Protein AF-A0A924UI68-F1 (afdb_monomer_lite)

Sequence (846 aa):
MLIFKFNKYLKITGIFTSLLILNITYQNCAPKKFQSQSSLAGSNYCESKETDPVCKKGIPKQCAFDGTVMAEGASVTAYLNSTVPAGSNCKTEIRRCSGGVLSGSFSYSGCAPSAPRTCLFDGRTIMNGVSVDAYLNSSEPFGGICRTEKRTCNGGALTGAYLNSSCQVGTASNCLFGNKTVLHGQATEAYERSNVPFGSLCVVKTRTCYNGALDGTGEYPSCVVGQPNSCQFEGKTILHLQSVVGYEQSSVSFGNSCISKNRTCKDGTFFYDNDSPALLQDATSCRVGQPQSCVLSEPAGQPNTPHNAFIDLYLTAISVDGVCATERRTCTNGTLSGSAHYLSCNVLPPPQPMPIGPQTFYNGTDPRLHHQIGVSNGNNWKVSVANNAGFLTYGPYVTDTPGGVGTVVFSLSIDNIEIDNEPVVSLDVFDAQTNKVLARRVIPRQNFLRVNAPQEFDLVYETLGSSNLEFRVYSPGVIGLQHVSTKLIVDRLGLNSLWQNQSHFELKSKNLFSSSAGWDGNTSSLVTLDGAWYAFNRQYYGSNATQCPDGRYIQTVVRKSTDHGITWSDPVVVATPADTAHGAADGCMIVDGSAFFDTETSTWHLLSQCYGIYSPWNLCHYTRRGNSPMGPFVRDTMNPVVKSGQIWSSICNGFDKHCPPDTGDEGTPQIMKKTDDYFYVSFHGFRGADLTGYRGMARSRDFANWETVGADLPNDALQSSMDCRTWIIGCIGAGAASMIRSDGQNYTFVEVANKSLGCTPGQEWSVALLRSPIYAASGAWENYPSNSFIMNENVSPGGCALQYMNIFRDRGEIFLSFGYYTPEYHYPNKNYQLVPGTGPLRLLVK

pLDDT: mean 81.78, std 17.26, range [26.08, 98.06]

Foldseek 3Di:
DDDDDDDDDDDDDDDDDDDDDDDDDDDDDDDDDDDDDDDDDDPDDDDDDDDDDDDDDDDQQWEDAPNDTHHAFDKAKAWQDQEDEAPDDTDIDIWTDHPNDTPDDGHHRHYYYDDAAWEDAPNDTHGAQDKAKAFQDQEAEAPDDTDIDIWGHHRHDTPDDGRHRHYYYDDADWEAAPNDTHGAQGKAKAFLDQEDEAPDDTDIDIWHDGRHDTDDHHRHRHYDYDDQAFADAPNDTHRAQGKAKWWPAQEDEAPDDIDIFIWGDHRHFTAGPVRHTDDPHTHNHYYYDDQDFADQPPDPDDDTHGAQGKDKAFLDLEDLPQDGDIDIWHHGRHDTPDRGRHPHYDHDDNPPPLPQQDFDKQFQPRPLKDAPWADDDPSKTKDFLVIAWDWSIKDNFDQPADFWKKKKKWWKAFQDQPDDFDFFKKKFKAFPVVRDTFWIFTGTSNLDPDHPDIAIWMIMGGGRHRTGIMIIIIGNSRTIMMTGMMIIRAQSDWPVCLLVLFWDWDFDAWFADAAPQGGKAWQLEWDDTSQKIKTKIKDWHPQPPPLAPVSTAIFIWIWIDNPQPHDIDHTAGAGGFDPQDPPAQQNGYWANWYWDQDRHQQKIKIWTWGHHSPADIAIWIWMDHHPDSRYYTHTDPLPVLGHWLRQQLQLQPDPPAPDHNQWIFDHNKYQADADPLKGKIKTWTADPVQQAIFIAIWIDNPSNDIGRDDPQHASHTLKTQLLQCVPFPQKRMWDHKEWHIGSLKIKIWTWIWRHHPQQDAPIFIFIWIWIDSGSHHYPPIHTRPVGGAEGEPDGDRRRHAKDNWYWDDDNSWIKIKIFGQDPPRGTTMIIITIDTDRDDSHHYDD

Radius of gyration: 57.66 Å; chains: 1; bounding box: 96×92×187 Å

Secondary structure (DSSP, 8-state):
-----------------------------------PPPP-----------------------EEETTEEE-TT-EEEEES-SEE-TTPPPPEEEEEEETTEESS---BS--EEPPPPPEEETTEEE-TT-EEEEES-SEE-TT----EEEEEEETTEE-SS--BS--EEPPPPPEEETTEEEPTT-EEEEES-SEE-TT----EEEEEEETTEE-SS--BS--EEPPPPPEEETTEEEPTT-EEEEESSSEE-TT----EEEEEEETTEEEETTSPBPPTT-BS--EEPP-PPB--SSSTTSPPB-TT-EEEEES-SEESSS---EEEEEEETTEESSS--BS--EEPPP---------EEEETT-TTSB-SS-EEETTEEEE-TTSPSEEEEB-EEE--PPSEEEEEEEEEEES-SSS---EEEEEEEEETTTTEEEEEEEEEGGG-SSTTS-EEEEEEEEE-SS--EEEEEEE-SSS-EEEEEEEEEE-SS-THHHHTTSEEEEEEEEE--EETTEEEEEEEEEEEETTEEEEEEEEEE-S--TTSTTS-EEEEEEEEESSTTSS-PPPEEEEPPPPS-TT-TTSSEEEEEEEEEETTTTEEEEEEEEEETTEEEEEEEEEEESS--SSPPEEPTT-SSB-TTTTHHHHT-SSS-SS-TTPEE-S--EEEEEETTEEEEEEEEEETTTTEEEEEEEEESSSSSEE--STTS-SS-SB-GGGTTTTSTT--EEEEEEEEEETTEEEEEEEEESS-TTT-TT--EEEEEEEESS-PPTT-SEEEEEEEEEEESS--TTS--EEEEEEEEETTEEEEEEEE--TTTS--EEEEEEEES---SSEEE-

Structure (mmCIF, N/CA/C/O backbone):
data_AF-A0A924UI68-F1
#
_entry.id   AF-A0A924UI68-F1
#
loop_
_atom_site.group_PDB
_atom_site.id
_atom_site.type_symbol
_atom_site.label_atom_id
_atom_site.label_alt_id
_atom_site.label_comp_id
_atom_site.label_asym_id
_atom_site.label_entity_id
_atom_site.label_seq_id
_atom_site.pdbx_PDB_ins_code
_atom_site.Cartn_x
_atom_site.Cartn_y
_atom_site.Cartn_z
_atom_site.occupancy
_atom_site.B_iso_or_equiv
_atom_site.auth_seq_id
_atom_site.auth_comp_id
_atom_site.auth_asym_id
_atom_site.auth_atom_id
_atom_site.pdbx_PDB_model_num
ATOM 1 N N . MET A 1 1 ? 6.436 33.611 -35.418 1.00 29.25 1 MET A N 1
ATOM 2 C CA . MET A 1 1 ? 5.775 33.868 -36.719 1.00 29.25 1 MET A CA 1
ATOM 3 C C . MET A 1 1 ? 5.294 32.516 -37.250 1.00 29.25 1 MET A C 1
ATOM 5 O O . MET A 1 1 ? 6.046 31.571 -37.080 1.00 29.25 1 MET A O 1
ATOM 9 N N . LEU A 1 2 ? 4.040 32.428 -37.721 1.00 29.83 2 LEU A N 1
ATOM 10 C CA . LEU A 1 2 ? 3.237 31.242 -38.133 1.00 29.83 2 LEU A CA 1
ATOM 11 C C . LEU A 1 2 ? 3.967 29.876 -38.263 1.00 29.83 2 LEU A C 1
ATOM 13 O O . LEU A 1 2 ? 4.926 29.763 -39.013 1.00 29.83 2 LEU A O 1
ATOM 17 N N . ILE A 1 3 ? 3.621 28.829 -37.495 1.00 32.78 3 ILE A N 1
ATOM 18 C CA . ILE A 1 3 ? 2.408 27.964 -37.569 1.00 32.78 3 ILE A CA 1
ATOM 19 C C . ILE A 1 3 ? 2.308 27.161 -38.879 1.00 32.78 3 ILE A C 1
ATOM 21 O O . ILE A 1 3 ? 2.024 27.753 -39.910 1.00 32.78 3 ILE A O 1
ATOM 25 N N . PHE A 1 4 ? 2.363 25.820 -38.791 1.00 32.28 4 PHE A N 1
ATOM 26 C CA . PHE A 1 4 ? 1.372 24.916 -39.413 1.00 32.28 4 PHE A CA 1
ATOM 27 C C . PHE A 1 4 ? 1.303 23.545 -38.700 1.00 32.28 4 PHE A C 1
ATOM 29 O O . PHE A 1 4 ? 2.230 23.149 -37.997 1.00 32.28 4 PHE A O 1
ATOM 36 N N . LYS A 1 5 ? 0.152 22.866 -38.817 1.00 31.20 5 LYS A N 1
ATOM 37 C CA . LYS A 1 5 ? -0.275 21.665 -38.064 1.00 31.20 5 LYS A CA 1
ATOM 38 C C . LYS A 1 5 ? -0.498 20.448 -38.986 1.00 31.20 5 LYS A C 1
ATOM 40 O O . LYS A 1 5 ? -0.886 20.644 -40.126 1.00 31.20 5 LYS A O 1
ATOM 45 N N . PHE A 1 6 ? -0.376 19.240 -38.409 1.00 29.73 6 PHE A N 1
ATOM 46 C CA . PHE A 1 6 ? -1.165 18.000 -38.637 1.00 29.73 6 PHE A CA 1
ATOM 47 C C . PHE A 1 6 ? -1.614 17.592 -40.064 1.00 29.73 6 PHE A C 1
ATOM 49 O O . PHE A 1 6 ? -2.396 18.306 -40.679 1.00 29.73 6 PHE A O 1
ATOM 56 N N . ASN A 1 7 ? -1.417 16.308 -40.429 1.00 27.30 7 ASN A N 1
ATOM 57 C CA . ASN A 1 7 ? -2.529 15.330 -40.363 1.00 27.30 7 ASN A CA 1
ATOM 58 C C . ASN A 1 7 ? -2.087 13.842 -40.354 1.00 27.30 7 ASN A C 1
ATOM 60 O O . ASN A 1 7 ? -0.893 13.555 -40.385 1.00 27.30 7 ASN A O 1
ATOM 64 N N . LYS A 1 8 ? -3.048 12.908 -40.209 1.00 31.22 8 LYS A N 1
ATOM 65 C CA . LYS A 1 8 ? -2.859 11.516 -39.732 1.00 31.22 8 LYS A CA 1
ATOM 66 C C . LYS A 1 8 ? -3.821 10.517 -40.437 1.00 31.22 8 LYS A C 1
ATOM 68 O O . LYS A 1 8 ? -4.941 10.909 -40.737 1.00 31.22 8 LYS A O 1
ATOM 73 N N . TYR A 1 9 ? -3.430 9.232 -40.554 1.00 31.64 9 TYR A N 1
ATOM 74 C CA . TYR A 1 9 ? -4.247 8.047 -40.966 1.00 31.64 9 TYR A CA 1
ATOM 75 C C . TYR A 1 9 ? -4.709 7.961 -42.457 1.00 31.64 9 TYR A C 1
ATOM 77 O O . TYR A 1 9 ? -4.651 8.962 -43.155 1.00 31.64 9 TYR A O 1
ATOM 85 N N . LEU A 1 10 ? -5.117 6.811 -43.050 1.00 26.08 10 LEU A N 1
ATOM 86 C CA . LEU A 1 10 ? -5.501 5.471 -42.529 1.00 26.08 10 LEU A CA 1
ATOM 87 C C . LEU A 1 10 ? -5.161 4.283 -43.497 1.00 26.08 10 LEU A C 1
ATOM 89 O O . LEU A 1 10 ? -4.837 4.483 -44.660 1.00 26.08 10 LEU A O 1
ATOM 93 N N . LYS A 1 11 ? -5.260 3.049 -42.965 1.00 27.02 11 LYS A N 1
ATOM 94 C CA . LYS A 1 11 ? -5.050 1.674 -43.507 1.00 27.02 11 LYS A CA 1
ATOM 95 C C . LYS A 1 11 ? -5.826 1.281 -44.796 1.00 27.02 11 LYS A C 1
ATOM 97 O O . LYS A 1 11 ? -6.914 1.805 -44.997 1.00 27.02 11 LYS A O 1
ATOM 102 N N . ILE A 1 12 ? -5.394 0.206 -45.499 1.00 28.48 12 ILE A N 1
ATOM 103 C CA . ILE A 1 12 ? -6.093 -1.120 -45.621 1.00 28.48 12 ILE A CA 1
ATOM 104 C C . ILE A 1 12 ? -5.300 -2.160 -46.476 1.00 28.48 12 ILE A C 1
ATOM 106 O O . ILE A 1 12 ? -4.365 -1.821 -47.191 1.00 28.48 12 ILE A O 1
ATOM 110 N N . THR A 1 13 ? -5.634 -3.443 -46.281 1.00 30.69 13 THR A N 1
ATOM 111 C CA . THR A 1 13 ? -4.995 -4.734 -46.653 1.00 30.69 13 THR A CA 1
ATOM 112 C C . THR A 1 13 ? -5.225 -5.279 -48.080 1.00 30.69 13 THR A C 1
ATOM 114 O O . THR A 1 13 ? -6.248 -4.980 -48.685 1.00 30.69 13 THR A O 1
ATOM 117 N N . GLY A 1 14 ? -4.401 -6.253 -48.522 1.00 26.83 14 GLY A N 1
ATOM 118 C CA . GLY A 1 14 ? -4.767 -7.247 -49.559 1.00 26.83 14 GLY A CA 1
ATOM 119 C C . GLY A 1 14 ? -3.667 -8.288 -49.869 1.00 26.83 14 GLY A C 1
ATOM 120 O O . GLY A 1 14 ? -2.521 -7.903 -50.076 1.00 26.83 14 GLY A O 1
ATOM 121 N N . ILE A 1 15 ? -3.992 -9.594 -49.898 1.00 32.00 15 ILE A N 1
ATOM 122 C CA . ILE A 1 15 ? -3.040 -10.712 -50.114 1.00 32.00 15 ILE A CA 1
ATOM 123 C C . ILE A 1 15 ? -3.637 -11.812 -51.036 1.00 32.00 15 ILE A C 1
ATOM 125 O O . ILE A 1 15 ? -4.731 -12.298 -50.774 1.00 32.00 15 ILE A O 1
ATOM 129 N N . PHE A 1 16 ? -2.853 -12.231 -52.047 1.00 30.30 16 PHE A N 1
ATOM 130 C CA . PHE A 1 16 ? -2.849 -13.523 -52.787 1.00 30.30 16 PHE A CA 1
ATOM 131 C C . PHE A 1 16 ? -3.980 -13.980 -53.755 1.00 30.30 16 PHE A C 1
ATOM 133 O O . PHE A 1 16 ? -5.118 -13.531 -53.702 1.00 30.30 16 PHE A O 1
ATOM 140 N N . THR A 1 17 ? -3.602 -14.992 -54.575 1.00 29.70 17 THR A N 1
ATOM 141 C CA . THR A 1 17 ? -4.353 -15.834 -55.562 1.00 29.70 17 THR A CA 1
ATOM 142 C C . THR A 1 17 ? -4.532 -15.240 -56.983 1.00 29.70 17 THR A C 1
ATOM 144 O O . THR A 1 17 ? -4.807 -14.055 -57.099 1.00 29.70 17 THR A O 1
ATOM 147 N N . SER A 1 18 ? -4.360 -15.946 -58.125 1.00 27.89 18 SER A N 1
ATOM 148 C CA . SER A 1 18 ? -4.001 -17.361 -58.422 1.00 27.89 18 SER A CA 1
ATOM 149 C C . SER A 1 18 ? -3.419 -17.582 -59.854 1.00 27.89 18 SER A C 1
ATOM 151 O O . SER A 1 18 ? -3.458 -16.679 -60.680 1.00 27.89 18 SER A O 1
ATOM 153 N N . LEU A 1 19 ? -2.899 -18.805 -60.090 1.00 28.89 19 LEU A N 1
ATOM 154 C CA . LEU A 1 19 ? -2.522 -19.566 -61.323 1.00 28.89 19 LEU A CA 1
ATOM 155 C C . LEU A 1 19 ? -3.137 -19.155 -62.697 1.00 28.89 19 LEU A C 1
ATOM 157 O O . LEU A 1 19 ? -4.196 -18.547 -62.716 1.00 28.89 19 LEU A O 1
ATOM 161 N N . LEU A 1 20 ? -2.718 -19.613 -63.899 1.00 27.98 20 LEU A N 1
ATOM 162 C CA . LEU A 1 20 ? -1.579 -20.339 -64.543 1.00 27.98 20 LEU A CA 1
ATOM 163 C C . LEU A 1 20 ? -2.106 -20.792 -65.950 1.00 27.98 20 LEU A C 1
ATOM 165 O O . LEU A 1 20 ? -3.318 -20.841 -66.131 1.00 27.98 20 LEU A O 1
ATOM 169 N N . ILE A 1 21 ? -1.224 -21.253 -66.859 1.00 30.30 21 ILE A N 1
ATOM 170 C CA . ILE A 1 21 ? -1.450 -22.049 -68.107 1.00 30.30 21 ILE A CA 1
ATOM 171 C C . ILE A 1 21 ? -1.537 -21.208 -69.402 1.00 30.30 21 ILE A C 1
ATOM 173 O O . ILE A 1 21 ? -2.238 -20.208 -69.417 1.00 30.30 21 ILE A O 1
ATOM 177 N N . LEU A 1 22 ? -1.001 -21.563 -70.583 1.00 30.67 22 LEU A N 1
ATOM 178 C CA . LEU A 1 22 ? 0.123 -22.367 -71.137 1.00 30.67 22 LEU A CA 1
ATOM 179 C C . LEU A 1 22 ? -0.186 -22.518 -72.656 1.00 30.67 22 LEU A C 1
ATOM 181 O O . LEU A 1 22 ? -1.356 -22.697 -72.979 1.00 30.67 22 LEU A O 1
ATOM 185 N N . ASN A 1 23 ? 0.817 -22.485 -73.553 1.00 26.72 23 ASN A N 1
ATOM 186 C CA . ASN A 1 23 ? 0.905 -23.121 -74.904 1.00 26.72 23 ASN A CA 1
ATOM 187 C C . ASN A 1 23 ? 1.969 -22.362 -75.739 1.00 26.72 23 ASN A C 1
ATOM 189 O O . ASN A 1 23 ? 1.780 -21.193 -76.045 1.00 26.72 23 ASN A O 1
ATOM 193 N N . ILE A 1 24 ? 3.200 -22.855 -75.929 1.00 32.75 24 ILE A N 1
ATOM 194 C CA . ILE A 1 24 ? 3.665 -23.935 -76.835 1.00 32.75 24 ILE A CA 1
ATOM 195 C C . ILE A 1 24 ? 3.518 -23.594 -78.336 1.00 32.75 24 ILE A C 1
ATOM 197 O O . ILE A 1 24 ? 2.434 -23.707 -78.896 1.00 32.75 24 ILE A O 1
ATOM 201 N N . THR A 1 25 ? 4.637 -23.309 -79.022 1.00 28.42 25 THR A N 1
ATOM 202 C CA . THR A 1 25 ? 5.174 -24.138 -80.138 1.00 28.42 25 THR A CA 1
ATOM 203 C C . THR A 1 25 ? 6.521 -23.611 -80.668 1.00 28.42 25 THR A C 1
ATOM 205 O O . THR A 1 25 ? 6.771 -22.411 -80.715 1.00 28.42 25 THR A O 1
ATOM 208 N N . TYR A 1 26 ? 7.396 -24.537 -81.078 1.00 28.22 26 TYR A N 1
ATOM 209 C CA . TYR A 1 26 ? 8.638 -24.284 -81.826 1.00 28.22 26 TYR A CA 1
ATOM 210 C C . TYR A 1 26 ? 8.364 -24.213 -83.338 1.00 28.22 26 TYR A C 1
ATOM 212 O O . TYR A 1 26 ? 7.525 -24.968 -83.827 1.00 28.22 26 TYR A O 1
ATOM 220 N N . GLN A 1 27 ? 9.207 -23.502 -84.098 1.00 28.11 27 GLN A N 1
ATOM 221 C CA . GLN A 1 27 ? 9.584 -23.946 -85.449 1.00 28.11 27 GLN A CA 1
ATOM 222 C C . GLN A 1 27 ? 11.094 -23.824 -85.690 1.00 28.11 27 GLN A C 1
ATOM 224 O O . GLN A 1 27 ? 11.690 -22.758 -85.561 1.00 28.11 27 GLN A O 1
ATOM 229 N N . ASN A 1 28 ? 11.699 -24.954 -86.062 1.00 28.47 28 ASN A N 1
ATOM 230 C CA . ASN A 1 28 ? 13.044 -25.030 -86.628 1.00 28.47 28 ASN A CA 1
ATOM 231 C C . ASN A 1 28 ? 13.011 -24.614 -88.104 1.00 28.47 28 ASN A C 1
ATOM 233 O O . ASN A 1 28 ? 12.035 -24.914 -88.788 1.00 28.47 28 ASN A O 1
ATOM 237 N N . CYS A 1 29 ? 14.128 -24.116 -88.638 1.00 28.55 29 CYS A N 1
ATOM 238 C CA . CYS A 1 29 ? 14.424 -24.279 -90.062 1.00 28.55 29 CYS A CA 1
ATOM 239 C C . CYS A 1 29 ? 15.909 -24.592 -90.288 1.00 28.55 29 CYS A C 1
ATOM 241 O O . CYS A 1 29 ? 16.794 -23.940 -89.741 1.00 28.55 29 CYS A O 1
ATOM 243 N N . ALA A 1 30 ? 16.155 -25.644 -91.068 1.00 29.11 30 ALA A N 1
ATOM 244 C CA . ALA A 1 30 ? 17.464 -26.243 -91.328 1.00 29.11 30 ALA A CA 1
ATOM 245 C C . ALA A 1 30 ? 18.031 -25.774 -92.697 1.00 29.11 30 ALA A C 1
ATOM 247 O O . ALA A 1 30 ? 17.309 -25.145 -93.472 1.00 29.11 30 ALA A O 1
ATOM 248 N N . PRO A 1 31 ? 19.309 -26.045 -93.034 1.00 44.94 31 PRO A N 1
ATOM 249 C CA . PRO A 1 31 ? 19.986 -25.404 -94.165 1.00 44.94 31 PRO A CA 1
ATOM 250 C C . PRO A 1 31 ? 19.725 -26.108 -95.504 1.00 44.94 31 PRO A C 1
ATOM 252 O O . PRO A 1 31 ? 19.439 -27.307 -95.531 1.00 44.94 31 PRO A O 1
ATOM 255 N N . LYS A 1 32 ? 19.964 -25.419 -96.636 1.00 27.72 32 LYS A N 1
ATOM 256 C CA . LYS A 1 32 ? 20.240 -26.088 -97.923 1.00 27.72 32 LYS A CA 1
ATOM 257 C C . LYS A 1 32 ? 21.114 -25.283 -98.901 1.00 27.72 32 LYS A C 1
ATOM 259 O O . LYS A 1 32 ? 20.887 -24.115 -99.178 1.00 27.72 32 LYS A O 1
ATOM 264 N N . LYS A 1 33 ? 22.112 -26.018 -99.394 1.00 27.50 33 LYS A N 1
ATOM 265 C CA . LYS A 1 33 ? 23.124 -25.806 -100.445 1.00 27.50 33 LYS A CA 1
ATOM 266 C C . LYS A 1 33 ? 22.838 -24.758 -101.537 1.00 27.50 33 LYS A C 1
ATOM 268 O O . LYS A 1 33 ? 21.804 -24.799 -102.193 1.00 27.50 33 LYS A O 1
ATOM 273 N N . PHE A 1 34 ? 23.876 -23.979 -101.850 1.00 26.64 34 PHE A N 1
ATOM 274 C CA . PHE A 1 34 ? 24.067 -23.309 -103.142 1.00 26.64 34 PHE A CA 1
ATOM 275 C C . PHE A 1 34 ? 24.535 -24.310 -104.219 1.00 26.64 34 PHE A C 1
ATOM 277 O O . PHE A 1 34 ? 25.429 -25.119 -103.965 1.00 26.64 34 PHE A O 1
ATOM 284 N N . GLN A 1 35 ? 23.998 -24.191 -105.434 1.00 30.27 35 GLN A N 1
ATOM 285 C CA . GLN A 1 35 ? 24.631 -24.629 -106.685 1.00 30.27 35 GLN A CA 1
ATOM 286 C C . GLN A 1 35 ? 24.453 -23.518 -107.733 1.00 30.27 35 GLN A C 1
ATOM 288 O O . GLN A 1 35 ? 23.531 -22.710 -107.646 1.00 30.27 35 GLN A O 1
ATOM 293 N N . SER A 1 36 ? 25.407 -23.420 -108.656 1.00 30.62 36 SER A N 1
ATOM 294 C CA . SER A 1 36 ? 25.661 -22.241 -109.492 1.00 30.62 36 SER A CA 1
ATOM 295 C C . SER A 1 36 ? 24.634 -22.001 -110.600 1.00 30.62 36 SER A C 1
ATOM 297 O O . SER A 1 36 ? 24.275 -22.932 -111.318 1.00 30.62 36 SER A O 1
ATOM 299 N N . GLN A 1 37 ? 24.306 -20.730 -110.849 1.00 27.14 37 GLN A N 1
ATOM 300 C CA . GLN A 1 37 ? 23.803 -20.285 -112.149 1.00 27.14 37 GLN A CA 1
ATOM 301 C C . GLN A 1 37 ? 24.976 -19.962 -113.084 1.00 27.14 37 GLN A C 1
ATOM 303 O O . GLN A 1 37 ? 25.793 -19.095 -112.780 1.00 27.14 37 GLN A O 1
ATOM 308 N N . SER A 1 38 ? 25.030 -20.626 -114.238 1.00 30.34 38 SER A N 1
ATOM 309 C CA . SER A 1 38 ? 25.741 -20.132 -115.420 1.00 30.34 38 SER A CA 1
ATOM 310 C C . SER A 1 38 ? 24.839 -19.165 -116.188 1.00 30.34 38 SER A C 1
ATOM 312 O O . SER A 1 38 ? 23.637 -19.396 -116.316 1.00 30.34 38 SER A O 1
ATOM 314 N N . SER A 1 39 ? 25.410 -18.079 -116.699 1.00 29.33 39 SER A N 1
ATOM 315 C CA . SER A 1 39 ? 24.660 -16.972 -117.285 1.00 29.33 39 SER A CA 1
ATOM 316 C C . SER A 1 39 ? 24.218 -17.201 -118.735 1.00 29.33 39 SER A C 1
ATOM 318 O O . SER A 1 39 ? 25.054 -17.417 -119.605 1.00 29.33 39 SER A O 1
ATOM 320 N N . LEU A 1 40 ? 22.932 -16.916 -118.957 1.00 29.89 40 LEU A N 1
ATOM 321 C CA . LEU A 1 40 ? 22.364 -16.183 -120.098 1.00 29.89 40 LEU A CA 1
ATOM 322 C C . LEU A 1 40 ? 22.232 -16.824 -121.497 1.00 29.89 40 LEU A C 1
ATOM 324 O O . LEU A 1 40 ? 23.183 -17.276 -122.122 1.00 29.89 40 LEU A O 1
ATOM 328 N N . ALA A 1 41 ? 21.031 -16.540 -122.021 1.00 28.81 41 ALA A N 1
ATOM 329 C CA . ALA A 1 41 ? 20.668 -16.243 -123.408 1.00 28.81 41 ALA A CA 1
ATOM 330 C C . ALA A 1 41 ? 20.335 -17.402 -124.359 1.00 28.81 41 ALA A C 1
ATOM 332 O O . ALA A 1 41 ? 20.869 -18.501 -124.281 1.00 28.81 41 ALA A O 1
ATOM 333 N N . GLY A 1 42 ? 19.448 -17.086 -125.311 1.00 32.47 42 GLY A N 1
ATOM 334 C CA . GLY A 1 42 ? 19.211 -17.906 -126.498 1.00 32.47 42 GLY A CA 1
ATOM 335 C C . GLY A 1 42 ? 17.901 -18.687 -126.513 1.00 32.47 42 GLY A C 1
ATOM 336 O O . GLY A 1 42 ? 17.914 -19.892 -126.742 1.00 32.47 42 GLY A O 1
ATOM 337 N N . SER A 1 43 ? 16.754 -18.015 -126.377 1.00 31.69 43 SER A N 1
ATOM 338 C CA . SER A 1 43 ? 15.544 -18.535 -127.017 1.00 31.69 43 SER A CA 1
ATOM 339 C C . SER A 1 43 ? 15.785 -18.572 -128.528 1.00 31.69 43 SER A C 1
ATOM 341 O O . SER A 1 43 ? 15.831 -17.514 -129.152 1.00 31.69 43 SER A O 1
ATOM 343 N N . ASN A 1 44 ? 15.928 -19.758 -129.116 1.00 37.88 44 ASN A N 1
ATOM 344 C CA . ASN A 1 44 ? 15.646 -19.952 -130.533 1.00 37.88 44 ASN A CA 1
ATOM 345 C C . ASN A 1 44 ? 15.021 -21.325 -130.768 1.00 37.88 44 ASN A C 1
ATOM 347 O O . ASN A 1 44 ? 15.662 -22.372 -130.769 1.00 37.88 44 ASN A O 1
ATOM 351 N N . TYR A 1 45 ? 13.711 -21.233 -130.936 1.00 33.50 45 TYR A N 1
ATOM 352 C CA . TYR A 1 45 ? 12.791 -22.187 -131.514 1.00 33.50 45 TYR A CA 1
ATOM 353 C C . TYR A 1 45 ? 13.350 -22.854 -132.785 1.00 33.50 45 TYR A C 1
ATOM 355 O O . TYR A 1 45 ? 13.707 -22.158 -133.731 1.00 33.50 45 TYR A O 1
ATOM 363 N N . CYS A 1 46 ? 13.371 -24.187 -132.806 1.00 37.97 46 CYS A N 1
ATOM 364 C CA . CYS A 1 46 ? 12.954 -25.008 -133.947 1.00 37.97 46 CYS A CA 1
ATOM 365 C C . CYS A 1 46 ? 12.680 -26.432 -133.442 1.00 37.97 46 CYS A C 1
ATOM 367 O O . CYS A 1 46 ? 13.499 -27.023 -132.738 1.00 37.97 46 CYS A O 1
ATOM 369 N N . GLU A 1 47 ? 11.497 -26.954 -133.752 1.00 35.91 47 GLU A N 1
ATOM 370 C CA . GLU A 1 47 ? 10.998 -28.237 -133.255 1.00 35.91 47 GLU A CA 1
ATOM 371 C C . GLU A 1 47 ? 11.373 -29.426 -134.160 1.00 35.91 47 GLU A C 1
ATOM 373 O O . GLU A 1 47 ? 11.801 -29.272 -135.300 1.00 35.91 47 GLU A O 1
ATOM 378 N N . SER A 1 48 ? 11.048 -30.621 -133.658 1.00 38.94 48 SER A N 1
ATOM 379 C CA . SER A 1 48 ? 10.755 -31.856 -134.405 1.00 38.94 48 SER A CA 1
ATOM 380 C C . SER A 1 48 ? 11.914 -32.707 -134.965 1.00 38.94 48 SER A C 1
ATOM 382 O O . SER A 1 48 ? 12.522 -32.429 -135.987 1.00 38.94 48 SER A O 1
ATOM 384 N N . LYS A 1 49 ? 12.112 -33.829 -134.256 1.00 38.78 49 LYS A N 1
ATOM 385 C CA . LYS A 1 49 ? 12.211 -35.226 -134.728 1.00 38.78 49 LYS A CA 1
ATOM 386 C C . LYS A 1 49 ? 13.000 -35.607 -135.997 1.00 38.78 49 LYS A C 1
ATOM 388 O O . LYS A 1 49 ? 12.609 -35.304 -137.110 1.00 38.78 49 LYS A O 1
ATOM 393 N N . GLU A 1 50 ? 13.883 -36.576 -135.734 1.00 37.28 50 GLU A N 1
ATOM 394 C CA . GLU A 1 50 ? 14.176 -37.792 -136.515 1.00 37.28 50 GLU A CA 1
ATOM 395 C C . GLU A 1 50 ? 14.816 -37.679 -137.914 1.00 37.28 50 GLU A C 1
ATOM 397 O O . GLU A 1 50 ? 14.344 -37.022 -138.829 1.00 37.28 50 GLU A O 1
ATOM 402 N N . THR A 1 51 ? 15.841 -38.522 -138.072 1.00 36.78 51 THR A N 1
ATOM 403 C CA . THR A 1 51 ? 16.563 -38.918 -139.292 1.00 36.78 51 THR A CA 1
ATOM 404 C C . THR A 1 51 ? 17.592 -37.965 -139.917 1.00 36.78 51 THR A C 1
ATOM 406 O O . THR A 1 51 ? 17.338 -36.821 -140.268 1.00 36.78 51 THR A O 1
ATOM 409 N N . ASP A 1 52 ? 18.743 -38.601 -140.148 1.00 36.09 52 ASP A N 1
ATOM 410 C CA . ASP A 1 52 ? 19.680 -38.439 -141.258 1.00 36.09 52 ASP A CA 1
ATOM 411 C C . ASP A 1 52 ? 20.860 -37.437 -141.218 1.00 36.09 52 ASP A C 1
ATOM 413 O O . ASP A 1 52 ? 20.815 -36.403 -140.550 1.00 36.09 52 ASP A O 1
ATOM 417 N N . PRO A 1 53 ? 22.017 -37.840 -141.807 1.00 43.81 53 PRO A N 1
ATOM 418 C CA . PRO A 1 53 ? 23.329 -37.541 -141.242 1.00 43.81 53 PRO A CA 1
ATOM 419 C C . PRO A 1 53 ? 24.307 -37.094 -142.360 1.00 43.81 53 PRO A C 1
ATOM 421 O O . PRO A 1 53 ? 23.945 -36.371 -143.278 1.00 43.81 53 PRO A O 1
ATOM 424 N N . VAL A 1 54 ? 25.554 -37.580 -142.332 1.00 42.62 54 VAL A N 1
ATOM 425 C CA . VAL A 1 54 ? 26.507 -37.547 -143.463 1.00 42.62 54 VAL A CA 1
ATOM 426 C C . VAL A 1 54 ? 26.938 -36.142 -143.909 1.00 42.62 54 VAL A C 1
ATOM 428 O O . VAL A 1 54 ? 26.835 -35.717 -145.055 1.00 42.62 54 VAL A O 1
ATOM 431 N N . CYS A 1 55 ? 27.700 -35.521 -143.016 1.00 47.28 55 CYS A N 1
ATOM 432 C CA . CYS A 1 55 ? 29.055 -35.134 -143.402 1.00 47.28 55 CYS A CA 1
ATOM 433 C C . CYS A 1 55 ? 29.889 -36.381 -143.784 1.00 47.28 55 CYS A C 1
ATOM 435 O O . CYS A 1 55 ? 29.958 -37.313 -142.978 1.00 47.28 55 CYS A O 1
ATOM 437 N N . LYS A 1 56 ? 30.577 -36.375 -144.946 1.00 50.03 56 LYS A N 1
ATOM 438 C CA . LYS A 1 56 ? 31.984 -36.845 -145.087 1.00 50.03 56 LYS A CA 1
ATOM 439 C C . LYS A 1 56 ? 32.568 -36.759 -146.506 1.00 50.03 56 LYS A C 1
ATOM 441 O O . LYS A 1 56 ? 32.060 -37.413 -147.410 1.00 50.03 56 LYS A O 1
ATOM 446 N N . LYS A 1 57 ? 33.747 -36.108 -146.603 1.00 42.16 57 LYS A N 1
ATOM 447 C CA . LYS A 1 57 ? 35.032 -36.552 -147.228 1.00 42.16 57 LYS A CA 1
ATOM 448 C C . LYS A 1 57 ? 35.790 -35.335 -147.801 1.00 42.16 57 LYS A C 1
ATOM 450 O O . LYS A 1 57 ? 35.245 -34.645 -148.645 1.00 42.16 57 LYS A O 1
ATOM 455 N N . GLY A 1 58 ? 37.036 -35.028 -147.432 1.00 47.91 58 GLY A N 1
ATOM 456 C CA . GLY A 1 58 ? 37.922 -35.572 -146.389 1.00 47.91 58 GLY A CA 1
ATOM 457 C C . GLY A 1 58 ? 39.244 -34.776 -146.363 1.00 47.91 58 GLY A C 1
ATOM 458 O O . GLY A 1 58 ? 39.696 -34.345 -147.418 1.00 47.91 58 GLY A O 1
ATOM 459 N N . ILE A 1 59 ? 39.830 -34.524 -145.183 1.00 48.81 59 ILE A N 1
ATOM 460 C CA . ILE A 1 59 ? 40.882 -33.498 -144.966 1.00 48.81 59 ILE A CA 1
ATOM 461 C C . ILE A 1 59 ? 42.025 -34.080 -144.096 1.00 48.81 59 ILE A C 1
ATOM 463 O O . ILE A 1 59 ? 41.737 -34.963 -143.279 1.00 48.81 59 ILE A O 1
ATOM 467 N N . PRO A 1 60 ? 43.303 -33.646 -144.246 1.00 56.56 60 PRO A N 1
ATOM 468 C CA . PRO A 1 60 ? 44.409 -34.085 -143.391 1.00 56.56 60 PRO A CA 1
ATOM 469 C C . PRO A 1 60 ? 44.081 -33.946 -141.904 1.00 56.56 60 PRO A C 1
ATOM 471 O O . PRO A 1 60 ? 43.625 -32.896 -141.452 1.00 56.56 60 PRO A O 1
ATOM 474 N N . LYS A 1 61 ? 44.302 -35.015 -141.138 1.00 64.94 61 LYS A N 1
ATOM 475 C CA . LYS A 1 61 ? 43.938 -35.045 -139.724 1.00 64.94 61 LYS A CA 1
ATOM 476 C C . LYS A 1 61 ? 44.950 -34.251 -138.898 1.00 64.94 61 LYS A C 1
ATOM 478 O O . LYS A 1 61 ? 46.087 -34.672 -138.736 1.00 64.94 61 LYS A O 1
ATOM 483 N N . GLN A 1 62 ? 44.511 -33.113 -138.382 1.00 78.69 62 GLN A N 1
ATOM 484 C CA . GLN A 1 62 ? 45.255 -32.271 -137.449 1.00 78.69 62 GLN A CA 1
ATOM 485 C C . GLN A 1 62 ? 44.725 -32.503 -136.030 1.00 78.69 62 GLN A C 1
ATOM 487 O O . GLN A 1 62 ? 43.569 -32.893 -135.857 1.00 78.69 62 GLN A O 1
ATOM 492 N N . CYS A 1 63 ? 45.552 -32.255 -135.018 1.00 82.00 63 CYS A N 1
ATOM 493 C CA . CYS A 1 63 ? 45.120 -32.262 -133.621 1.00 82.00 63 CYS A CA 1
ATOM 494 C C . CYS A 1 63 ? 44.918 -30.828 -133.128 1.00 82.00 63 CYS A C 1
ATOM 496 O O . CYS A 1 63 ? 45.619 -29.926 -133.576 1.00 82.00 63 CYS A O 1
ATOM 498 N N . ALA A 1 64 ? 44.020 -30.613 -132.169 1.00 79.81 64 ALA A N 1
ATOM 499 C CA . ALA A 1 64 ? 43.914 -29.341 -131.458 1.00 79.81 64 ALA A CA 1
ATOM 500 C C . ALA A 1 64 ? 44.421 -29.501 -130.018 1.00 79.81 64 ALA A C 1
ATOM 502 O O . ALA A 1 64 ? 44.020 -30.440 -129.328 1.00 79.81 64 ALA A O 1
ATOM 503 N N . PHE A 1 65 ? 45.277 -28.585 -129.562 1.00 83.62 65 PHE A N 1
ATOM 504 C CA . PHE A 1 65 ? 45.698 -28.483 -128.164 1.00 83.62 65 PHE A CA 1
ATOM 505 C C . PHE A 1 65 ? 45.657 -27.022 -127.719 1.00 83.62 65 PHE A C 1
ATOM 507 O O . PHE A 1 65 ? 46.266 -26.165 -128.356 1.00 83.62 65 PHE A O 1
ATOM 514 N N . ASP A 1 66 ? 44.905 -26.750 -126.651 1.00 78.75 66 ASP A N 1
ATOM 515 C CA . ASP A 1 66 ? 44.703 -25.416 -126.068 1.00 78.75 66 ASP A CA 1
ATOM 516 C C . ASP A 1 66 ? 44.450 -24.303 -127.110 1.00 78.75 66 ASP A C 1
ATOM 518 O O . ASP A 1 66 ? 45.172 -23.316 -127.212 1.00 78.75 66 ASP A O 1
ATOM 522 N N . GLY A 1 67 ? 43.460 -24.521 -127.982 1.00 75.00 67 GLY A N 1
ATOM 523 C CA . GLY A 1 67 ? 43.086 -23.581 -129.048 1.00 75.00 67 GLY A CA 1
ATOM 524 C C . GLY A 1 67 ? 44.047 -23.510 -130.246 1.00 75.00 67 GLY A C 1
ATOM 525 O O . GLY A 1 67 ? 43.687 -22.926 -131.266 1.00 75.00 67 GLY A O 1
ATOM 526 N N . THR A 1 68 ? 45.227 -24.132 -130.178 1.00 77.12 68 THR A N 1
ATOM 527 C CA . THR A 1 68 ? 46.193 -24.187 -131.288 1.00 77.12 68 THR A CA 1
ATOM 528 C C . THR A 1 68 ? 46.062 -25.472 -132.104 1.00 77.12 68 THR A C 1
ATOM 530 O O . THR A 1 68 ? 45.724 -26.535 -131.578 1.00 77.12 68 THR A O 1
ATOM 533 N N . VAL A 1 69 ? 46.325 -25.381 -133.411 1.00 80.81 69 VAL A N 1
ATOM 534 C CA . VAL A 1 69 ? 46.220 -26.505 -134.352 1.00 80.81 69 VAL A CA 1
ATOM 535 C C . VAL A 1 69 ? 47.607 -27.077 -134.639 1.00 80.81 69 VAL A C 1
ATOM 537 O O . VAL A 1 69 ? 48.509 -26.369 -135.080 1.00 80.81 69 VAL A O 1
ATOM 540 N N . MET A 1 70 ? 47.767 -28.376 -134.403 1.00 80.44 70 MET A N 1
ATOM 541 C CA . MET A 1 70 ? 49.011 -29.123 -134.554 1.00 80.44 70 MET A CA 1
ATOM 542 C C . MET A 1 70 ? 48.953 -30.044 -135.775 1.00 80.44 70 MET A C 1
ATOM 544 O O . MET A 1 70 ? 48.004 -30.812 -135.955 1.00 80.44 70 MET A O 1
ATOM 548 N N . ALA A 1 71 ? 50.003 -29.996 -136.595 1.00 80.25 71 ALA A N 1
ATOM 549 C CA . ALA A 1 71 ? 50.187 -30.907 -137.720 1.00 80.25 71 ALA A CA 1
ATOM 550 C C . ALA A 1 71 ? 50.504 -32.344 -137.259 1.00 80.25 71 ALA A C 1
ATOM 552 O O . ALA A 1 71 ? 51.017 -32.565 -136.158 1.00 80.25 71 ALA A O 1
ATOM 553 N N . GLU A 1 72 ? 50.230 -33.316 -138.132 1.00 82.25 72 GLU A N 1
ATOM 554 C CA . GLU A 1 72 ? 50.574 -34.729 -137.928 1.00 82.25 72 GLU A CA 1
ATOM 555 C C . GLU A 1 72 ? 52.061 -34.883 -137.562 1.00 82.25 72 GLU A C 1
ATOM 557 O O . GLU A 1 72 ? 52.942 -34.313 -138.207 1.00 82.25 72 GLU A O 1
ATOM 562 N N . GLY A 1 73 ? 52.347 -35.647 -136.508 1.00 80.62 73 GLY A N 1
ATOM 563 C CA . GLY A 1 73 ? 53.703 -35.908 -136.034 1.00 80.62 73 GLY A CA 1
ATOM 564 C C . GLY A 1 73 ? 54.310 -34.834 -135.122 1.00 80.62 73 GLY A C 1
ATOM 565 O O . GLY A 1 73 ? 55.384 -35.093 -134.571 1.00 80.62 73 GLY A O 1
ATOM 566 N N . ALA A 1 74 ? 53.662 -33.683 -134.908 1.00 85.81 74 ALA A N 1
ATOM 567 C CA . ALA A 1 74 ? 54.126 -32.650 -133.972 1.00 85.81 74 ALA A CA 1
ATOM 568 C C . ALA A 1 74 ? 53.903 -33.041 -132.495 1.00 85.81 74 ALA A C 1
ATOM 570 O O . ALA A 1 74 ? 52.961 -33.770 -132.174 1.00 85.81 74 ALA A O 1
ATOM 571 N N . SER A 1 75 ? 54.741 -32.520 -131.590 1.00 87.88 75 SER A N 1
ATOM 572 C CA . SER A 1 75 ? 54.661 -32.758 -130.139 1.00 87.88 75 SER A CA 1
ATOM 573 C C . SER A 1 75 ? 54.549 -31.454 -129.345 1.00 87.88 75 SER A C 1
ATOM 575 O O . SER A 1 75 ? 55.114 -30.441 -129.749 1.00 87.88 75 SER A O 1
ATOM 577 N N . VAL A 1 76 ? 53.871 -31.497 -128.196 1.00 87.06 76 VAL A N 1
ATOM 578 C CA . VAL A 1 76 ? 53.713 -30.382 -127.248 1.00 87.06 76 VAL A CA 1
ATOM 579 C C . VAL A 1 76 ? 53.924 -30.867 -125.813 1.00 87.06 76 VAL A C 1
ATOM 581 O O . VAL A 1 76 ? 53.545 -31.987 -125.470 1.00 87.06 76 VAL A O 1
ATOM 584 N N . THR A 1 77 ? 54.526 -30.035 -124.963 1.00 89.19 77 THR A N 1
ATOM 585 C CA . THR A 1 77 ? 54.583 -30.289 -123.517 1.00 89.19 77 THR A CA 1
ATOM 586 C C . THR A 1 77 ? 53.258 -29.871 -122.891 1.00 89.19 77 THR A C 1
ATOM 588 O O . THR A 1 77 ? 52.877 -28.707 -122.972 1.00 89.19 77 THR A O 1
ATOM 591 N N . ALA A 1 78 ? 52.566 -30.815 -122.262 1.00 86.38 78 ALA A N 1
ATOM 592 C CA . ALA A 1 78 ? 51.311 -30.586 -121.562 1.00 86.38 78 ALA A CA 1
ATOM 593 C C . ALA A 1 78 ? 51.509 -30.680 -120.044 1.00 86.38 78 ALA A C 1
ATOM 595 O O . ALA A 1 78 ? 52.362 -31.426 -119.562 1.00 86.38 78 ALA A O 1
ATOM 596 N N . TYR A 1 79 ? 50.691 -29.951 -119.291 1.00 86.62 79 TYR A N 1
ATOM 597 C CA . TYR A 1 79 ? 50.721 -29.869 -117.832 1.00 86.62 79 TYR A CA 1
ATOM 598 C C . TYR A 1 79 ? 49.462 -30.508 -117.235 1.00 86.62 79 TYR A C 1
ATOM 600 O O . TYR A 1 79 ? 48.372 -30.406 -117.804 1.00 86.62 79 TYR A O 1
ATOM 608 N N . LEU A 1 80 ? 49.604 -31.171 -116.081 1.00 88.00 80 LEU A N 1
ATOM 609 C CA . LEU A 1 80 ? 48.483 -31.855 -115.416 1.00 88.00 80 LEU A CA 1
ATOM 610 C C . LEU A 1 80 ? 47.431 -30.873 -114.875 1.00 88.00 80 LEU A C 1
ATOM 612 O O . LEU A 1 80 ? 46.241 -31.150 -114.972 1.00 88.00 80 LEU A O 1
ATOM 616 N N . ASN A 1 81 ? 47.877 -29.726 -114.355 1.00 82.12 81 ASN A N 1
ATOM 617 C CA . ASN A 1 81 ? 47.058 -28.633 -113.821 1.00 82.12 81 ASN A CA 1
ATOM 618 C C . ASN A 1 81 ? 47.558 -27.298 -114.397 1.00 82.12 81 ASN A C 1
ATOM 620 O O . ASN A 1 81 ? 48.757 -27.166 -114.633 1.00 82.12 81 ASN A O 1
ATOM 624 N N . SER A 1 82 ? 46.689 -26.291 -114.524 1.00 81.44 82 SER A N 1
ATOM 625 C CA . SER A 1 82 ? 47.073 -24.919 -114.912 1.00 81.44 82 SER A CA 1
ATOM 626 C C . SER A 1 82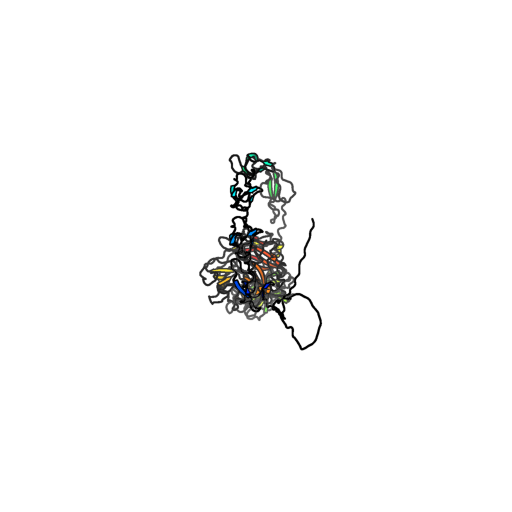 ? 47.712 -24.095 -113.785 1.00 81.44 82 SER A C 1
ATOM 628 O O . SER A 1 82 ? 48.272 -23.027 -114.022 1.00 81.44 82 SER A O 1
ATOM 630 N N . THR A 1 83 ? 47.614 -24.550 -112.536 1.00 76.56 83 THR A N 1
ATOM 631 C CA . THR A 1 83 ? 48.141 -23.855 -111.350 1.00 76.56 83 THR A CA 1
ATOM 632 C C . THR A 1 83 ? 48.505 -24.855 -110.252 1.00 76.56 83 THR A C 1
ATOM 634 O O . THR A 1 83 ? 47.881 -25.912 -110.127 1.00 76.56 83 THR A O 1
ATOM 637 N N . VAL A 1 84 ? 49.514 -24.522 -109.443 1.00 75.88 84 VAL A N 1
ATOM 638 C CA . VAL A 1 84 ? 49.948 -25.309 -108.271 1.00 75.88 84 VAL A CA 1
ATOM 639 C C . VAL A 1 84 ? 50.160 -24.413 -107.038 1.00 75.88 84 VAL A C 1
ATOM 641 O O . VAL A 1 84 ? 50.318 -23.198 -107.187 1.00 75.88 84 VAL A O 1
ATOM 644 N N . PRO A 1 85 ? 50.158 -24.968 -105.808 1.00 68.12 85 PRO A N 1
ATOM 645 C CA . PRO A 1 85 ? 50.429 -24.194 -104.596 1.00 68.12 85 PRO A CA 1
ATOM 646 C C . PRO A 1 85 ? 51.806 -23.514 -104.603 1.00 68.12 85 PRO A C 1
ATOM 648 O O . PRO A 1 85 ? 52.748 -23.984 -105.246 1.00 68.12 85 PRO A O 1
ATOM 651 N N . ALA A 1 86 ? 51.933 -22.426 -103.841 1.00 64.56 86 ALA A N 1
ATOM 652 C CA . ALA A 1 86 ? 53.186 -21.692 -103.665 1.00 64.56 86 ALA A CA 1
ATOM 653 C C . ALA A 1 86 ? 54.343 -22.636 -103.272 1.00 64.56 86 ALA A C 1
ATOM 655 O O . ALA A 1 86 ? 54.233 -23.387 -102.305 1.00 64.56 86 ALA A O 1
ATOM 656 N N . GLY A 1 87 ? 55.447 -22.606 -104.027 1.00 67.31 87 GLY A N 1
ATOM 657 C CA . GLY A 1 87 ? 56.624 -23.456 -103.792 1.00 67.31 87 GLY A CA 1
ATOM 658 C C . GLY A 1 87 ? 56.536 -24.895 -104.327 1.00 67.31 87 GLY A C 1
ATOM 659 O O . GLY A 1 87 ? 57.480 -25.656 -104.142 1.00 67.31 87 GLY A O 1
ATOM 660 N N . SER A 1 88 ? 55.444 -25.285 -104.996 1.00 75.19 88 SER A N 1
ATOM 661 C CA . SER A 1 88 ? 55.325 -26.591 -105.669 1.00 75.19 88 SER A CA 1
ATOM 662 C C . SER A 1 88 ? 55.730 -26.527 -107.147 1.00 75.19 88 SER A C 1
ATOM 664 O O . SER A 1 88 ? 55.510 -25.519 -107.813 1.00 75.19 88 SER A O 1
ATOM 666 N N . ASN A 1 89 ? 56.255 -27.635 -107.682 1.00 81.12 89 ASN A N 1
ATOM 667 C CA . ASN A 1 89 ? 56.613 -27.771 -109.099 1.00 81.12 89 ASN A CA 1
ATOM 668 C C . ASN A 1 89 ? 55.471 -28.392 -109.922 1.00 81.12 89 ASN A C 1
ATOM 670 O O . ASN A 1 89 ? 54.808 -29.334 -109.483 1.00 81.12 89 ASN A O 1
ATOM 674 N N . CYS A 1 90 ? 55.272 -27.899 -111.144 1.00 83.62 90 CYS A N 1
ATOM 675 C CA . CYS A 1 90 ? 54.269 -28.416 -112.073 1.00 83.62 90 CYS A CA 1
ATOM 676 C C . CYS A 1 90 ? 54.695 -29.758 -112.697 1.00 83.62 90 CYS A C 1
ATOM 678 O O . CYS A 1 90 ? 55.832 -29.904 -113.141 1.00 83.62 90 CYS A O 1
ATOM 680 N N . LYS A 1 91 ? 53.772 -30.728 -112.785 1.00 86.56 91 LYS A N 1
ATOM 681 C CA . LYS A 1 91 ? 53.992 -32.002 -113.496 1.00 86.56 91 LYS A CA 1
ATOM 682 C C . LYS A 1 91 ? 53.668 -31.866 -114.986 1.00 86.56 91 LYS A C 1
ATOM 684 O O . LYS A 1 91 ? 52.610 -31.335 -115.329 1.00 86.56 91 LYS A O 1
ATOM 689 N N . THR A 1 92 ? 54.544 -32.404 -115.832 1.00 88.38 92 THR A N 1
ATOM 690 C CA . THR A 1 92 ? 54.462 -32.354 -117.300 1.00 88.38 92 THR A CA 1
ATOM 691 C C . THR A 1 92 ? 54.501 -33.738 -117.948 1.00 88.38 92 THR A C 1
ATOM 693 O O . THR A 1 92 ? 55.028 -34.689 -117.375 1.00 88.38 92 THR A O 1
ATOM 696 N N . GLU A 1 93 ? 53.978 -33.831 -119.170 1.00 89.81 93 GLU A N 1
ATOM 697 C CA . GLU A 1 93 ? 54.214 -34.929 -120.116 1.00 89.81 93 GLU A CA 1
ATOM 698 C C . GLU A 1 93 ? 54.374 -34.360 -121.539 1.00 89.81 93 GLU A C 1
ATOM 700 O O . GLU A 1 93 ? 54.045 -33.199 -121.785 1.00 89.81 93 GLU A O 1
ATOM 705 N N . ILE A 1 94 ? 54.849 -35.167 -122.494 1.00 88.38 94 ILE A N 1
ATOM 706 C CA . ILE A 1 94 ? 54.917 -34.776 -123.912 1.00 88.38 94 ILE A CA 1
ATOM 707 C C . ILE A 1 94 ? 53.816 -35.504 -124.688 1.00 88.38 94 ILE A C 1
ATOM 709 O O . ILE A 1 94 ? 53.802 -36.733 -124.767 1.00 88.38 94 ILE A O 1
ATOM 713 N N . ARG A 1 95 ? 52.909 -34.734 -125.291 1.00 88.94 95 ARG A N 1
ATOM 714 C CA . ARG A 1 95 ? 51.789 -35.216 -126.106 1.00 88.94 95 ARG A CA 1
ATOM 715 C C . ARG A 1 95 ? 52.130 -35.079 -127.585 1.00 88.94 95 ARG A C 1
ATOM 717 O O . ARG A 1 95 ? 52.518 -33.998 -128.021 1.00 88.94 95 ARG A O 1
ATOM 724 N N . ARG A 1 96 ? 51.991 -36.154 -128.366 1.00 87.50 96 ARG A N 1
ATOM 725 C CA . ARG A 1 96 ? 52.292 -36.183 -129.806 1.00 87.50 96 ARG A CA 1
ATOM 726 C C . ARG A 1 96 ? 51.025 -36.406 -130.621 1.00 87.50 96 ARG A C 1
ATOM 728 O O . ARG A 1 96 ? 50.241 -37.296 -130.303 1.00 87.50 96 ARG A O 1
ATOM 735 N N . CYS A 1 97 ? 50.835 -35.601 -131.659 1.00 86.75 97 CYS A N 1
ATOM 736 C CA . CYS A 1 97 ? 49.732 -35.743 -132.599 1.00 86.75 97 CYS A CA 1
ATOM 737 C C . CYS A 1 97 ? 50.001 -36.903 -133.565 1.00 86.75 97 CYS A C 1
ATOM 739 O O . CYS A 1 97 ? 51.000 -36.871 -134.287 1.00 86.75 97 CYS A O 1
ATOM 741 N N . SER A 1 98 ? 49.117 -37.902 -133.603 1.00 82.69 98 SER A N 1
ATOM 742 C CA . SER A 1 98 ? 49.064 -38.849 -134.716 1.00 82.69 98 SER A CA 1
ATOM 743 C C . SER A 1 98 ? 47.638 -39.284 -135.059 1.00 82.69 98 SER A C 1
ATOM 745 O O . SER A 1 98 ? 46.804 -39.512 -134.182 1.00 82.69 98 SER A O 1
ATOM 747 N N . GLY A 1 99 ? 47.327 -39.361 -136.353 1.00 73.94 99 GLY A N 1
ATOM 748 C CA . GLY A 1 99 ? 46.007 -39.719 -136.867 1.00 73.94 99 GLY A CA 1
ATOM 749 C C . GLY A 1 99 ? 44.878 -38.786 -136.413 1.00 73.94 99 GLY A C 1
ATOM 750 O O . GLY A 1 99 ? 43.726 -39.228 -136.377 1.00 73.94 99 GLY A O 1
ATOM 751 N N . GLY A 1 100 ? 45.187 -37.527 -136.074 1.00 77.94 100 GLY A N 1
ATOM 752 C CA . GLY A 1 100 ? 44.251 -36.547 -135.498 1.00 77.94 100 GLY A CA 1
ATOM 753 C C . GLY A 1 100 ? 43.990 -36.682 -133.992 1.00 77.94 100 GLY A C 1
ATOM 754 O O . GLY A 1 100 ? 43.078 -36.035 -133.485 1.00 77.94 100 GLY A O 1
ATOM 755 N N . VAL A 1 101 ? 44.756 -37.509 -133.271 1.00 79.44 101 VAL A N 1
ATOM 756 C CA . VAL A 1 101 ? 44.639 -37.694 -131.815 1.00 79.44 101 VAL A CA 1
ATOM 757 C C . VAL A 1 101 ? 45.976 -37.386 -131.131 1.00 79.44 101 VAL A C 1
ATOM 759 O O . VAL A 1 101 ? 47.034 -37.798 -131.599 1.00 79.44 101 VAL A O 1
ATOM 762 N N . LEU A 1 102 ? 45.937 -36.663 -130.008 1.00 84.81 102 LEU A N 1
ATOM 763 C CA . LEU A 1 102 ? 47.109 -36.393 -129.166 1.00 84.81 102 LEU A CA 1
ATOM 764 C C . LEU A 1 102 ? 47.300 -37.494 -128.120 1.00 84.81 102 LEU A C 1
ATOM 766 O O . LEU A 1 102 ? 46.429 -37.684 -127.268 1.00 84.81 102 LEU A O 1
ATOM 770 N N . SER A 1 103 ? 48.461 -38.155 -128.130 1.00 84.69 103 SER A N 1
ATOM 771 C CA . SER A 1 103 ? 48.868 -39.099 -127.077 1.00 84.69 103 SER A CA 1
ATOM 772 C C . SER A 1 103 ? 48.877 -38.436 -125.693 1.00 84.69 103 SER A C 1
ATOM 774 O O . SER A 1 103 ? 49.043 -37.223 -125.605 1.00 84.69 103 SER A O 1
ATOM 776 N N . GLY A 1 104 ? 48.742 -39.207 -124.611 1.00 86.31 104 GLY A N 1
ATOM 777 C CA . GLY A 1 104 ? 48.704 -38.665 -123.243 1.00 86.31 104 GLY A CA 1
ATOM 778 C C . GLY A 1 104 ? 47.329 -38.127 -122.819 1.00 86.31 104 GLY A C 1
ATOM 779 O O . GLY A 1 104 ? 46.343 -38.264 -123.543 1.00 86.31 104 GLY A O 1
ATOM 780 N N . SER A 1 105 ? 47.259 -37.535 -121.627 1.00 85.88 105 SER A N 1
ATOM 781 C CA . SER A 1 105 ? 46.022 -37.093 -120.954 1.00 85.88 105 SER A CA 1
ATOM 782 C C . SER A 1 105 ? 46.087 -35.691 -120.322 1.00 85.88 105 SER A C 1
ATOM 784 O O . SER A 1 105 ? 45.052 -35.125 -119.968 1.00 85.88 105 SER A O 1
ATOM 786 N N . PHE A 1 106 ? 47.272 -35.093 -120.193 1.00 90.12 106 PHE A N 1
ATOM 787 C CA . PHE A 1 106 ? 47.453 -33.785 -119.564 1.00 90.12 106 PHE A CA 1
ATOM 788 C C . PHE A 1 106 ? 46.886 -32.692 -120.475 1.00 90.12 106 PHE A C 1
ATOM 790 O O . PHE A 1 106 ? 47.059 -32.724 -121.695 1.00 90.12 106 PHE A O 1
ATOM 797 N N . SER A 1 107 ? 46.148 -31.748 -119.896 1.00 85.31 107 SER A N 1
ATOM 798 C CA . SER A 1 107 ? 45.190 -30.931 -120.658 1.00 85.31 107 SER A CA 1
ATOM 799 C C . SER A 1 107 ? 45.534 -29.443 -120.743 1.00 85.31 107 SER A C 1
ATOM 801 O O . SER A 1 107 ? 44.858 -28.726 -121.469 1.00 85.31 107 SER A O 1
ATOM 803 N N . TYR A 1 108 ? 46.574 -28.977 -120.045 1.00 83.69 108 TYR A N 1
ATOM 804 C CA . TYR A 1 108 ? 46.925 -27.554 -119.976 1.00 83.69 108 TYR A CA 1
ATOM 805 C C . TYR A 1 108 ? 48.230 -27.249 -120.726 1.00 83.69 108 TYR A C 1
ATOM 807 O O . TYR A 1 108 ? 49.158 -28.056 -120.704 1.00 83.69 108 TYR A O 1
ATOM 815 N N . SER A 1 109 ? 48.317 -26.080 -121.365 1.00 84.00 109 SER A N 1
ATOM 816 C CA . SER A 1 109 ? 49.501 -25.598 -122.105 1.00 84.00 109 SER A CA 1
ATOM 817 C C . SER A 1 109 ? 50.572 -24.937 -121.232 1.00 84.00 109 SER A C 1
ATOM 819 O O . SER A 1 109 ? 51.719 -24.805 -121.652 1.00 84.00 109 SER A O 1
ATOM 821 N N . GLY A 1 110 ? 50.213 -24.542 -120.010 1.00 86.25 110 GLY A N 1
ATOM 822 C CA . GLY A 1 110 ? 51.097 -23.889 -119.053 1.00 86.25 110 GLY A CA 1
ATOM 823 C C . GLY A 1 110 ? 50.634 -24.110 -117.617 1.00 86.25 110 GLY A C 1
ATOM 824 O O . GLY A 1 110 ? 49.496 -24.511 -117.371 1.00 86.25 110 GLY A O 1
ATOM 825 N N . CYS A 1 111 ? 51.530 -23.857 -116.663 1.00 82.50 111 CYS A N 1
ATOM 826 C CA . CYS A 1 111 ? 51.266 -23.995 -115.234 1.00 82.50 111 CYS A CA 1
ATOM 827 C C . CYS A 1 111 ? 52.132 -23.029 -114.416 1.00 82.50 111 CYS A C 1
ATOM 829 O O . CYS A 1 111 ? 53.326 -22.899 -114.690 1.00 82.50 111 CYS A O 1
ATOM 831 N N . ALA A 1 112 ? 51.548 -22.378 -113.403 1.00 79.56 112 ALA A N 1
ATOM 832 C CA . ALA A 1 112 ? 52.241 -21.418 -112.537 1.00 79.56 112 ALA A CA 1
ATOM 833 C C . ALA A 1 112 ? 51.972 -21.659 -111.030 1.00 79.56 112 ALA A C 1
ATOM 835 O O . ALA A 1 112 ? 50.866 -22.075 -110.669 1.00 79.56 112 ALA A O 1
ATOM 836 N N . PRO A 1 113 ? 52.933 -21.379 -110.127 1.00 72.31 113 PRO A N 1
ATOM 837 C CA . PRO A 1 113 ? 52.687 -21.349 -108.683 1.00 72.31 113 PRO A CA 1
ATOM 838 C C . PRO A 1 113 ? 51.914 -20.095 -108.238 1.00 72.31 113 PRO A C 1
ATOM 840 O O . PRO A 1 113 ? 52.156 -18.996 -108.734 1.00 72.31 113 PRO A O 1
ATOM 843 N N . SER A 1 114 ? 51.027 -20.227 -107.249 1.00 62.97 114 SER A N 1
ATOM 844 C CA . SER A 1 114 ? 50.322 -19.087 -106.633 1.00 62.97 114 SER A CA 1
ATOM 845 C C . SER A 1 114 ? 51.241 -18.199 -105.770 1.00 62.97 114 SER A C 1
ATOM 847 O O . SER A 1 114 ? 52.078 -18.726 -105.037 1.00 62.97 114 SER A O 1
ATOM 849 N N . ALA A 1 115 ? 51.035 -16.876 -105.767 1.00 62.31 115 ALA A N 1
ATOM 850 C CA . ALA A 1 115 ? 51.826 -15.920 -104.976 1.00 62.31 115 ALA A CA 1
ATOM 851 C C . ALA A 1 115 ? 51.574 -15.997 -103.442 1.00 62.31 115 ALA A C 1
ATOM 853 O O . ALA A 1 115 ? 50.457 -16.314 -103.021 1.00 62.31 115 ALA A O 1
ATOM 854 N N . PRO A 1 116 ? 52.578 -15.686 -102.590 1.00 60.38 116 PRO A N 1
ATOM 855 C CA . PRO A 1 116 ? 52.444 -15.719 -101.129 1.00 60.38 116 PRO A CA 1
ATOM 856 C C . PRO A 1 116 ? 51.591 -14.560 -100.581 1.00 60.38 116 PRO A C 1
ATOM 858 O O . PRO A 1 116 ? 51.663 -13.434 -101.066 1.00 60.38 116 PRO A O 1
ATOM 861 N N . ARG A 1 117 ? 50.800 -14.829 -99.532 1.00 72.38 117 ARG A N 1
ATOM 862 C CA . ARG A 1 117 ? 49.886 -13.857 -98.898 1.00 72.38 117 ARG A CA 1
ATOM 863 C C . ARG A 1 117 ? 50.502 -13.198 -97.660 1.00 72.38 117 ARG A C 1
ATOM 865 O O . ARG A 1 117 ? 51.085 -13.883 -96.823 1.00 72.38 117 ARG A O 1
ATOM 872 N N . THR A 1 118 ? 50.318 -11.887 -97.525 1.00 83.38 118 THR A N 1
ATOM 873 C CA . THR A 1 118 ? 50.712 -11.075 -96.360 1.00 83.38 118 THR A CA 1
ATOM 874 C C . THR A 1 118 ? 49.560 -10.906 -95.367 1.00 83.38 118 THR A C 1
ATOM 876 O O . THR A 1 118 ? 48.396 -11.048 -95.737 1.00 83.38 118 THR A O 1
ATOM 879 N N . CYS A 1 119 ? 49.874 -10.551 -94.123 1.00 85.88 119 CYS A N 1
ATOM 880 C CA . CYS A 1 119 ? 48.899 -10.214 -93.083 1.00 85.88 119 CYS A CA 1
ATOM 881 C C . CYS A 1 119 ? 48.847 -8.697 -92.845 1.00 85.88 119 CYS A C 1
ATOM 883 O O . CYS A 1 119 ? 49.790 -7.986 -93.191 1.00 85.88 119 CYS A O 1
ATOM 885 N N . LEU A 1 120 ? 47.789 -8.205 -92.197 1.00 86.44 120 LEU A N 1
ATOM 886 C CA . LEU A 1 120 ? 47.683 -6.820 -91.726 1.00 86.44 120 LEU A CA 1
ATOM 887 C C . LEU A 1 120 ? 47.572 -6.807 -90.193 1.00 86.44 120 LEU A C 1
ATOM 889 O O . LEU A 1 120 ? 46.736 -7.521 -89.640 1.00 86.44 120 LEU A O 1
ATOM 893 N N . PHE A 1 121 ? 48.391 -6.002 -89.516 1.00 88.12 121 PHE A N 1
ATOM 894 C CA . PHE A 1 121 ? 48.302 -5.750 -88.073 1.00 88.12 121 PHE A CA 1
ATOM 895 C C . PHE A 1 121 ? 48.470 -4.256 -87.812 1.00 88.12 121 PHE A C 1
ATOM 897 O O . PHE A 1 121 ? 49.466 -3.681 -88.243 1.00 88.12 121 PHE A O 1
ATOM 904 N N . ASP A 1 122 ? 47.491 -3.628 -87.156 1.00 83.69 122 ASP A N 1
ATOM 905 C CA . ASP A 1 122 ? 47.485 -2.188 -86.846 1.00 83.69 122 ASP A CA 1
ATOM 906 C C . ASP A 1 122 ? 47.898 -1.291 -88.038 1.00 83.69 122 ASP A C 1
ATOM 908 O O . ASP A 1 122 ? 48.852 -0.516 -87.995 1.00 83.69 122 ASP A O 1
ATOM 912 N N . GLY A 1 123 ? 47.245 -1.504 -89.186 1.00 79.88 123 GLY A N 1
ATOM 913 C CA . GLY A 1 123 ? 47.527 -0.788 -90.437 1.00 79.88 123 GLY A CA 1
ATOM 914 C C . GLY A 1 123 ? 48.859 -1.133 -91.127 1.00 79.88 123 GLY A C 1
ATOM 915 O O . GLY A 1 123 ? 49.099 -0.664 -92.238 1.00 79.88 123 GLY A O 1
ATOM 916 N N . ARG A 1 124 ? 49.718 -1.972 -90.532 1.00 84.62 124 ARG A N 1
ATOM 917 C CA . ARG A 1 124 ? 51.016 -2.382 -91.096 1.00 84.62 124 ARG A CA 1
ATOM 918 C C . ARG A 1 124 ? 50.931 -3.748 -91.771 1.00 84.62 124 ARG A C 1
ATOM 920 O O . ARG A 1 124 ? 50.353 -4.692 -91.235 1.00 84.62 124 ARG A O 1
ATOM 927 N N . THR A 1 125 ? 51.547 -3.865 -92.947 1.00 85.81 125 THR A N 1
ATOM 928 C CA . THR A 1 125 ? 51.626 -5.133 -93.690 1.00 85.81 125 THR A CA 1
ATOM 929 C C . THR A 1 125 ? 52.764 -5.993 -93.146 1.00 85.81 125 THR A C 1
ATOM 931 O O . THR A 1 125 ? 53.921 -5.580 -93.168 1.00 85.81 125 THR A O 1
ATOM 934 N N . ILE A 1 126 ? 52.441 -7.200 -92.682 1.00 85.94 126 ILE A N 1
ATOM 935 C CA . ILE A 1 126 ? 53.390 -8.181 -92.150 1.00 85.94 126 ILE A CA 1
ATOM 936 C C . ILE A 1 126 ? 53.605 -9.275 -93.201 1.00 85.94 126 ILE A C 1
ATOM 938 O O . ILE A 1 126 ? 52.651 -9.901 -93.671 1.00 85.94 126 ILE A O 1
ATOM 942 N N . MET A 1 127 ? 54.860 -9.500 -93.596 1.00 82.31 127 MET A N 1
ATOM 943 C CA . MET A 1 127 ? 55.209 -10.533 -94.576 1.00 82.31 127 MET A CA 1
ATOM 944 C C . MET A 1 127 ? 55.021 -11.944 -94.003 1.00 82.31 127 MET A C 1
ATOM 946 O O . MET A 1 127 ? 55.170 -12.165 -92.802 1.00 82.31 127 MET A O 1
ATOM 950 N N . ASN A 1 128 ? 54.721 -12.913 -94.871 1.00 82.00 128 ASN A N 1
ATOM 951 C CA . ASN A 1 128 ? 54.586 -14.317 -94.481 1.00 82.00 128 ASN A CA 1
ATOM 952 C C . ASN A 1 128 ? 55.866 -14.827 -93.789 1.00 82.00 128 ASN A C 1
ATOM 954 O O . ASN A 1 128 ? 56.961 -14.656 -94.319 1.00 82.00 128 ASN A O 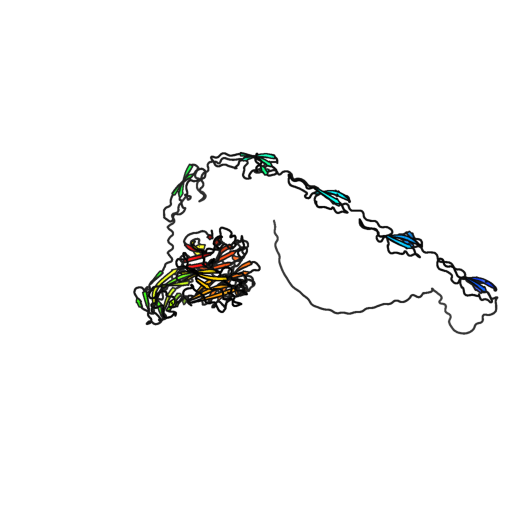1
ATOM 958 N N . GLY A 1 129 ? 55.724 -15.447 -92.617 1.00 82.75 129 GLY A N 1
ATOM 959 C CA . GLY A 1 129 ? 56.822 -15.897 -91.754 1.00 82.75 129 GLY A CA 1
ATOM 960 C C . GLY A 1 129 ? 57.349 -14.851 -90.758 1.00 82.75 129 GLY A C 1
ATOM 961 O O . GLY A 1 129 ? 58.083 -15.215 -89.841 1.00 82.75 129 GLY A O 1
ATOM 962 N N . VAL A 1 130 ? 56.973 -13.572 -90.878 1.00 88.38 130 VAL A N 1
ATOM 963 C CA . VAL A 1 130 ? 57.408 -12.512 -89.948 1.00 88.38 130 VAL A CA 1
ATOM 964 C C . VAL A 1 130 ? 56.499 -12.466 -88.718 1.00 88.38 130 VAL A C 1
ATOM 966 O O . VAL A 1 130 ? 55.289 -12.680 -88.817 1.00 88.38 130 VAL A O 1
ATOM 969 N N . SER A 1 131 ? 57.090 -12.183 -87.553 1.00 90.75 131 SER A N 1
ATOM 970 C CA . SER A 1 131 ? 56.375 -12.025 -86.281 1.00 90.75 131 SER A CA 1
ATOM 971 C C . SER A 1 131 ? 56.380 -10.582 -85.787 1.00 90.75 131 SER A C 1
ATOM 973 O O . SER A 1 131 ? 57.354 -9.861 -85.998 1.00 90.75 131 SER A O 1
ATOM 975 N N . VAL A 1 132 ? 55.316 -10.197 -85.086 1.00 91.25 132 VAL A N 1
ATOM 976 C CA . VAL A 1 132 ? 55.178 -8.929 -84.358 1.00 91.25 132 VAL A CA 1
ATOM 977 C C . VAL A 1 132 ? 54.875 -9.201 -82.888 1.00 91.25 132 VAL A C 1
ATOM 979 O O . VAL A 1 132 ? 54.210 -10.188 -82.572 1.00 91.25 132 VAL A O 1
ATOM 982 N N . ASP A 1 133 ? 55.346 -8.332 -81.999 1.00 91.56 133 ASP A N 1
ATOM 983 C CA . ASP A 1 133 ? 54.886 -8.320 -80.611 1.00 91.56 133 ASP A CA 1
ATOM 984 C C . ASP A 1 133 ? 53.503 -7.648 -80.557 1.00 91.56 133 ASP A C 1
ATOM 986 O O . ASP A 1 133 ? 53.295 -6.577 -81.132 1.00 91.56 133 ASP A O 1
ATOM 990 N N . ALA A 1 134 ? 52.550 -8.298 -79.895 1.00 90.31 134 ALA A N 1
ATOM 991 C CA . ALA A 1 134 ? 51.195 -7.808 -79.672 1.00 90.31 134 ALA A CA 1
ATOM 992 C C . ALA A 1 134 ? 50.882 -7.802 -78.172 1.00 90.31 134 ALA A C 1
ATOM 994 O O . ALA A 1 134 ? 51.457 -8.578 -77.408 1.00 90.31 134 ALA A O 1
ATOM 995 N N . TYR A 1 135 ? 49.954 -6.945 -77.752 1.00 92.19 135 TYR A N 1
ATOM 996 C CA . TYR A 1 135 ? 49.615 -6.701 -76.350 1.00 92.19 135 TYR A CA 1
ATOM 997 C C . TYR A 1 135 ? 48.142 -7.012 -76.073 1.00 92.19 135 TYR A C 1
ATOM 999 O O . TYR A 1 135 ? 47.262 -6.692 -76.882 1.00 92.19 135 TYR A O 1
ATOM 1007 N N . LEU A 1 136 ? 47.867 -7.630 -74.919 1.00 91.62 136 LEU A N 1
ATOM 1008 C CA . LEU A 1 136 ? 46.508 -8.026 -74.525 1.00 91.62 136 LEU A CA 1
ATOM 1009 C C . LEU A 1 136 ? 45.573 -6.812 -74.422 1.00 91.62 136 LEU A C 1
ATOM 1011 O O . LEU A 1 136 ? 44.478 -6.834 -74.975 1.00 91.62 136 LEU A O 1
ATOM 1015 N N . ASN A 1 137 ? 46.059 -5.744 -73.788 1.00 88.00 137 ASN A N 1
ATOM 1016 C CA . ASN A 1 137 ? 45.376 -4.464 -73.605 1.00 88.00 137 ASN A CA 1
ATOM 1017 C C . ASN A 1 137 ? 46.203 -3.332 -74.238 1.00 88.00 137 ASN A C 1
ATOM 1019 O O . ASN A 1 137 ? 47.426 -3.436 -74.323 1.00 88.00 137 ASN A O 1
ATOM 1023 N N . SER A 1 138 ? 45.552 -2.239 -74.647 1.00 87.19 138 SER A N 1
ATOM 1024 C CA . SER A 1 138 ? 46.218 -1.014 -75.127 1.00 87.19 138 SER A CA 1
ATOM 1025 C C . SER A 1 138 ? 46.736 -0.115 -73.995 1.00 87.19 138 SER A C 1
ATOM 1027 O O . SER A 1 138 ? 47.522 0.804 -74.230 1.00 87.19 138 SER A O 1
ATOM 1029 N N . SER A 1 139 ? 46.295 -0.352 -72.760 1.00 85.88 139 SER A N 1
ATOM 1030 C CA . SER A 1 139 ? 46.751 0.360 -71.568 1.00 85.88 139 SER A CA 1
ATOM 1031 C C . SER A 1 139 ? 46.526 -0.459 -70.298 1.00 85.88 139 SER A C 1
ATOM 1033 O O . SER A 1 139 ? 45.641 -1.310 -70.243 1.00 85.88 139 SER A O 1
ATOM 1035 N N . GLU A 1 140 ? 47.329 -0.180 -69.274 1.00 86.44 140 GLU A N 1
ATOM 1036 C CA . GLU A 1 140 ? 47.244 -0.766 -67.931 1.00 86.44 140 GLU A CA 1
ATOM 1037 C C . GLU A 1 140 ? 47.259 0.362 -66.876 1.00 86.44 140 GLU A C 1
ATOM 1039 O O . GLU A 1 140 ? 47.850 1.418 -67.122 1.00 86.44 140 GLU A O 1
ATOM 1044 N N . PRO A 1 141 ? 46.638 0.194 -65.694 1.00 80.38 141 PRO A N 1
ATOM 1045 C CA . PRO A 1 141 ? 46.705 1.182 -64.613 1.00 80.38 141 PRO A CA 1
ATOM 1046 C C . PRO A 1 141 ? 48.122 1.293 -64.018 1.00 80.38 141 PRO A C 1
ATOM 1048 O O . PRO A 1 141 ? 48.968 0.428 -64.241 1.00 80.38 141 PRO A O 1
ATOM 1051 N N . PHE A 1 142 ? 48.388 2.345 -63.232 1.00 80.62 142 PHE A N 1
ATOM 1052 C CA . PHE A 1 142 ? 49.683 2.540 -62.562 1.00 80.62 142 PHE A CA 1
ATOM 1053 C C . PHE A 1 142 ? 50.108 1.300 -61.753 1.00 80.62 142 PHE A C 1
ATOM 1055 O O . PHE A 1 142 ? 49.333 0.776 -60.954 1.00 80.62 142 PHE A O 1
ATOM 1062 N N . GLY A 1 143 ? 51.343 0.839 -61.970 1.00 79.81 143 GLY A N 1
ATOM 1063 C CA . GLY A 1 143 ? 51.883 -0.395 -61.383 1.00 79.81 143 GLY A CA 1
ATOM 1064 C C . GLY A 1 143 ? 51.501 -1.690 -62.119 1.00 79.81 143 GLY A C 1
ATOM 1065 O O . GLY A 1 143 ? 51.995 -2.757 -61.759 1.00 79.81 143 GLY A O 1
ATOM 1066 N N . GLY A 1 144 ? 50.654 -1.619 -63.151 1.00 84.75 144 GLY A N 1
ATOM 1067 C CA . GLY A 1 144 ? 50.310 -2.746 -64.019 1.00 84.75 144 GLY A CA 1
ATOM 1068 C C . GLY A 1 144 ? 51.444 -3.161 -64.965 1.00 84.75 144 GLY A C 1
ATOM 1069 O O . GLY A 1 144 ? 52.407 -2.426 -65.185 1.00 84.75 144 GLY A O 1
ATOM 1070 N N . ILE A 1 145 ? 51.321 -4.359 -65.548 1.00 86.06 145 ILE A N 1
ATOM 1071 C CA . ILE A 1 145 ? 52.315 -4.942 -66.462 1.00 86.06 145 ILE A CA 1
ATOM 1072 C C . ILE A 1 145 ? 51.647 -5.259 -67.800 1.00 86.06 145 ILE A C 1
ATOM 1074 O O . ILE A 1 145 ? 50.798 -6.147 -67.884 1.00 86.06 145 ILE A O 1
ATOM 1078 N N . CYS A 1 146 ? 52.090 -4.581 -68.858 1.00 88.75 146 CYS A N 1
ATOM 1079 C CA . CYS A 1 146 ? 51.660 -4.827 -70.231 1.00 88.75 146 CYS A CA 1
ATOM 1080 C C . CYS A 1 146 ? 52.030 -6.249 -70.694 1.00 88.75 146 CYS A C 1
ATOM 1082 O O . CYS A 1 146 ? 53.192 -6.535 -70.985 1.00 88.75 146 CYS A O 1
ATOM 1084 N N . ARG A 1 147 ? 51.040 -7.147 -70.776 1.00 91.50 147 ARG A N 1
ATOM 1085 C CA . ARG A 1 147 ? 51.238 -8.545 -71.202 1.00 91.50 147 ARG A CA 1
ATOM 1086 C C . ARG A 1 147 ? 51.401 -8.648 -72.719 1.00 91.50 147 ARG A C 1
ATOM 1088 O O . ARG A 1 147 ? 50.514 -8.220 -73.457 1.00 91.50 147 ARG A O 1
ATOM 1095 N N . THR A 1 148 ? 52.493 -9.269 -73.163 1.00 91.19 148 THR A N 1
ATOM 1096 C CA . THR A 1 148 ? 52.862 -9.452 -74.576 1.00 91.19 148 THR A CA 1
ATOM 1097 C C . THR A 1 148 ? 52.722 -10.896 -75.060 1.00 91.19 148 THR A C 1
ATOM 1099 O O . THR A 1 148 ? 52.876 -11.843 -74.290 1.00 91.19 148 THR A O 1
ATOM 1102 N N . GLU A 1 149 ? 52.478 -11.067 -76.359 1.00 93.00 149 GLU A N 1
ATOM 1103 C CA . GLU A 1 149 ? 52.672 -12.321 -77.099 1.00 93.00 149 GLU A CA 1
ATOM 1104 C C . GLU A 1 149 ? 53.328 -12.032 -78.461 1.00 93.00 149 GLU A C 1
ATOM 1106 O O . GLU A 1 149 ? 53.245 -10.912 -78.966 1.00 93.00 149 GLU A O 1
ATOM 1111 N N . LYS A 1 150 ? 53.926 -13.049 -79.097 1.00 91.88 150 LYS A N 1
ATOM 1112 C CA . LYS A 1 150 ? 54.413 -12.954 -80.484 1.00 91.88 150 LYS A CA 1
ATOM 1113 C C . LYS A 1 150 ? 53.411 -13.549 -81.465 1.00 91.88 150 LYS A C 1
ATOM 1115 O O . LYS A 1 150 ? 53.111 -14.739 -81.399 1.00 91.88 150 LYS A O 1
ATOM 1120 N N . ARG A 1 151 ? 52.950 -12.729 -82.411 1.00 91.50 151 ARG A N 1
ATOM 1121 C CA . ARG A 1 151 ? 52.010 -13.099 -83.478 1.00 91.50 151 ARG A CA 1
ATOM 1122 C C . ARG A 1 151 ? 52.742 -13.226 -84.808 1.00 91.50 151 ARG A C 1
ATOM 1124 O O . ARG A 1 151 ? 53.315 -12.252 -85.288 1.00 91.50 151 ARG A O 1
ATOM 1131 N N . THR A 1 152 ? 52.722 -14.408 -85.414 1.00 89.94 152 THR A N 1
ATOM 1132 C CA . THR A 1 152 ? 53.421 -14.725 -86.671 1.00 89.94 152 THR A CA 1
ATOM 1133 C C . THR A 1 152 ? 52.441 -14.763 -87.835 1.00 89.94 152 THR A C 1
ATOM 1135 O O . THR A 1 152 ? 51.388 -15.392 -87.738 1.00 89.94 152 THR A O 1
ATOM 1138 N N . CYS A 1 153 ? 52.781 -14.129 -88.956 1.00 88.00 153 CYS A N 1
ATOM 1139 C CA . CYS A 1 153 ? 51.976 -14.212 -90.170 1.00 88.00 153 CYS A CA 1
ATOM 1140 C C . CYS A 1 153 ? 52.192 -15.558 -90.879 1.00 88.00 153 CYS A C 1
ATOM 1142 O O . CYS A 1 153 ? 53.316 -15.877 -91.260 1.00 88.00 153 CYS A O 1
ATOM 1144 N N . ASN A 1 154 ? 51.125 -16.325 -91.100 1.00 84.50 154 ASN A N 1
ATOM 1145 C CA . ASN A 1 154 ? 51.141 -17.585 -91.839 1.00 84.50 154 ASN A CA 1
ATOM 1146 C C . ASN A 1 154 ? 49.997 -17.613 -92.868 1.00 84.50 154 ASN A C 1
ATOM 1148 O O . ASN A 1 154 ? 48.819 -17.601 -92.514 1.00 84.50 154 ASN A O 1
ATOM 1152 N N . GLY A 1 155 ? 50.333 -17.602 -94.159 1.00 72.56 155 GLY A N 1
ATOM 1153 C CA . GLY A 1 155 ? 49.375 -17.718 -95.266 1.00 72.56 155 GLY A CA 1
ATOM 1154 C C . GLY A 1 155 ? 48.367 -16.566 -95.395 1.00 72.56 155 GLY A C 1
ATOM 1155 O O . GLY A 1 155 ? 47.359 -16.717 -96.088 1.00 72.56 155 GLY A O 1
ATOM 1156 N N . GLY A 1 156 ? 48.624 -15.424 -94.748 1.00 79.19 156 GLY A N 1
ATOM 1157 C CA . GLY A 1 156 ? 47.708 -14.281 -94.665 1.00 79.19 156 GLY A CA 1
ATOM 1158 C C . GLY A 1 156 ? 46.890 -14.187 -93.368 1.00 79.19 156 GLY A C 1
ATOM 1159 O O . GLY A 1 156 ? 46.098 -13.259 -93.235 1.00 79.19 156 GLY A O 1
ATOM 1160 N N . ALA A 1 157 ? 47.093 -15.089 -92.399 1.00 81.12 157 ALA A N 1
ATOM 1161 C CA . ALA A 1 157 ? 46.514 -15.004 -91.053 1.00 81.12 157 ALA A CA 1
ATOM 1162 C C . ALA A 1 157 ? 47.604 -14.888 -89.969 1.00 81.12 157 ALA A C 1
ATOM 1164 O O . ALA A 1 157 ? 48.646 -15.531 -90.062 1.00 81.12 157 ALA A O 1
ATOM 1165 N N . LEU A 1 158 ? 47.371 -14.081 -88.928 1.00 88.50 158 LEU A N 1
ATOM 1166 C CA . LEU A 1 158 ? 48.277 -13.952 -87.778 1.00 88.50 158 LEU A CA 1
ATOM 1167 C C . LEU A 1 158 ? 47.928 -14.977 -86.694 1.00 88.50 158 LEU A C 1
ATOM 1169 O O . LEU A 1 158 ? 46.783 -15.022 -86.243 1.00 88.50 158 LEU A O 1
ATOM 1173 N N . THR A 1 159 ? 48.918 -15.742 -86.227 1.00 88.62 159 THR A N 1
ATOM 1174 C CA . THR A 1 159 ? 48.792 -16.574 -85.016 1.00 88.62 159 THR A CA 1
ATOM 1175 C C . THR A 1 159 ? 48.566 -15.708 -83.771 1.00 88.62 159 THR A C 1
ATOM 1177 O O . THR A 1 159 ? 48.819 -14.507 -83.811 1.00 88.62 159 THR A O 1
ATOM 1180 N N . GLY A 1 160 ? 48.093 -16.291 -82.665 1.00 87.44 160 GLY A N 1
ATOM 1181 C CA . GLY A 1 160 ? 47.812 -15.554 -81.423 1.00 87.44 160 GLY A CA 1
ATOM 1182 C C . GLY A 1 160 ? 46.478 -14.791 -81.433 1.00 87.44 160 GLY A C 1
ATOM 1183 O O . GLY A 1 160 ? 45.765 -14.777 -82.440 1.00 87.44 160 GLY A O 1
ATOM 1184 N N . ALA A 1 161 ? 46.135 -14.183 -80.299 1.00 88.25 161 ALA A N 1
ATOM 1185 C CA . ALA A 1 161 ? 44.843 -13.546 -80.031 1.00 88.25 161 ALA A CA 1
ATOM 1186 C C . ALA A 1 161 ? 44.929 -12.068 -79.598 1.00 88.25 161 ALA A C 1
ATOM 1188 O O . ALA A 1 161 ? 43.912 -11.379 -79.608 1.00 88.25 161 ALA A O 1
ATOM 1189 N N . TYR A 1 162 ? 46.105 -11.560 -79.224 1.00 92.88 162 TYR A N 1
ATOM 1190 C CA . TYR A 1 162 ? 46.285 -10.195 -78.719 1.00 92.88 162 TYR A CA 1
ATOM 1191 C C . TYR A 1 162 ? 46.180 -9.180 -79.863 1.00 92.88 162 TYR A C 1
ATOM 1193 O O . TYR A 1 162 ? 46.769 -9.351 -80.933 1.00 92.88 162 TYR A O 1
ATOM 1201 N N . LEU A 1 163 ? 45.397 -8.121 -79.664 1.00 88.12 163 LEU A N 1
ATOM 1202 C CA . LEU A 1 163 ? 44.958 -7.252 -80.762 1.00 88.12 163 LEU A CA 1
ATOM 1203 C C . LEU A 1 163 ? 45.702 -5.914 -80.842 1.00 88.12 163 LEU A C 1
ATOM 1205 O O . LEU A 1 163 ? 45.647 -5.268 -81.884 1.00 88.12 163 LEU A O 1
ATOM 1209 N N . ASN A 1 164 ? 46.403 -5.507 -79.783 1.00 89.38 164 ASN A N 1
ATOM 1210 C CA . ASN A 1 164 ? 46.991 -4.172 -79.684 1.00 89.38 164 ASN A CA 1
ATOM 1211 C C . ASN A 1 164 ? 48.467 -4.184 -80.105 1.00 89.38 164 ASN A C 1
ATOM 1213 O O . ASN A 1 164 ? 49.211 -5.095 -79.749 1.00 89.38 164 ASN A O 1
ATOM 1217 N N . SER A 1 165 ? 48.904 -3.158 -80.833 1.00 89.69 165 SER A N 1
ATOM 1218 C CA . SER A 1 165 ? 50.297 -2.971 -81.277 1.00 89.69 165 SER A CA 1
ATOM 1219 C C . SER A 1 165 ? 51.209 -2.329 -80.230 1.00 89.69 165 SER A C 1
ATOM 1221 O O . SER A 1 165 ? 52.429 -2.328 -80.377 1.00 89.69 165 SER A O 1
ATOM 1223 N N . SER A 1 166 ? 50.619 -1.755 -79.184 1.00 88.62 166 SER A N 1
ATOM 1224 C CA . SER A 1 166 ? 51.306 -1.090 -78.084 1.00 88.62 166 SER A CA 1
ATOM 1225 C C . SER A 1 166 ? 50.460 -1.163 -76.815 1.00 88.62 166 SER A C 1
ATOM 1227 O O . SER A 1 166 ? 49.259 -1.432 -76.875 1.00 88.62 166 SER A O 1
ATOM 1229 N N . CYS A 1 167 ? 51.096 -0.930 -75.669 1.00 89.56 167 CYS A N 1
ATOM 1230 C CA . CYS A 1 167 ? 50.440 -0.828 -74.373 1.00 89.56 167 CYS A CA 1
ATOM 1231 C C . CYS A 1 167 ? 51.135 0.242 -73.526 1.00 89.56 167 CYS A C 1
ATOM 1233 O O . CYS A 1 167 ? 52.366 0.274 -73.468 1.00 89.56 167 CYS A O 1
ATOM 1235 N N . GLN A 1 168 ? 50.361 1.119 -72.882 1.00 88.56 168 GLN A N 1
ATOM 1236 C CA . GLN A 1 168 ? 50.877 2.163 -71.989 1.00 88.56 168 GLN A CA 1
ATOM 1237 C C . GLN A 1 168 ? 50.430 1.932 -70.541 1.00 88.56 168 GLN A C 1
ATOM 1239 O O . GLN A 1 168 ? 49.239 1.795 -70.269 1.00 88.56 168 GLN A O 1
ATOM 1244 N N . VAL A 1 169 ? 51.380 1.928 -69.604 1.00 85.62 169 VAL A N 1
ATOM 1245 C CA . VAL A 1 169 ? 51.090 1.890 -68.162 1.00 85.62 169 VAL A CA 1
ATOM 1246 C C . VAL A 1 169 ? 50.821 3.315 -67.672 1.00 85.62 169 VAL A C 1
ATOM 1248 O O . VAL A 1 169 ? 51.609 4.222 -67.944 1.00 85.62 169 VAL A O 1
ATOM 1251 N N . GLY A 1 170 ? 49.712 3.520 -66.962 1.00 78.88 170 GLY A N 1
ATOM 1252 C CA . GLY A 1 170 ? 49.301 4.827 -66.452 1.00 78.88 170 GLY A CA 1
ATOM 1253 C C . GLY A 1 170 ? 50.302 5.439 -65.466 1.00 78.88 170 GLY A C 1
ATOM 1254 O O . GLY A 1 170 ? 50.934 4.739 -64.675 1.00 78.88 170 GLY A O 1
ATOM 1255 N N . THR A 1 171 ? 50.430 6.766 -65.489 1.00 81.38 171 THR A N 1
ATOM 1256 C CA . THR A 1 171 ? 51.271 7.523 -64.548 1.00 81.38 171 THR A CA 1
ATOM 1257 C C . THR A 1 171 ? 50.645 7.584 -63.155 1.00 81.38 171 THR A C 1
ATOM 1259 O O . THR A 1 171 ? 49.422 7.641 -63.027 1.00 81.38 171 THR A O 1
ATOM 1262 N N . ALA A 1 172 ? 51.476 7.637 -62.112 1.00 78.81 172 ALA A N 1
ATOM 1263 C CA . ALA A 1 172 ? 51.002 7.786 -60.739 1.00 78.81 172 ALA A CA 1
ATOM 1264 C C . ALA A 1 172 ? 50.216 9.088 -60.530 1.00 78.81 172 ALA A C 1
ATOM 1266 O O . ALA A 1 172 ? 50.597 10.146 -61.034 1.00 78.81 172 ALA A O 1
ATOM 1267 N N . SER A 1 173 ? 49.158 9.017 -59.725 1.00 86.81 173 SER A N 1
ATOM 1268 C CA . SER A 1 173 ? 48.391 10.194 -59.315 1.00 86.81 173 SER A CA 1
ATOM 1269 C C . SER A 1 173 ? 49.072 10.944 -58.165 1.00 86.81 173 SER A C 1
ATOM 1271 O O . SER A 1 173 ? 49.584 10.337 -57.220 1.00 86.81 173 SER A O 1
ATOM 1273 N N . ASN A 1 174 ? 49.032 12.275 -58.227 1.00 91.06 174 ASN A N 1
ATOM 1274 C CA . ASN A 1 174 ? 49.411 13.155 -57.120 1.00 91.06 174 ASN A CA 1
ATOM 1275 C C . ASN A 1 174 ? 48.273 13.239 -56.092 1.00 91.06 174 ASN A C 1
ATOM 1277 O O . ASN A 1 174 ? 47.106 13.052 -56.435 1.00 91.06 174 ASN A O 1
ATOM 1281 N N . CYS A 1 175 ? 48.604 13.560 -54.847 1.00 90.38 175 CYS A N 1
ATOM 1282 C CA . CYS A 1 175 ? 47.646 13.694 -53.754 1.00 90.38 175 CYS A CA 1
ATOM 1283 C C . CYS A 1 175 ? 47.304 15.170 -53.515 1.00 90.38 175 CYS A C 1
ATOM 1285 O O . CYS A 1 175 ? 48.147 16.044 -53.714 1.00 90.38 175 CYS A O 1
ATOM 1287 N N . LEU A 1 176 ? 46.091 15.458 -53.039 1.00 89.75 176 LEU A N 1
ATOM 1288 C CA . LEU A 1 176 ? 45.674 16.805 -52.642 1.00 89.75 176 LEU A CA 1
ATOM 1289 C C . LEU A 1 176 ? 45.509 16.870 -51.120 1.00 89.75 176 LEU A C 1
ATOM 1291 O O . LEU A 1 176 ? 44.766 16.076 -50.546 1.00 89.75 176 LEU A O 1
ATOM 1295 N N . PHE A 1 177 ? 46.174 17.824 -50.466 1.00 89.19 177 PHE A N 1
ATOM 1296 C CA . PHE A 1 177 ? 46.088 18.021 -49.017 1.00 89.19 177 PHE A CA 1
ATOM 1297 C C . PHE A 1 177 ? 46.138 19.509 -48.678 1.00 89.19 177 PHE A C 1
ATOM 1299 O O . PHE A 1 177 ? 47.108 20.192 -48.997 1.00 89.19 177 PHE A O 1
ATOM 1306 N N . GLY A 1 178 ? 45.072 20.041 -48.075 1.00 77.44 178 GLY A N 1
ATOM 1307 C CA . GLY A 1 178 ? 45.023 21.451 -47.671 1.00 77.44 178 GLY A CA 1
ATOM 1308 C C . GLY A 1 178 ? 45.259 22.454 -48.801 1.00 77.44 178 GLY A C 1
ATOM 1309 O O . GLY A 1 178 ? 46.022 23.399 -48.622 1.00 77.44 178 GLY A O 1
ATOM 1310 N N . ASN A 1 179 ? 44.667 22.215 -49.975 1.00 81.50 179 ASN A N 1
ATOM 1311 C CA . ASN A 1 179 ? 44.891 22.970 -51.217 1.00 81.50 179 ASN A CA 1
ATOM 1312 C C . ASN A 1 179 ? 46.334 22.932 -51.771 1.00 81.50 179 ASN A C 1
ATOM 1314 O O . ASN A 1 179 ? 46.630 23.642 -52.730 1.00 81.50 179 ASN A O 1
ATOM 1318 N N . LYS A 1 180 ? 47.224 22.088 -51.230 1.00 84.81 180 LYS A N 1
ATOM 1319 C CA . LYS A 1 180 ? 48.546 21.799 -51.803 1.00 84.81 180 LYS A CA 1
ATOM 1320 C C . LYS A 1 180 ? 48.532 20.454 -52.528 1.00 84.81 180 LYS A C 1
ATOM 1322 O O . LYS A 1 180 ? 48.017 19.463 -52.010 1.00 84.81 180 LYS A O 1
ATOM 1327 N N . THR A 1 181 ? 49.146 20.412 -53.706 1.00 89.56 181 THR A N 1
ATOM 1328 C CA . THR A 1 181 ? 49.404 19.167 -54.439 1.00 89.56 181 THR A CA 1
ATOM 1329 C C . THR A 1 181 ? 50.697 18.538 -53.926 1.00 89.56 181 THR A C 1
ATOM 1331 O O . THR A 1 181 ? 51.769 19.120 -54.079 1.00 89.56 181 THR A O 1
ATOM 1334 N N . VAL A 1 182 ? 50.607 17.345 -53.342 1.00 89.62 182 VAL A N 1
ATOM 1335 C CA . VAL A 1 182 ? 51.759 16.523 -52.953 1.00 89.62 182 VAL A CA 1
ATOM 1336 C C . VAL A 1 182 ? 52.048 15.563 -54.102 1.00 89.62 182 VAL A C 1
ATOM 1338 O O . VAL A 1 182 ? 51.190 14.761 -54.474 1.00 89.62 182 VAL A O 1
ATOM 1341 N N . LEU A 1 183 ? 53.236 15.663 -54.701 1.00 89.38 183 LEU A N 1
ATOM 1342 C CA . LEU A 1 183 ? 53.616 14.786 -55.809 1.00 89.38 183 LEU A CA 1
ATOM 1343 C C . LEU A 1 183 ? 53.757 13.332 -55.337 1.00 89.38 183 LEU A C 1
ATOM 1345 O O . LEU A 1 183 ? 54.126 13.080 -54.189 1.00 89.38 183 LEU A O 1
ATOM 1349 N N . HIS A 1 184 ? 53.503 12.370 -56.224 1.00 88.25 184 HIS A N 1
ATOM 1350 C CA . HIS A 1 184 ? 53.738 10.961 -55.907 1.00 88.25 184 HIS A CA 1
ATOM 1351 C C . HIS A 1 184 ? 55.185 10.715 -55.434 1.00 88.25 184 HIS A C 1
ATOM 1353 O O . HIS A 1 184 ? 56.142 11.188 -56.045 1.00 88.25 184 HIS A O 1
ATOM 1359 N N . GLY A 1 185 ? 55.337 9.982 -54.328 1.00 86.75 185 GLY A N 1
ATOM 1360 C CA . GLY A 1 185 ? 56.623 9.698 -53.690 1.00 86.75 185 GLY A CA 1
ATOM 1361 C C . GLY A 1 185 ? 57.177 10.841 -52.832 1.00 86.75 185 GLY A C 1
ATOM 1362 O O . GLY A 1 185 ? 58.232 10.673 -52.229 1.00 86.75 185 GLY A O 1
ATOM 1363 N N . GLN A 1 186 ? 56.497 11.991 -52.753 1.00 92.06 186 GLN A N 1
ATOM 1364 C CA . GLN A 1 186 ? 56.845 13.070 -51.827 1.00 92.06 186 GLN A CA 1
ATOM 1365 C C . GLN A 1 186 ? 56.072 12.951 -50.513 1.00 92.06 186 GLN A C 1
ATOM 1367 O O . GLN A 1 186 ? 54.956 12.424 -50.466 1.00 92.06 186 GLN A O 1
ATOM 1372 N N . ALA A 1 187 ? 56.676 13.485 -49.455 1.00 89.44 187 ALA A N 1
ATOM 1373 C CA . ALA A 1 187 ? 56.080 13.595 -48.136 1.00 89.44 187 ALA A CA 1
ATOM 1374 C C . ALA A 1 187 ? 55.650 15.037 -47.829 1.00 89.44 187 ALA A C 1
ATOM 1376 O O . ALA A 1 187 ? 56.190 15.998 -48.379 1.00 89.44 187 ALA A O 1
ATOM 1377 N N . THR A 1 188 ? 54.674 15.189 -46.940 1.00 89.50 188 THR A N 1
ATOM 1378 C CA . THR A 1 188 ? 54.191 16.479 -46.446 1.00 89.50 188 THR A CA 1
ATOM 1379 C C . THR A 1 188 ? 53.965 16.428 -44.937 1.00 89.50 188 THR A C 1
ATOM 1381 O O . THR A 1 188 ? 53.713 15.359 -44.376 1.00 89.50 188 THR A O 1
ATOM 1384 N N . GLU A 1 189 ? 54.059 17.583 -44.282 1.00 91.06 189 GLU A N 1
ATOM 1385 C CA . GLU A 1 189 ? 53.705 17.723 -42.872 1.00 91.06 189 GLU A CA 1
ATOM 1386 C C . GLU A 1 189 ? 52.181 17.774 -42.712 1.00 91.06 189 GLU A C 1
ATOM 1388 O O . GLU A 1 189 ? 51.471 18.455 -43.456 1.00 91.06 189 GLU A O 1
ATOM 1393 N N . ALA A 1 190 ? 51.685 17.045 -41.722 1.00 89.56 190 ALA A N 1
ATOM 1394 C CA . ALA A 1 190 ? 50.293 16.996 -41.318 1.00 89.56 190 ALA A CA 1
ATOM 1395 C C . ALA A 1 190 ? 50.200 17.085 -39.793 1.00 89.56 190 ALA A C 1
ATOM 1397 O O . ALA A 1 190 ? 51.133 16.726 -39.080 1.00 89.56 190 ALA A O 1
ATOM 1398 N N . TYR A 1 191 ? 49.057 17.524 -39.283 1.00 89.69 191 TYR A N 1
ATOM 1399 C CA . TYR A 1 191 ? 48.828 17.699 -37.854 1.00 89.69 191 TYR A CA 1
ATOM 1400 C C . TYR A 1 191 ? 47.613 16.888 -37.406 1.00 89.69 191 TYR A C 1
ATOM 1402 O O . TYR A 1 191 ? 46.646 16.720 -38.153 1.00 89.69 191 TYR A O 1
ATOM 1410 N N . GLU A 1 192 ? 47.649 16.392 -36.167 1.00 86.94 192 GLU A N 1
ATOM 1411 C CA . GLU A 1 192 ? 46.524 15.655 -35.567 1.00 86.94 192 GLU A CA 1
ATOM 1412 C C . GLU A 1 192 ? 45.293 16.550 -35.326 1.00 86.94 192 GLU A C 1
ATOM 1414 O O . GLU A 1 192 ? 44.170 16.054 -35.286 1.00 86.94 192 GLU A O 1
ATOM 1419 N N . ARG A 1 193 ? 45.486 17.870 -35.186 1.00 87.12 193 ARG A N 1
ATOM 1420 C CA . ARG A 1 193 ? 44.424 18.876 -35.013 1.00 87.12 193 ARG A CA 1
ATOM 1421 C C . ARG A 1 193 ? 44.752 20.144 -35.799 1.00 87.12 193 ARG A C 1
ATOM 1423 O O . ARG A 1 193 ? 45.920 20.496 -35.923 1.00 87.12 193 ARG A O 1
ATOM 1430 N N . SER A 1 194 ? 43.732 20.856 -36.277 1.00 87.62 194 SER A N 1
ATOM 1431 C CA . SER A 1 194 ? 43.882 22.172 -36.925 1.00 87.62 194 SER A CA 1
ATOM 1432 C C . SER A 1 194 ? 44.103 23.327 -35.945 1.00 87.62 194 SER A C 1
ATOM 1434 O O . SER A 1 194 ? 44.598 24.382 -36.337 1.00 87.62 194 SER A O 1
ATOM 1436 N N . ASN A 1 195 ? 43.745 23.137 -34.675 1.00 84.50 195 ASN A N 1
ATOM 1437 C CA . ASN A 1 195 ? 43.916 24.106 -33.598 1.00 84.50 195 ASN A CA 1
ATOM 1438 C C . ASN A 1 195 ? 44.213 23.367 -32.282 1.00 84.50 195 ASN A C 1
ATOM 1440 O O . ASN A 1 195 ? 43.595 22.332 -32.006 1.00 84.50 195 ASN A O 1
ATOM 1444 N N . VAL A 1 196 ? 45.124 23.897 -31.467 1.00 82.75 196 VAL A N 1
ATOM 1445 C CA . VAL A 1 196 ? 45.421 23.416 -30.105 1.00 82.75 196 VAL A CA 1
ATOM 1446 C C . VAL A 1 196 ? 45.344 24.572 -29.096 1.00 82.75 196 VAL A C 1
ATOM 1448 O O . VAL A 1 196 ? 45.570 25.717 -29.485 1.00 82.75 196 VAL A O 1
ATOM 1451 N N . PRO A 1 197 ? 45.022 24.323 -27.811 1.00 80.38 197 PRO A N 1
ATOM 1452 C CA . PRO A 1 197 ? 44.955 25.380 -26.796 1.00 80.38 197 PRO A CA 1
ATOM 1453 C C . PRO A 1 197 ? 46.271 26.154 -26.635 1.00 80.38 197 PRO A C 1
ATOM 1455 O O . PRO A 1 197 ? 47.343 25.644 -26.970 1.00 80.38 197 PRO A O 1
ATOM 1458 N N . PHE A 1 198 ? 46.202 27.363 -26.070 1.00 78.25 198 PHE A N 1
ATOM 1459 C CA . PHE A 1 198 ? 47.395 28.124 -25.692 1.00 78.25 198 PHE A CA 1
ATOM 1460 C C . PHE A 1 198 ? 48.325 27.286 -24.792 1.00 78.25 198 PHE A C 1
ATOM 1462 O O . PHE A 1 198 ? 47.885 26.402 -24.056 1.00 78.25 198 PHE A O 1
ATOM 1469 N N . GLY A 1 199 ? 49.638 27.494 -24.920 1.00 76.62 199 GLY A N 1
ATOM 1470 C CA . GLY A 1 199 ? 50.660 26.709 -24.215 1.00 76.62 199 GLY A CA 1
ATOM 1471 C C . GLY A 1 199 ? 50.828 25.252 -24.685 1.00 76.62 199 GLY A C 1
ATOM 1472 O O . GLY A 1 199 ? 51.786 24.601 -24.274 1.00 76.62 199 GLY A O 1
ATOM 1473 N N . SER A 1 200 ? 49.956 24.734 -25.559 1.00 84.19 200 SER A N 1
ATOM 1474 C CA . SER A 1 200 ? 50.101 23.397 -26.155 1.00 84.19 200 SER A CA 1
ATOM 1475 C C . SER A 1 200 ? 50.983 23.422 -27.407 1.00 84.19 200 SER A C 1
ATOM 1477 O O . SER A 1 200 ? 51.069 24.429 -28.108 1.00 84.19 200 SER A O 1
ATOM 1479 N N . LEU A 1 201 ? 51.604 22.284 -27.731 1.00 83.56 201 LEU A N 1
ATOM 1480 C CA . LEU A 1 201 ? 52.376 22.108 -28.963 1.00 83.56 201 LEU A CA 1
ATOM 1481 C C . LEU A 1 201 ? 51.539 21.421 -30.049 1.00 83.56 201 LEU A C 1
ATOM 1483 O O . LEU A 1 201 ? 50.855 20.428 -29.796 1.00 83.56 201 LEU A O 1
ATOM 1487 N N . CYS A 1 202 ? 51.637 21.920 -31.280 1.00 86.31 202 CYS A N 1
ATOM 1488 C CA . CYS A 1 202 ? 51.091 21.256 -32.459 1.00 86.31 202 CYS A CA 1
ATOM 1489 C C . CYS A 1 202 ? 51.884 19.973 -32.759 1.00 86.31 202 CYS A C 1
ATOM 1491 O O . CYS A 1 202 ? 53.048 20.037 -33.153 1.00 86.31 202 CYS A O 1
ATOM 1493 N N . VAL A 1 203 ? 51.254 18.806 -32.602 1.00 86.69 203 VAL A N 1
ATOM 1494 C CA . VAL A 1 203 ? 51.874 17.512 -32.929 1.00 86.69 203 VAL A CA 1
ATOM 1495 C C . VAL A 1 203 ? 51.942 17.352 -34.448 1.00 86.69 203 VAL A C 1
ATOM 1497 O O . VAL A 1 203 ? 50.916 17.155 -35.103 1.00 86.69 203 VAL A O 1
ATOM 1500 N N . VAL A 1 204 ? 53.155 17.443 -34.996 1.00 88.56 204 VAL A N 1
ATOM 1501 C CA . VAL A 1 204 ? 53.442 17.215 -36.417 1.00 88.56 204 VAL A CA 1
ATOM 1502 C C . VAL A 1 204 ? 53.635 15.724 -36.713 1.00 88.56 204 VAL A C 1
ATOM 1504 O O . VAL A 1 204 ? 54.171 14.963 -35.905 1.00 88.56 204 VAL A O 1
ATOM 1507 N N . LYS A 1 205 ? 53.177 15.310 -37.891 1.00 85.06 205 LYS A N 1
ATOM 1508 C CA . LYS A 1 205 ? 53.296 13.979 -38.487 1.00 85.06 205 LYS A CA 1
ATOM 1509 C C . LYS A 1 205 ? 53.722 14.139 -39.940 1.00 85.06 205 LYS A C 1
ATOM 1511 O O . LYS A 1 205 ? 53.435 15.155 -40.567 1.00 85.06 205 LYS A O 1
ATOM 1516 N N . THR A 1 206 ? 54.333 13.104 -40.494 1.00 88.44 206 THR A N 1
ATOM 1517 C CA . THR A 1 206 ? 54.712 13.057 -41.908 1.00 88.44 206 THR A CA 1
ATOM 1518 C C . THR A 1 206 ? 53.765 12.118 -42.649 1.00 88.44 206 THR A C 1
ATOM 1520 O O . THR A 1 206 ? 53.532 11.008 -42.176 1.00 88.44 206 THR A O 1
ATOM 1523 N N . ARG A 1 207 ? 53.225 12.555 -43.792 1.00 88.75 207 ARG A N 1
ATOM 1524 C CA . ARG A 1 207 ? 52.375 11.745 -44.684 1.00 88.75 207 ARG A CA 1
ATOM 1525 C C . ARG A 1 207 ? 52.970 11.699 -46.088 1.00 88.75 207 ARG A C 1
ATOM 1527 O O . ARG A 1 207 ? 53.291 12.747 -46.645 1.00 88.75 207 ARG A O 1
ATOM 1534 N N . THR A 1 208 ? 53.088 10.513 -46.672 1.00 90.88 208 THR A N 1
ATOM 1535 C CA . THR A 1 208 ? 53.688 10.257 -47.991 1.00 90.88 208 THR A CA 1
ATOM 1536 C C . THR A 1 208 ? 52.614 9.960 -49.029 1.00 90.88 208 THR A C 1
ATOM 1538 O O . THR A 1 208 ? 51.667 9.218 -48.768 1.00 90.88 208 THR A O 1
ATOM 1541 N N . CYS A 1 209 ? 52.741 10.541 -50.225 1.00 91.25 209 CYS A N 1
ATOM 1542 C CA . CYS A 1 209 ? 51.772 10.356 -51.302 1.00 91.25 209 CYS A CA 1
ATOM 1543 C C . CYS A 1 209 ? 52.065 9.109 -52.154 1.00 91.25 209 CYS A C 1
ATOM 1545 O O . CYS A 1 209 ? 53.031 9.070 -52.924 1.00 91.25 209 CYS A O 1
ATOM 1547 N N . TYR A 1 210 ? 51.174 8.121 -52.110 1.00 89.06 210 TYR A N 1
ATOM 1548 C CA . TYR A 1 210 ? 51.212 6.932 -52.955 1.00 89.06 210 TYR A CA 1
ATOM 1549 C C . TYR A 1 210 ? 49.981 6.866 -53.873 1.00 89.06 210 TYR A C 1
ATOM 1551 O O . TYR A 1 210 ? 48.867 6.620 -53.420 1.00 89.06 210 TYR A O 1
ATOM 1559 N N . ASN A 1 211 ? 50.192 7.095 -55.176 1.00 87.12 211 ASN A N 1
ATOM 1560 C CA . ASN A 1 211 ? 49.180 7.029 -56.238 1.00 87.12 211 ASN A CA 1
ATOM 1561 C C . ASN A 1 211 ? 47.810 7.655 -55.875 1.00 87.12 211 ASN A C 1
ATOM 1563 O O . ASN A 1 211 ? 46.773 7.000 -55.944 1.00 87.12 211 ASN A O 1
ATOM 1567 N N . GLY A 1 212 ? 47.811 8.928 -55.473 1.00 86.25 212 GLY A N 1
ATOM 1568 C CA . GLY A 1 212 ? 46.603 9.686 -55.125 1.00 86.25 212 GLY A CA 1
ATOM 1569 C C . GLY A 1 212 ? 46.113 9.533 -53.678 1.00 86.25 212 GLY A C 1
ATOM 1570 O O . GLY A 1 212 ? 45.264 10.318 -53.259 1.00 86.25 212 GLY A O 1
ATOM 1571 N N . ALA A 1 213 ? 46.667 8.603 -52.892 1.00 86.81 213 ALA A N 1
ATOM 1572 C CA . ALA A 1 213 ? 46.366 8.437 -51.469 1.00 86.81 213 ALA A CA 1
ATOM 1573 C C . ALA A 1 213 ? 47.553 8.849 -50.575 1.00 86.81 213 ALA A C 1
ATOM 1575 O O . ALA A 1 213 ? 48.704 8.544 -50.878 1.00 86.81 213 ALA A O 1
ATOM 1576 N N . LEU A 1 214 ? 47.278 9.523 -49.454 1.00 88.38 214 LEU A N 1
ATOM 1577 C CA . LEU A 1 214 ? 48.280 9.851 -48.430 1.00 88.38 214 LEU A CA 1
ATOM 1578 C C . LEU A 1 214 ? 48.257 8.811 -47.308 1.00 88.38 214 LEU A C 1
ATOM 1580 O O . LEU A 1 214 ? 47.201 8.581 -46.713 1.00 88.38 214 LEU A O 1
ATOM 1584 N N . ASP A 1 215 ? 49.412 8.238 -46.978 1.00 85.56 215 ASP A N 1
ATOM 1585 C CA . ASP A 1 215 ? 49.562 7.330 -45.833 1.00 85.56 215 ASP A CA 1
ATOM 1586 C C . ASP A 1 215 ? 49.465 8.058 -44.473 1.00 85.56 215 ASP A C 1
ATOM 1588 O O . ASP A 1 215 ? 49.316 9.279 -44.418 1.00 85.56 215 ASP A O 1
ATOM 1592 N N . GLY A 1 216 ? 49.519 7.308 -43.368 1.00 79.62 216 GLY A N 1
ATOM 1593 C CA . GLY A 1 216 ? 49.631 7.861 -42.013 1.00 79.62 216 GLY A CA 1
ATOM 1594 C C . GLY A 1 216 ? 48.369 8.523 -41.438 1.00 79.62 216 GLY A C 1
ATOM 1595 O O . GLY A 1 216 ? 47.324 8.631 -42.081 1.00 79.62 216 GLY A O 1
ATOM 1596 N N . THR A 1 217 ? 48.475 8.963 -40.181 1.00 72.25 217 THR A N 1
ATOM 1597 C CA . THR A 1 217 ? 47.404 9.623 -39.417 1.00 72.25 217 THR A CA 1
ATOM 1598 C C . THR A 1 217 ? 47.763 11.085 -39.146 1.00 72.25 217 THR A C 1
ATOM 1600 O O . THR A 1 217 ? 48.837 11.392 -38.637 1.00 72.25 217 THR A O 1
ATOM 1603 N N . GLY A 1 218 ? 46.868 12.002 -39.517 1.00 81.56 218 GLY A N 1
ATOM 1604 C CA . GLY A 1 218 ? 47.082 13.451 -39.457 1.00 81.56 218 GLY A CA 1
ATOM 1605 C C . GLY A 1 218 ? 46.185 14.140 -40.480 1.00 81.56 218 GLY A C 1
ATOM 1606 O O . GLY A 1 218 ? 46.456 14.101 -41.680 1.00 81.56 218 GLY A O 1
ATOM 1607 N N . GLU A 1 219 ? 45.064 14.692 -40.031 1.00 84.81 219 GLU A N 1
ATOM 1608 C CA . GLU A 1 219 ? 43.972 15.117 -40.919 1.00 84.81 219 GLU A CA 1
ATOM 1609 C C . GLU A 1 219 ? 44.126 16.554 -41.430 1.00 84.81 219 GLU A C 1
ATOM 1611 O O . GLU A 1 219 ? 43.500 16.919 -42.424 1.00 84.81 219 GLU A O 1
ATOM 1616 N N . TYR A 1 220 ? 44.980 17.362 -40.793 1.00 88.69 220 TYR A N 1
ATOM 1617 C CA . TYR A 1 220 ? 45.027 18.805 -41.018 1.00 88.69 220 TYR A CA 1
ATOM 1618 C C . TYR A 1 220 ? 46.361 19.261 -41.640 1.00 88.69 220 TYR A C 1
ATOM 1620 O O . TYR A 1 220 ? 47.419 18.813 -41.200 1.00 88.69 220 TYR A O 1
ATOM 1628 N N . PRO A 1 221 ? 46.346 20.178 -42.627 1.00 87.75 221 PRO A N 1
ATOM 1629 C CA . PRO A 1 221 ? 47.542 20.676 -43.328 1.00 87.75 221 PRO A CA 1
ATOM 1630 C C . PRO A 1 221 ? 48.282 21.797 -42.580 1.00 87.75 221 PRO A C 1
ATOM 1632 O O . PRO A 1 221 ? 49.325 22.274 -43.024 1.00 87.75 221 PRO A O 1
ATOM 1635 N N . SER A 1 222 ? 47.697 22.277 -41.486 1.00 86.44 222 SER A N 1
ATOM 1636 C CA . SER A 1 222 ? 48.193 23.362 -40.647 1.00 86.44 222 SER A CA 1
ATOM 1637 C C . SER A 1 222 ? 47.584 23.218 -39.260 1.00 86.44 222 SER A C 1
ATOM 1639 O O . SER A 1 222 ? 46.392 22.919 -39.158 1.00 86.44 222 SER A O 1
ATOM 1641 N N . CYS A 1 223 ? 48.363 23.502 -38.224 1.00 87.31 223 CYS A N 1
ATOM 1642 C CA . CYS A 1 223 ? 47.887 23.639 -36.855 1.00 87.31 223 CYS A CA 1
ATOM 1643 C C . CYS A 1 223 ? 48.233 25.038 -36.347 1.00 87.31 223 CYS A C 1
ATOM 1645 O O . CYS A 1 223 ? 49.367 25.490 -36.506 1.00 87.31 223 CYS A O 1
ATOM 1647 N N . VAL A 1 224 ? 47.259 25.724 -35.750 1.00 84.81 224 VAL A N 1
ATOM 1648 C CA . VAL A 1 224 ? 47.492 26.971 -35.011 1.00 84.81 224 VAL A CA 1
ATOM 1649 C C . VAL A 1 224 ? 47.444 26.703 -33.509 1.00 84.81 224 VAL A C 1
ATOM 1651 O O . VAL A 1 224 ? 46.646 25.895 -33.040 1.00 84.81 224 VAL A O 1
ATOM 1654 N N . VAL A 1 225 ? 48.305 27.377 -32.751 1.00 83.12 225 VAL A N 1
ATOM 1655 C CA . VAL A 1 225 ? 48.192 27.439 -31.289 1.00 83.12 225 VAL A CA 1
ATOM 1656 C C . VAL A 1 225 ? 47.269 28.608 -30.956 1.00 83.12 225 VAL A C 1
ATOM 1658 O O . VAL A 1 225 ? 47.444 29.707 -31.489 1.00 83.12 225 VAL A O 1
ATOM 1661 N N . GLY A 1 226 ? 46.274 28.372 -30.104 1.00 77.19 226 GLY A N 1
ATOM 1662 C CA . GLY A 1 226 ? 45.342 29.396 -29.650 1.00 77.19 226 GLY A CA 1
ATOM 1663 C C . GLY A 1 226 ? 46.058 30.574 -28.988 1.00 77.19 226 GLY A C 1
ATOM 1664 O O . GLY A 1 226 ? 47.086 30.408 -28.332 1.00 77.19 226 GLY A O 1
ATOM 1665 N N . GLN A 1 227 ? 45.503 31.775 -29.153 1.00 78.44 227 GLN A N 1
ATOM 1666 C CA . GLN A 1 227 ? 45.930 32.949 -28.387 1.00 78.44 227 GLN A CA 1
ATOM 1667 C C . GLN A 1 227 ? 45.607 32.740 -26.896 1.00 78.44 227 GLN A C 1
ATOM 1669 O O . GLN A 1 227 ? 44.608 32.079 -26.598 1.00 78.44 227 GLN A O 1
ATOM 1674 N N . PRO A 1 228 ? 46.403 33.296 -25.963 1.00 75.62 228 PRO A N 1
ATOM 1675 C CA . PRO A 1 228 ? 46.100 33.202 -24.542 1.00 75.62 228 PRO A CA 1
ATOM 1676 C C . PRO A 1 228 ? 44.770 33.890 -24.254 1.00 75.62 228 PRO A C 1
ATOM 1678 O O . PRO A 1 228 ? 44.519 35.008 -24.716 1.00 75.62 228 PRO A O 1
ATOM 1681 N N . ASN A 1 229 ? 43.924 33.235 -23.468 1.00 82.56 229 ASN A N 1
ATOM 1682 C CA . ASN A 1 229 ? 42.630 33.780 -23.106 1.00 82.56 229 ASN A CA 1
ATOM 1683 C C . ASN A 1 229 ? 42.814 35.035 -22.245 1.00 82.56 229 ASN A C 1
ATOM 1685 O O . ASN A 1 229 ? 43.616 35.071 -21.305 1.00 82.56 229 ASN A O 1
ATOM 1689 N N . SER A 1 230 ? 42.044 36.074 -22.556 1.00 82.44 230 SER A N 1
ATOM 1690 C CA . SER A 1 230 ? 41.882 37.218 -21.670 1.00 82.44 230 SER A CA 1
ATOM 1691 C C . SER A 1 230 ? 40.945 36.855 -20.520 1.00 82.44 230 SER A C 1
ATOM 1693 O O . SER A 1 230 ? 39.978 36.109 -20.685 1.00 82.44 230 SER A O 1
ATOM 1695 N N . CYS A 1 231 ? 41.226 37.388 -19.339 1.00 84.56 231 CYS A N 1
ATOM 1696 C CA . CYS A 1 231 ? 40.396 37.185 -18.164 1.00 84.56 231 CYS A CA 1
ATOM 1697 C C . CYS A 1 231 ? 39.294 38.248 -18.147 1.00 84.56 231 CYS A C 1
ATOM 1699 O O . CYS A 1 231 ? 39.561 39.427 -18.389 1.00 84.56 231 CYS A O 1
ATOM 1701 N N . GLN A 1 232 ? 38.057 37.863 -17.839 1.00 82.88 232 GLN A N 1
ATOM 1702 C CA . GLN A 1 232 ? 36.975 38.825 -17.626 1.00 82.88 232 GLN A CA 1
ATOM 1703 C C . GLN A 1 232 ? 36.878 39.164 -16.138 1.00 82.88 232 GLN A C 1
ATOM 1705 O O . GLN A 1 232 ? 36.786 38.267 -15.303 1.00 82.88 232 GLN A O 1
ATOM 1710 N N . PHE A 1 233 ? 36.887 40.454 -15.806 1.00 75.88 233 PHE A N 1
ATOM 1711 C CA . PHE A 1 233 ? 36.739 40.952 -14.439 1.00 75.88 233 PHE A CA 1
ATOM 1712 C C . PHE A 1 233 ? 35.643 42.022 -14.413 1.00 75.88 233 PHE A C 1
ATOM 1714 O O . PHE A 1 233 ? 35.830 43.121 -14.935 1.00 75.88 233 PHE A O 1
ATOM 1721 N N . GLU A 1 234 ? 34.465 41.650 -13.900 1.00 70.44 234 GLU A N 1
ATOM 1722 C CA . GLU A 1 234 ? 33.223 42.453 -13.882 1.00 70.44 234 GLU A CA 1
ATOM 1723 C C . GLU A 1 234 ? 32.954 43.217 -15.199 1.00 70.44 234 GLU A C 1
ATOM 1725 O O . GLU A 1 234 ? 32.762 44.432 -15.230 1.00 70.44 234 GLU A O 1
ATOM 1730 N N . GLY A 1 235 ? 32.981 42.494 -16.325 1.00 70.31 235 GLY A N 1
ATOM 1731 C CA . GLY A 1 235 ? 32.699 43.044 -17.658 1.00 70.31 235 GLY A CA 1
ATOM 1732 C C . GLY A 1 235 ? 33.854 43.811 -18.315 1.00 70.31 235 GLY A C 1
ATOM 1733 O O . GLY A 1 235 ? 33.712 44.256 -19.453 1.00 70.31 235 GLY A O 1
ATOM 1734 N N . LYS A 1 236 ? 35.008 43.945 -17.649 1.00 76.81 236 LYS A N 1
ATOM 1735 C CA . LYS A 1 236 ? 36.252 44.432 -18.262 1.00 76.81 236 LYS A CA 1
ATOM 1736 C C . LYS A 1 236 ? 37.128 43.261 -18.690 1.00 76.81 236 LYS A C 1
ATOM 1738 O O . LYS A 1 236 ? 37.378 42.339 -17.918 1.00 76.81 236 LYS A O 1
ATOM 1743 N N . THR A 1 237 ? 37.647 43.342 -19.909 1.00 83.69 237 THR A N 1
ATOM 1744 C CA . THR A 1 237 ? 38.621 42.385 -20.441 1.00 83.69 237 THR A CA 1
ATOM 1745 C C . THR A 1 237 ? 40.028 42.765 -19.984 1.00 83.69 237 THR A C 1
ATOM 1747 O O . THR A 1 237 ? 40.535 43.819 -20.363 1.00 83.69 237 THR A O 1
ATOM 1750 N N . ILE A 1 238 ? 40.659 41.904 -19.187 1.00 85.88 238 ILE A N 1
ATOM 1751 C CA . ILE A 1 238 ? 42.056 42.013 -18.757 1.00 85.88 238 ILE A CA 1
ATOM 1752 C C . ILE A 1 238 ? 42.891 41.088 -19.644 1.00 85.88 238 ILE A C 1
ATOM 1754 O O . ILE A 1 238 ? 42.627 39.885 -19.716 1.00 85.88 238 ILE A O 1
ATOM 1758 N N . LEU A 1 239 ? 43.870 41.637 -20.364 1.00 84.38 239 LEU A N 1
ATOM 1759 C CA . LEU A 1 239 ? 44.693 40.842 -21.276 1.00 84.38 239 LEU A CA 1
ATOM 1760 C C . LEU A 1 239 ? 45.672 39.949 -20.503 1.00 84.38 239 LEU A C 1
ATOM 1762 O O . LEU A 1 239 ? 45.982 40.187 -19.335 1.00 84.38 239 LEU A O 1
ATOM 1766 N N . HIS A 1 240 ? 46.183 38.919 -21.173 1.00 83.25 240 HIS A N 1
ATOM 1767 C CA . HIS A 1 240 ? 47.194 38.039 -20.602 1.00 83.25 240 HIS A CA 1
ATOM 1768 C C . HIS A 1 240 ? 48.413 38.832 -20.091 1.00 83.25 240 HIS A C 1
ATOM 1770 O O . HIS A 1 240 ? 48.894 39.751 -20.753 1.00 83.25 240 HIS A O 1
ATOM 1776 N N . LEU A 1 241 ? 48.886 38.468 -18.897 1.00 83.81 241 LEU A N 1
ATOM 1777 C CA . LEU A 1 241 ? 49.942 39.109 -18.106 1.00 83.81 241 LEU A CA 1
ATOM 1778 C C . LEU A 1 241 ? 49.644 40.538 -17.620 1.00 83.81 241 LEU A C 1
ATOM 1780 O O . LEU A 1 241 ? 50.494 41.128 -16.958 1.00 83.81 241 LEU A O 1
ATOM 1784 N N . GLN A 1 242 ? 48.448 41.085 -17.860 1.00 86.50 242 GLN A N 1
ATOM 1785 C CA . GLN A 1 242 ? 48.011 42.304 -17.179 1.00 86.50 242 GLN A CA 1
ATOM 1786 C C . GLN A 1 242 ? 47.470 41.993 -15.784 1.00 86.50 242 GLN A C 1
ATOM 1788 O O . GLN A 1 242 ? 46.890 40.926 -15.543 1.00 86.50 242 GLN A O 1
ATOM 1793 N N . SER A 1 243 ? 47.633 42.962 -14.882 1.00 83.88 243 SER A N 1
ATOM 1794 C CA . SER A 1 243 ? 47.173 42.866 -13.501 1.00 83.88 243 SER A CA 1
ATOM 1795 C C . SER A 1 243 ? 46.006 43.808 -13.203 1.00 83.88 243 SER A C 1
ATOM 1797 O O . SER A 1 243 ? 45.899 44.893 -13.775 1.00 83.88 243 SER A O 1
ATOM 1799 N N . VAL A 1 244 ? 45.136 43.395 -12.282 1.00 83.25 244 VAL A N 1
ATOM 1800 C CA . VAL A 1 244 ? 44.010 44.181 -11.768 1.00 83.25 244 VAL A CA 1
ATOM 1801 C C . VAL A 1 244 ? 43.925 44.036 -10.250 1.00 83.25 244 VAL A C 1
ATOM 1803 O O . VAL A 1 244 ? 44.134 42.952 -9.703 1.00 83.25 244 VAL A O 1
ATOM 1806 N N . VAL A 1 245 ? 43.599 45.130 -9.561 1.00 81.81 245 VAL A N 1
ATOM 1807 C CA . VAL A 1 245 ? 43.303 45.103 -8.125 1.00 81.81 245 VAL A CA 1
ATOM 1808 C C . VAL A 1 245 ? 41.848 44.682 -7.940 1.00 81.81 245 VAL A C 1
ATOM 1810 O O . VAL A 1 245 ? 40.943 45.326 -8.468 1.00 81.81 245 VAL A O 1
ATOM 1813 N N . GLY A 1 246 ? 41.634 43.604 -7.188 1.00 74.69 246 GLY A N 1
ATOM 1814 C CA . GLY A 1 246 ? 40.312 43.134 -6.780 1.00 74.69 246 GLY A CA 1
ATOM 1815 C C . GLY A 1 246 ? 40.174 43.145 -5.261 1.00 74.69 246 GLY A C 1
ATOM 1816 O O . GLY A 1 246 ? 41.117 42.801 -4.544 1.00 74.69 246 GLY A O 1
ATOM 1817 N N . TYR A 1 247 ? 39.002 43.527 -4.770 1.00 77.19 247 TYR A N 1
ATOM 1818 C CA . TYR A 1 247 ? 38.658 43.479 -3.352 1.00 77.19 247 TYR A CA 1
ATOM 1819 C C . TYR A 1 247 ? 38.079 42.116 -2.991 1.00 77.19 247 TYR A C 1
ATOM 1821 O O . TYR A 1 247 ? 37.306 41.569 -3.773 1.00 77.19 247 TYR A O 1
ATOM 1829 N N . GLU A 1 248 ? 38.402 41.604 -1.801 1.00 73.56 248 GLU A N 1
ATOM 1830 C CA . GLU A 1 248 ? 37.924 40.286 -1.338 1.00 73.56 248 GLU A CA 1
ATOM 1831 C C . GLU A 1 248 ? 36.390 40.193 -1.229 1.00 73.56 248 GLU A C 1
ATOM 1833 O O . GLU A 1 248 ? 35.826 39.107 -1.146 1.00 73.56 248 GLU A O 1
ATOM 1838 N N . GLN A 1 249 ? 35.705 41.343 -1.194 1.00 71.06 249 GLN A N 1
ATOM 1839 C CA . GLN A 1 249 ? 34.248 41.471 -1.180 1.00 71.06 249 GLN A CA 1
ATOM 1840 C C . GLN A 1 249 ? 33.838 42.758 -1.923 1.00 71.06 249 GLN A C 1
ATOM 1842 O O . GLN A 1 249 ? 34.512 43.781 -1.807 1.00 71.06 249 GLN A O 1
ATOM 1847 N N . SER A 1 250 ? 32.706 42.749 -2.639 1.00 68.69 250 SER A N 1
ATOM 1848 C CA . SER A 1 250 ? 32.106 43.944 -3.283 1.00 68.69 250 SER A CA 1
ATOM 1849 C C . SER A 1 250 ? 31.571 44.978 -2.289 1.00 68.69 250 SER A C 1
ATOM 1851 O O . SER A 1 250 ? 31.374 46.156 -2.601 1.00 68.69 250 SER A O 1
ATOM 1853 N N . SER A 1 251 ? 31.325 44.540 -1.062 1.00 70.56 251 SER A N 1
ATOM 1854 C CA . SER A 1 251 ? 30.965 45.389 0.060 1.00 70.56 251 SER A CA 1
ATOM 1855 C C . SER A 1 251 ? 31.293 44.682 1.359 1.00 70.56 251 SER A C 1
ATOM 1857 O O . SER A 1 251 ? 31.004 43.495 1.486 1.00 70.56 251 SER A O 1
ATOM 1859 N N . VAL A 1 252 ? 31.804 45.427 2.332 1.00 71.88 252 VAL A N 1
ATOM 1860 C CA . VAL A 1 252 ? 31.938 44.958 3.715 1.00 71.88 252 VAL A CA 1
ATOM 1861 C C . VAL A 1 252 ? 30.858 45.610 4.573 1.00 71.88 252 VAL A C 1
ATOM 1863 O O . VAL A 1 252 ? 30.479 46.762 4.345 1.00 71.88 252 VAL A O 1
ATOM 1866 N N . SER A 1 253 ? 30.350 44.886 5.570 1.00 64.62 253 SER A N 1
ATOM 1867 C CA . SER A 1 253 ? 29.361 45.414 6.516 1.00 64.62 253 SER A CA 1
ATOM 1868 C C . SER A 1 253 ? 29.861 46.685 7.214 1.00 64.62 253 SER A C 1
ATOM 1870 O O . SER A 1 253 ? 31.060 46.835 7.457 1.00 64.62 253 SER A O 1
ATOM 1872 N N . PHE A 1 254 ? 28.940 47.588 7.565 1.00 67.31 254 PHE A N 1
ATOM 1873 C CA . PHE A 1 254 ? 29.238 48.792 8.350 1.00 67.31 254 PHE A CA 1
ATOM 1874 C C . PHE A 1 254 ? 30.110 48.459 9.577 1.00 67.31 254 PHE A C 1
ATOM 1876 O O . PHE A 1 254 ? 29.777 47.557 10.345 1.00 67.31 254 PHE A O 1
ATOM 1883 N N . GLY A 1 255 ? 31.227 49.176 9.732 1.00 68.06 255 GLY A N 1
ATOM 1884 C CA . GLY A 1 255 ? 32.238 48.946 10.775 1.00 68.06 255 GLY A CA 1
ATOM 1885 C C . GLY A 1 255 ? 33.489 48.177 10.323 1.00 68.06 255 GLY A C 1
ATOM 1886 O O . GLY A 1 255 ? 34.499 48.236 11.017 1.00 68.06 255 GLY A O 1
ATOM 1887 N N . ASN A 1 256 ? 33.464 47.516 9.160 1.00 75.56 256 ASN A N 1
ATOM 1888 C CA . ASN A 1 256 ? 34.615 46.794 8.602 1.00 75.56 256 ASN A CA 1
ATOM 1889 C C . ASN A 1 256 ? 35.348 47.591 7.507 1.00 75.56 256 ASN A C 1
ATOM 1891 O O . ASN A 1 256 ? 34.785 48.493 6.885 1.00 75.56 256 ASN A O 1
ATOM 1895 N N . SER A 1 257 ? 36.599 47.205 7.234 1.00 76.12 257 SER A N 1
ATOM 1896 C CA . SER A 1 257 ? 37.451 47.791 6.189 1.00 76.12 257 SER A CA 1
ATOM 1897 C C . SER A 1 257 ? 37.610 46.856 4.991 1.00 76.12 257 SER A C 1
ATOM 1899 O O . SER A 1 257 ? 37.793 45.652 5.144 1.00 76.12 257 SER A O 1
ATOM 1901 N N . CYS A 1 258 ? 37.588 47.428 3.790 1.00 77.44 258 CYS A N 1
ATOM 1902 C CA . CYS A 1 258 ? 37.787 46.711 2.535 1.00 77.44 258 CYS A CA 1
ATOM 1903 C C . CYS A 1 258 ? 39.243 46.248 2.356 1.00 77.44 258 CYS A C 1
ATOM 1905 O O . CYS A 1 258 ? 40.153 47.077 2.350 1.00 77.44 258 CYS A O 1
ATOM 1907 N N . ILE A 1 259 ? 39.458 44.948 2.133 1.00 77.81 259 ILE A N 1
ATOM 1908 C CA . ILE A 1 259 ? 40.774 44.368 1.819 1.00 77.81 259 ILE A CA 1
ATOM 1909 C C . ILE A 1 259 ? 40.896 44.193 0.300 1.00 77.81 259 ILE A C 1
ATOM 1911 O O . ILE A 1 259 ? 39.983 43.675 -0.343 1.00 77.81 259 ILE A O 1
ATOM 1915 N N . SER A 1 260 ? 42.018 44.629 -0.279 1.00 76.75 260 SER A N 1
ATOM 1916 C CA . SER A 1 260 ? 42.313 44.520 -1.714 1.00 76.75 260 SER A CA 1
ATOM 1917 C C . SER A 1 260 ? 43.578 43.715 -1.984 1.00 76.75 260 SER A C 1
ATOM 1919 O O . SER A 1 260 ? 44.565 43.859 -1.262 1.00 76.75 260 SER A O 1
ATOM 1921 N N . LYS A 1 261 ? 43.575 42.936 -3.067 1.00 80.44 261 LYS A N 1
ATOM 1922 C CA . LYS A 1 261 ? 44.712 42.140 -3.547 1.00 80.44 261 LYS A CA 1
ATOM 1923 C C . LYS A 1 261 ? 44.933 42.358 -5.040 1.00 80.44 261 LYS A C 1
ATOM 1925 O O . LYS A 1 261 ? 43.976 42.507 -5.803 1.00 80.44 261 LYS A O 1
ATOM 1930 N N . ASN A 1 262 ? 46.196 42.351 -5.451 1.00 81.81 262 ASN A N 1
ATOM 1931 C CA . ASN A 1 262 ? 46.570 42.399 -6.857 1.00 81.81 262 ASN A CA 1
ATOM 1932 C C . ASN A 1 262 ? 46.424 41.001 -7.484 1.00 81.81 262 ASN A C 1
ATOM 1934 O O . ASN A 1 262 ? 46.606 39.986 -6.806 1.00 81.81 262 ASN A O 1
ATOM 1938 N N . ARG A 1 263 ? 46.039 40.943 -8.759 1.00 80.25 263 ARG A N 1
ATOM 1939 C CA . ARG A 1 263 ? 45.814 39.695 -9.507 1.00 80.25 263 ARG A CA 1
ATOM 1940 C C . ARG A 1 263 ? 46.383 39.833 -10.895 1.00 80.25 263 ARG A C 1
ATOM 1942 O O . ARG A 1 263 ? 46.113 40.843 -11.529 1.00 80.25 263 ARG A O 1
ATOM 1949 N N . THR A 1 264 ? 47.056 38.815 -11.408 1.00 86.12 264 THR A N 1
ATOM 1950 C CA . THR A 1 264 ? 47.583 38.801 -12.779 1.00 86.12 264 THR A CA 1
ATOM 1951 C C . THR A 1 264 ? 46.859 37.752 -13.615 1.00 86.12 264 THR A C 1
ATOM 1953 O O . THR A 1 264 ? 46.679 36.618 -13.174 1.00 86.12 264 THR A O 1
ATOM 1956 N N . CYS A 1 265 ? 46.422 38.124 -14.819 1.00 85.75 265 CYS A N 1
ATOM 1957 C CA . CYS A 1 265 ? 45.734 37.215 -15.733 1.00 85.75 265 CYS A CA 1
ATOM 1958 C C . CYS A 1 265 ? 46.722 36.261 -16.428 1.00 85.75 265 CYS A C 1
ATOM 1960 O O . CYS A 1 265 ? 47.562 36.690 -17.222 1.00 85.75 265 CYS A O 1
ATOM 1962 N N . LYS A 1 266 ? 46.608 34.951 -16.199 1.00 84.62 266 LYS A N 1
ATOM 1963 C CA . LYS A 1 266 ? 47.385 33.914 -16.893 1.00 84.62 266 LYS A CA 1
ATOM 1964 C C . LYS A 1 266 ? 46.418 32.946 -17.582 1.00 84.62 266 LYS A C 1
ATOM 1966 O O . LYS A 1 266 ? 45.710 32.208 -16.911 1.00 84.62 266 LYS A O 1
ATOM 1971 N N . ASP A 1 267 ? 46.373 33.022 -18.916 1.00 82.44 267 ASP A N 1
ATOM 1972 C CA . ASP A 1 267 ? 45.497 32.243 -19.810 1.00 82.44 267 ASP A CA 1
ATOM 1973 C C . ASP A 1 267 ? 44.059 32.044 -19.283 1.00 82.44 267 ASP A C 1
ATOM 1975 O O . ASP A 1 267 ? 43.653 30.963 -18.860 1.00 82.44 267 ASP A O 1
ATOM 1979 N N . GLY A 1 268 ? 43.285 33.132 -19.244 1.00 80.88 268 GLY A N 1
ATOM 1980 C CA . GLY A 1 268 ? 41.876 33.125 -18.831 1.00 80.88 268 GLY A CA 1
ATOM 1981 C C . GLY A 1 268 ? 41.625 32.963 -17.327 1.00 80.88 268 GLY A C 1
ATOM 1982 O O . GLY A 1 268 ? 40.497 33.177 -16.885 1.00 80.88 268 GLY A O 1
ATOM 1983 N N . THR A 1 269 ? 42.654 32.657 -16.531 1.00 81.88 269 THR A N 1
ATOM 1984 C CA . THR A 1 269 ? 42.559 32.477 -15.074 1.00 81.88 269 THR A CA 1
ATOM 1985 C C . THR A 1 269 ? 43.352 33.557 -14.335 1.00 81.88 269 THR A C 1
ATOM 1987 O O . THR A 1 269 ? 44.464 33.910 -14.726 1.00 81.88 269 THR A O 1
ATOM 1990 N N . PHE A 1 270 ? 42.806 34.106 -13.249 1.00 83.81 270 PHE A N 1
ATOM 1991 C CA . PHE A 1 270 ? 43.543 35.039 -12.391 1.00 83.81 270 PHE A CA 1
ATOM 1992 C C . PHE A 1 270 ? 44.404 34.297 -11.366 1.00 83.81 270 PHE A C 1
ATOM 1994 O O . PHE A 1 270 ? 43.976 33.297 -10.797 1.00 83.81 270 PHE A O 1
ATOM 2001 N N . PHE A 1 271 ? 45.587 34.837 -11.085 1.00 81.75 271 PHE A N 1
ATOM 2002 C CA . PHE A 1 271 ? 46.498 34.360 -10.043 1.00 81.75 271 PHE A CA 1
ATOM 2003 C C . PHE A 1 271 ? 46.902 35.510 -9.122 1.00 81.75 271 PHE A C 1
ATOM 2005 O O . PHE A 1 271 ? 47.017 36.652 -9.573 1.00 81.75 271 PHE A O 1
ATOM 2012 N N . TYR A 1 272 ? 47.126 35.212 -7.845 1.00 80.06 272 TYR A N 1
ATOM 2013 C CA . TYR A 1 272 ? 47.730 36.147 -6.893 1.00 80.06 272 TYR A CA 1
ATOM 2014 C C . TYR A 1 272 ? 49.255 36.230 -7.079 1.00 80.06 272 TYR A C 1
ATOM 2016 O O . TYR A 1 272 ? 49.853 35.384 -7.741 1.00 80.06 272 TYR A O 1
ATOM 2024 N N . ASP A 1 273 ? 49.903 37.214 -6.448 1.00 76.12 273 ASP A N 1
ATOM 2025 C CA . ASP A 1 273 ? 51.356 37.462 -6.560 1.00 76.12 273 ASP A CA 1
ATOM 2026 C C . ASP A 1 273 ? 52.249 36.294 -6.065 1.00 76.12 273 ASP A C 1
ATOM 2028 O O . ASP A 1 273 ? 53.455 36.291 -6.294 1.00 76.12 273 ASP A O 1
ATOM 2032 N N . ASN A 1 274 ? 51.667 35.289 -5.400 1.00 76.00 274 ASN A N 1
ATOM 2033 C CA . ASN A 1 274 ? 52.319 34.044 -4.974 1.00 76.00 274 ASN A CA 1
ATOM 2034 C C . ASN A 1 274 ? 52.044 32.845 -5.912 1.00 76.00 274 ASN A C 1
ATOM 2036 O O . ASN A 1 274 ? 52.228 31.702 -5.500 1.00 76.00 274 ASN A O 1
ATOM 2040 N N . ASP A 1 275 ? 51.535 33.093 -7.123 1.00 73.50 275 ASP A N 1
ATOM 2041 C CA . ASP A 1 275 ? 51.149 32.092 -8.128 1.00 73.50 275 ASP A CA 1
ATOM 2042 C C . ASP A 1 275 ? 50.087 31.064 -7.684 1.00 73.50 275 ASP A C 1
ATOM 2044 O O . ASP A 1 275 ? 49.896 30.028 -8.324 1.00 73.50 275 ASP A O 1
ATOM 2048 N N . SER A 1 276 ? 49.305 31.380 -6.645 1.00 76.81 276 SER A N 1
ATOM 2049 C CA . SER A 1 276 ? 48.087 30.624 -6.319 1.00 76.81 276 SER A CA 1
ATOM 2050 C C . SER A 1 276 ? 46.881 31.085 -7.163 1.00 76.81 276 SER A C 1
ATOM 2052 O O . SER A 1 276 ? 46.762 32.287 -7.438 1.00 76.81 276 SER A O 1
ATOM 2054 N N . PRO A 1 277 ? 45.974 30.175 -7.584 1.00 72.88 277 PRO A N 1
ATOM 2055 C CA . PRO A 1 277 ? 44.770 30.545 -8.330 1.00 72.88 277 PRO A CA 1
ATOM 2056 C C . PRO A 1 277 ? 43.875 31.480 -7.512 1.00 72.88 277 PRO A C 1
ATOM 2058 O O . PRO A 1 277 ? 43.555 31.197 -6.356 1.00 72.88 277 PRO A O 1
ATOM 2061 N N . ALA A 1 278 ? 43.450 32.588 -8.113 1.00 67.31 278 ALA A N 1
ATOM 2062 C CA . ALA A 1 278 ? 42.547 33.529 -7.471 1.00 67.31 278 ALA A CA 1
ATOM 2063 C C . ALA A 1 278 ? 41.095 33.034 -7.547 1.00 67.31 278 ALA A C 1
ATOM 2065 O O . ALA A 1 278 ? 40.648 32.511 -8.569 1.00 67.31 278 ALA A O 1
ATOM 2066 N N . LEU A 1 279 ? 40.352 33.208 -6.453 1.00 63.75 279 LEU A N 1
ATOM 2067 C CA . LEU A 1 279 ? 38.954 32.791 -6.361 1.00 63.75 279 LEU A CA 1
ATOM 2068 C C . LEU A 1 279 ? 38.039 33.724 -7.178 1.00 63.75 279 LEU A C 1
ATOM 2070 O O . LEU A 1 279 ? 38.370 34.873 -7.470 1.00 63.75 279 LEU A O 1
ATOM 2074 N N . LEU A 1 280 ? 36.875 33.202 -7.567 1.00 54.38 280 LEU A N 1
ATOM 2075 C CA . LEU A 1 280 ? 35.921 33.846 -8.484 1.00 54.38 280 LEU A CA 1
ATOM 2076 C C . LEU A 1 280 ? 34.953 34.851 -7.817 1.00 54.38 280 LEU A C 1
ATOM 2078 O O . LEU A 1 280 ? 34.022 35.305 -8.474 1.00 54.38 280 LEU A O 1
ATOM 2082 N N . GLN A 1 281 ? 35.120 35.173 -6.529 1.00 54.84 281 GLN A N 1
ATOM 2083 C CA . GLN A 1 281 ? 34.115 35.897 -5.720 1.00 54.84 281 GLN A CA 1
ATOM 2084 C C . GLN A 1 281 ? 34.447 37.377 -5.449 1.00 54.84 281 GLN A C 1
ATOM 2086 O O . GLN A 1 281 ? 33.801 38.021 -4.626 1.00 54.84 281 GLN A O 1
ATOM 2091 N N . ASP A 1 282 ? 35.445 37.920 -6.140 1.00 62.34 282 ASP A N 1
ATOM 2092 C CA . ASP A 1 282 ? 36.103 39.174 -5.771 1.00 62.34 282 ASP A CA 1
ATOM 2093 C C . ASP A 1 282 ? 35.787 40.326 -6.747 1.00 62.34 282 ASP A C 1
ATOM 2095 O O . ASP A 1 282 ? 35.650 40.109 -7.951 1.00 62.34 282 ASP A O 1
ATOM 2099 N N . ALA A 1 283 ? 35.713 41.563 -6.246 1.00 62.41 283 ALA A N 1
ATOM 2100 C CA . ALA A 1 283 ? 35.031 42.679 -6.919 1.00 62.41 283 ALA A CA 1
ATOM 2101 C C . ALA A 1 283 ? 35.945 43.848 -7.340 1.00 62.41 283 ALA A C 1
ATOM 2103 O O . ALA A 1 283 ? 37.006 44.065 -6.750 1.00 62.41 283 ALA A O 1
ATOM 2104 N N . THR A 1 284 ? 35.518 44.671 -8.310 1.00 67.12 284 THR A N 1
ATOM 2105 C CA . THR A 1 284 ? 36.287 45.849 -8.785 1.00 67.12 284 THR A CA 1
ATOM 2106 C C . THR A 1 284 ? 36.281 47.039 -7.832 1.00 67.12 284 THR A C 1
ATOM 2108 O O . THR A 1 284 ? 37.148 47.908 -7.917 1.00 67.12 284 THR A O 1
ATOM 2111 N N . SER A 1 285 ? 35.308 47.109 -6.927 1.00 66.88 285 SER A N 1
ATOM 2112 C CA . SER A 1 285 ? 35.240 48.125 -5.881 1.00 66.88 285 SER A CA 1
ATOM 2113 C C . SER A 1 285 ? 34.596 47.528 -4.642 1.00 66.88 285 SER A C 1
ATOM 2115 O O . SER A 1 285 ? 33.700 46.696 -4.758 1.00 66.88 285 SER A O 1
ATOM 2117 N N . CYS A 1 286 ? 35.034 47.971 -3.468 1.00 73.12 286 CYS A N 1
ATOM 2118 C CA . CYS A 1 286 ? 34.413 47.603 -2.207 1.00 73.12 286 CYS A CA 1
ATOM 2119 C C . CYS A 1 286 ? 33.800 48.834 -1.544 1.00 73.12 286 CYS A C 1
ATOM 2121 O O . CYS A 1 286 ? 34.461 49.860 -1.369 1.00 73.12 286 CYS A O 1
ATOM 2123 N N . ARG A 1 287 ? 32.518 48.734 -1.185 1.00 72.81 287 ARG A N 1
ATOM 2124 C CA . ARG A 1 287 ? 31.798 49.770 -0.435 1.00 72.81 287 ARG A CA 1
ATOM 2125 C C . ARG A 1 287 ? 31.629 49.332 1.014 1.00 72.81 287 ARG A C 1
ATOM 2127 O O . ARG A 1 287 ? 31.098 48.254 1.266 1.00 72.81 287 ARG A O 1
ATOM 2134 N N . VAL A 1 288 ? 32.018 50.176 1.966 1.00 70.12 288 VAL A N 1
ATOM 2135 C CA . VAL A 1 288 ? 31.608 49.987 3.364 1.00 70.12 288 VAL A CA 1
ATOM 2136 C C . VAL A 1 288 ? 30.115 50.303 3.451 1.00 70.12 288 VAL A C 1
ATOM 2138 O O . VAL A 1 288 ? 29.676 51.368 3.007 1.00 70.12 288 VAL A O 1
ATOM 2141 N N . GLY A 1 289 ? 29.328 49.360 3.967 1.00 62.62 289 GLY A N 1
ATOM 2142 C CA . GLY A 1 289 ? 27.882 49.511 4.100 1.00 62.62 289 GLY A CA 1
ATOM 2143 C C . GLY A 1 289 ? 27.503 50.721 4.957 1.00 62.62 289 GLY A C 1
ATOM 2144 O O . GLY A 1 289 ? 28.193 51.056 5.917 1.00 62.62 289 GLY A O 1
ATOM 2145 N N . GLN A 1 290 ? 26.389 51.370 4.620 1.00 63.91 290 GLN A N 1
ATOM 2146 C CA . GLN A 1 290 ? 25.729 52.315 5.525 1.00 63.91 290 GLN A CA 1
ATOM 2147 C C . GLN A 1 290 ? 25.055 51.538 6.670 1.00 63.91 290 GLN A C 1
ATOM 2149 O O . GLN A 1 290 ? 24.657 50.391 6.443 1.00 63.91 290 GLN A O 1
ATOM 2154 N N . PRO A 1 291 ? 24.903 52.122 7.875 1.00 63.38 291 PRO A N 1
ATOM 2155 C CA . PRO A 1 291 ? 24.260 51.444 8.996 1.00 63.38 291 PRO A CA 1
ATOM 2156 C C . PRO A 1 291 ? 22.828 51.048 8.629 1.00 63.38 291 PRO A C 1
ATOM 2158 O O . PRO A 1 291 ? 21.975 51.900 8.370 1.00 63.38 291 PRO A O 1
ATOM 2161 N N . GLN A 1 292 ? 22.564 49.744 8.577 1.00 69.31 292 GLN A N 1
ATOM 2162 C CA . GLN A 1 292 ? 21.285 49.241 8.094 1.00 69.31 292 GLN A CA 1
ATOM 2163 C C . GLN A 1 292 ? 20.182 49.439 9.137 1.00 69.31 292 GLN A C 1
ATOM 2165 O O . GLN A 1 292 ? 20.343 49.126 10.319 1.00 69.31 292 GLN A O 1
ATOM 2170 N N . SER A 1 293 ? 19.035 49.932 8.669 1.00 77.31 293 SER A N 1
ATOM 2171 C CA . SER A 1 293 ? 17.783 49.839 9.419 1.00 77.31 293 SER A CA 1
ATOM 2172 C C . SER A 1 293 ? 17.288 48.397 9.368 1.00 77.31 293 SER A C 1
ATOM 2174 O O . SER A 1 293 ? 17.406 47.736 8.337 1.00 77.31 293 SER A O 1
ATOM 2176 N N . CYS A 1 294 ? 16.735 47.912 10.469 1.00 77.31 294 CYS A N 1
ATOM 2177 C CA . CYS A 1 294 ? 16.209 46.564 10.560 1.00 77.31 294 CYS A CA 1
ATOM 2178 C C . CYS A 1 294 ? 14.820 46.507 9.926 1.00 77.31 294 CYS A C 1
ATOM 2180 O O . CYS A 1 294 ? 13.957 47.342 10.218 1.00 77.31 294 CYS A O 1
ATOM 2182 N N . VAL A 1 295 ? 14.617 45.512 9.066 1.00 70.69 295 VAL A N 1
ATOM 2183 C CA . VAL A 1 295 ? 13.354 45.261 8.368 1.00 70.69 295 VAL A CA 1
ATOM 2184 C C . VAL A 1 295 ? 12.712 44.027 8.986 1.00 70.69 295 VAL A C 1
ATOM 2186 O O . VAL A 1 295 ? 13.359 42.987 9.108 1.00 70.69 295 VAL A O 1
ATOM 2189 N N . LEU A 1 296 ? 11.447 44.138 9.384 1.00 65.56 296 LEU A N 1
ATOM 2190 C CA . LEU A 1 296 ? 10.660 42.984 9.805 1.00 65.56 296 LEU A CA 1
ATOM 2191 C C . LEU A 1 296 ? 10.133 42.267 8.568 1.00 65.56 296 LEU A C 1
ATOM 2193 O O . LEU A 1 296 ? 9.556 42.893 7.681 1.00 65.56 296 LEU A O 1
ATOM 2197 N N . SER A 1 297 ? 10.373 40.959 8.499 1.00 59.00 297 SER A N 1
ATOM 2198 C CA . SER A 1 297 ? 10.072 40.153 7.316 1.00 59.00 297 SER A CA 1
ATOM 2199 C C . SER A 1 297 ? 8.572 39.996 7.058 1.00 59.00 297 SER A C 1
ATOM 2201 O O . SER A 1 297 ? 8.187 39.863 5.901 1.00 59.00 297 SER A O 1
ATOM 2203 N N . GLU A 1 298 ? 7.726 40.065 8.095 1.00 54.88 298 GLU A N 1
ATOM 2204 C CA . GLU A 1 298 ? 6.265 40.025 7.966 1.00 54.88 298 GLU A CA 1
ATOM 2205 C C . GLU A 1 298 ? 5.552 40.911 9.014 1.00 54.88 298 GLU A C 1
ATOM 2207 O O . GLU A 1 298 ? 6.035 41.022 10.144 1.00 54.88 298 GLU A O 1
ATOM 2212 N N . PRO A 1 299 ? 4.385 41.508 8.687 1.00 50.47 299 PRO A N 1
ATOM 2213 C CA . PRO A 1 299 ? 3.792 41.626 7.352 1.00 50.47 299 PRO A CA 1
ATOM 2214 C C . PRO A 1 299 ? 4.501 42.713 6.526 1.00 50.47 299 PRO A C 1
ATOM 2216 O O . PRO A 1 299 ? 4.867 43.769 7.046 1.00 50.47 299 PRO A O 1
ATOM 2219 N N . ALA A 1 300 ? 4.670 42.483 5.223 1.00 42.94 300 ALA A N 1
ATOM 2220 C CA . ALA A 1 300 ? 5.376 43.415 4.344 1.00 42.94 300 ALA A CA 1
ATOM 2221 C C . ALA A 1 300 ? 4.654 44.779 4.228 1.00 42.94 300 ALA A C 1
ATOM 2223 O O . ALA A 1 300 ? 3.509 44.840 3.781 1.00 42.94 300 ALA A O 1
ATOM 2224 N N . GLY A 1 301 ? 5.344 45.874 4.582 1.00 52.44 301 GLY A N 1
ATOM 2225 C CA . GLY A 1 301 ? 4.862 47.256 4.393 1.00 52.44 301 GLY A CA 1
ATOM 2226 C C . GLY A 1 301 ? 4.900 48.188 5.617 1.00 52.44 301 GLY A C 1
ATOM 2227 O O . GLY A 1 301 ? 4.379 49.297 5.538 1.00 52.44 301 GLY A O 1
ATOM 2228 N N . GLN A 1 302 ? 5.484 47.764 6.742 1.00 58.16 302 GLN A N 1
ATOM 2229 C CA . GLN A 1 302 ? 5.573 48.531 8.001 1.00 58.16 302 GLN A CA 1
ATOM 2230 C C . GLN A 1 302 ? 6.965 49.187 8.199 1.00 58.16 302 GLN A C 1
ATOM 2232 O O . GLN A 1 302 ? 7.912 48.812 7.504 1.00 58.16 302 GLN A O 1
ATOM 2237 N N . PRO A 1 303 ? 7.115 50.214 9.068 1.00 55.56 303 PRO A N 1
ATOM 2238 C CA . PRO A 1 303 ? 8.285 51.095 9.054 1.00 55.56 303 PRO A CA 1
ATOM 2239 C C . PRO A 1 303 ? 9.590 50.409 9.484 1.00 55.56 303 PRO A C 1
ATOM 2241 O O . PRO A 1 303 ? 9.655 49.708 10.494 1.00 55.56 303 PRO A O 1
ATOM 2244 N N . ASN A 1 304 ? 10.662 50.691 8.740 1.00 71.00 304 ASN A N 1
ATOM 2245 C CA . ASN A 1 304 ? 12.018 50.236 9.052 1.00 71.00 304 ASN A CA 1
ATOM 2246 C C . ASN A 1 304 ? 12.469 50.787 10.413 1.00 71.00 304 ASN A C 1
ATOM 2248 O O . ASN A 1 304 ? 12.418 51.998 10.627 1.00 71.00 304 ASN A O 1
ATOM 2252 N N . THR A 1 305 ? 12.979 49.931 11.303 1.00 78.75 305 THR A N 1
ATOM 2253 C CA . THR A 1 305 ? 13.535 50.369 12.596 1.00 78.75 305 THR A CA 1
ATOM 2254 C C . THR A 1 305 ? 14.961 50.888 12.376 1.00 78.75 305 THR A C 1
ATOM 2256 O O . THR A 1 305 ? 15.815 50.091 11.979 1.00 78.75 305 THR A O 1
ATOM 2259 N N . PRO A 1 306 ? 15.272 52.183 12.593 1.00 81.81 306 PRO A N 1
ATOM 2260 C CA . PRO A 1 306 ? 16.612 52.714 12.339 1.00 81.81 306 PRO A CA 1
ATOM 2261 C C . PRO A 1 306 ? 17.686 52.064 13.217 1.00 81.81 306 PRO A C 1
ATOM 2263 O O . PRO A 1 306 ? 17.402 51.579 14.312 1.00 81.81 306 PRO A O 1
ATOM 2266 N N . HIS A 1 307 ? 18.944 52.097 12.773 1.00 79.00 307 HIS A N 1
ATOM 2267 C CA . HIS A 1 307 ? 20.062 51.652 13.606 1.00 79.00 307 HIS A CA 1
ATOM 2268 C C . HIS A 1 307 ? 20.102 52.430 14.939 1.00 79.00 307 HIS A C 1
ATOM 2270 O O . HIS A 1 307 ? 20.021 53.657 14.954 1.00 79.00 307 HIS A O 1
ATOM 2276 N N . ASN A 1 308 ? 20.235 51.693 16.044 1.00 80.12 308 ASN A N 1
ATOM 2277 C CA . ASN A 1 308 ? 20.169 52.125 17.445 1.00 80.12 308 ASN A CA 1
ATOM 2278 C C . ASN A 1 308 ? 18.781 52.585 17.933 1.00 80.12 308 ASN A C 1
ATOM 2280 O O . ASN A 1 308 ? 18.668 53.079 19.053 1.00 80.12 308 ASN A O 1
ATOM 2284 N N . ALA A 1 309 ? 17.720 52.374 17.147 1.00 83.94 309 ALA A N 1
ATOM 2285 C CA . ALA A 1 309 ? 16.343 52.447 17.632 1.00 83.94 309 ALA A CA 1
ATOM 2286 C C . ALA A 1 309 ? 15.865 51.092 18.191 1.00 83.94 309 ALA A C 1
ATOM 2288 O O . ALA A 1 309 ? 16.481 50.046 17.963 1.00 83.94 309 ALA A O 1
ATOM 2289 N N . PHE A 1 310 ? 14.741 51.123 18.907 1.00 85.62 310 PHE A N 1
ATOM 2290 C CA . PHE A 1 310 ? 14.105 49.958 19.523 1.00 85.62 310 PHE A CA 1
ATOM 2291 C C . PHE A 1 310 ? 12.697 49.757 18.957 1.00 85.62 310 PHE A C 1
ATOM 2293 O O . PHE A 1 310 ? 12.033 50.729 18.597 1.00 85.62 310 PHE A O 1
ATOM 2300 N N . ILE A 1 311 ? 12.232 48.510 18.937 1.00 83.94 311 ILE A N 1
ATOM 2301 C CA . ILE A 1 311 ? 10.855 48.139 18.607 1.00 83.94 311 ILE A CA 1
ATOM 2302 C C . ILE A 1 311 ? 10.368 47.045 19.562 1.00 83.94 311 ILE A C 1
ATOM 2304 O O . ILE A 1 311 ? 11.099 46.097 19.852 1.00 83.94 311 ILE A O 1
ATOM 2308 N N . ASP A 1 312 ? 9.149 47.191 20.075 1.00 85.06 312 ASP A N 1
ATOM 2309 C CA . ASP A 1 312 ? 8.509 46.193 20.936 1.00 85.06 312 ASP A CA 1
ATOM 2310 C C . ASP A 1 312 ? 7.709 45.223 20.058 1.00 85.06 312 ASP A C 1
ATOM 2312 O O . ASP A 1 312 ? 6.888 45.655 19.248 1.00 85.06 312 ASP A O 1
ATOM 2316 N N . LEU A 1 313 ? 7.978 43.921 20.184 1.00 82.38 313 LEU A N 1
ATOM 2317 C CA . LEU A 1 313 ? 7.386 42.865 19.353 1.00 82.38 313 LEU A CA 1
ATOM 2318 C C . LEU A 1 313 ? 6.899 41.697 20.206 1.00 82.38 313 LEU A C 1
ATOM 2320 O O . LEU A 1 313 ? 7.358 41.493 21.326 1.00 82.38 313 LEU A O 1
ATOM 2324 N N . TYR A 1 314 ? 5.991 40.899 19.656 1.00 82.31 314 TYR A N 1
ATOM 2325 C CA . TYR A 1 314 ? 5.448 39.704 20.291 1.00 82.31 314 TYR A CA 1
ATOM 2326 C C . TYR A 1 314 ? 6.222 38.447 19.879 1.00 82.31 314 TYR A C 1
ATOM 2328 O O . TYR A 1 314 ? 6.662 38.316 18.730 1.00 82.31 314 TYR A O 1
ATOM 2336 N N . LEU A 1 315 ? 6.377 37.508 20.817 1.00 77.38 315 LEU A N 1
ATOM 2337 C CA . LEU A 1 315 ? 7.031 36.214 20.574 1.00 77.38 315 LEU A CA 1
ATOM 2338 C C . LEU A 1 315 ? 6.216 35.307 19.638 1.00 77.38 315 LEU A C 1
ATOM 2340 O O . LEU A 1 315 ? 6.792 34.494 18.919 1.00 77.38 315 LEU A O 1
ATOM 2344 N N . THR A 1 316 ? 4.894 35.487 19.586 1.00 70.88 316 THR A N 1
ATOM 2345 C CA . THR A 1 316 ? 3.980 34.762 18.693 1.00 70.88 316 THR A CA 1
ATOM 2346 C C . THR A 1 316 ? 2.993 35.718 18.007 1.00 70.88 316 THR A C 1
ATOM 2348 O O . THR A 1 316 ? 2.605 36.738 18.575 1.00 70.88 316 THR A O 1
ATOM 2351 N N . ALA A 1 317 ? 2.558 35.391 16.782 1.00 70.31 317 ALA A N 1
ATOM 2352 C CA . ALA A 1 317 ? 1.470 36.109 16.094 1.00 70.31 317 ALA A CA 1
ATOM 2353 C C . ALA A 1 317 ? 0.102 35.857 16.741 1.00 70.31 317 ALA A C 1
ATOM 2355 O O . ALA A 1 317 ? -0.850 36.608 16.525 1.00 70.31 317 ALA A O 1
ATOM 2356 N N . ILE A 1 318 ? -0.003 34.746 17.469 1.00 63.69 318 ILE A N 1
ATOM 2357 C CA . ILE A 1 318 ? -1.217 34.226 18.079 1.00 63.69 318 ILE A CA 1
ATOM 2358 C C . ILE A 1 318 ? -0.867 33.723 19.480 1.00 63.69 318 ILE A C 1
ATOM 2360 O O . ILE A 1 318 ? 0.097 32.974 19.645 1.00 63.69 318 ILE A O 1
ATOM 2364 N N . SER A 1 319 ? -1.667 34.100 20.474 1.00 61.75 319 SER A N 1
ATOM 2365 C CA . SER A 1 319 ? -1.666 33.479 21.803 1.00 61.75 319 SER A CA 1
ATOM 2366 C C . SER A 1 319 ? -2.928 32.626 21.947 1.00 61.75 319 SER A C 1
ATOM 2368 O O . SER A 1 319 ? -4.022 33.059 21.579 1.00 61.75 319 SER A O 1
ATOM 2370 N N . VAL A 1 320 ? -2.752 31.403 22.453 1.00 49.09 320 VAL A N 1
ATOM 2371 C CA . VAL A 1 320 ? -3.821 30.423 22.745 1.00 49.09 320 VAL A CA 1
ATOM 2372 C C . VAL A 1 320 ? -4.109 30.293 24.246 1.00 49.09 320 VAL A C 1
ATOM 2374 O O . VAL A 1 320 ? -5.125 29.727 24.637 1.00 49.09 320 VAL A O 1
ATOM 2377 N N . ASP A 1 321 ? -3.227 30.845 25.076 1.00 55.78 321 ASP A N 1
ATOM 2378 C CA . ASP A 1 321 ? -3.271 30.920 26.538 1.00 55.78 321 ASP A CA 1
ATOM 2379 C C . ASP A 1 321 ? -3.762 32.287 27.062 1.00 55.78 321 ASP A C 1
ATOM 2381 O O . ASP A 1 321 ? -3.892 32.487 28.268 1.00 55.78 321 ASP A O 1
ATOM 2385 N N . GLY A 1 322 ? -4.063 33.231 26.163 1.00 66.31 322 GLY A N 1
ATOM 2386 C CA . GLY A 1 322 ? -4.563 34.570 26.489 1.00 66.31 322 GLY A CA 1
ATOM 2387 C C . GLY A 1 322 ? -3.485 35.590 26.872 1.00 66.31 322 GLY A C 1
ATOM 2388 O O . GLY A 1 322 ? -3.822 36.736 27.171 1.00 66.31 322 GLY A O 1
ATOM 2389 N N . VAL A 1 323 ? -2.202 35.210 26.851 1.00 71.50 323 VAL A N 1
ATOM 2390 C CA . VAL A 1 323 ? -1.066 36.062 27.222 1.00 71.50 323 VAL A CA 1
ATOM 2391 C C . VAL A 1 323 ? -0.114 36.245 26.038 1.00 71.50 323 VAL A C 1
ATOM 2393 O O . VAL A 1 323 ? 0.716 35.400 25.716 1.00 71.50 323 VAL A O 1
ATOM 2396 N N . CYS A 1 324 ? -0.185 37.414 25.409 1.00 77.12 324 CYS A N 1
ATOM 2397 C CA . CYS A 1 324 ? 0.744 37.819 24.359 1.00 77.12 324 CYS A CA 1
ATOM 2398 C C . CYS A 1 324 ? 2.060 38.349 24.958 1.00 77.12 324 CYS A C 1
ATOM 2400 O O . CYS A 1 324 ? 2.169 39.532 25.282 1.00 77.12 324 CYS A O 1
ATOM 2402 N N . ALA A 1 325 ? 3.067 37.485 25.102 1.00 80.88 325 ALA A N 1
ATOM 2403 C CA . ALA A 1 325 ? 4.381 37.872 25.619 1.00 80.88 325 ALA A CA 1
ATOM 2404 C C . ALA A 1 325 ? 5.152 38.790 24.644 1.00 80.88 325 ALA A C 1
ATOM 2406 O O . ALA A 1 325 ? 5.330 38.459 23.467 1.00 80.88 325 ALA A O 1
ATOM 2407 N N . THR A 1 326 ? 5.631 39.931 25.152 1.00 84.56 326 THR A N 1
ATOM 2408 C CA . THR A 1 326 ? 6.376 40.959 24.403 1.00 84.56 326 THR A CA 1
ATOM 2409 C C . THR A 1 326 ? 7.864 40.987 24.748 1.00 84.56 326 THR A C 1
ATOM 2411 O O . THR A 1 326 ? 8.240 40.809 25.905 1.00 84.56 326 THR A O 1
ATOM 2414 N N . GLU A 1 327 ? 8.701 41.339 23.775 1.00 86.50 327 GLU A N 1
ATOM 2415 C CA . GLU A 1 327 ? 10.139 41.566 23.920 1.00 86.50 327 GLU A CA 1
ATOM 2416 C C . GLU A 1 327 ? 10.542 42.875 23.217 1.00 86.50 327 GLU A C 1
ATOM 2418 O O . GLU A 1 327 ? 10.150 43.131 22.075 1.00 86.50 327 GLU A O 1
ATOM 2423 N N . ARG A 1 328 ? 11.359 43.699 23.886 1.00 87.81 328 ARG A N 1
ATOM 2424 C CA . ARG A 1 328 ? 11.945 44.913 23.303 1.00 87.81 328 ARG A CA 1
ATOM 2425 C C . ARG A 1 328 ? 13.207 44.565 22.523 1.00 87.81 328 ARG A C 1
ATOM 2427 O O . ARG A 1 328 ? 14.211 44.170 23.116 1.00 87.81 328 ARG A O 1
ATOM 2434 N N . ARG A 1 329 ? 13.188 44.765 21.207 1.00 84.94 329 ARG A N 1
ATOM 2435 C CA . ARG A 1 329 ? 14.308 44.455 20.308 1.00 84.94 329 ARG A CA 1
ATOM 2436 C C . ARG A 1 329 ? 15.036 45.723 19.866 1.00 84.94 329 ARG A C 1
ATOM 2438 O O . ARG A 1 329 ? 14.415 46.688 19.432 1.00 84.94 329 ARG A O 1
ATOM 2445 N N . THR A 1 330 ? 16.363 45.718 19.965 1.00 86.06 330 THR A N 1
ATOM 2446 C CA . THR A 1 330 ? 17.249 46.824 19.559 1.00 86.06 330 THR A CA 1
ATOM 2447 C C . THR A 1 330 ? 17.771 46.569 18.156 1.00 86.06 330 THR A C 1
ATOM 2449 O O . THR A 1 330 ? 18.239 45.465 17.884 1.00 86.06 330 THR A O 1
ATOM 2452 N N . CYS A 1 331 ? 17.747 47.564 17.270 1.00 81.25 331 CYS A N 1
ATOM 2453 C CA . CYS A 1 331 ? 18.308 47.420 15.930 1.00 81.25 331 CYS A CA 1
ATOM 2454 C C . CYS A 1 331 ? 19.807 47.753 15.882 1.00 81.25 331 CYS A C 1
ATOM 2456 O O . CYS A 1 331 ? 20.213 48.918 15.892 1.00 81.25 331 CYS A O 1
ATOM 2458 N N . THR A 1 332 ? 20.653 46.740 15.734 1.00 80.06 332 THR A N 1
ATOM 2459 C CA . THR A 1 332 ? 22.093 46.902 15.518 1.00 80.06 332 THR A CA 1
ATOM 2460 C C . THR A 1 332 ? 22.435 46.491 14.090 1.00 80.06 332 THR A C 1
ATOM 2462 O O . THR A 1 332 ? 22.524 45.307 13.782 1.00 80.06 332 THR A O 1
ATOM 2465 N N . ASN A 1 333 ? 22.619 47.488 13.215 1.00 76.00 333 ASN A N 1
ATOM 2466 C CA . ASN A 1 333 ? 23.066 47.332 11.829 1.00 76.00 333 ASN A CA 1
ATOM 2467 C C . ASN A 1 333 ? 22.334 46.206 11.063 1.00 76.00 333 ASN A C 1
ATOM 2469 O O . ASN A 1 333 ? 22.920 45.182 10.720 1.00 76.00 333 ASN A O 1
ATOM 2473 N N . GLY A 1 334 ? 21.027 46.379 10.851 1.00 74.19 334 GLY A N 1
ATOM 2474 C CA . GLY A 1 334 ? 20.169 45.420 10.143 1.00 74.19 334 GLY A CA 1
ATOM 2475 C C . GLY A 1 334 ? 19.701 44.219 10.976 1.00 74.19 334 GLY A C 1
ATOM 2476 O O . GLY A 1 334 ? 18.720 43.582 10.602 1.00 74.19 334 GLY A O 1
ATOM 2477 N N . THR A 1 335 ? 20.322 43.946 12.130 1.00 73.88 335 THR A N 1
ATOM 2478 C CA . THR A 1 335 ? 19.947 42.838 13.026 1.00 73.88 335 THR A CA 1
ATOM 2479 C C . THR A 1 335 ? 19.196 43.343 14.258 1.00 73.88 335 THR A C 1
ATOM 2481 O O . THR A 1 335 ? 19.700 44.189 14.994 1.00 73.88 335 THR A O 1
ATOM 2484 N N . LEU A 1 336 ? 18.005 42.800 14.525 1.00 79.19 336 LEU A N 1
ATOM 2485 C CA . LEU A 1 336 ? 17.283 43.037 15.779 1.00 79.19 336 LEU A CA 1
ATOM 2486 C C . LEU A 1 336 ? 17.782 42.080 16.874 1.00 79.19 336 LEU A C 1
ATOM 2488 O O . LEU A 1 336 ? 17.733 40.864 16.693 1.00 79.19 336 LEU A O 1
ATOM 2492 N N . SER A 1 337 ? 18.195 42.599 18.032 1.00 79.94 337 SER A N 1
ATOM 2493 C CA . SER A 1 337 ? 18.499 41.780 19.220 1.00 79.94 337 SER A CA 1
ATOM 2494 C C . SER A 1 337 ? 17.258 41.015 19.688 1.00 79.94 337 SER A C 1
ATOM 2496 O O . SER A 1 337 ? 16.171 41.572 19.597 1.00 79.94 337 SER A O 1
ATOM 2498 N N . GLY A 1 338 ? 17.385 39.806 20.234 1.00 79.31 338 GLY A N 1
ATOM 2499 C CA . GLY A 1 338 ? 16.238 39.058 20.779 1.00 79.31 338 GLY A CA 1
ATOM 2500 C C . GLY A 1 338 ? 15.564 38.102 19.789 1.00 79.31 338 GLY A C 1
ATOM 2501 O O . GLY A 1 338 ? 16.152 37.750 18.768 1.00 79.31 338 GLY A O 1
ATOM 2502 N N . SER A 1 339 ? 14.336 37.679 20.095 1.00 78.06 339 SER A N 1
ATOM 2503 C CA . SER A 1 339 ? 13.636 36.553 19.446 1.00 78.06 339 SER A CA 1
ATOM 2504 C C . SER A 1 339 ? 12.169 36.795 19.048 1.00 78.06 339 SER A C 1
ATOM 2506 O O . SER A 1 339 ? 11.609 35.993 18.311 1.00 78.06 339 SER A O 1
ATOM 2508 N N . ALA A 1 340 ? 11.532 37.890 19.466 1.00 76.25 340 ALA A N 1
ATOM 2509 C CA . ALA A 1 340 ? 10.153 38.230 19.091 1.00 76.25 340 ALA A CA 1
ATOM 2510 C C . ALA A 1 340 ? 10.026 38.827 17.679 1.00 76.25 340 ALA A C 1
ATOM 2512 O O . ALA A 1 340 ? 10.697 39.807 17.364 1.00 76.25 340 ALA A O 1
ATOM 2513 N N . HIS A 1 341 ? 9.166 38.284 16.816 1.00 79.56 341 HIS A N 1
ATOM 2514 C CA . HIS A 1 341 ? 9.107 38.683 15.397 1.00 79.56 341 HIS A CA 1
ATOM 2515 C C . HIS A 1 341 ? 7.802 39.359 14.955 1.00 79.56 341 HIS A C 1
ATOM 2517 O O . HIS A 1 341 ? 7.756 39.886 13.846 1.00 79.56 341 HIS A O 1
ATOM 2523 N N . TYR A 1 342 ? 6.762 39.386 15.790 1.00 74.06 342 TYR A N 1
ATOM 2524 C CA . TYR A 1 342 ? 5.418 39.770 15.351 1.00 74.06 342 TYR A CA 1
ATOM 2525 C C . TYR A 1 342 ? 5.025 41.168 15.844 1.00 74.06 342 TYR A C 1
ATOM 2527 O O . TYR A 1 342 ? 5.154 41.472 17.026 1.00 74.06 342 TYR A O 1
ATOM 2535 N N . LEU A 1 343 ? 4.514 42.022 14.949 1.00 74.56 343 LEU A N 1
ATOM 2536 C CA . LEU A 1 343 ? 4.046 43.386 15.277 1.00 74.56 343 LEU A CA 1
ATOM 2537 C C . LEU A 1 343 ? 2.736 43.412 16.079 1.00 74.56 343 LEU A C 1
ATOM 2539 O O . LEU A 1 343 ? 2.431 44.385 16.763 1.00 74.56 343 LEU A O 1
ATOM 2543 N N . SER A 1 344 ? 1.957 42.339 15.988 1.00 75.88 344 SER A N 1
ATOM 2544 C CA . SER A 1 344 ? 0.678 42.162 16.665 1.00 75.88 344 SER A CA 1
ATOM 2545 C C . SER A 1 344 ? 0.525 40.704 17.067 1.00 75.88 344 SER A C 1
ATOM 2547 O O . SER A 1 344 ? 0.801 39.819 16.255 1.00 75.88 344 SER A O 1
ATOM 2549 N N . CYS A 1 345 ? 0.027 40.465 18.274 1.00 74.56 345 CYS A N 1
ATOM 2550 C CA . CYS A 1 345 ? -0.411 39.152 18.713 1.00 74.56 345 CYS A CA 1
ATOM 2551 C C . CYS A 1 345 ? -1.937 39.153 18.808 1.00 74.56 345 CYS A C 1
ATOM 2553 O O . CYS A 1 345 ? -2.522 39.846 19.641 1.00 74.56 345 CYS A O 1
ATOM 2555 N N . ASN A 1 346 ? -2.584 38.396 17.927 1.00 71.94 346 ASN A N 1
ATOM 2556 C CA . ASN A 1 346 ? -4.014 38.154 18.008 1.00 71.94 346 ASN A CA 1
ATOM 2557 C C . ASN A 1 346 ? -4.243 37.069 19.058 1.00 71.94 346 ASN A C 1
ATOM 2559 O O . ASN A 1 346 ? -3.940 35.899 18.822 1.00 71.94 346 ASN A O 1
ATOM 2563 N N . VAL A 1 347 ? -4.801 37.435 20.211 1.00 64.06 347 VAL A N 1
ATOM 2564 C CA . VAL A 1 347 ? -5.405 36.440 21.101 1.00 64.06 347 VAL A CA 1
ATOM 2565 C C . VAL A 1 347 ? -6.572 35.836 20.330 1.00 64.06 347 VAL A C 1
ATOM 2567 O O . VAL A 1 347 ? -7.617 36.474 20.176 1.00 64.06 347 VAL A O 1
ATOM 2570 N N . LEU A 1 348 ? -6.385 34.630 19.789 1.00 46.59 348 LEU A N 1
ATOM 2571 C CA . LEU A 1 348 ? -7.533 33.869 19.323 1.00 46.59 348 LEU A CA 1
ATOM 2572 C C . LEU A 1 348 ? -8.414 33.608 20.552 1.00 46.59 348 LEU A C 1
ATOM 2574 O O . LEU A 1 348 ? -7.872 33.392 21.643 1.00 46.59 348 LEU A O 1
ATOM 2578 N N . PRO A 1 349 ? -9.754 33.573 20.416 1.00 51.59 349 PRO A N 1
ATOM 2579 C CA . PRO A 1 349 ? -10.529 32.845 21.410 1.00 51.59 349 PRO A CA 1
ATOM 2580 C C . PRO A 1 349 ? -9.871 31.463 21.551 1.00 51.59 349 PRO A C 1
ATOM 2582 O O . PRO A 1 349 ? -9.488 30.898 20.516 1.00 51.59 349 PRO A O 1
ATOM 2585 N N . PRO A 1 350 ? -9.682 30.939 22.781 1.00 45.72 350 PRO A N 1
ATOM 2586 C CA . PRO A 1 350 ? -9.078 29.623 22.961 1.00 45.72 350 PRO A CA 1
ATOM 2587 C C . PRO A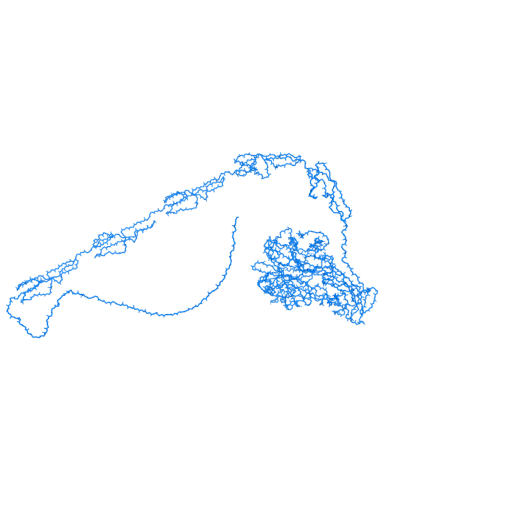 1 350 ? -9.792 28.674 22.005 1.00 45.72 350 PRO A C 1
ATOM 2589 O O . PRO A 1 350 ? -11.024 28.796 21.912 1.00 45.72 350 PRO A O 1
ATOM 2592 N N . PRO A 1 351 ? -9.063 27.824 21.247 1.00 41.91 351 PRO A N 1
ATOM 2593 C CA . PRO A 1 351 ? -9.685 26.962 20.254 1.00 41.91 351 PRO A CA 1
ATOM 2594 C C . PRO A 1 351 ? -10.851 26.300 20.958 1.00 41.91 351 PRO A C 1
ATOM 2596 O O . PRO A 1 351 ? -10.629 25.616 21.963 1.00 41.91 351 PRO A O 1
ATOM 2599 N N . GLN A 1 352 ? -12.083 26.613 20.522 1.00 35.88 352 GLN A N 1
ATOM 2600 C CA . GLN A 1 352 ? -13.247 26.024 21.167 1.00 35.88 352 GLN A CA 1
ATOM 2601 C C . GLN A 1 352 ? -12.962 24.535 21.135 1.00 35.88 352 GLN A C 1
ATOM 2603 O O . GLN A 1 352 ? -12.634 24.050 20.045 1.00 35.88 352 GLN A O 1
ATOM 2608 N N . PRO A 1 353 ? -12.959 23.839 2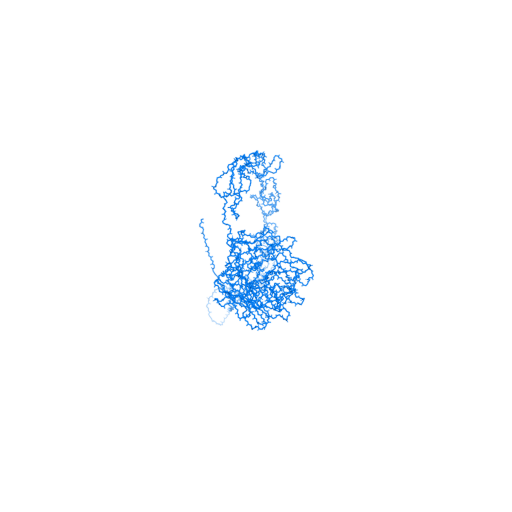2.287 1.00 35.44 353 PRO A N 1
ATOM 2609 C CA . PRO A 1 353 ? -12.710 22.419 22.271 1.00 35.44 353 PRO A CA 1
ATOM 2610 C C . PRO A 1 353 ? -13.789 21.856 21.362 1.00 35.44 353 PRO A C 1
ATOM 2612 O O . PRO A 1 353 ? -14.957 21.833 21.754 1.00 35.44 353 PRO A O 1
ATOM 2615 N N . MET A 1 354 ? -13.409 21.487 20.128 1.00 37.25 354 MET A N 1
ATOM 2616 C CA . MET A 1 354 ? -14.278 20.717 19.255 1.00 37.25 354 MET A CA 1
ATOM 2617 C C . MET A 1 354 ? -14.664 19.547 20.137 1.00 37.25 354 MET A C 1
ATOM 2619 O O . MET A 1 354 ? -13.740 18.876 20.624 1.00 37.25 354 MET A O 1
ATOM 2623 N N . PRO A 1 355 ? -15.957 19.411 20.493 1.00 37.47 355 PRO A N 1
ATOM 2624 C CA . PRO A 1 355 ? -16.327 18.540 21.583 1.00 37.47 355 PRO A CA 1
ATOM 2625 C C . PRO A 1 355 ? -15.689 17.188 21.342 1.00 37.47 355 PRO A C 1
ATOM 2627 O O . PRO A 1 355 ? -15.712 16.696 20.212 1.00 37.47 355 PRO A O 1
ATOM 2630 N N . ILE A 1 356 ? -15.101 16.608 22.393 1.00 41.03 356 ILE A N 1
ATOM 2631 C CA . ILE A 1 356 ? -14.807 15.177 22.413 1.00 41.03 356 ILE A CA 1
ATOM 2632 C C . ILE A 1 356 ? -16.047 14.513 21.825 1.00 41.03 356 ILE A C 1
ATOM 2634 O O . ILE A 1 356 ? -17.100 14.610 22.457 1.00 41.03 356 ILE A O 1
ATOM 2638 N N . GLY A 1 357 ? -15.917 13.958 20.609 1.00 45.81 357 GLY A N 1
ATOM 2639 C CA . GLY A 1 357 ? -17.050 13.492 19.805 1.00 45.81 357 GLY A CA 1
ATOM 2640 C C . GLY A 1 357 ? -17.985 12.719 20.723 1.00 45.81 357 GLY A C 1
ATOM 2641 O O . GLY A 1 357 ? -17.488 11.792 21.377 1.00 45.81 357 GLY A O 1
ATOM 2642 N N . PRO A 1 358 ? -19.230 13.199 20.925 1.00 53.91 358 PRO A N 1
ATOM 2643 C CA . PRO A 1 358 ? -19.941 12.994 22.178 1.00 53.91 358 PRO A CA 1
ATOM 2644 C C . PRO A 1 358 ? -20.024 11.507 22.481 1.00 53.91 358 PRO A C 1
ATOM 2646 O O . PRO A 1 358 ? -20.667 10.747 21.761 1.00 53.91 358 PRO A O 1
ATOM 2649 N N . GLN A 1 359 ? -19.314 11.091 23.534 1.00 64.75 359 GLN A N 1
ATOM 2650 C CA . GLN A 1 359 ? -19.316 9.705 23.979 1.00 64.75 359 GLN A CA 1
ATOM 2651 C C . GLN A 1 359 ? -20.645 9.447 24.678 1.00 64.75 359 GLN A C 1
ATOM 2653 O O . GLN A 1 359 ? -20.742 9.517 25.905 1.00 64.75 359 GLN A O 1
ATOM 2658 N N . THR A 1 360 ? -21.685 9.204 23.885 1.00 81.38 360 THR A N 1
ATOM 2659 C CA . THR A 1 360 ? -23.026 8.994 24.410 1.00 81.38 360 THR A CA 1
ATOM 2660 C C . THR A 1 360 ? -23.088 7.610 25.035 1.00 81.38 360 THR A C 1
ATOM 2662 O O . THR A 1 360 ? -22.890 6.584 24.380 1.00 81.38 360 THR A O 1
ATOM 2665 N N . PHE A 1 361 ? -23.302 7.607 26.345 1.00 87.88 361 PHE A N 1
ATOM 2666 C CA . PHE A 1 361 ? -23.291 6.424 27.186 1.00 87.88 361 PHE A CA 1
ATOM 2667 C C . PHE A 1 361 ? -24.712 6.098 27.633 1.00 87.88 361 PHE A C 1
ATOM 2669 O O . PHE A 1 361 ? -25.426 6.964 28.142 1.00 87.88 361 PHE A O 1
ATOM 2676 N N . TYR A 1 362 ? -25.083 4.835 27.476 1.00 92.31 362 TYR A N 1
ATOM 2677 C CA . TYR A 1 362 ? -26.355 4.274 27.905 1.00 92.31 362 TYR A CA 1
ATOM 2678 C C . TYR A 1 362 ? -26.024 3.109 28.836 1.00 92.31 362 TYR A C 1
ATOM 2680 O O . TYR A 1 362 ? -25.330 2.178 28.427 1.00 92.31 362 TYR A O 1
ATOM 2688 N N . ASN A 1 363 ? -26.458 3.153 30.097 1.00 94.31 363 ASN A N 1
ATOM 2689 C CA . ASN A 1 363 ? -26.355 1.973 30.962 1.00 94.31 363 ASN A CA 1
ATOM 2690 C C . ASN A 1 363 ? -27.448 0.954 30.592 1.00 94.31 363 ASN A C 1
ATOM 2692 O O . ASN A 1 363 ? -28.385 1.293 29.873 1.00 94.31 363 ASN A O 1
ATOM 2696 N N . GLY A 1 364 ? -27.343 -0.287 31.073 1.00 90.50 364 GLY A N 1
ATOM 2697 C CA . GLY A 1 364 ? -28.314 -1.338 30.746 1.00 90.50 364 GLY A CA 1
ATOM 2698 C C . GLY A 1 364 ? -29.768 -1.002 31.115 1.00 90.50 364 GLY A C 1
ATOM 2699 O O . GLY A 1 364 ? -30.675 -1.583 30.539 1.00 90.50 364 GLY A O 1
ATOM 2700 N N . THR A 1 365 ? -30.004 -0.056 32.028 1.00 94.88 365 THR A N 1
ATOM 2701 C CA . THR A 1 365 ? -31.334 0.432 32.451 1.00 94.88 365 THR A CA 1
ATOM 2702 C C . THR A 1 365 ? -31.709 1.823 31.910 1.00 94.88 365 THR A C 1
ATOM 2704 O O . THR A 1 365 ? -32.626 2.452 32.440 1.00 94.88 365 THR A O 1
ATOM 2707 N N . ASP A 1 366 ? -30.993 2.358 30.916 1.00 95.56 366 ASP A N 1
ATOM 2708 C CA . ASP A 1 366 ? -31.282 3.690 30.369 1.00 95.56 366 ASP A CA 1
ATOM 2709 C C . ASP A 1 366 ? -32.717 3.734 29.805 1.00 95.56 366 ASP A C 1
ATOM 2711 O O . ASP A 1 366 ? -33.074 2.854 29.025 1.00 95.56 366 ASP A O 1
ATOM 2715 N N . PRO A 1 367 ? -33.551 4.738 30.142 1.00 93.75 367 PRO A N 1
ATOM 2716 C CA . PRO A 1 367 ? -34.966 4.763 29.754 1.00 93.75 367 PRO A CA 1
ATOM 2717 C C . PRO A 1 367 ? -35.209 4.892 28.241 1.00 93.75 367 PRO A C 1
ATOM 2719 O O . PRO A 1 367 ? -36.355 4.791 27.803 1.00 93.75 367 PRO A O 1
ATOM 2722 N N . ARG A 1 368 ? -34.162 5.148 27.445 1.00 94.81 368 ARG A N 1
ATOM 2723 C CA . ARG A 1 368 ? -34.207 5.133 25.974 1.00 94.81 368 ARG A CA 1
ATOM 2724 C C . ARG A 1 368 ? -33.915 3.748 25.393 1.00 94.81 368 ARG A C 1
ATOM 2726 O O . ARG A 1 368 ? -34.147 3.539 24.207 1.00 94.81 368 ARG A O 1
ATOM 2733 N N . LEU A 1 369 ? -33.392 2.820 26.195 1.00 95.69 369 LEU A N 1
ATOM 2734 C CA . LEU A 1 369 ? -33.286 1.415 25.828 1.00 95.69 369 LEU A CA 1
ATOM 2735 C C . LEU A 1 369 ? -34.582 0.685 26.191 1.00 95.69 369 LEU A C 1
ATOM 2737 O O . LEU A 1 369 ? -35.264 0.994 27.167 1.00 95.69 369 LEU A O 1
ATOM 2741 N N . HIS A 1 370 ? -34.915 -0.308 25.379 1.00 96.81 370 HIS A N 1
ATOM 2742 C CA . HIS A 1 370 ? -36.093 -1.144 25.537 1.00 96.81 370 HIS A CA 1
ATOM 2743 C C . HIS A 1 370 ? -35.695 -2.610 25.698 1.00 96.81 370 HIS A C 1
ATOM 2745 O O . HIS A 1 370 ? -34.633 -3.036 25.245 1.00 96.81 370 HIS A O 1
ATOM 2751 N N . HIS A 1 371 ? -36.576 -3.398 26.313 1.00 96.69 371 HIS A N 1
ATOM 2752 C CA . HIS A 1 371 ? -36.307 -4.781 26.706 1.00 96.69 371 HIS A CA 1
ATOM 2753 C C . HIS A 1 371 ? -37.451 -5.689 26.254 1.00 96.69 371 HIS A C 1
ATOM 2755 O O . HIS A 1 371 ? -38.617 -5.349 26.447 1.00 96.69 371 HIS A O 1
ATOM 2761 N N . GLN A 1 372 ? -37.136 -6.848 25.670 1.00 97.12 372 GLN A N 1
ATOM 2762 C CA . GLN A 1 372 ? -38.123 -7.913 25.429 1.00 97.12 372 GLN A CA 1
ATOM 2763 C C . GLN A 1 372 ? -38.070 -8.994 26.512 1.00 97.12 372 GLN A C 1
ATOM 2765 O O . GLN A 1 372 ? -39.081 -9.624 26.815 1.00 97.12 372 GLN A O 1
ATOM 2770 N N . ILE A 1 373 ? -36.883 -9.218 27.077 1.00 96.62 373 ILE A N 1
ATOM 2771 C CA . ILE A 1 373 ? -36.590 -10.272 28.049 1.00 96.62 373 ILE A CA 1
ATOM 2772 C C . ILE A 1 373 ? -35.688 -9.741 29.167 1.00 96.62 373 ILE A C 1
ATOM 2774 O O . ILE A 1 373 ? -35.057 -8.692 29.033 1.00 96.62 373 ILE A O 1
ATOM 2778 N N . GLY A 1 374 ? -35.585 -10.499 30.257 1.00 95.25 374 GLY A N 1
ATOM 2779 C CA . GLY A 1 374 ? -34.717 -10.168 31.385 1.00 95.25 374 GLY A CA 1
ATOM 2780 C C . GLY A 1 374 ? -35.344 -9.218 32.403 1.00 95.25 374 GLY A C 1
ATOM 2781 O O . GLY A 1 374 ? -36.541 -8.942 32.373 1.00 95.25 374 GLY A O 1
ATOM 2782 N N . VAL A 1 375 ? -34.514 -8.767 33.341 1.00 96.00 375 VAL A N 1
ATOM 2783 C CA . VAL A 1 375 ? -34.877 -7.885 34.458 1.00 96.00 375 VAL A CA 1
ATOM 2784 C C . VAL A 1 375 ? -33.742 -6.908 34.770 1.00 96.00 375 VAL A C 1
ATOM 2786 O O . VAL A 1 375 ? -32.570 -7.192 34.500 1.00 96.00 375 VAL A O 1
ATOM 2789 N N . SER A 1 376 ? -34.072 -5.784 35.406 1.00 95.50 376 SER A N 1
ATOM 2790 C CA . SER A 1 376 ? -33.077 -4.860 35.953 1.00 95.50 376 SER A CA 1
ATOM 2791 C C . SER A 1 376 ? -32.266 -5.492 37.092 1.00 95.50 376 SER A C 1
ATOM 2793 O O . SER A 1 376 ? -32.734 -6.351 37.844 1.00 95.50 376 SER A O 1
ATOM 2795 N N . ASN A 1 377 ? -31.013 -5.062 37.218 1.00 94.00 377 ASN A N 1
ATOM 2796 C CA . ASN A 1 377 ? -30.077 -5.478 38.257 1.00 94.00 377 ASN A CA 1
ATOM 2797 C C . ASN A 1 377 ? -29.120 -4.316 38.570 1.00 94.00 377 ASN A C 1
ATOM 2799 O O . ASN A 1 377 ? -28.024 -4.233 38.012 1.00 94.00 377 ASN A O 1
ATOM 2803 N N . GLY A 1 378 ? -29.560 -3.383 39.418 1.00 92.50 378 GLY A N 1
ATOM 2804 C CA . GLY A 1 378 ? -28.895 -2.084 39.566 1.00 92.50 378 GLY A CA 1
ATOM 2805 C C . GLY A 1 378 ? -29.030 -1.269 38.278 1.00 92.50 378 GLY A C 1
ATOM 2806 O O . GLY A 1 378 ? -30.121 -1.204 37.725 1.00 92.50 378 GLY A O 1
ATOM 2807 N N . ASN A 1 379 ? -27.921 -0.715 37.778 1.00 92.94 379 ASN A N 1
ATOM 2808 C CA . ASN A 1 379 ? -27.871 0.047 36.517 1.00 92.94 379 ASN A CA 1
ATOM 2809 C C . ASN A 1 379 ? -27.740 -0.839 35.255 1.00 92.94 379 ASN A C 1
ATOM 2811 O O . ASN A 1 379 ? -27.526 -0.336 34.152 1.00 92.94 379 ASN A O 1
ATOM 2815 N N . ASN A 1 380 ? -27.801 -2.161 35.423 1.00 95.44 380 ASN A N 1
ATOM 2816 C CA . ASN A 1 380 ? -27.541 -3.151 34.382 1.00 95.44 380 ASN A CA 1
ATOM 2817 C C . ASN A 1 380 ? -28.827 -3.937 34.083 1.00 95.44 380 ASN A C 1
ATOM 2819 O O . ASN A 1 380 ? -29.672 -4.092 34.967 1.00 95.44 380 ASN A O 1
ATOM 2823 N N . TRP A 1 381 ? -28.938 -4.529 32.896 1.00 97.06 381 TRP A N 1
ATOM 2824 C CA . TRP A 1 381 ? -30.045 -5.430 32.545 1.00 97.06 381 TRP A CA 1
ATOM 2825 C C . TRP A 1 381 ? -29.537 -6.861 32.377 1.00 97.06 381 TRP A C 1
ATOM 2827 O O . TRP A 1 381 ? -28.473 -7.058 31.792 1.00 97.06 381 TRP A O 1
ATOM 2837 N N . LYS A 1 382 ? -30.243 -7.868 32.905 1.00 96.25 382 LYS A N 1
ATOM 2838 C CA . LYS A 1 382 ? -29.780 -9.268 32.867 1.00 96.25 382 LYS A CA 1
ATOM 2839 C C . LYS A 1 382 ? -30.855 -10.275 32.469 1.00 96.25 382 LYS A C 1
ATOM 2841 O O . LYS A 1 382 ? -32.027 -10.110 32.795 1.00 96.25 382 LYS A O 1
ATOM 2846 N N . VAL A 1 383 ? -30.411 -11.369 31.862 1.00 96.31 383 VAL A N 1
ATOM 2847 C CA . VAL A 1 383 ? -31.162 -12.615 31.651 1.00 96.31 383 VAL A CA 1
ATOM 2848 C C . VAL A 1 383 ? -30.468 -13.782 32.350 1.00 96.31 383 VAL A C 1
ATOM 2850 O O . VAL A 1 383 ? -29.342 -13.672 32.831 1.00 96.31 383 VAL A O 1
ATOM 2853 N N . SER A 1 384 ? -31.172 -14.904 32.401 1.00 92.50 384 SER A N 1
ATOM 2854 C CA . SER A 1 384 ? -30.708 -16.215 32.848 1.00 92.50 384 SER A CA 1
ATOM 2855 C C . SER A 1 384 ? -31.146 -17.278 31.839 1.00 92.50 384 SER A C 1
ATOM 2857 O O . SER A 1 384 ? -32.006 -17.010 31.001 1.00 92.50 384 SER A O 1
ATOM 2859 N N . VAL A 1 385 ? -30.662 -18.511 31.997 1.00 90.38 385 VAL A N 1
ATOM 2860 C CA . VAL A 1 385 ? -31.120 -19.689 31.229 1.00 90.38 385 VAL A CA 1
ATOM 2861 C C . VAL A 1 385 ? -32.626 -19.994 31.351 1.00 90.38 385 VAL A C 1
ATOM 2863 O O . VAL A 1 385 ? -33.144 -20.838 30.630 1.00 90.38 385 VAL A O 1
ATOM 2866 N N . ALA A 1 386 ? -33.348 -19.334 32.266 1.00 88.00 386 ALA A N 1
ATOM 2867 C CA . ALA A 1 386 ? -34.804 -19.432 32.385 1.00 88.00 386 ALA A CA 1
ATOM 2868 C C . ALA A 1 386 ? -35.566 -18.459 31.457 1.00 88.00 386 ALA A C 1
ATOM 2870 O O . ALA A 1 386 ? -36.796 -18.465 31.435 1.00 88.00 386 ALA A O 1
ATOM 2871 N N . ASN A 1 387 ? -34.865 -17.588 30.722 1.00 92.25 387 ASN A N 1
ATOM 2872 C CA . ASN A 1 387 ? -35.463 -16.656 29.772 1.00 92.25 387 ASN A CA 1
ATOM 2873 C C . ASN A 1 387 ? -35.447 -17.237 28.349 1.00 92.25 387 ASN A C 1
ATOM 2875 O O . ASN A 1 387 ? -34.436 -17.765 27.897 1.00 92.25 387 ASN A O 1
ATOM 2879 N N . ASN A 1 388 ? -36.551 -17.065 27.617 1.00 92.25 388 ASN A N 1
ATOM 2880 C CA . ASN A 1 388 ? -36.589 -17.331 26.176 1.00 92.25 388 ASN A CA 1
ATOM 2881 C C . ASN A 1 388 ? -35.613 -16.414 25.418 1.00 92.25 388 ASN A C 1
ATOM 2883 O O . ASN A 1 388 ? -35.260 -15.335 25.898 1.00 92.25 388 ASN A O 1
ATOM 2887 N N . ALA A 1 389 ? -35.241 -16.814 24.201 1.00 95.62 389 ALA A N 1
ATOM 2888 C CA . ALA A 1 389 ? -34.456 -15.985 23.292 1.00 95.62 389 ALA A CA 1
ATOM 2889 C C . ALA A 1 389 ? -35.180 -14.671 22.922 1.00 95.62 389 ALA A C 1
ATOM 2891 O O . ALA A 1 389 ? -36.403 -14.653 22.766 1.00 95.62 389 ALA A O 1
ATOM 2892 N N . GLY A 1 390 ? -34.432 -13.578 22.754 1.00 97.00 390 GLY A N 1
ATOM 2893 C CA . GLY A 1 390 ? -34.985 -12.243 22.499 1.00 97.00 390 GLY A CA 1
ATOM 2894 C C . GLY A 1 390 ? -33.983 -11.105 22.718 1.00 97.00 390 GLY A C 1
ATOM 2895 O O . GLY A 1 390 ? -32.840 -11.325 23.130 1.00 97.00 390 GLY A O 1
ATOM 2896 N N . PHE A 1 391 ? -34.410 -9.866 22.459 1.00 97.50 391 PHE A N 1
ATOM 2897 C CA . PHE A 1 391 ? -33.581 -8.687 22.726 1.00 97.50 391 PHE A CA 1
ATOM 2898 C C . PHE A 1 391 ? -33.523 -8.369 24.227 1.00 97.50 391 PHE A C 1
ATOM 2900 O O . PHE A 1 391 ? -34.524 -7.999 24.850 1.00 97.50 391 PHE A O 1
ATOM 2907 N N . LEU A 1 392 ? -32.318 -8.491 24.787 1.00 96.19 392 LEU A N 1
ATOM 2908 C CA . LEU A 1 392 ? -31.964 -8.043 26.131 1.00 96.19 392 LEU A CA 1
ATOM 2909 C C . LEU A 1 392 ? -32.047 -6.513 26.211 1.00 96.19 392 LEU A C 1
ATOM 2911 O O . LEU A 1 392 ? -32.647 -5.983 27.144 1.00 96.19 392 LEU A O 1
ATOM 2915 N N . THR A 1 393 ? -31.493 -5.826 25.206 1.00 97.06 393 THR A N 1
ATOM 2916 C CA . THR A 1 393 ? -31.646 -4.382 24.979 1.00 97.06 393 THR A CA 1
ATOM 2917 C C . THR A 1 393 ? -31.761 -4.057 23.487 1.00 97.06 393 THR A C 1
ATOM 2919 O O . THR A 1 393 ? -31.167 -4.736 22.649 1.00 97.06 393 THR A O 1
ATOM 2922 N N . TYR A 1 394 ? -32.548 -3.035 23.150 1.00 97.31 394 TYR A N 1
ATOM 2923 C CA . TYR A 1 394 ? -32.654 -2.407 21.822 1.00 97.31 394 TYR A CA 1
ATOM 2924 C C . TYR A 1 394 ? -33.036 -0.919 21.973 1.00 97.31 394 TYR A C 1
ATOM 2926 O O . TYR A 1 394 ? -33.211 -0.459 23.103 1.00 97.31 394 TYR A O 1
ATOM 2934 N N . GLY A 1 395 ? -33.127 -0.142 20.887 1.00 94.88 395 GLY A N 1
ATOM 2935 C CA . GLY A 1 395 ? -33.012 1.328 20.957 1.00 94.88 395 GLY A CA 1
ATOM 2936 C C . GLY A 1 395 ? -31.539 1.787 20.967 1.00 94.88 395 GLY A C 1
ATOM 2937 O O . GLY A 1 395 ? -30.659 0.957 20.742 1.00 94.88 395 GLY A O 1
ATOM 2938 N N . PRO A 1 396 ? -31.208 3.076 21.182 1.00 93.69 396 PRO A N 1
ATOM 2939 C CA . PRO A 1 396 ? -32.061 4.152 21.681 1.00 93.69 396 PRO A CA 1
ATOM 2940 C C . PRO A 1 396 ? -32.593 5.105 20.597 1.00 93.69 396 PRO A C 1
ATOM 2942 O O . PRO A 1 396 ? -33.004 6.213 20.934 1.00 93.69 396 PRO A O 1
ATOM 2945 N N . TYR A 1 397 ? -32.590 4.689 19.323 1.00 92.75 397 TYR A N 1
ATOM 2946 C CA . TYR A 1 397 ? -33.095 5.471 18.183 1.00 92.75 397 TYR A CA 1
ATOM 2947 C C . TYR A 1 397 ? -32.328 6.790 17.986 1.00 92.75 397 TYR A C 1
ATOM 2949 O O . TYR A 1 397 ? -32.886 7.886 18.021 1.00 92.75 397 TYR A O 1
ATOM 2957 N N . VAL A 1 398 ? -31.003 6.681 17.834 1.00 89.06 398 VAL A N 1
ATOM 2958 C CA . VAL A 1 398 ? -30.105 7.832 17.648 1.00 89.06 398 VAL A CA 1
ATOM 2959 C C . VAL A 1 398 ? -30.275 8.394 16.238 1.00 89.06 398 VAL A C 1
ATOM 2961 O O . VAL A 1 398 ? -29.983 7.705 15.262 1.00 89.06 398 VAL A O 1
ATOM 2964 N N . THR A 1 399 ? -30.721 9.647 16.137 1.00 85.75 399 THR A N 1
ATOM 2965 C CA . THR A 1 399 ? -30.979 10.340 14.860 1.00 85.75 399 THR A CA 1
ATOM 2966 C C . THR A 1 399 ? -29.960 11.431 14.522 1.00 85.75 399 THR A C 1
ATOM 2968 O O . THR A 1 399 ? -29.986 11.984 13.426 1.00 85.75 399 THR A O 1
ATOM 2971 N N . ASP A 1 400 ? -29.082 11.785 15.462 1.00 75.19 400 ASP A N 1
ATOM 2972 C CA . ASP A 1 400 ? -28.119 12.889 15.377 1.00 75.19 400 ASP A CA 1
ATOM 2973 C C . ASP A 1 400 ? -26.687 12.439 15.024 1.00 75.19 400 ASP A C 1
ATOM 2975 O O . ASP A 1 400 ? -25.732 13.200 15.179 1.00 75.19 400 ASP A O 1
ATOM 2979 N N . THR A 1 401 ? -26.514 11.222 14.497 1.00 69.31 401 THR A N 1
ATOM 2980 C CA . THR A 1 401 ? -25.208 10.760 14.007 1.00 69.31 401 THR A CA 1
ATOM 2981 C C . THR A 1 401 ? -24.816 11.438 12.688 1.00 69.31 401 THR A C 1
ATOM 2983 O O . THR A 1 401 ? -25.576 11.347 11.714 1.00 69.31 401 THR A O 1
ATOM 2986 N N . PRO A 1 402 ? -23.609 12.032 12.592 1.00 65.88 402 PRO A N 1
ATOM 2987 C CA . PRO A 1 402 ? -23.015 12.406 11.313 1.00 65.88 402 PRO A CA 1
ATOM 2988 C C . PRO A 1 402 ? -22.933 11.201 10.367 1.00 65.88 402 PRO A C 1
ATOM 2990 O O . PRO A 1 402 ? -22.703 10.075 10.807 1.00 65.88 402 PRO A O 1
ATOM 2993 N N . GLY A 1 403 ? -23.087 11.440 9.064 1.00 69.31 403 GLY A N 1
ATOM 2994 C CA . GLY A 1 403 ? -22.789 10.422 8.056 1.00 69.31 403 GLY A CA 1
ATOM 2995 C C . GLY A 1 403 ? -21.295 10.102 8.029 1.00 69.31 403 GLY A C 1
ATOM 2996 O O . GLY A 1 403 ? -20.463 11.003 8.126 1.00 69.31 403 GLY A O 1
ATOM 2997 N N . GLY A 1 404 ? -20.954 8.823 7.901 1.00 74.81 404 GLY A N 1
ATOM 2998 C CA . GLY A 1 404 ? -19.588 8.327 7.999 1.00 74.81 404 GLY A CA 1
ATOM 2999 C C . GLY A 1 404 ? -19.501 7.011 8.765 1.00 74.81 404 GLY A C 1
ATOM 3000 O O . GLY A 1 404 ? -20.457 6.239 8.830 1.00 74.81 404 GLY A O 1
ATOM 3001 N N . VAL A 1 405 ? -18.322 6.754 9.330 1.00 80.44 405 VAL A N 1
ATOM 3002 C CA . VAL A 1 405 ? -18.025 5.553 10.117 1.00 80.44 405 VAL A CA 1
ATOM 3003 C C . VAL A 1 405 ? -18.139 5.880 11.606 1.00 80.44 405 VAL A C 1
ATOM 3005 O O . VAL A 1 405 ? -17.711 6.945 12.050 1.00 80.44 405 VAL A O 1
ATOM 3008 N N . GLY A 1 406 ? -18.710 4.959 12.377 1.00 83.69 406 GLY A N 1
ATOM 3009 C CA . GLY A 1 406 ? -18.800 5.046 13.832 1.00 83.69 406 GLY A CA 1
ATOM 3010 C C . GLY A 1 406 ? -18.410 3.732 14.502 1.00 83.69 406 GLY A C 1
ATOM 3011 O O . GLY A 1 406 ? -18.379 2.676 13.870 1.00 83.69 406 GLY A O 1
ATOM 3012 N N . THR A 1 407 ? -18.122 3.792 15.802 1.00 88.56 407 THR A N 1
ATOM 3013 C CA . THR A 1 407 ? -17.873 2.618 16.648 1.00 88.56 407 THR A CA 1
ATOM 3014 C C . THR A 1 407 ? -18.892 2.572 17.783 1.00 88.56 407 THR A C 1
ATOM 3016 O O . THR A 1 407 ? -19.138 3.576 18.448 1.00 88.56 407 THR A O 1
ATOM 3019 N N . VAL A 1 408 ? -19.471 1.404 18.045 1.00 92.12 408 VAL A N 1
ATOM 3020 C CA . VAL A 1 408 ? -20.272 1.140 19.247 1.00 92.12 408 VAL A CA 1
ATOM 3021 C C . VAL A 1 408 ? -19.526 0.136 20.109 1.00 92.12 408 VAL A C 1
ATOM 3023 O O . VAL A 1 408 ? -19.097 -0.901 19.612 1.00 92.12 408 VAL A O 1
ATOM 3026 N N . VAL A 1 409 ? -19.373 0.435 21.398 1.00 94.38 409 VAL A N 1
ATOM 3027 C CA . VAL A 1 409 ? -18.756 -0.466 22.377 1.00 94.38 409 VAL A CA 1
ATOM 3028 C C . VAL A 1 409 ? -19.830 -0.963 23.339 1.00 94.38 409 VAL A C 1
ATOM 3030 O O . VAL A 1 409 ? -20.489 -0.165 24.007 1.00 94.38 409 VAL A O 1
ATOM 3033 N N . PHE A 1 410 ? -20.007 -2.278 23.412 1.00 96.75 410 PHE A N 1
ATOM 3034 C CA . PHE A 1 410 ? -20.938 -2.947 24.317 1.00 96.75 410 PHE A CA 1
ATOM 3035 C C . PHE A 1 410 ? -20.165 -3.556 25.486 1.00 96.75 410 PHE A C 1
ATOM 3037 O O . PHE A 1 410 ? -19.250 -4.348 25.275 1.00 96.75 410 PHE A O 1
ATOM 3044 N N . SER A 1 411 ? -20.538 -3.220 26.719 1.00 97.19 411 SER A N 1
ATOM 3045 C CA . SER A 1 411 ? -19.994 -3.832 27.932 1.00 97.19 411 SER A CA 1
ATOM 3046 C C . SER A 1 411 ? -20.951 -4.908 28.442 1.00 97.19 411 SER A C 1
ATOM 3048 O O . SER A 1 411 ? -22.107 -4.622 28.777 1.00 97.19 411 SER A O 1
ATOM 3050 N N . LEU A 1 412 ? -20.480 -6.155 28.464 1.00 97.94 412 LEU A N 1
ATOM 3051 C CA . LEU A 1 412 ? -21.271 -7.358 28.732 1.00 97.94 412 LEU A CA 1
ATOM 3052 C C . LEU A 1 412 ? -20.553 -8.267 29.734 1.00 97.94 412 LEU A C 1
ATOM 3054 O O . LEU A 1 412 ? -19.327 -8.309 29.759 1.00 97.94 412 LEU A O 1
ATOM 3058 N N . SER A 1 413 ? -21.293 -9.059 30.503 1.00 97.19 413 SER A N 1
ATOM 3059 C CA . SER A 1 413 ? -20.736 -10.169 31.286 1.00 97.19 413 SER A CA 1
ATOM 3060 C C . SER A 1 413 ? -21.616 -11.414 31.178 1.00 97.19 413 SER A C 1
ATOM 3062 O O . SER A 1 413 ? -22.825 -11.308 30.962 1.00 97.19 413 SER A O 1
ATOM 3064 N N . ILE A 1 414 ? -21.006 -12.595 31.320 1.00 97.25 414 ILE A N 1
ATOM 3065 C CA . ILE A 1 414 ? -21.711 -13.885 31.352 1.00 97.25 414 ILE A CA 1
ATOM 3066 C C . ILE A 1 414 ? -21.329 -14.705 32.582 1.00 97.25 414 ILE A C 1
ATOM 3068 O O . ILE A 1 414 ? -20.233 -14.547 33.122 1.00 97.25 414 ILE A O 1
ATOM 3072 N N . ASP A 1 415 ? -22.223 -15.582 33.030 1.00 95.69 415 ASP A N 1
ATOM 3073 C CA . ASP A 1 415 ? -22.039 -16.382 34.247 1.00 95.69 415 ASP A CA 1
ATOM 3074 C C . ASP A 1 415 ? -21.157 -17.633 34.067 1.00 95.69 415 ASP A C 1
ATOM 3076 O O . ASP A 1 415 ? -20.682 -18.181 35.063 1.00 95.69 415 ASP A O 1
ATOM 3080 N N . ASN A 1 416 ? -20.880 -18.056 32.827 1.00 93.62 416 ASN A N 1
ATOM 3081 C CA . ASN A 1 416 ? -20.127 -19.275 32.519 1.00 93.62 416 ASN A CA 1
ATOM 3082 C C . ASN A 1 416 ? -19.286 -19.144 31.233 1.00 93.62 416 ASN A C 1
ATOM 3084 O O . ASN A 1 416 ? -19.807 -18.728 30.203 1.00 93.62 416 ASN A O 1
ATOM 3088 N N . ILE A 1 417 ? -18.009 -19.545 31.261 1.00 94.06 417 ILE A N 1
ATOM 3089 C CA . ILE A 1 417 ? -17.115 -19.527 30.082 1.00 94.06 417 ILE A CA 1
ATOM 3090 C C . ILE A 1 417 ? -16.635 -20.919 29.626 1.00 94.06 417 ILE A C 1
ATOM 3092 O O . ILE A 1 417 ? -15.907 -21.010 28.644 1.00 94.06 417 ILE A O 1
ATOM 3096 N N . GLU A 1 418 ? -17.016 -22.003 30.314 1.00 93.00 418 GLU A N 1
ATOM 3097 C CA . GLU A 1 418 ? -16.308 -23.296 30.224 1.00 93.00 418 GLU A CA 1
ATOM 3098 C C . GLU A 1 418 ? -17.082 -24.423 29.515 1.00 93.00 418 GLU A C 1
ATOM 3100 O O . GLU A 1 418 ? -16.455 -25.316 28.953 1.00 93.00 418 GLU A O 1
ATOM 3105 N N . ILE A 1 419 ? -18.424 -24.407 29.518 1.00 90.75 419 ILE A N 1
ATOM 3106 C CA . ILE A 1 419 ? -19.238 -25.569 29.078 1.00 90.75 419 ILE A CA 1
ATOM 3107 C C . ILE A 1 419 ? -19.070 -25.935 27.588 1.00 90.75 419 ILE A C 1
ATOM 3109 O O . ILE A 1 419 ? -19.006 -27.115 27.255 1.00 90.75 419 ILE A O 1
ATOM 3113 N N . ASP A 1 420 ? -19.048 -24.948 26.692 1.00 90.44 420 ASP A N 1
ATOM 3114 C CA . ASP A 1 420 ? -18.915 -25.124 25.238 1.00 90.44 420 ASP A CA 1
ATOM 3115 C C . ASP A 1 420 ? -18.381 -23.817 24.614 1.00 90.44 420 ASP A C 1
ATOM 3117 O O . ASP A 1 420 ? -17.986 -22.906 25.348 1.00 90.44 420 ASP A O 1
ATOM 3121 N N . ASN A 1 421 ? -18.365 -23.717 23.279 1.00 91.00 421 ASN A N 1
ATOM 3122 C CA . ASN A 1 421 ? -18.069 -22.474 22.559 1.00 91.00 421 ASN A CA 1
ATOM 3123 C C . ASN A 1 421 ? -19.185 -22.062 21.577 1.00 91.00 421 ASN A C 1
ATOM 3125 O O . ASN A 1 421 ? -18.916 -21.556 20.489 1.00 91.00 421 ASN A O 1
ATOM 3129 N N . GLU A 1 422 ? -20.439 -22.302 21.944 1.00 91.62 422 GLU A N 1
ATOM 3130 C CA . GLU A 1 422 ? -21.602 -21.892 21.162 1.00 91.62 422 GLU A CA 1
ATOM 3131 C C . GLU A 1 422 ? -21.838 -20.371 21.252 1.00 91.62 422 GLU A C 1
ATOM 3133 O O . GLU A 1 422 ? -21.426 -19.729 22.229 1.00 91.62 422 GLU A O 1
ATOM 3138 N N . PRO A 1 423 ? -22.519 -19.762 20.261 1.00 92.81 423 PRO A N 1
ATOM 3139 C CA . PRO A 1 423 ? -22.980 -18.377 20.325 1.00 92.81 423 PRO A CA 1
ATOM 3140 C C . PRO A 1 423 ? -23.837 -18.092 21.568 1.00 92.81 423 PRO A C 1
ATOM 3142 O O . PRO A 1 423 ? -24.880 -18.711 21.771 1.00 92.81 423 PRO A O 1
ATOM 3145 N N . VAL A 1 424 ? -23.431 -17.112 22.383 1.00 95.38 424 VAL A N 1
ATOM 3146 C CA . VAL A 1 424 ? -24.153 -16.722 23.616 1.00 95.38 424 VAL A CA 1
ATOM 3147 C C . VAL A 1 424 ? -24.771 -15.326 23.566 1.00 95.38 424 VAL A C 1
ATOM 3149 O O . VAL A 1 424 ? -25.666 -15.022 24.353 1.00 95.38 424 VAL A O 1
ATOM 3152 N N . VAL A 1 425 ? -24.326 -14.476 22.641 1.00 96.56 425 VAL A N 1
ATOM 3153 C CA . VAL A 1 425 ? -24.922 -13.160 22.382 1.00 96.56 425 VAL A CA 1
ATOM 3154 C C . VAL A 1 425 ? -24.675 -12.753 20.929 1.00 96.56 425 VAL A C 1
ATOM 3156 O O . VAL A 1 425 ? -23.620 -13.044 20.358 1.00 96.56 425 VAL A O 1
ATOM 3159 N N . SER A 1 426 ? -25.650 -12.076 20.326 1.00 96.75 426 SER A N 1
ATOM 3160 C CA . SER A 1 426 ? -25.472 -11.357 19.065 1.00 96.75 426 SER A CA 1
ATOM 3161 C C . SER A 1 426 ? -25.669 -9.866 19.307 1.00 96.75 426 SER A C 1
ATOM 3163 O O . SER A 1 426 ? -26.625 -9.454 19.963 1.00 96.75 426 SER A O 1
ATOM 3165 N N . LEU A 1 427 ? -24.737 -9.075 18.795 1.00 97.88 427 LEU A N 1
ATOM 3166 C CA . LEU A 1 427 ? -24.763 -7.622 18.815 1.00 97.88 427 LEU A CA 1
ATOM 3167 C C . LEU A 1 427 ? -24.990 -7.135 17.393 1.00 97.88 427 LEU A C 1
ATOM 3169 O O . LEU A 1 427 ? -24.349 -7.646 16.470 1.00 97.88 427 LEU A O 1
ATOM 3173 N N . ASP A 1 428 ? -25.849 -6.142 17.202 1.00 96.88 428 ASP A N 1
ATOM 3174 C CA . ASP A 1 428 ? -25.884 -5.416 15.938 1.00 96.88 428 ASP A CA 1
ATOM 3175 C C . ASP A 1 428 ? -26.179 -3.919 16.085 1.00 96.88 428 ASP A C 1
ATOM 3177 O O . ASP A 1 428 ? -26.754 -3.447 17.069 1.00 96.88 428 ASP A O 1
ATOM 3181 N N . VAL A 1 429 ? -25.705 -3.172 15.087 1.00 94.75 429 VAL A N 1
ATOM 3182 C CA . VAL A 1 429 ? -26.092 -1.787 14.826 1.00 94.75 429 VAL A CA 1
ATOM 3183 C C . VAL A 1 429 ? -27.111 -1.829 13.699 1.00 94.75 429 VAL A C 1
ATOM 3185 O O . VAL A 1 429 ? -26.825 -2.346 12.616 1.00 94.75 429 VAL A O 1
ATOM 3188 N N . PHE A 1 430 ? -28.304 -1.312 13.952 1.00 94.69 430 PHE A N 1
ATOM 3189 C CA . PHE A 1 430 ? -29.440 -1.401 13.045 1.00 94.69 430 PHE A CA 1
ATOM 3190 C C . PHE A 1 430 ? -30.005 -0.018 12.769 1.00 94.69 430 PHE A C 1
ATOM 3192 O O . PHE A 1 430 ? -30.235 0.755 13.690 1.00 94.69 430 PHE A O 1
ATOM 3199 N N . ASP A 1 431 ? -30.240 0.289 11.501 1.00 93.12 431 ASP A N 1
ATOM 3200 C CA . ASP A 1 431 ? -30.902 1.516 11.089 1.00 93.12 431 ASP A CA 1
ATOM 3201 C C . ASP A 1 431 ? -32.395 1.247 10.889 1.00 93.12 431 ASP A C 1
ATOM 3203 O O . ASP A 1 431 ? -32.815 0.661 9.888 1.00 93.12 431 ASP A O 1
ATOM 3207 N N . ALA A 1 432 ? -33.203 1.693 11.848 1.00 92.75 432 ALA A N 1
ATOM 3208 C CA . ALA A 1 432 ? -34.653 1.554 11.835 1.00 92.75 432 ALA A CA 1
ATOM 3209 C C . ALA A 1 432 ? -35.331 2.398 10.741 1.00 92.75 432 ALA A C 1
ATOM 3211 O O . ALA A 1 432 ? -36.477 2.126 10.388 1.00 92.75 432 ALA A O 1
ATOM 3212 N N . GLN A 1 433 ? -34.643 3.396 10.171 1.00 90.69 433 GLN A N 1
ATOM 3213 C CA . GLN A 1 433 ? -35.170 4.203 9.066 1.00 90.69 433 GLN A CA 1
ATOM 3214 C C . GLN A 1 433 ? -35.060 3.471 7.724 1.00 90.69 433 GLN A C 1
ATOM 3216 O O . GLN A 1 433 ? -35.963 3.564 6.894 1.00 90.69 433 GLN A O 1
ATOM 3221 N N . THR A 1 434 ? -33.970 2.727 7.513 1.00 90.44 434 THR A N 1
ATOM 3222 C CA . THR A 1 434 ? -33.741 1.931 6.293 1.00 90.44 434 THR A CA 1
ATOM 3223 C C . THR A 1 434 ? -34.078 0.445 6.462 1.00 90.44 434 THR A C 1
ATOM 3225 O O . THR A 1 434 ? -34.058 -0.300 5.483 1.00 90.44 434 THR A O 1
ATOM 3228 N N . ASN A 1 435 ? -34.424 0.014 7.682 1.00 92.00 435 ASN A N 1
ATOM 3229 C CA . ASN A 1 435 ? -34.664 -1.380 8.070 1.00 92.00 435 ASN A CA 1
ATOM 3230 C C . ASN A 1 435 ? -33.473 -2.307 7.730 1.00 92.00 435 ASN A C 1
ATOM 3232 O O . ASN A 1 435 ? -33.661 -3.458 7.328 1.00 92.00 435 ASN A O 1
ATOM 3236 N N . LYS A 1 436 ? -32.234 -1.805 7.869 1.00 91.19 436 LYS A N 1
ATOM 3237 C CA . LYS A 1 436 ? -30.994 -2.534 7.545 1.00 91.19 436 LYS A CA 1
ATOM 3238 C C . LYS A 1 436 ? -30.099 -2.701 8.777 1.00 91.19 436 LYS A C 1
ATOM 3240 O O . LYS A 1 436 ? -29.883 -1.770 9.546 1.00 91.19 436 LYS A O 1
ATOM 3245 N N . VAL A 1 437 ? -29.528 -3.895 8.941 1.00 92.06 437 VAL A N 1
ATOM 3246 C CA . VAL A 1 437 ? -28.393 -4.119 9.851 1.00 92.06 437 VAL A CA 1
ATOM 3247 C C . VAL A 1 437 ? -27.133 -3.557 9.192 1.00 92.06 437 VAL A C 1
ATOM 3249 O O . VAL A 1 437 ? -26.773 -3.983 8.096 1.00 92.06 437 VAL A O 1
ATOM 3252 N N . LEU A 1 438 ? -26.488 -2.590 9.844 1.00 90.25 438 LEU A N 1
ATOM 3253 C CA . LEU A 1 438 ? -25.283 -1.916 9.350 1.00 90.25 438 LEU A CA 1
ATOM 3254 C C . LEU A 1 438 ? -24.003 -2.669 9.730 1.00 90.25 438 LEU A C 1
ATOM 3256 O O . LEU A 1 438 ? -23.051 -2.689 8.956 1.00 90.25 438 LEU A O 1
ATOM 3260 N N . ALA A 1 439 ? -23.986 -3.288 10.912 1.00 92.00 439 ALA A N 1
ATOM 3261 C CA . ALA A 1 439 ? -22.890 -4.130 11.382 1.00 92.00 439 ALA A CA 1
ATOM 3262 C C . ALA A 1 439 ? -23.404 -5.155 12.399 1.00 92.00 439 ALA A C 1
ATOM 3264 O O . ALA A 1 439 ? -24.299 -4.841 13.186 1.00 92.00 439 ALA A O 1
ATOM 3265 N N . ARG A 1 440 ? -22.829 -6.362 12.412 1.00 94.56 440 ARG A N 1
ATOM 3266 C CA . ARG A 1 440 ? -23.200 -7.448 13.328 1.00 94.56 440 ARG A CA 1
ATOM 3267 C C . ARG A 1 440 ? -21.973 -8.179 13.858 1.00 94.56 440 ARG A C 1
ATOM 3269 O O . ARG A 1 440 ? -20.997 -8.392 13.140 1.00 94.56 440 ARG A O 1
ATOM 3276 N N . ARG A 1 441 ? -22.042 -8.594 15.123 1.00 94.69 441 ARG A N 1
ATOM 3277 C CA . ARG A 1 441 ? -21.049 -9.444 15.778 1.00 94.69 441 ARG A CA 1
ATOM 3278 C C . ARG A 1 441 ? -21.736 -10.559 16.550 1.00 94.69 441 ARG A C 1
ATOM 3280 O O . ARG A 1 441 ? -22.611 -10.303 17.374 1.00 94.69 441 ARG A O 1
ATOM 3287 N N . VAL A 1 442 ? -21.344 -11.798 16.286 1.00 93.62 442 VAL A N 1
ATOM 3288 C CA . VAL A 1 442 ? -21.785 -12.970 17.051 1.00 93.62 442 VAL A CA 1
ATOM 3289 C C . VAL A 1 442 ? -20.649 -13.359 17.984 1.00 93.62 442 VAL A C 1
ATOM 3291 O O . VAL A 1 442 ? -19.509 -13.507 17.541 1.00 93.62 442 VAL A O 1
ATOM 3294 N N . ILE A 1 443 ? -20.941 -13.493 19.278 1.00 94.50 443 ILE A N 1
ATOM 3295 C CA . ILE A 1 443 ? -19.932 -13.746 20.310 1.00 94.50 443 ILE A CA 1
ATOM 3296 C C . ILE A 1 443 ? -20.171 -15.140 20.917 1.00 94.50 443 ILE A C 1
ATOM 3298 O O . ILE A 1 443 ? -21.125 -15.335 21.678 1.00 94.50 443 ILE A O 1
ATOM 3302 N N . PRO A 1 444 ? -19.316 -16.117 20.567 1.00 93.25 444 PRO A N 1
ATOM 3303 C CA . PRO A 1 444 ? -19.176 -17.396 21.256 1.00 93.25 444 PRO A CA 1
ATOM 3304 C C . PRO A 1 444 ? -18.819 -17.284 22.741 1.00 93.25 444 PRO A C 1
ATOM 3306 O O . PRO A 1 444 ? -18.179 -16.323 23.171 1.00 93.25 444 PRO A O 1
ATOM 3309 N N . ARG A 1 445 ? -19.183 -18.301 23.526 1.00 93.06 445 ARG A N 1
ATOM 3310 C CA . ARG A 1 445 ? -18.975 -18.333 24.983 1.00 93.06 445 ARG A CA 1
ATOM 3311 C C . ARG A 1 445 ? -17.522 -18.115 25.415 1.00 93.06 445 ARG A C 1
ATOM 3313 O O . ARG A 1 445 ? -17.271 -17.308 26.307 1.00 93.06 445 ARG A O 1
ATOM 3320 N N . GLN A 1 446 ? -16.564 -18.767 24.756 1.00 90.88 446 GLN A N 1
ATOM 3321 C CA . GLN A 1 446 ? -15.142 -18.707 25.127 1.00 90.88 446 GLN A CA 1
ATOM 3322 C C . GLN A 1 446 ? -14.452 -17.416 24.655 1.00 90.88 446 GLN A C 1
ATOM 3324 O O . GLN A 1 446 ? -13.274 -17.206 24.940 1.00 90.88 446 GLN A O 1
ATOM 3329 N N . ASN A 1 447 ? -15.169 -16.513 23.970 1.00 91.06 447 ASN A N 1
ATOM 3330 C CA . ASN A 1 447 ? -14.653 -15.175 23.679 1.00 91.06 447 ASN A CA 1
ATOM 3331 C C . ASN A 1 447 ? -14.683 -14.246 24.914 1.00 91.06 447 ASN A C 1
ATOM 3333 O O . ASN A 1 447 ? -14.062 -13.178 24.878 1.00 91.06 447 ASN A O 1
ATOM 3337 N N . PHE A 1 448 ? -15.375 -14.631 25.993 1.00 92.44 448 PHE A N 1
ATOM 3338 C CA . PHE A 1 448 ? -15.332 -13.950 27.288 1.00 92.44 448 PHE A CA 1
ATOM 3339 C C . PHE A 1 448 ? -14.166 -14.473 28.134 1.00 92.44 448 PHE A C 1
ATOM 3341 O O . PHE A 1 448 ? -14.000 -15.674 28.319 1.00 92.44 448 PHE A O 1
ATOM 3348 N N . LEU A 1 449 ? -13.367 -13.561 28.688 1.00 91.25 449 LEU A N 1
ATOM 3349 C CA . LEU A 1 449 ? -12.129 -13.894 29.399 1.00 91.25 449 LEU A CA 1
ATOM 3350 C C . LEU A 1 449 ? -12.344 -14.289 30.868 1.00 91.25 449 LEU A C 1
ATOM 3352 O O . LEU A 1 449 ? -11.449 -14.876 31.476 1.00 91.25 449 LEU A O 1
ATOM 3356 N N . ARG A 1 450 ? -13.476 -13.903 31.474 1.00 94.62 450 ARG A N 1
ATOM 3357 C CA . ARG A 1 450 ? -13.791 -14.118 32.898 1.00 94.62 450 ARG A CA 1
ATOM 3358 C C . ARG A 1 450 ? -15.301 -14.195 33.121 1.00 94.62 450 ARG A C 1
ATOM 3360 O O . ARG A 1 450 ? -16.045 -13.385 32.575 1.00 94.62 450 ARG A O 1
ATOM 3367 N N . VAL A 1 451 ? -15.737 -15.105 33.992 1.00 95.88 451 VAL A N 1
ATOM 3368 C CA . VAL A 1 451 ? -17.130 -15.157 34.469 1.00 95.88 451 VAL A CA 1
ATOM 3369 C C . VAL A 1 451 ? -17.475 -13.934 35.322 1.00 95.88 451 VAL A C 1
ATOM 3371 O O . VAL A 1 451 ? -16.654 -13.464 36.109 1.00 95.88 451 VAL A O 1
ATOM 3374 N N . ASN A 1 452 ? -18.705 -13.437 35.185 1.00 94.12 452 ASN A N 1
ATOM 3375 C CA . ASN A 1 452 ? -19.303 -12.336 35.951 1.00 94.12 452 ASN A CA 1
ATOM 3376 C C . ASN A 1 452 ? -18.513 -11.006 35.956 1.00 94.12 452 ASN A C 1
ATOM 3378 O O . ASN A 1 452 ? -18.823 -10.108 36.738 1.00 94.12 452 ASN A O 1
ATOM 3382 N N . ALA A 1 453 ? -17.530 -10.845 35.067 1.00 95.56 453 ALA A N 1
ATOM 3383 C CA . ALA A 1 453 ? -16.766 -9.615 34.894 1.00 95.56 453 ALA A CA 1
ATOM 3384 C C . ALA A 1 453 ? -17.211 -8.892 33.610 1.00 95.56 453 ALA A C 1
ATOM 3386 O O . ALA A 1 453 ? -17.338 -9.551 32.576 1.00 95.56 453 ALA A O 1
ATOM 3387 N N . PRO A 1 454 ? -17.434 -7.565 33.636 1.00 95.94 454 PRO A N 1
ATOM 3388 C CA . PRO A 1 454 ? -17.687 -6.798 32.422 1.00 95.94 454 PRO A CA 1
ATOM 3389 C C . PRO A 1 454 ? -16.500 -6.876 31.454 1.00 95.94 454 PRO A C 1
ATOM 3391 O O . PRO A 1 454 ? -15.360 -6.613 31.837 1.00 95.94 454 PRO A O 1
ATOM 3394 N N . GLN A 1 455 ? -16.787 -7.198 30.199 1.00 95.62 455 GLN A N 1
ATOM 3395 C CA . GLN A 1 455 ? -15.866 -7.169 29.070 1.00 95.62 455 GLN A CA 1
ATOM 3396 C C . GLN A 1 455 ? -16.465 -6.290 27.971 1.00 95.62 455 GLN A C 1
ATOM 3398 O O . GLN A 1 455 ? -17.672 -6.316 27.730 1.00 95.62 455 GLN A O 1
ATOM 3403 N N . GLU A 1 456 ? -15.622 -5.486 27.330 1.00 94.75 456 GLU A N 1
ATOM 3404 C CA . GLU A 1 456 ? -16.016 -4.648 26.202 1.00 94.75 456 GLU A CA 1
ATOM 3405 C C . GLU A 1 456 ? -15.888 -5.410 24.881 1.00 94.75 456 GLU A C 1
ATOM 3407 O O . GLU A 1 456 ? -14.919 -6.140 24.677 1.00 94.75 456 GLU A O 1
ATOM 3412 N N . PHE A 1 457 ? -16.853 -5.193 23.990 1.00 94.62 457 PHE A N 1
ATOM 3413 C CA . PHE A 1 457 ? -16.840 -5.663 22.611 1.00 94.62 457 PHE A CA 1
ATOM 3414 C C . PHE A 1 457 ? -17.181 -4.509 21.676 1.00 94.62 457 PHE A C 1
ATOM 3416 O O . PHE A 1 457 ? -18.221 -3.868 21.851 1.00 94.62 457 PHE A O 1
ATOM 3423 N N . ASP A 1 458 ? -16.330 -4.241 20.689 1.00 92.69 458 ASP A N 1
ATOM 3424 C CA . ASP A 1 458 ? -16.572 -3.195 19.695 1.00 92.69 458 ASP A CA 1
ATOM 3425 C C . ASP A 1 458 ? -17.253 -3.697 18.408 1.00 92.69 458 ASP A C 1
ATOM 3427 O O . ASP A 1 458 ? -17.200 -4.870 18.020 1.00 92.69 458 ASP A O 1
ATOM 3431 N N . LEU A 1 459 ? -17.964 -2.768 17.769 1.00 91.69 459 LEU A N 1
ATOM 3432 C CA . LEU A 1 459 ? -18.616 -2.910 16.475 1.00 91.69 459 LEU A CA 1
ATOM 3433 C C . LEU A 1 459 ? -18.428 -1.620 15.676 1.00 91.69 459 LEU A C 1
ATOM 3435 O O . LEU A 1 459 ? -18.927 -0.563 16.066 1.00 91.69 459 LEU A O 1
ATOM 3439 N N . VAL A 1 460 ? -17.725 -1.713 14.549 1.00 88.81 460 VAL A N 1
ATOM 3440 C CA . VAL A 1 460 ? -17.566 -0.612 13.590 1.00 88.81 460 VAL A CA 1
ATOM 3441 C C . VAL A 1 460 ? -18.677 -0.705 12.545 1.00 88.81 460 VAL A C 1
ATOM 3443 O O . VAL A 1 460 ? -18.941 -1.784 12.021 1.00 88.81 460 VAL A O 1
ATOM 3446 N N . TYR A 1 461 ? -19.326 0.417 12.244 1.00 87.12 461 TYR A N 1
ATOM 3447 C CA . TYR A 1 461 ? -20.427 0.511 11.282 1.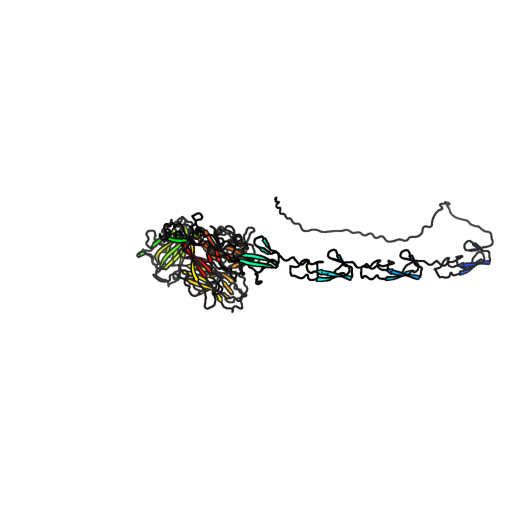00 87.12 461 TYR A CA 1
ATOM 3448 C C . TYR A 1 461 ? -20.276 1.750 10.390 1.00 87.12 461 TYR A C 1
ATOM 3450 O O . TYR A 1 461 ? -19.550 2.682 10.735 1.00 87.12 461 TYR A O 1
ATOM 3458 N N . GLU A 1 462 ? -20.981 1.779 9.257 1.00 84.06 462 GLU A N 1
ATOM 3459 C CA . GLU A 1 462 ? -21.065 2.951 8.376 1.00 84.06 462 GLU A CA 1
ATOM 3460 C C . GLU A 1 462 ? -22.530 3.359 8.161 1.00 84.06 462 GLU A C 1
ATOM 3462 O O . GLU A 1 462 ? -23.389 2.507 7.938 1.00 84.06 462 GLU A O 1
ATOM 3467 N N . THR A 1 463 ? -22.810 4.662 8.210 1.00 79.56 463 THR A N 1
ATOM 3468 C CA . THR A 1 463 ? -24.108 5.280 7.892 1.00 79.56 463 THR A CA 1
ATOM 3469 C C . THR A 1 463 ? -23.928 6.398 6.863 1.00 79.56 463 THR A C 1
ATOM 3471 O O . THR A 1 463 ? -22.901 7.074 6.828 1.00 79.56 463 THR A O 1
ATOM 3474 N N . LEU A 1 464 ? -24.947 6.637 6.035 1.00 68.38 464 LEU A N 1
ATOM 3475 C CA . LEU A 1 464 ? -24.980 7.756 5.084 1.00 68.38 464 LEU A CA 1
ATOM 3476 C C . LEU A 1 464 ? -25.292 9.113 5.750 1.00 68.38 464 LEU A C 1
ATOM 3478 O O . LEU A 1 464 ? -25.220 10.146 5.087 1.00 68.38 464 LEU A O 1
ATOM 3482 N N . GLY A 1 465 ? -25.612 9.123 7.050 1.00 66.62 465 GLY A N 1
ATOM 3483 C CA . GLY A 1 465 ? -26.170 10.280 7.751 1.00 66.62 465 GLY A CA 1
ATOM 3484 C C . GLY A 1 465 ? -27.681 10.366 7.534 1.00 66.62 465 GLY A C 1
ATOM 3485 O O . GLY A 1 465 ? -28.191 9.950 6.495 1.00 66.62 465 GLY A O 1
ATOM 3486 N N . SER A 1 466 ? -28.418 10.875 8.527 1.00 66.38 466 SER A N 1
ATOM 3487 C CA . SER A 1 466 ? -29.879 10.687 8.647 1.00 66.38 466 SER A CA 1
ATOM 3488 C C . SER A 1 466 ? -30.306 9.207 8.715 1.00 66.38 466 SER A C 1
ATOM 3490 O O . SER A 1 466 ? -31.191 8.770 7.986 1.00 66.38 466 SER A O 1
ATOM 3492 N N . SER A 1 467 ? -29.660 8.441 9.599 1.00 81.69 467 SER A N 1
ATOM 3493 C CA . SER A 1 467 ? -30.142 7.127 10.057 1.00 81.69 467 SER A CA 1
ATOM 3494 C C . SER A 1 467 ? -30.919 7.264 11.370 1.00 81.69 467 SER A C 1
ATOM 3496 O O . SER A 1 467 ? -30.781 8.263 12.074 1.00 81.69 467 SER A O 1
ATOM 3498 N N . ASN A 1 468 ? -31.680 6.231 11.730 1.00 90.38 468 ASN A N 1
ATOM 3499 C CA . ASN A 1 468 ? -32.317 6.091 13.038 1.00 90.38 468 ASN A CA 1
ATOM 3500 C C . ASN A 1 468 ? -31.748 4.850 13.745 1.00 90.38 468 ASN A C 1
ATOM 3502 O O . ASN A 1 468 ? -32.240 3.739 13.547 1.00 90.38 468 ASN A O 1
ATOM 3506 N N . LEU A 1 469 ? -30.659 5.019 14.499 1.00 92.31 469 LEU A N 1
ATOM 3507 C CA . LEU A 1 469 ? -29.824 3.899 14.934 1.00 92.31 469 LEU A CA 1
ATOM 3508 C C . LEU A 1 469 ? -30.271 3.259 16.252 1.00 92.31 469 LEU A C 1
ATOM 3510 O O . LEU A 1 469 ? -30.388 3.909 17.294 1.00 92.31 469 LEU A O 1
ATOM 3514 N N . GLU A 1 470 ? -30.404 1.940 16.212 1.00 95.25 470 GLU A N 1
ATOM 3515 C CA . GLU A 1 470 ? -30.498 1.056 17.363 1.00 95.25 470 GLU A CA 1
ATOM 3516 C C . GLU A 1 470 ? -29.190 0.283 17.573 1.00 95.25 470 GLU A C 1
ATOM 3518 O O . GLU A 1 470 ? -28.539 -0.157 16.623 1.00 95.25 470 GLU A O 1
ATOM 3523 N N . PHE A 1 471 ? -28.842 0.060 18.837 1.00 95.94 471 PHE A N 1
ATOM 3524 C CA . PHE A 1 471 ? -27.702 -0.726 19.292 1.00 95.94 471 PHE A CA 1
ATOM 3525 C C . PHE A 1 471 ? -28.243 -1.909 20.094 1.00 95.94 471 PHE A C 1
ATOM 3527 O O . PHE A 1 471 ? -28.611 -1.768 21.262 1.00 95.94 471 PHE A O 1
ATOM 3534 N N . ARG A 1 472 ? -28.356 -3.072 19.453 1.00 98.00 472 ARG A N 1
ATOM 3535 C CA . ARG A 1 472 ? -29.183 -4.169 19.964 1.00 98.00 472 ARG A CA 1
ATOM 3536 C C . ARG A 1 472 ? -28.332 -5.305 20.510 1.00 98.00 472 ARG A C 1
ATOM 3538 O O . ARG A 1 472 ? -27.378 -5.745 19.872 1.00 98.00 472 ARG A O 1
ATOM 3545 N N . VAL A 1 473 ? -28.717 -5.803 21.683 1.00 98.06 473 VAL A N 1
ATOM 3546 C CA . VAL A 1 473 ? -28.114 -6.955 22.360 1.00 98.06 473 VAL A CA 1
ATOM 3547 C C . VAL A 1 473 ? -29.142 -8.080 22.381 1.00 98.06 473 VAL A C 1
ATOM 3549 O O . VAL A 1 473 ? -30.141 -8.013 23.098 1.00 98.06 473 VAL A O 1
ATOM 3552 N N . TYR A 1 474 ? -28.913 -9.124 21.591 1.00 97.88 474 TYR A N 1
ATOM 3553 C CA . TYR A 1 474 ? -29.786 -10.289 21.482 1.00 97.88 474 TYR A CA 1
ATOM 3554 C C . TYR A 1 474 ? -29.211 -11.483 22.248 1.00 97.88 474 TYR A C 1
ATOM 3556 O O . TYR A 1 474 ? -28.072 -11.888 22.007 1.00 97.88 474 TYR A O 1
ATOM 3564 N N . SER A 1 475 ? -30.011 -12.083 23.132 1.00 97.00 475 SER A N 1
ATOM 3565 C CA . SER A 1 475 ? -29.665 -13.337 23.803 1.00 97.00 475 SER A CA 1
ATOM 3566 C C . SER A 1 475 ? -30.420 -14.512 23.170 1.00 97.00 475 SER A C 1
ATOM 3568 O O . SER A 1 475 ? -31.638 -14.420 23.009 1.00 97.00 475 SER A O 1
ATOM 3570 N N . PRO A 1 476 ? -29.755 -15.646 22.887 1.00 95.06 476 PRO A N 1
ATOM 3571 C CA . PRO A 1 476 ? -30.415 -16.885 22.492 1.00 95.06 476 PRO A CA 1
ATOM 3572 C C . PRO A 1 476 ? -31.007 -17.672 23.683 1.00 95.06 476 PRO A C 1
ATOM 3574 O O . PRO A 1 476 ? -31.512 -18.771 23.481 1.00 95.06 476 PRO A O 1
ATOM 3577 N N . GLY A 1 477 ? -30.954 -17.149 24.919 1.00 92.00 477 GLY A N 1
ATOM 3578 C CA . GLY A 1 477 ? -31.546 -17.788 26.110 1.00 92.00 477 GLY A CA 1
ATOM 3579 C C . GLY A 1 477 ? -30.724 -18.934 26.722 1.00 92.00 477 GLY A C 1
ATOM 3580 O O . GLY A 1 477 ? -31.183 -19.598 27.644 1.00 92.00 477 GLY A O 1
ATOM 3581 N N . VAL A 1 478 ? -29.500 -19.172 26.237 1.00 92.69 478 VAL A N 1
ATOM 3582 C CA . VAL A 1 478 ? -28.661 -20.327 26.632 1.00 92.69 478 VAL A CA 1
ATOM 3583 C C . VAL A 1 478 ? -27.693 -20.053 27.792 1.00 92.69 478 VAL A C 1
ATOM 3585 O O . VAL A 1 478 ? -26.926 -20.937 28.164 1.00 92.69 478 VAL A O 1
ATOM 3588 N N . ILE A 1 479 ? -27.679 -18.838 28.354 1.00 94.31 479 ILE A N 1
ATOM 3589 C CA . ILE A 1 479 ? -26.724 -18.431 29.399 1.00 94.31 479 ILE A CA 1
ATOM 3590 C C . ILE A 1 479 ? -27.285 -17.325 30.307 1.00 94.31 479 ILE A C 1
ATOM 3592 O O . ILE A 1 479 ? -28.207 -16.605 29.913 1.00 94.31 479 ILE A O 1
ATOM 3596 N N . GLY A 1 480 ? -26.701 -17.125 31.493 1.00 95.81 480 GLY A N 1
ATOM 3597 C CA . GLY A 1 480 ? -26.823 -15.853 32.198 1.00 95.81 480 GLY A CA 1
ATOM 3598 C C . GLY A 1 480 ? -25.976 -14.782 31.519 1.00 95.81 480 GLY A C 1
ATOM 3599 O O . GLY A 1 480 ? -24.752 -14.871 31.505 1.00 95.81 480 GLY A O 1
ATOM 3600 N N . LEU A 1 481 ? -26.630 -13.767 30.955 1.00 97.44 481 LEU A N 1
ATOM 3601 C CA . LEU A 1 481 ? -26.006 -12.640 30.255 1.00 97.44 481 LEU A CA 1
ATOM 3602 C C . LEU A 1 481 ? -26.469 -11.332 30.895 1.00 97.44 481 LEU A C 1
ATOM 3604 O O . LEU A 1 481 ? -27.659 -11.142 31.148 1.00 97.44 481 LEU A O 1
ATOM 3608 N N . GLN A 1 482 ? -25.537 -10.410 31.111 1.00 97.44 482 GLN A N 1
ATOM 3609 C CA . GLN A 1 482 ? -25.802 -9.081 31.641 1.00 97.44 482 GLN A CA 1
ATOM 3610 C C . GLN A 1 482 ? -25.240 -8.013 30.699 1.00 97.44 482 GLN A C 1
ATOM 3612 O O . GLN A 1 482 ? -24.062 -8.033 30.350 1.00 97.44 482 GLN A O 1
ATOM 3617 N N . HIS A 1 483 ? -26.083 -7.052 30.323 1.00 97.56 483 HIS A N 1
ATOM 3618 C CA . HIS A 1 483 ? -25.685 -5.822 29.647 1.00 97.56 483 HIS A CA 1
ATOM 3619 C C . HIS A 1 483 ? -25.438 -4.736 30.690 1.00 97.56 483 HIS A C 1
ATOM 3621 O O . HIS A 1 483 ? -26.315 -4.404 31.492 1.00 97.56 483 HIS A O 1
ATOM 3627 N N . VAL A 1 484 ? -24.210 -4.226 30.700 1.00 96.94 484 VAL A N 1
ATOM 3628 C CA . VAL A 1 484 ? -23.743 -3.191 31.627 1.00 96.94 484 VAL A CA 1
ATOM 3629 C C . VAL A 1 484 ? -23.919 -1.818 30.989 1.00 96.94 484 VAL A C 1
ATOM 3631 O O . VAL A 1 484 ? -24.504 -0.921 31.597 1.00 96.94 484 VAL A O 1
ATOM 3634 N N . SER A 1 485 ? -23.446 -1.656 29.752 1.00 95.75 485 SER A N 1
ATOM 3635 C CA . SER A 1 485 ? -23.563 -0.398 29.017 1.00 95.75 485 SER A CA 1
ATOM 3636 C C . SER A 1 485 ? -23.348 -0.539 27.514 1.00 95.75 485 SER A C 1
ATOM 3638 O O . SER A 1 485 ? -22.722 -1.481 27.030 1.00 95.75 485 SER A O 1
ATOM 3640 N N . THR A 1 486 ? -23.868 0.434 26.774 1.00 95.38 486 THR A N 1
ATOM 3641 C CA . THR A 1 486 ? -23.556 0.700 25.371 1.00 95.38 486 THR A CA 1
ATOM 3642 C C . THR A 1 486 ? -22.962 2.099 25.280 1.00 95.38 486 THR A C 1
ATOM 3644 O O . THR A 1 486 ? -23.489 3.047 25.865 1.00 95.38 486 THR A O 1
ATOM 3647 N N . LYS A 1 487 ? -21.865 2.242 24.541 1.00 92.44 487 LYS A N 1
ATOM 3648 C CA . LYS A 1 487 ? -21.160 3.506 24.349 1.00 92.44 487 LYS A CA 1
ATOM 3649 C C . LYS A 1 487 ? -20.996 3.776 22.860 1.00 92.44 487 LYS A C 1
ATOM 3651 O O . LYS A 1 487 ? -20.274 3.054 22.177 1.00 92.44 487 LYS A O 1
ATOM 3656 N N . LEU A 1 488 ? -21.659 4.818 22.370 1.00 88.38 488 LEU A N 1
ATOM 3657 C CA . LEU A 1 488 ? -21.453 5.321 21.017 1.00 88.38 488 LEU A CA 1
ATOM 3658 C C . LEU A 1 488 ? -20.179 6.173 20.988 1.00 88.38 488 LEU A C 1
ATOM 3660 O O . LEU A 1 488 ? -19.998 7.063 21.821 1.00 88.38 488 LEU A O 1
ATOM 3664 N N . ILE A 1 489 ? -19.308 5.901 20.021 1.00 83.31 489 ILE A N 1
ATOM 3665 C CA . ILE A 1 489 ? -18.133 6.706 19.704 1.00 83.31 489 ILE A CA 1
ATOM 3666 C C . ILE A 1 489 ? -18.197 7.055 18.216 1.00 83.31 489 ILE A C 1
ATOM 3668 O O . ILE A 1 489 ? -18.066 6.193 17.348 1.00 83.31 489 ILE A O 1
ATOM 3672 N N . VAL A 1 490 ? -18.424 8.331 17.926 1.00 72.31 490 VAL A N 1
ATOM 3673 C CA . VAL A 1 490 ? -18.346 8.883 16.569 1.00 72.31 490 VAL A CA 1
ATOM 3674 C C . VAL A 1 490 ? -16.899 9.307 16.308 1.00 72.31 490 VAL A C 1
ATOM 3676 O O . VAL A 1 490 ? -16.253 9.827 17.223 1.00 72.31 490 VAL A O 1
ATOM 3679 N N . ASP A 1 491 ? -16.391 9.088 15.089 1.00 66.44 491 ASP A N 1
ATOM 3680 C CA . ASP A 1 491 ? -15.059 9.548 14.672 1.00 66.44 491 ASP A CA 1
ATOM 3681 C C . ASP A 1 491 ? -14.887 11.043 15.015 1.00 66.44 491 ASP A C 1
ATOM 3683 O O . ASP A 1 491 ? -15.615 11.898 14.509 1.00 66.44 491 ASP A O 1
ATOM 3687 N N . ARG A 1 492 ? -13.931 11.374 15.898 1.00 63.66 492 ARG A N 1
ATOM 3688 C CA . ARG A 1 492 ? -13.715 12.767 16.356 1.00 63.66 492 ARG A CA 1
ATOM 3689 C C . ARG A 1 492 ? -13.219 13.682 15.241 1.00 63.66 492 ARG A C 1
ATOM 3691 O O . ARG A 1 492 ? -13.528 14.868 15.226 1.00 63.66 492 ARG A O 1
ATOM 3698 N N . LEU A 1 493 ? -12.368 13.121 14.388 1.00 74.62 493 LEU A N 1
ATOM 3699 C CA . LEU A 1 493 ? -11.669 13.766 13.287 1.00 74.62 493 LEU A CA 1
ATOM 3700 C C . LEU A 1 493 ? -11.589 12.743 12.157 1.00 74.62 493 LEU A C 1
ATOM 3702 O O . LEU A 1 493 ? -10.760 11.836 12.200 1.00 74.62 493 LEU A O 1
ATOM 3706 N N . GLY A 1 494 ? -12.447 12.881 11.154 1.00 83.06 494 GLY A N 1
ATOM 3707 C CA . GLY A 1 494 ? -12.300 12.129 9.917 1.00 83.06 494 GLY A CA 1
ATOM 3708 C C . GLY A 1 494 ? -11.186 12.698 9.030 1.00 83.06 494 GLY A C 1
ATOM 3709 O O . GLY A 1 494 ? -10.750 13.843 9.199 1.00 83.06 494 GLY A O 1
ATOM 3710 N N . LEU A 1 495 ? -10.709 11.914 8.063 1.00 90.06 495 LEU A N 1
ATOM 3711 C CA . LEU A 1 495 ? -9.620 12.287 7.149 1.00 90.06 495 LEU A CA 1
ATOM 3712 C C . LEU A 1 495 ? -9.922 13.517 6.270 1.00 90.06 495 LEU A C 1
ATOM 3714 O O . LEU A 1 495 ? -8.990 14.131 5.752 1.00 90.06 495 LEU A O 1
ATOM 3718 N N . ASN A 1 496 ? -11.176 13.959 6.133 1.00 88.25 496 ASN A N 1
ATOM 3719 C CA . ASN A 1 496 ? -11.487 15.235 5.480 1.00 88.25 496 ASN A CA 1
ATOM 3720 C C . ASN A 1 496 ? -10.922 16.450 6.248 1.00 88.25 496 ASN A C 1
ATOM 3722 O O . ASN A 1 496 ? -10.605 17.466 5.630 1.00 88.25 496 ASN A O 1
ATOM 3726 N N . SER A 1 497 ? -10.702 16.333 7.563 1.00 87.88 497 SER A N 1
ATOM 3727 C CA . SER A 1 497 ? -10.035 17.378 8.354 1.00 87.88 497 SER A CA 1
ATOM 3728 C C . SER A 1 497 ? -8.578 17.623 7.915 1.00 87.88 497 SER A C 1
ATOM 3730 O O . SER A 1 497 ? -8.124 18.765 7.984 1.00 87.88 497 SER A O 1
ATOM 3732 N N . LEU A 1 498 ? -7.877 16.617 7.361 1.00 91.00 498 LEU A N 1
ATOM 3733 C CA . LEU A 1 498 ? -6.537 16.794 6.773 1.00 91.00 498 LEU A CA 1
ATOM 3734 C C . LEU A 1 498 ? -6.598 17.701 5.539 1.00 91.00 498 LEU A C 1
ATOM 3736 O O . LEU A 1 498 ? -5.829 18.650 5.421 1.00 91.00 498 LEU A O 1
ATOM 3740 N N . TRP A 1 499 ? -7.563 17.459 4.643 1.00 88.94 499 TRP A N 1
ATOM 3741 C CA . TRP A 1 499 ? -7.785 18.287 3.446 1.00 88.94 499 TRP A CA 1
ATOM 3742 C C . TRP A 1 499 ? -8.117 19.742 3.787 1.00 88.94 499 TRP A C 1
ATOM 3744 O O . TRP A 1 499 ? -7.814 20.645 3.011 1.00 88.94 499 TRP A O 1
ATOM 3754 N N . GLN A 1 500 ? -8.731 19.971 4.948 1.00 87.94 500 GLN A N 1
ATOM 3755 C CA . GLN A 1 500 ? -9.053 21.300 5.465 1.00 87.94 500 GLN A CA 1
ATOM 3756 C C . GLN A 1 500 ? -7.909 21.917 6.296 1.00 87.94 500 GLN A C 1
ATOM 3758 O O . GLN A 1 500 ? -8.065 23.030 6.795 1.00 87.94 500 GLN A O 1
ATOM 3763 N N . ASN A 1 501 ? -6.771 21.222 6.443 1.00 87.88 501 ASN A N 1
ATOM 3764 C CA . ASN A 1 501 ? -5.646 21.583 7.316 1.00 87.88 501 ASN A CA 1
ATOM 3765 C C . ASN A 1 501 ? -6.068 21.848 8.780 1.00 87.88 501 ASN A C 1
ATOM 3767 O O . ASN A 1 501 ? -5.544 22.733 9.452 1.00 87.88 501 ASN A O 1
ATOM 3771 N N . GLN A 1 502 ? -7.051 21.090 9.270 1.00 87.50 502 GLN A N 1
ATOM 3772 C CA . GLN A 1 502 ? -7.563 21.152 10.647 1.00 87.50 502 GLN A CA 1
ATOM 3773 C C . GLN A 1 502 ? -7.018 20.025 11.535 1.00 87.50 502 GLN A C 1
ATOM 3775 O O . GLN A 1 502 ? -7.295 19.994 12.736 1.00 87.50 502 GLN A O 1
ATOM 3780 N N . SER A 1 503 ? -6.262 19.099 10.953 1.00 91.19 503 SER A N 1
ATOM 3781 C CA . SER A 1 503 ? -5.627 17.974 11.630 1.00 91.19 503 SER A CA 1
ATOM 3782 C C . SER A 1 503 ? -4.298 17.619 10.972 1.00 91.19 503 SER A C 1
ATOM 3784 O O . SER A 1 503 ? -4.000 18.054 9.856 1.00 91.19 503 SER A O 1
ATOM 3786 N N . HIS A 1 504 ? -3.497 16.810 11.662 1.00 93.38 504 HIS A N 1
ATOM 3787 C CA . HIS A 1 504 ? -2.260 16.240 11.136 1.00 93.38 504 HIS A CA 1
ATOM 3788 C C . HIS A 1 504 ? -1.922 14.916 11.830 1.00 93.38 504 HIS A C 1
ATOM 3790 O O . HIS A 1 504 ? -2.508 14.566 12.853 1.00 93.38 504 HIS A O 1
ATOM 3796 N N . PHE A 1 505 ? -0.972 14.165 11.271 1.00 94.81 505 PHE A N 1
ATOM 3797 C CA . PHE A 1 505 ? -0.463 12.942 11.891 1.00 94.81 505 PHE A CA 1
ATOM 3798 C C . PHE A 1 505 ? 0.715 13.249 12.824 1.00 94.81 505 PHE A C 1
ATOM 3800 O O . PHE A 1 505 ? 1.773 13.695 12.379 1.00 94.81 505 PHE A O 1
ATOM 3807 N N . GLU A 1 506 ? 0.547 12.963 14.112 1.00 93.81 506 GLU A N 1
ATOM 3808 C CA . GLU A 1 506 ? 1.568 13.117 15.152 1.00 93.81 506 GLU A CA 1
ATOM 3809 C C . GLU A 1 506 ? 2.176 11.750 15.503 1.00 93.81 506 GLU A C 1
ATOM 3811 O O . GLU A 1 506 ? 1.454 10.769 15.688 1.00 93.81 506 GLU A O 1
ATOM 3816 N N . LEU A 1 507 ? 3.507 11.667 15.590 1.00 93.88 507 LEU A N 1
ATOM 3817 C CA . LEU A 1 507 ? 4.216 10.425 15.913 1.00 93.88 507 LEU A CA 1
ATOM 3818 C C . LEU A 1 507 ? 3.952 10.010 17.369 1.00 93.88 507 LEU A C 1
ATOM 3820 O O . LEU A 1 507 ? 4.218 10.788 18.281 1.00 93.88 507 LEU A O 1
ATOM 3824 N N . LYS A 1 508 ? 3.516 8.765 17.591 1.00 93.25 508 LYS A N 1
ATOM 3825 C CA . LYS A 1 508 ? 3.260 8.207 18.931 1.00 93.25 508 LYS A CA 1
ATOM 3826 C C . LYS A 1 508 ? 4.292 7.176 19.368 1.00 93.25 508 LYS A C 1
ATOM 3828 O O . LYS A 1 508 ? 4.726 7.212 20.515 1.00 93.25 508 LYS A O 1
ATOM 3833 N N . SER A 1 509 ? 4.746 6.300 18.472 1.00 92.81 509 SER A N 1
ATOM 3834 C CA . SER A 1 509 ? 5.805 5.339 18.801 1.00 92.81 509 SER A CA 1
ATOM 3835 C C . SER A 1 509 ? 6.682 4.971 17.604 1.00 92.81 509 SER A C 1
ATOM 3837 O O . SER A 1 509 ? 6.301 5.117 16.440 1.00 92.81 509 SER A O 1
ATOM 3839 N N . LYS A 1 510 ? 7.898 4.508 17.909 1.00 91.31 510 LYS A N 1
ATOM 3840 C CA . LYS A 1 510 ? 8.828 3.880 16.966 1.00 91.31 510 LYS A CA 1
ATOM 3841 C C . LYS A 1 510 ? 9.146 2.496 17.511 1.00 91.31 510 LYS A C 1
ATOM 3843 O O . LYS A 1 510 ? 9.592 2.394 18.649 1.00 91.31 510 LYS A O 1
ATOM 3848 N N . ASN A 1 511 ? 8.931 1.462 16.712 1.00 87.88 511 ASN A N 1
ATOM 3849 C CA . ASN A 1 511 ? 9.103 0.074 17.118 1.00 87.88 511 ASN A CA 1
ATOM 3850 C C . ASN A 1 511 ? 10.119 -0.612 16.210 1.00 87.88 511 ASN A C 1
ATOM 3852 O O . ASN A 1 511 ? 10.052 -0.480 14.989 1.00 87.88 511 ASN A O 1
ATOM 3856 N N . LEU A 1 512 ? 11.035 -1.370 16.803 1.00 85.62 512 LEU A N 1
ATOM 3857 C CA . LEU A 1 512 ? 11.861 -2.330 16.084 1.00 85.62 512 LEU A CA 1
ATOM 3858 C C . LEU A 1 512 ? 11.366 -3.724 16.449 1.00 85.62 512 LEU A C 1
ATOM 3860 O O . LEU A 1 512 ? 11.348 -4.077 17.627 1.00 85.62 512 LEU A O 1
ATOM 3864 N N . PHE A 1 513 ? 10.967 -4.504 15.450 1.00 84.81 513 PHE A N 1
ATOM 3865 C CA . PHE A 1 513 ? 10.612 -5.900 15.653 1.00 84.81 513 PHE A CA 1
ATOM 3866 C C . PHE A 1 513 ? 11.825 -6.783 15.372 1.00 84.81 513 PHE A C 1
ATOM 3868 O O . PHE A 1 513 ? 12.467 -6.692 14.329 1.00 84.81 513 PHE A O 1
ATOM 3875 N N . SER A 1 514 ? 12.156 -7.624 16.342 1.00 73.75 514 SER A N 1
ATOM 3876 C CA . SER A 1 514 ? 13.226 -8.611 16.263 1.00 73.75 514 SER A CA 1
ATOM 3877 C C . SER A 1 514 ? 12.792 -9.883 16.979 1.00 73.75 514 SER A C 1
ATOM 3879 O O . SER A 1 514 ? 11.932 -9.854 17.869 1.00 73.75 514 SER A O 1
ATOM 3881 N N . SER A 1 515 ? 13.372 -11.013 16.592 1.00 67.06 515 SER A N 1
ATOM 3882 C CA . SER A 1 515 ? 13.086 -12.300 17.213 1.00 67.06 515 SER A CA 1
ATOM 3883 C C . SER A 1 515 ? 14.362 -13.105 17.441 1.00 67.06 515 SER A C 1
ATOM 3885 O O . SER A 1 515 ? 15.427 -12.811 16.901 1.00 67.06 515 SER A O 1
ATOM 3887 N N . SER A 1 516 ? 14.267 -14.160 18.247 1.00 59.94 516 SER A N 1
ATOM 3888 C CA . SER A 1 516 ? 15.376 -15.096 18.469 1.00 59.94 516 SER A CA 1
ATOM 3889 C C . SER A 1 516 ? 15.770 -15.887 17.212 1.00 59.94 516 SER A C 1
ATOM 3891 O O . SER A 1 516 ? 16.862 -16.449 17.174 1.00 59.94 516 SER A O 1
ATOM 3893 N N . ALA A 1 517 ? 14.910 -15.918 16.185 1.00 58.00 517 ALA A N 1
ATOM 3894 C CA . ALA A 1 517 ? 15.182 -16.545 14.891 1.00 58.00 517 ALA A CA 1
ATOM 3895 C C . ALA A 1 517 ? 15.961 -15.632 13.920 1.00 58.00 517 ALA A C 1
ATOM 3897 O O . ALA A 1 517 ? 16.533 -16.132 12.950 1.00 58.00 517 ALA A O 1
ATOM 3898 N N . GLY A 1 518 ? 16.006 -14.318 14.178 1.00 61.91 518 GLY A N 1
ATOM 3899 C CA . GLY A 1 518 ? 16.687 -13.338 13.336 1.00 61.91 518 GLY A CA 1
ATOM 3900 C C . GLY A 1 518 ? 15.976 -11.983 13.287 1.00 61.91 518 GLY A C 1
ATOM 3901 O O . GLY A 1 518 ? 15.352 -11.533 14.249 1.00 61.91 518 GLY A O 1
ATOM 3902 N N . TRP A 1 519 ? 16.092 -11.312 12.142 1.00 62.97 519 TRP A N 1
ATOM 3903 C CA . TRP A 1 519 ? 15.365 -10.074 11.864 1.00 62.97 519 TRP A CA 1
ATOM 3904 C C . TRP A 1 519 ? 13.917 -10.384 11.458 1.00 62.97 519 TRP A C 1
ATOM 3906 O O . TRP A 1 519 ? 13.677 -11.249 10.609 1.00 62.97 519 TRP A O 1
ATOM 3916 N N . ASP A 1 520 ? 12.963 -9.663 12.048 1.00 71.12 520 ASP A N 1
ATOM 3917 C CA . ASP A 1 520 ? 11.560 -9.699 11.638 1.00 71.12 520 ASP A CA 1
ATOM 3918 C C . ASP A 1 520 ? 11.314 -8.561 10.646 1.00 71.12 520 ASP A C 1
ATOM 3920 O O . ASP A 1 520 ? 11.758 -7.433 10.847 1.00 71.12 520 ASP A O 1
ATOM 3924 N N . GLY A 1 521 ? 10.600 -8.856 9.565 1.00 74.06 521 GLY A N 1
ATOM 3925 C CA . GLY A 1 521 ? 10.319 -7.887 8.520 1.00 74.06 521 GLY A CA 1
ATOM 3926 C C . GLY A 1 521 ? 9.152 -6.955 8.818 1.00 74.06 521 GLY A C 1
ATOM 3927 O O . GLY A 1 521 ? 8.452 -7.055 9.829 1.00 74.06 521 GLY A O 1
ATOM 3928 N N . ASN A 1 522 ? 8.920 -6.067 7.852 1.00 80.25 522 ASN A N 1
ATOM 3929 C CA . ASN A 1 522 ? 7.868 -5.060 7.884 1.00 80.25 522 ASN A CA 1
ATOM 3930 C C . ASN A 1 522 ? 6.483 -5.588 8.276 1.00 80.25 522 ASN A C 1
ATOM 3932 O O . ASN A 1 522 ? 6.115 -6.729 7.987 1.00 80.25 522 ASN A O 1
ATOM 3936 N N . THR A 1 523 ? 5.711 -4.698 8.900 1.00 87.81 523 THR A N 1
ATOM 3937 C CA . THR A 1 523 ? 4.309 -4.920 9.258 1.00 87.81 523 THR A CA 1
ATOM 3938 C C . THR A 1 523 ? 3.451 -4.844 8.004 1.00 87.81 523 THR A C 1
ATOM 3940 O O . THR A 1 523 ? 3.098 -3.758 7.557 1.00 87.81 523 THR A O 1
ATOM 3943 N N . SER A 1 524 ? 3.109 -5.989 7.420 1.00 88.69 524 SER A N 1
ATOM 3944 C CA . SER A 1 524 ? 2.243 -6.044 6.238 1.00 88.69 524 SER A CA 1
ATOM 3945 C C . SER A 1 524 ? 0.777 -5.747 6.556 1.00 88.69 524 SER A C 1
ATOM 3947 O O . SER A 1 524 ? 0.063 -5.247 5.693 1.00 88.69 524 SER A O 1
ATOM 3949 N N . SER A 1 525 ? 0.332 -6.011 7.789 1.00 94.50 525 SER A N 1
ATOM 3950 C CA . SER A 1 525 ? -1.038 -5.732 8.229 1.00 94.50 525 SER A CA 1
ATOM 3951 C C . SER A 1 525 ? -1.085 -5.356 9.705 1.00 94.50 525 SER A C 1
ATOM 3953 O O . SER A 1 525 ? -0.439 -6.003 10.527 1.00 94.50 525 SER A O 1
ATOM 3955 N N . LEU A 1 526 ? -1.869 -4.335 10.047 1.00 95.25 526 LEU A N 1
ATOM 3956 C CA . LEU A 1 526 ? -2.199 -3.972 11.422 1.00 95.25 526 LEU A CA 1
ATOM 3957 C C . LEU A 1 526 ? -3.724 -3.925 11.573 1.00 95.25 526 LEU A C 1
ATOM 3959 O O . LEU A 1 526 ? -4.401 -3.183 10.864 1.00 95.25 526 LEU A O 1
ATOM 3963 N N . VAL A 1 527 ? -4.256 -4.743 12.481 1.00 95.19 527 VAL A N 1
ATOM 3964 C CA . VAL A 1 527 ? -5.697 -4.885 12.742 1.00 95.19 527 VAL A CA 1
ATOM 3965 C C . VAL A 1 527 ? -5.987 -4.611 14.212 1.00 95.19 527 VAL A C 1
ATOM 3967 O O . VAL A 1 527 ? -5.209 -4.997 15.084 1.00 95.19 527 VAL A O 1
ATOM 3970 N N . THR A 1 528 ? -7.118 -3.978 14.496 1.00 94.19 528 THR A N 1
ATOM 3971 C CA . THR A 1 528 ? -7.629 -3.749 15.850 1.00 94.19 528 THR A CA 1
ATOM 3972 C C . THR A 1 528 ? -8.826 -4.651 16.141 1.00 94.19 528 THR A C 1
ATOM 3974 O O . THR A 1 528 ? -9.624 -4.949 15.253 1.00 94.19 528 THR A O 1
ATOM 3977 N N . LEU A 1 529 ? -8.944 -5.108 17.388 1.00 92.25 529 LEU A N 1
ATOM 3978 C CA . LEU A 1 529 ? -10.139 -5.779 17.903 1.00 92.25 529 LEU A CA 1
ATOM 3979 C C . LEU A 1 529 ? -10.257 -5.521 19.407 1.00 92.25 529 LEU A C 1
ATOM 3981 O O . LEU A 1 529 ? -9.294 -5.745 20.142 1.00 92.25 529 LEU A O 1
ATOM 3985 N N . ASP A 1 530 ? -11.421 -5.063 19.867 1.00 89.56 530 ASP A N 1
ATOM 3986 C CA . ASP A 1 530 ? -11.719 -4.772 21.276 1.00 89.56 530 ASP A CA 1
ATOM 3987 C C . ASP A 1 530 ? -10.746 -3.772 21.943 1.00 89.56 530 ASP A C 1
ATOM 3989 O O . ASP A 1 530 ? -10.604 -3.747 23.168 1.00 89.56 530 ASP A O 1
ATOM 3993 N N . GLY A 1 531 ? -10.090 -2.903 21.163 1.00 88.12 531 GLY A N 1
ATOM 3994 C CA . GLY A 1 531 ? -9.026 -1.989 21.621 1.00 88.12 531 GLY A CA 1
ATOM 3995 C C . GLY A 1 531 ? -7.628 -2.613 21.772 1.00 88.12 531 GLY A C 1
ATOM 3996 O O . GLY A 1 531 ? -6.719 -1.979 22.304 1.00 88.12 531 GLY A O 1
ATOM 3997 N N . ALA A 1 532 ? -7.424 -3.857 21.332 1.00 92.50 532 ALA A N 1
ATOM 3998 C CA . ALA A 1 532 ? -6.094 -4.444 21.183 1.00 92.50 532 ALA A CA 1
ATOM 3999 C C . ALA A 1 532 ? -5.616 -4.350 19.730 1.00 92.50 532 ALA A C 1
ATOM 4001 O O . ALA A 1 532 ? -6.396 -4.552 18.800 1.00 92.50 532 ALA A O 1
ATOM 4002 N N . TRP A 1 533 ? -4.325 -4.079 19.537 1.00 96.56 533 TRP A N 1
ATOM 4003 C CA . TRP A 1 533 ? -3.699 -3.982 18.217 1.00 96.56 533 TRP A CA 1
ATOM 4004 C C . TRP A 1 533 ? -2.939 -5.268 17.902 1.00 96.56 533 TRP A C 1
ATOM 4006 O O . TRP A 1 533 ? -2.242 -5.811 18.761 1.00 96.56 533 TRP A O 1
ATOM 4016 N N . TYR A 1 534 ? -3.023 -5.715 16.654 1.00 97.19 534 TYR A N 1
ATOM 4017 C CA . TYR A 1 534 ? -2.391 -6.928 16.152 1.00 97.19 534 TYR A CA 1
ATOM 4018 C C . TYR A 1 534 ? -1.584 -6.603 14.896 1.00 97.19 534 TYR A C 1
ATOM 4020 O O . TYR A 1 534 ? -2.155 -6.301 13.850 1.00 97.19 534 TYR A O 1
ATOM 4028 N N . ALA A 1 535 ? -0.257 -6.646 15.012 1.00 95.88 535 ALA A N 1
ATOM 4029 C CA . ALA A 1 535 ? 0.674 -6.422 13.909 1.00 95.88 535 ALA A CA 1
ATOM 4030 C C . ALA A 1 535 ? 1.109 -7.769 13.327 1.00 95.88 535 ALA A C 1
ATOM 4032 O O . ALA A 1 535 ? 1.592 -8.626 14.068 1.00 95.88 535 ALA A O 1
ATOM 4033 N N . PHE A 1 536 ? 0.919 -7.953 12.022 1.00 95.25 536 PHE A N 1
ATOM 4034 C CA . PHE A 1 536 ? 1.334 -9.133 11.272 1.00 95.25 536 PHE A CA 1
ATOM 4035 C C . PHE A 1 536 ? 2.597 -8.807 10.479 1.00 95.25 536 PHE A C 1
ATOM 4037 O O . PHE A 1 536 ? 2.624 -7.867 9.679 1.00 95.25 536 PHE A O 1
ATOM 4044 N N . ASN A 1 537 ? 3.637 -9.601 10.709 1.00 91.38 537 ASN A N 1
ATOM 4045 C CA . ASN A 1 537 ? 4.999 -9.350 10.257 1.00 91.38 537 ASN A CA 1
ATOM 4046 C C . ASN A 1 537 ? 5.589 -10.601 9.605 1.00 91.38 537 ASN A C 1
ATOM 4048 O O . ASN A 1 537 ? 5.201 -11.733 9.905 1.00 91.38 537 ASN A O 1
ATOM 4052 N N . ARG A 1 538 ? 6.586 -10.397 8.746 1.00 89.94 538 ARG A N 1
ATOM 4053 C CA . ARG A 1 538 ? 7.437 -11.484 8.249 1.00 89.94 538 ARG A CA 1
ATOM 4054 C C . ARG A 1 538 ? 8.405 -11.929 9.350 1.00 89.94 538 ARG A C 1
ATOM 4056 O O . ARG A 1 538 ? 8.986 -11.076 10.010 1.00 89.94 538 ARG A O 1
ATOM 4063 N N . GLN A 1 539 ? 8.684 -13.221 9.472 1.00 88.69 539 GLN A N 1
ATOM 4064 C CA . GLN A 1 539 ? 9.814 -13.736 10.252 1.00 88.69 539 GLN A CA 1
ATOM 4065 C C . GLN A 1 539 ? 10.717 -14.578 9.349 1.00 88.69 539 GLN A C 1
ATOM 4067 O O . GLN A 1 539 ? 10.263 -15.535 8.716 1.00 88.69 539 GLN A O 1
ATOM 4072 N N . TYR A 1 540 ? 11.993 -14.203 9.282 1.00 84.12 540 TYR A N 1
ATOM 4073 C CA . TYR A 1 540 ? 12.992 -14.842 8.430 1.00 84.12 540 TYR A CA 1
ATOM 4074 C C . TYR A 1 540 ? 13.690 -15.980 9.180 1.00 84.12 540 TYR A C 1
ATOM 4076 O O . TYR A 1 540 ? 14.168 -15.779 10.293 1.00 84.12 540 TYR A O 1
ATOM 4084 N N . TYR A 1 541 ? 13.821 -17.148 8.546 1.00 75.06 541 TYR A N 1
ATOM 4085 C CA . TYR A 1 541 ? 14.724 -18.203 9.014 1.00 75.06 541 TYR A CA 1
ATOM 4086 C C . TYR A 1 541 ? 16.068 -18.135 8.283 1.00 75.06 541 TYR A C 1
ATOM 4088 O O . TYR A 1 541 ? 16.126 -18.055 7.054 1.00 75.06 541 TYR A O 1
ATOM 4096 N N . GLY A 1 542 ? 17.164 -18.188 9.043 1.00 57.44 542 GLY A N 1
ATOM 4097 C CA . GLY A 1 542 ? 18.523 -18.112 8.509 1.00 57.44 542 GLY A CA 1
ATOM 4098 C C . GLY A 1 542 ? 18.906 -19.298 7.612 1.00 57.44 542 GLY A C 1
ATOM 4099 O O . GLY A 1 542 ? 19.019 -20.427 8.083 1.00 57.44 542 GLY A O 1
ATOM 4100 N N . SER A 1 543 ? 19.141 -19.008 6.329 1.00 53.88 543 SER A N 1
ATOM 4101 C CA . SER A 1 543 ? 20.065 -19.677 5.386 1.00 53.88 543 SER A CA 1
ATOM 4102 C C . SER A 1 543 ? 20.083 -21.214 5.228 1.00 53.88 543 SER A C 1
ATOM 4104 O O . SER A 1 543 ? 20.999 -21.712 4.581 1.00 53.88 543 SER A O 1
ATOM 4106 N N . ASN A 1 544 ? 19.110 -21.976 5.737 1.00 50.66 544 ASN A N 1
ATOM 4107 C CA . ASN A 1 544 ? 19.076 -23.449 5.606 1.00 50.66 544 ASN A CA 1
ATOM 4108 C C . ASN A 1 544 ? 17.958 -24.001 4.698 1.00 50.66 544 ASN A C 1
ATOM 4110 O O . ASN A 1 544 ? 17.770 -25.212 4.615 1.00 50.66 544 ASN A O 1
ATOM 4114 N N . ALA A 1 545 ? 17.246 -23.145 3.965 1.00 64.38 545 ALA A N 1
ATOM 4115 C CA . ALA A 1 545 ? 16.218 -23.561 3.010 1.00 64.38 545 ALA A CA 1
ATOM 4116 C C . ALA A 1 545 ? 16.782 -23.747 1.592 1.00 64.38 545 ALA A C 1
ATOM 4118 O O . ALA A 1 545 ? 16.359 -23.087 0.645 1.00 64.38 545 ALA A O 1
ATOM 4119 N N . THR A 1 546 ? 17.733 -24.674 1.445 1.00 66.62 546 THR A N 1
ATOM 4120 C CA . THR A 1 546 ? 18.397 -25.013 0.166 1.00 66.62 546 THR A CA 1
ATOM 4121 C C . THR A 1 546 ? 17.436 -25.460 -0.940 1.00 66.62 546 THR A C 1
ATOM 4123 O O . THR A 1 546 ? 17.780 -25.398 -2.116 1.00 66.62 546 THR A O 1
ATOM 4126 N N . GLN A 1 547 ? 16.234 -25.900 -0.568 1.00 78.19 547 GLN A N 1
ATOM 4127 C CA . GLN A 1 547 ? 15.151 -26.288 -1.472 1.00 78.19 547 GLN A CA 1
ATOM 4128 C C . GLN A 1 547 ? 14.393 -25.108 -2.098 1.00 78.19 547 GLN A C 1
ATOM 4130 O O . GLN A 1 547 ? 13.715 -25.293 -3.103 1.00 78.19 547 GLN A O 1
ATOM 4135 N N . CYS A 1 548 ? 14.456 -23.913 -1.507 1.00 84.00 548 CYS A N 1
ATOM 4136 C CA . CYS A 1 548 ? 13.720 -22.753 -1.998 1.00 84.00 548 CYS A CA 1
ATOM 4137 C C . CYS A 1 548 ? 14.557 -22.010 -3.051 1.00 84.00 548 CYS A C 1
ATOM 4139 O O . CYS A 1 548 ? 15.722 -21.731 -2.767 1.00 84.00 548 CYS A O 1
ATOM 4141 N N . PRO A 1 549 ? 14.000 -21.641 -4.227 1.00 81.44 549 PRO A N 1
ATOM 4142 C CA . PRO A 1 549 ? 14.765 -21.027 -5.322 1.00 81.44 549 PRO A CA 1
ATOM 4143 C C . PRO A 1 549 ? 15.604 -19.808 -4.911 1.00 81.44 549 PRO A C 1
ATOM 4145 O O . PRO A 1 549 ? 16.741 -19.662 -5.348 1.00 81.44 549 PRO A O 1
ATOM 4148 N N . ASP A 1 550 ? 15.070 -18.983 -4.008 1.00 77.56 550 ASP A N 1
ATOM 4149 C CA . ASP A 1 550 ? 15.724 -17.767 -3.512 1.00 77.56 550 ASP A CA 1
ATOM 4150 C C . ASP A 1 550 ? 16.562 -18.004 -2.236 1.00 77.56 550 ASP A C 1
ATOM 4152 O O . ASP A 1 550 ? 17.031 -17.052 -1.616 1.00 77.56 550 ASP A O 1
ATOM 4156 N N . GLY A 1 551 ? 16.666 -19.250 -1.756 1.00 79.12 551 GLY A N 1
ATOM 4157 C CA . GLY A 1 551 ? 17.272 -19.615 -0.466 1.00 79.12 551 GLY A CA 1
ATOM 4158 C C . GLY A 1 551 ? 16.524 -19.102 0.776 1.00 79.12 551 GLY A C 1
ATOM 4159 O O . GLY A 1 551 ? 16.998 -19.275 1.900 1.00 79.12 551 GLY A O 1
ATOM 4160 N N . ARG A 1 552 ? 15.366 -18.452 0.591 1.00 82.81 552 ARG A N 1
ATOM 4161 C CA . ARG A 1 552 ? 14.570 -17.806 1.645 1.00 82.81 552 ARG A CA 1
ATOM 4162 C C . ARG A 1 552 ? 13.428 -18.702 2.113 1.00 82.81 552 ARG A C 1
ATOM 4164 O O . ARG A 1 552 ? 12.664 -19.205 1.294 1.00 82.81 552 ARG A O 1
ATOM 4171 N N . TYR A 1 553 ? 13.283 -18.808 3.431 1.00 86.38 553 TYR A N 1
ATOM 4172 C CA . TYR A 1 553 ? 12.129 -19.406 4.097 1.00 86.38 553 TYR A CA 1
ATOM 4173 C C . TYR A 1 553 ? 11.551 -18.390 5.073 1.00 86.38 553 TYR A C 1
ATOM 4175 O O . TYR A 1 553 ? 12.250 -17.939 5.986 1.00 86.38 553 TYR A O 1
ATOM 4183 N N . ILE A 1 554 ? 10.313 -17.963 4.827 1.00 88.88 554 ILE A N 1
ATOM 4184 C CA . ILE A 1 554 ? 9.691 -16.854 5.559 1.00 88.88 554 ILE A CA 1
ATOM 4185 C C . ILE A 1 554 ? 8.280 -17.240 5.974 1.00 88.88 554 ILE A C 1
ATOM 4187 O O . ILE A 1 554 ? 7.463 -17.616 5.136 1.00 88.88 554 ILE A O 1
ATOM 4191 N N . GLN A 1 555 ? 7.995 -17.093 7.263 1.00 90.50 555 GLN A N 1
ATOM 4192 C CA . GLN A 1 555 ? 6.667 -17.301 7.828 1.00 90.50 555 GLN A CA 1
ATOM 4193 C C . GLN A 1 555 ? 6.021 -15.980 8.249 1.00 90.50 555 GLN A C 1
ATOM 4195 O O . GLN A 1 555 ? 6.713 -14.981 8.455 1.00 90.50 555 GLN A O 1
ATOM 4200 N N . THR A 1 556 ? 4.700 -15.986 8.414 1.00 93.62 556 THR A N 1
ATOM 4201 C CA . THR A 1 556 ? 3.970 -14.861 9.010 1.00 93.62 556 THR A CA 1
ATOM 4202 C C . THR A 1 556 ? 3.814 -15.080 10.515 1.00 93.62 556 THR A C 1
ATOM 4204 O O . THR A 1 556 ? 3.388 -16.150 10.962 1.00 93.62 556 THR A O 1
ATOM 4207 N N . VAL A 1 557 ? 4.135 -14.048 11.294 1.00 94.06 557 VAL A N 1
ATOM 4208 C CA . VAL A 1 557 ? 3.933 -13.973 12.749 1.00 94.06 557 VAL A CA 1
ATOM 4209 C C . VAL A 1 557 ? 2.992 -12.825 13.101 1.00 94.06 557 VAL A C 1
ATOM 4211 O O . VAL A 1 557 ? 2.844 -11.887 12.320 1.00 94.06 557 VAL A O 1
ATOM 4214 N N . VAL A 1 558 ? 2.389 -12.874 14.288 1.00 96.06 558 VAL A N 1
ATOM 4215 C CA . VAL A 1 558 ? 1.593 -11.784 14.866 1.00 96.06 558 VAL A CA 1
ATOM 4216 C C . VAL A 1 558 ? 2.149 -11.345 16.219 1.00 96.06 558 VAL A C 1
ATOM 4218 O O . VAL A 1 558 ? 2.638 -12.162 17.002 1.00 96.06 558 VAL A O 1
ATOM 4221 N N . ARG A 1 559 ? 2.045 -10.050 16.509 1.00 94.94 559 ARG A N 1
ATOM 4222 C CA . ARG A 1 559 ? 2.356 -9.430 17.804 1.00 94.94 559 ARG A CA 1
ATOM 4223 C C . ARG A 1 559 ? 1.137 -8.674 18.314 1.00 94.94 559 ARG A C 1
ATOM 4225 O O . ARG A 1 559 ? 0.437 -8.048 17.521 1.00 94.94 559 ARG A O 1
ATOM 4232 N N . LYS A 1 560 ? 0.907 -8.692 19.628 1.00 96.00 560 LYS A N 1
ATOM 4233 C CA . LYS A 1 560 ? -0.184 -7.957 20.284 1.00 96.00 560 LYS A CA 1
ATOM 4234 C C . LYS A 1 560 ? 0.343 -6.724 21.015 1.00 96.00 560 LYS A C 1
ATOM 4236 O O . LYS A 1 560 ? 1.335 -6.828 21.729 1.00 96.00 560 LYS A O 1
ATOM 4241 N N . SER A 1 561 ? -0.370 -5.608 20.914 1.00 95.69 561 SER A N 1
ATOM 4242 C CA . SER A 1 561 ? -0.260 -4.449 21.807 1.00 95.69 561 SER A CA 1
ATOM 4243 C C . SER A 1 561 ? -1.612 -4.174 22.477 1.00 95.69 561 SER A C 1
ATOM 4245 O O . SER A 1 561 ? -2.673 -4.476 21.924 1.00 95.69 561 SER A O 1
ATOM 4247 N N . THR A 1 562 ? -1.576 -3.622 23.690 1.00 92.00 562 THR A N 1
ATOM 4248 C CA . THR A 1 562 ? -2.754 -3.172 24.460 1.00 92.00 562 THR A CA 1
ATOM 4249 C C . THR A 1 562 ? -2.601 -1.733 24.961 1.00 92.00 562 THR A C 1
ATOM 4251 O O . THR A 1 562 ? -3.283 -1.325 25.895 1.00 92.00 562 THR A O 1
ATOM 4254 N N . ASP A 1 563 ? -1.664 -0.983 24.382 1.00 90.19 563 ASP A N 1
ATOM 4255 C CA . ASP A 1 563 ? -1.274 0.375 24.776 1.00 90.19 563 ASP A CA 1
ATOM 4256 C C . ASP A 1 563 ? -1.066 1.278 23.547 1.00 90.19 563 ASP A C 1
ATOM 4258 O O . ASP A 1 563 ? -0.174 2.121 23.508 1.00 90.19 563 ASP A O 1
ATOM 4262 N N . HIS A 1 564 ? -1.901 1.077 22.522 1.00 89.69 564 HIS A N 1
ATOM 4263 C CA . HIS A 1 564 ? -1.894 1.819 21.255 1.00 89.69 564 HIS A CA 1
ATOM 4264 C C . HIS A 1 564 ? -0.542 1.725 20.511 1.00 89.69 564 HIS A C 1
ATOM 4266 O O . HIS A 1 564 ? -0.010 2.699 19.973 1.00 89.69 564 HIS A O 1
ATOM 4272 N N . GLY A 1 565 ? 0.044 0.524 20.498 1.00 91.81 565 GLY A N 1
ATOM 4273 C CA . GLY A 1 565 ? 1.270 0.217 19.768 1.00 91.81 565 GLY A CA 1
ATOM 4274 C C . GLY A 1 565 ? 2.540 0.816 20.374 1.00 91.81 565 GLY A C 1
ATOM 4275 O O . GLY A 1 565 ? 3.507 1.021 19.629 1.00 91.81 565 GLY A O 1
ATOM 4276 N N . ILE A 1 566 ? 2.553 1.129 21.674 1.00 89.81 566 ILE A N 1
ATOM 4277 C CA . ILE A 1 566 ? 3.745 1.602 22.396 1.00 89.81 566 ILE A CA 1
ATOM 4278 C C . ILE A 1 566 ? 4.626 0.412 22.798 1.00 89.81 566 ILE A C 1
ATOM 4280 O O . ILE A 1 566 ? 5.832 0.451 22.560 1.00 89.81 566 ILE A O 1
ATOM 4284 N N . THR A 1 567 ? 4.039 -0.655 23.341 1.00 90.81 567 THR A N 1
ATOM 4285 C CA . THR A 1 567 ? 4.715 -1.927 23.625 1.00 90.81 567 THR A CA 1
ATOM 4286 C C . THR A 1 567 ? 4.034 -3.084 22.902 1.00 90.81 567 THR A C 1
ATOM 4288 O O . THR A 1 567 ? 2.849 -3.035 22.572 1.00 90.81 567 THR A O 1
ATOM 4291 N N . TRP A 1 568 ? 4.805 -4.134 22.618 1.00 93.56 568 TRP A N 1
ATOM 4292 C CA . TRP A 1 568 ? 4.370 -5.277 21.819 1.00 93.56 568 TRP A CA 1
ATOM 4293 C C . TRP A 1 568 ? 4.820 -6.589 22.453 1.00 93.56 568 TRP A C 1
ATOM 4295 O O . TRP A 1 568 ? 5.908 -6.671 23.021 1.00 93.56 568 TRP A O 1
ATOM 4305 N N . SER A 1 569 ? 3.996 -7.626 22.317 1.00 94.12 569 SER A N 1
ATOM 4306 C CA . SER A 1 569 ? 4.352 -8.988 22.710 1.00 94.12 569 SER A CA 1
ATOM 4307 C C . SER A 1 569 ? 5.484 -9.562 21.854 1.00 94.12 569 SER A C 1
ATOM 4309 O O . SER A 1 569 ? 5.738 -9.121 20.725 1.00 94.12 569 SER A O 1
ATOM 4311 N N . ASP A 1 570 ? 6.072 -10.650 22.349 1.00 91.50 570 ASP A N 1
ATOM 4312 C CA . ASP A 1 570 ? 6.813 -11.602 21.524 1.00 91.50 570 ASP A CA 1
ATOM 4313 C C . ASP A 1 570 ? 5.972 -12.081 20.321 1.00 91.50 570 ASP A C 1
ATOM 4315 O O . ASP A 1 570 ? 4.731 -12.061 20.382 1.00 91.50 570 ASP A O 1
ATOM 4319 N N . PRO A 1 571 ? 6.622 -12.479 19.211 1.00 92.69 571 PRO A N 1
ATOM 4320 C CA . PRO A 1 571 ? 5.927 -12.907 18.008 1.00 92.69 571 PRO A CA 1
ATOM 4321 C C . PRO A 1 571 ? 5.353 -14.312 18.197 1.00 92.69 571 PRO A C 1
ATOM 4323 O O . PRO A 1 571 ? 6.046 -15.230 18.637 1.00 92.69 571 PRO A O 1
ATOM 4326 N N . VAL A 1 572 ? 4.097 -14.501 17.803 1.00 94.19 572 VAL A N 1
ATOM 4327 C CA . VAL A 1 572 ? 3.452 -15.816 17.737 1.00 94.19 572 VAL A CA 1
ATOM 4328 C C . VAL A 1 572 ? 3.265 -16.207 16.278 1.00 94.19 572 VAL A C 1
ATOM 4330 O O . VAL A 1 572 ? 2.809 -15.408 15.464 1.00 94.19 572 VAL A O 1
ATOM 4333 N N . VAL A 1 573 ? 3.625 -17.443 15.939 1.00 93.12 573 VAL A N 1
ATOM 4334 C CA . VAL A 1 573 ? 3.535 -17.954 14.568 1.00 93.12 573 VAL A CA 1
ATOM 4335 C C . VAL A 1 573 ? 2.075 -18.108 14.144 1.00 93.12 573 VAL A C 1
ATOM 4337 O O . VAL A 1 573 ? 1.289 -18.765 14.826 1.00 93.12 573 VAL A O 1
ATOM 4340 N N . VAL A 1 574 ? 1.740 -17.499 13.005 1.00 95.25 574 VAL A N 1
ATOM 4341 C CA . VAL A 1 574 ? 0.405 -17.515 12.392 1.00 95.25 574 VAL A CA 1
ATOM 4342 C C . VAL A 1 574 ? 0.354 -18.532 11.264 1.00 95.25 574 VAL A C 1
ATOM 4344 O O . VAL A 1 574 ? -0.514 -19.399 11.254 1.00 95.25 574 VAL A O 1
ATOM 4347 N N . ALA A 1 575 ? 1.294 -18.446 10.323 1.00 93.56 575 ALA A N 1
ATOM 4348 C CA . ALA A 1 575 ? 1.333 -19.316 9.157 1.00 93.56 575 ALA A CA 1
ATOM 4349 C C . ALA A 1 575 ? 2.787 -19.608 8.775 1.00 93.56 575 ALA A C 1
ATOM 4351 O O . ALA A 1 575 ? 3.512 -18.715 8.330 1.00 93.56 575 ALA A O 1
ATOM 4352 N N . THR A 1 576 ? 3.195 -20.862 8.966 1.00 90.12 576 THR A N 1
ATOM 4353 C CA . THR A 1 576 ? 4.480 -21.417 8.522 1.00 90.12 576 THR A CA 1
ATOM 4354 C C . THR A 1 576 ? 4.321 -21.979 7.108 1.00 90.12 576 THR A C 1
ATOM 4356 O O . THR A 1 576 ? 3.278 -22.583 6.841 1.00 90.12 576 THR A O 1
ATOM 4359 N N . PRO A 1 577 ? 5.311 -21.806 6.208 1.00 89.81 577 PRO A N 1
ATOM 4360 C CA . PRO A 1 577 ? 5.319 -22.470 4.911 1.00 89.81 577 PRO A CA 1
ATOM 4361 C C . PRO A 1 577 ? 5.023 -23.966 5.033 1.00 89.81 577 PRO A C 1
ATOM 4363 O O . PRO A 1 577 ? 5.452 -24.614 5.989 1.00 89.81 577 PRO A O 1
ATOM 4366 N N . ALA A 1 578 ? 4.264 -24.506 4.083 1.00 81.31 578 ALA A N 1
ATOM 4367 C CA . ALA A 1 578 ? 3.874 -25.910 4.125 1.00 81.31 578 ALA A CA 1
ATOM 4368 C C . ALA A 1 578 ? 5.108 -26.826 4.035 1.00 81.31 578 ALA A C 1
ATOM 4370 O O . ALA A 1 578 ? 6.007 -26.577 3.227 1.00 81.31 578 ALA A O 1
ATOM 4371 N N . ASP A 1 579 ? 5.121 -27.905 4.829 1.00 65.69 579 ASP A N 1
ATOM 4372 C CA . ASP A 1 579 ? 6.148 -28.948 4.740 1.00 65.69 579 ASP A CA 1
ATOM 4373 C C . ASP A 1 579 ? 6.302 -29.451 3.295 1.00 65.69 579 ASP A C 1
ATOM 4375 O O . ASP A 1 579 ? 5.354 -29.444 2.509 1.00 65.69 579 ASP A O 1
ATOM 4379 N N . THR A 1 580 ? 7.514 -29.912 2.975 1.00 55.56 580 THR A N 1
ATOM 4380 C CA . THR A 1 580 ? 8.174 -30.005 1.649 1.00 55.56 580 THR A CA 1
ATOM 4381 C C . THR A 1 580 ? 7.529 -30.894 0.566 1.00 55.56 580 THR A C 1
ATOM 4383 O O . THR A 1 580 ? 8.161 -31.235 -0.445 1.00 55.56 580 THR A O 1
ATOM 4386 N N . ALA A 1 581 ? 6.257 -31.251 0.734 1.00 51.28 581 ALA A N 1
ATOM 4387 C CA . ALA A 1 581 ? 5.402 -31.862 -0.269 1.00 51.28 581 ALA A CA 1
ATOM 4388 C C . ALA A 1 581 ? 5.508 -31.106 -1.606 1.00 51.28 581 ALA A C 1
ATOM 4390 O O . ALA A 1 581 ? 5.176 -29.923 -1.726 1.00 51.28 581 ALA A O 1
ATOM 4391 N N . HIS A 1 582 ? 6.009 -31.810 -2.621 1.00 54.00 582 HIS A N 1
ATOM 4392 C CA . HIS A 1 582 ? 6.330 -31.228 -3.918 1.00 54.00 582 HIS A CA 1
ATOM 4393 C C . HIS A 1 582 ? 5.067 -30.658 -4.585 1.00 54.00 582 HIS A C 1
ATOM 4395 O O . HIS A 1 582 ? 4.216 -31.413 -5.050 1.00 54.00 582 HIS A O 1
ATOM 4401 N N . GLY A 1 583 ? 4.964 -29.326 -4.647 1.00 68.50 583 GLY A N 1
ATOM 4402 C CA . GLY A 1 583 ? 3.881 -28.613 -5.338 1.00 68.50 583 GLY A CA 1
ATOM 4403 C C . GLY A 1 583 ? 3.073 -27.618 -4.495 1.00 68.50 583 GLY A C 1
ATOM 4404 O O . GLY A 1 583 ? 2.230 -26.926 -5.060 1.00 68.50 583 GLY A O 1
ATOM 4405 N N . ALA A 1 584 ? 3.312 -27.494 -3.184 1.00 86.31 584 ALA A N 1
ATOM 4406 C CA . ALA A 1 584 ? 2.643 -26.474 -2.370 1.00 86.31 584 ALA A CA 1
ATOM 4407 C C . ALA A 1 584 ? 3.042 -25.044 -2.801 1.00 86.31 584 ALA A C 1
ATOM 4409 O O . ALA A 1 584 ? 4.228 -24.705 -2.830 1.00 86.31 584 ALA A O 1
ATOM 4410 N N . ALA A 1 585 ? 2.056 -24.192 -3.113 1.00 90.50 585 ALA A N 1
ATOM 4411 C CA . ALA A 1 585 ? 2.274 -22.805 -3.557 1.00 90.50 585 ALA A CA 1
ATOM 4412 C C . ALA A 1 585 ? 2.810 -21.863 -2.463 1.00 90.50 585 ALA A C 1
ATOM 4414 O O . ALA A 1 585 ? 3.254 -20.759 -2.753 1.00 90.50 585 ALA A O 1
ATOM 4415 N N . ASP A 1 586 ? 2.775 -22.325 -1.219 1.00 91.88 586 ASP A N 1
ATOM 4416 C CA . ASP A 1 586 ? 3.217 -21.696 0.021 1.00 91.88 586 ASP A CA 1
ATOM 4417 C C . ASP A 1 586 ? 4.368 -22.468 0.689 1.00 91.88 586 ASP A C 1
ATOM 4419 O O . ASP A 1 586 ? 4.655 -22.248 1.859 1.00 91.88 586 ASP A O 1
ATOM 4423 N N . GLY A 1 587 ? 5.042 -23.379 -0.025 1.00 90.25 587 GLY A N 1
ATOM 4424 C CA . GLY A 1 587 ? 6.108 -24.233 0.528 1.00 90.25 587 GLY A CA 1
ATOM 4425 C C . GLY A 1 587 ? 7.445 -23.536 0.838 1.00 90.25 587 GLY A C 1
ATOM 4426 O O . GLY A 1 587 ? 8.389 -24.200 1.261 1.00 90.25 587 GLY A O 1
ATOM 4427 N N . CYS A 1 588 ? 7.564 -22.225 0.602 1.00 89.38 588 CYS A N 1
ATOM 4428 C CA . CYS A 1 588 ? 8.770 -21.441 0.899 1.00 89.38 588 CYS A CA 1
ATOM 4429 C C . CYS A 1 588 ? 8.489 -20.131 1.640 1.00 89.38 588 CYS A C 1
ATOM 4431 O O . CYS A 1 588 ? 9.223 -19.777 2.562 1.00 89.38 588 CYS A O 1
ATOM 4433 N N . MET A 1 589 ? 7.474 -19.367 1.234 1.00 91.19 589 MET A N 1
ATOM 4434 C CA . MET A 1 589 ? 7.226 -18.035 1.797 1.00 91.19 589 MET A CA 1
ATOM 4435 C C . MET A 1 589 ? 5.730 -17.801 1.982 1.00 91.19 589 MET A C 1
ATOM 4437 O O . MET A 1 589 ? 4.948 -18.092 1.079 1.00 91.19 589 MET A O 1
ATOM 4441 N N . ILE A 1 590 ? 5.363 -17.233 3.132 1.00 93.25 590 ILE A N 1
ATOM 4442 C CA . ILE A 1 590 ? 4.036 -16.686 3.439 1.00 93.25 590 ILE A CA 1
ATOM 4443 C C . ILE A 1 590 ? 4.266 -15.283 4.003 1.00 93.25 590 ILE A C 1
ATOM 4445 O O . ILE A 1 590 ? 4.756 -15.134 5.127 1.00 93.25 590 ILE A O 1
ATOM 4449 N N . VAL A 1 591 ? 4.007 -14.263 3.187 1.00 92.00 591 VAL A N 1
ATOM 4450 C CA . VAL A 1 591 ? 4.422 -12.871 3.420 1.00 92.00 591 VAL A CA 1
ATOM 4451 C C . VAL A 1 591 ? 3.366 -11.874 2.946 1.00 92.00 591 VAL A C 1
ATOM 4453 O O . VAL A 1 591 ? 2.421 -12.234 2.245 1.00 92.00 591 VAL A O 1
ATOM 4456 N N . ASP A 1 592 ? 3.527 -10.605 3.321 1.00 90.06 592 ASP A N 1
ATOM 4457 C CA . ASP A 1 592 ? 2.878 -9.464 2.656 1.00 90.06 592 ASP A CA 1
ATOM 4458 C C . ASP A 1 592 ? 1.354 -9.578 2.547 1.00 90.06 592 ASP A C 1
ATOM 4460 O O . ASP A 1 592 ? 0.760 -9.214 1.537 1.00 90.06 592 ASP A O 1
ATOM 4464 N N . GLY A 1 593 ? 0.732 -10.142 3.583 1.00 88.88 593 GLY A N 1
ATOM 4465 C CA . GLY A 1 593 ? -0.700 -10.395 3.637 1.00 88.88 593 GLY A CA 1
ATOM 4466 C C . GLY A 1 593 ? -1.479 -9.389 4.465 1.00 88.88 593 GLY A C 1
ATOM 4467 O O . GLY A 1 593 ? -0.921 -8.713 5.328 1.00 88.88 593 GLY A O 1
ATOM 4468 N N . SER A 1 594 ? -2.790 -9.370 4.236 1.00 95.56 594 SER A N 1
ATOM 4469 C CA . SER A 1 594 ? -3.774 -8.649 5.039 1.00 95.56 594 SER A CA 1
ATOM 4470 C C . SER A 1 594 ? -4.543 -9.616 5.924 1.00 95.56 594 SER A C 1
ATOM 4472 O O . SER A 1 594 ? -5.101 -10.611 5.452 1.00 95.56 594 SER A O 1
ATOM 4474 N N . ALA A 1 595 ? -4.573 -9.292 7.214 1.00 97.19 595 ALA A N 1
ATOM 4475 C CA . ALA A 1 595 ? -5.446 -9.931 8.178 1.00 97.19 595 ALA A CA 1
ATOM 4476 C C . ALA A 1 595 ? -6.785 -9.181 8.269 1.00 97.19 595 ALA A C 1
ATOM 4478 O O . ALA A 1 595 ? -6.844 -7.967 8.065 1.00 97.19 595 ALA A O 1
ATOM 4479 N N . PHE A 1 596 ? -7.856 -9.903 8.588 1.00 96.69 596 PHE A N 1
ATOM 4480 C CA . PHE A 1 596 ? -9.200 -9.361 8.792 1.00 96.69 596 PHE A CA 1
ATOM 4481 C C . PHE A 1 596 ? -9.964 -10.235 9.791 1.00 96.69 596 PHE A C 1
ATOM 4483 O O . PHE A 1 596 ? -9.845 -11.458 9.740 1.00 96.69 596 PHE A O 1
ATOM 4490 N N . PHE A 1 597 ? -10.762 -9.641 10.679 1.00 95.88 597 PHE A N 1
ATOM 4491 C CA . PHE A 1 597 ? -11.632 -10.387 11.592 1.00 95.88 597 PHE A CA 1
ATOM 4492 C C . PHE A 1 597 ? -13.090 -10.299 11.129 1.00 95.88 597 PHE A C 1
ATOM 4494 O O . PHE A 1 597 ? -13.701 -9.233 11.180 1.00 95.88 597 PHE A O 1
ATOM 4501 N N . ASP A 1 598 ? -13.654 -11.423 10.686 1.00 94.69 598 ASP A N 1
ATOM 4502 C CA . ASP A 1 598 ? -15.082 -11.548 10.408 1.00 94.69 598 ASP A CA 1
ATOM 4503 C C . ASP A 1 598 ? -15.852 -11.677 11.729 1.00 94.69 598 ASP A C 1
ATOM 4505 O O . ASP A 1 598 ? -15.865 -12.729 12.378 1.00 94.69 598 ASP A O 1
ATOM 4509 N N . THR A 1 599 ? -16.504 -10.584 12.123 1.00 90.88 599 THR A N 1
ATOM 4510 C CA . THR A 1 599 ? -17.285 -10.471 13.359 1.00 90.88 599 THR A CA 1
ATOM 4511 C C . THR A 1 599 ? -18.527 -11.359 13.376 1.00 90.88 599 THR A C 1
ATOM 4513 O O . THR A 1 599 ? -19.016 -11.692 14.458 1.00 90.88 599 THR A O 1
ATOM 4516 N N . GLU A 1 600 ? -19.049 -11.767 12.218 1.00 88.62 600 GLU A N 1
ATOM 4517 C CA . GLU A 1 600 ? -20.258 -12.592 12.126 1.00 88.62 600 GLU A CA 1
ATOM 4518 C C . GLU A 1 600 ? -19.955 -14.072 12.359 1.00 88.62 600 GLU A C 1
ATOM 4520 O O . GLU A 1 600 ? -20.736 -14.767 13.006 1.00 88.62 600 GLU A O 1
ATOM 4525 N N . THR A 1 601 ? -18.800 -14.546 11.884 1.00 90.19 601 THR A N 1
ATOM 4526 C CA . THR A 1 601 ? -18.356 -15.938 12.066 1.00 90.19 601 THR A CA 1
ATOM 4527 C C . THR A 1 601 ? -17.353 -16.113 13.212 1.00 90.19 601 THR A C 1
ATOM 4529 O O . THR A 1 601 ? -17.002 -17.246 13.543 1.00 90.19 601 THR A O 1
ATOM 4532 N N . SER A 1 602 ? -16.896 -15.017 13.834 1.00 90.31 602 SER A N 1
ATOM 4533 C CA . SER A 1 602 ? -15.767 -14.996 14.777 1.00 90.31 602 SER A CA 1
ATOM 4534 C C . SER A 1 602 ? -14.511 -15.667 14.192 1.00 90.31 602 SER A C 1
ATOM 4536 O O . SER A 1 602 ? -13.859 -16.482 14.851 1.00 90.31 602 SER A O 1
ATOM 4538 N N . THR A 1 603 ? -14.176 -15.333 12.940 1.00 94.06 603 THR A N 1
ATOM 4539 C CA . THR A 1 603 ? -13.051 -15.927 12.198 1.00 94.06 603 THR A CA 1
ATOM 4540 C C . THR A 1 603 ? -12.044 -14.864 11.782 1.00 94.06 603 THR A C 1
ATOM 4542 O O . THR A 1 603 ? -12.377 -13.897 11.105 1.00 94.06 603 THR A O 1
ATOM 4545 N N . TRP A 1 604 ? -10.780 -15.063 12.141 1.00 97.62 604 TRP A N 1
ATOM 4546 C CA . TRP A 1 604 ? -9.660 -14.368 11.524 1.00 97.62 604 TRP A CA 1
ATOM 4547 C C . TRP A 1 604 ? -9.361 -14.977 10.161 1.00 97.62 604 TRP A C 1
ATOM 4549 O O . TRP A 1 604 ? -9.194 -16.190 10.047 1.00 97.62 604 TRP A O 1
ATOM 4559 N N . HIS A 1 605 ? -9.240 -14.123 9.159 1.00 98.00 605 HIS A N 1
ATOM 4560 C CA . HIS A 1 605 ? -8.774 -14.431 7.817 1.00 98.00 605 HIS A CA 1
ATOM 4561 C C . HIS A 1 605 ? -7.396 -13.804 7.626 1.00 98.00 605 HIS A C 1
ATOM 4563 O O . HIS A 1 605 ? -7.163 -12.678 8.065 1.00 98.00 605 HIS A O 1
ATOM 4569 N N . LEU A 1 606 ? -6.497 -14.515 6.955 1.00 97.94 606 LEU A N 1
ATOM 4570 C CA . LEU A 1 606 ? -5.238 -13.990 6.438 1.00 97.94 606 LEU A CA 1
ATOM 4571 C C . LEU A 1 606 ? -5.180 -14.324 4.949 1.00 97.94 606 LEU A C 1
ATOM 4573 O O . LEU A 1 606 ? -5.082 -15.496 4.590 1.00 97.94 606 LEU A O 1
ATOM 4577 N N . LEU A 1 607 ? -5.228 -13.305 4.092 1.00 97.38 607 LEU A N 1
ATOM 4578 C CA . LEU A 1 607 ? -4.934 -13.442 2.666 1.00 97.38 607 LEU A CA 1
ATOM 4579 C C . LEU A 1 607 ? -3.518 -12.915 2.436 1.00 97.38 607 LEU A C 1
ATOM 4581 O O . LEU A 1 607 ? -3.256 -11.734 2.652 1.00 97.38 607 LEU A O 1
ATOM 4585 N N . SER A 1 608 ? -2.597 -13.793 2.051 1.00 95.31 608 SER A N 1
ATOM 4586 C CA . SER A 1 608 ? -1.156 -13.532 2.057 1.00 95.31 608 SER A CA 1
ATOM 4587 C C . SER A 1 608 ? -0.501 -13.943 0.748 1.00 95.31 608 SER A C 1
ATOM 4589 O O . SER A 1 608 ? -0.916 -14.907 0.106 1.00 95.31 608 SER A O 1
ATOM 4591 N N . GLN A 1 609 ? 0.531 -13.203 0.348 1.00 93.81 609 GLN A N 1
ATOM 4592 C CA . GLN A 1 609 ? 1.371 -13.574 -0.776 1.00 93.81 609 GLN A CA 1
ATOM 4593 C C . GLN A 1 609 ? 2.156 -14.843 -0.434 1.00 93.81 609 GLN A C 1
ATOM 4595 O O . GLN A 1 609 ? 2.807 -14.925 0.609 1.00 93.81 609 GLN A O 1
ATOM 4600 N N . CYS A 1 610 ? 2.093 -15.834 -1.319 1.00 93.06 610 CYS A N 1
ATOM 4601 C CA . CYS A 1 610 ? 2.744 -17.120 -1.133 1.00 93.06 610 CYS A CA 1
ATOM 4602 C C . CYS A 1 610 ? 3.681 -17.479 -2.287 1.00 93.06 610 CYS A C 1
ATOM 4604 O O . CYS A 1 610 ? 3.426 -17.149 -3.449 1.00 93.06 610 CYS A O 1
ATOM 4606 N N . TYR A 1 611 ? 4.779 -18.148 -1.931 1.00 91.44 611 TYR A N 1
ATOM 4607 C CA . TYR A 1 611 ? 5.779 -18.683 -2.852 1.00 91.44 611 TYR A CA 1
ATOM 4608 C C . TYR A 1 611 ? 6.151 -20.112 -2.460 1.00 91.44 611 TYR A C 1
ATOM 4610 O O . TYR A 1 611 ? 6.226 -20.444 -1.271 1.00 91.44 611 TYR A O 1
ATOM 4618 N N . GLY A 1 612 ? 6.435 -20.947 -3.457 1.00 89.31 612 GLY A N 1
ATOM 4619 C CA . GLY A 1 612 ? 6.747 -22.362 -3.280 1.00 89.31 612 GLY A CA 1
ATOM 4620 C C . GLY A 1 612 ? 7.838 -22.832 -4.235 1.00 89.31 612 GLY A C 1
ATOM 4621 O O . GLY A 1 612 ? 8.136 -22.174 -5.224 1.00 89.31 612 GLY A O 1
ATOM 4622 N N . ILE A 1 613 ? 8.414 -24.002 -3.954 1.00 85.50 613 ILE A N 1
ATOM 4623 C CA . ILE A 1 613 ? 9.628 -24.519 -4.617 1.00 85.50 613 ILE A CA 1
ATOM 4624 C C . ILE A 1 613 ? 9.527 -24.528 -6.156 1.00 85.50 613 ILE A C 1
ATOM 4626 O O . ILE A 1 613 ? 10.480 -24.173 -6.845 1.00 85.50 613 ILE A O 1
ATOM 4630 N N . TYR A 1 614 ? 8.362 -24.910 -6.687 1.00 83.06 614 TYR A N 1
ATOM 4631 C CA . TYR A 1 614 ? 8.062 -24.958 -8.126 1.00 83.06 614 TYR A CA 1
ATOM 4632 C C . TYR A 1 614 ? 6.860 -24.077 -8.501 1.00 83.06 614 TYR A C 1
ATOM 4634 O O . TYR A 1 614 ? 6.197 -24.316 -9.508 1.00 83.06 614 TYR A O 1
ATOM 4642 N N . SER A 1 615 ? 6.538 -23.093 -7.659 1.00 83.00 615 SER A N 1
ATOM 4643 C CA . SER A 1 615 ? 5.363 -22.236 -7.800 1.00 83.00 615 SER A CA 1
ATOM 4644 C C . SER A 1 615 ? 5.796 -20.784 -7.980 1.00 83.00 615 SER A C 1
ATOM 4646 O O . SER A 1 615 ? 6.626 -20.322 -7.201 1.00 83.00 615 SER A O 1
ATOM 4648 N N . PRO A 1 616 ? 5.204 -20.023 -8.919 1.00 87.75 616 PRO A N 1
ATOM 4649 C CA . PRO A 1 616 ? 5.363 -18.574 -8.931 1.00 87.75 616 PRO A CA 1
ATOM 4650 C C . PRO A 1 616 ? 4.719 -17.950 -7.683 1.00 87.75 616 PRO A C 1
ATOM 4652 O O . PRO A 1 616 ? 4.060 -18.633 -6.888 1.00 87.75 616 PRO A O 1
ATOM 4655 N N . TRP A 1 617 ? 4.878 -16.635 -7.549 1.00 90.12 617 TRP A N 1
ATOM 4656 C CA . TRP A 1 617 ? 4.108 -15.832 -6.607 1.00 90.12 617 TRP A CA 1
ATOM 4657 C C . TRP A 1 617 ? 2.605 -15.973 -6.863 1.00 90.12 617 TRP A C 1
ATOM 4659 O O . TRP A 1 617 ? 2.136 -15.803 -7.985 1.00 90.12 617 TRP A O 1
ATOM 4669 N N . ASN A 1 618 ? 1.863 -16.271 -5.803 1.00 93.06 618 ASN A N 1
ATOM 4670 C CA . ASN A 1 618 ? 0.410 -16.424 -5.786 1.00 93.06 618 ASN A CA 1
ATOM 4671 C C . ASN A 1 618 ? -0.155 -15.762 -4.516 1.00 93.06 618 ASN A C 1
ATOM 4673 O O . ASN A 1 618 ? 0.612 -15.251 -3.696 1.00 93.06 618 ASN A O 1
ATOM 4677 N N . LEU A 1 619 ? -1.476 -15.818 -4.306 1.00 95.12 619 LEU A N 1
ATOM 4678 C CA . LEU A 1 619 ? -2.074 -15.541 -2.994 1.00 95.12 619 LEU A CA 1
ATOM 4679 C C . LEU A 1 619 ? -2.680 -16.807 -2.382 1.00 95.12 619 LEU A C 1
ATOM 4681 O O . LEU A 1 619 ? -3.333 -17.610 -3.055 1.00 95.12 619 LEU A O 1
ATOM 4685 N N . CYS A 1 620 ? -2.472 -16.950 -1.080 1.00 95.81 620 CYS A N 1
ATOM 4686 C CA . CYS A 1 620 ? -2.912 -18.062 -0.257 1.00 95.81 620 CYS A CA 1
ATOM 4687 C C . CYS A 1 620 ? -3.708 -17.537 0.943 1.00 95.81 620 CYS A C 1
ATOM 4689 O O . CYS A 1 620 ? -3.380 -16.499 1.522 1.00 95.81 620 CYS A O 1
ATOM 4691 N N . HIS A 1 621 ? -4.752 -18.266 1.314 1.00 97.31 621 HIS A N 1
ATOM 4692 C CA . HIS A 1 621 ? -5.673 -17.958 2.394 1.00 97.31 621 HIS A CA 1
ATOM 4693 C C . HIS A 1 621 ? -5.450 -18.894 3.594 1.00 97.31 621 HIS A C 1
ATOM 4695 O O . HIS A 1 621 ? -5.104 -20.071 3.444 1.00 97.31 621 HIS A O 1
ATOM 4701 N N . TYR A 1 622 ? -5.633 -18.355 4.797 1.00 97.75 622 TYR A N 1
ATOM 4702 C CA . TYR A 1 622 ? -5.532 -19.072 6.067 1.00 97.75 622 TYR A CA 1
ATOM 4703 C C . TYR A 1 622 ? -6.598 -18.535 7.023 1.00 97.75 622 TYR A C 1
ATOM 4705 O O . TYR A 1 622 ? -6.900 -17.341 6.999 1.00 97.75 622 TYR A O 1
ATOM 4713 N N . THR A 1 623 ? -7.143 -19.385 7.896 1.00 97.75 623 THR A N 1
ATOM 4714 C CA . THR A 1 623 ? -8.212 -18.998 8.833 1.00 97.75 623 THR A CA 1
ATOM 4715 C C . THR A 1 623 ? -7.954 -19.429 10.272 1.00 97.75 623 THR A C 1
ATOM 4717 O O . THR A 1 623 ? -7.333 -20.457 10.531 1.00 97.75 623 THR A O 1
ATOM 4720 N N . ARG A 1 624 ? -8.476 -18.677 11.243 1.00 95.94 624 ARG A N 1
ATOM 4721 C CA . ARG A 1 624 ? -8.461 -19.055 12.662 1.00 95.94 624 ARG A CA 1
ATOM 4722 C C . ARG A 1 624 ? -9.734 -18.592 13.357 1.00 95.94 624 ARG A C 1
ATOM 4724 O O . ARG A 1 624 ? -10.000 -17.399 13.434 1.00 95.94 624 ARG A O 1
ATOM 4731 N N . ARG A 1 625 ? -10.514 -19.528 13.900 1.00 91.69 625 ARG A N 1
ATOM 4732 C CA . ARG A 1 625 ? -11.705 -19.201 14.701 1.00 91.69 625 ARG A CA 1
ATOM 4733 C C . ARG A 1 625 ? -11.327 -18.746 16.114 1.00 91.69 625 ARG A C 1
ATOM 4735 O O . ARG A 1 625 ? -10.365 -19.254 16.690 1.00 91.69 625 ARG A O 1
ATOM 4742 N N . GLY A 1 626 ? -12.124 -17.835 16.670 1.00 86.69 626 GLY A N 1
ATOM 4743 C CA . GLY A 1 626 ? -11.982 -17.275 18.018 1.00 86.69 626 GLY A CA 1
ATOM 4744 C C . GLY A 1 626 ? -11.532 -15.809 18.032 1.00 86.69 626 GLY A C 1
ATOM 4745 O O . GLY A 1 626 ? -11.055 -15.271 17.037 1.00 86.69 626 GLY A O 1
ATOM 4746 N N . ASN A 1 627 ? -11.659 -15.156 19.188 1.00 84.75 627 ASN A N 1
ATOM 4747 C CA . ASN A 1 627 ? -11.342 -13.731 19.395 1.00 84.75 627 ASN A CA 1
ATOM 4748 C C . ASN A 1 627 ? -9.850 -13.340 19.295 1.00 84.75 627 ASN A C 1
ATOM 4750 O O . ASN A 1 627 ? -9.522 -12.175 19.502 1.00 84.75 627 ASN A O 1
ATOM 4754 N N . SER A 1 628 ? -8.930 -14.269 19.018 1.00 91.62 628 SER A N 1
ATOM 4755 C CA . SER A 1 628 ? -7.488 -14.006 19.088 1.00 91.62 628 SER A CA 1
ATOM 4756 C C . SER A 1 628 ? -6.723 -14.603 17.901 1.00 91.62 628 SER A C 1
ATOM 4758 O O . SER A 1 628 ? -6.742 -15.829 17.722 1.00 91.62 628 SER A O 1
ATOM 4760 N N . PRO A 1 629 ? -5.960 -13.783 17.150 1.00 96.00 629 PRO A N 1
ATOM 4761 C CA . PRO A 1 629 ? -5.085 -14.256 16.086 1.00 96.00 629 PRO A CA 1
ATOM 4762 C C . PRO A 1 629 ? -3.771 -14.834 16.635 1.00 96.00 629 PRO A C 1
ATOM 4764 O O . PRO A 1 629 ? -2.965 -15.333 15.861 1.00 96.00 629 PRO A O 1
ATOM 4767 N N . MET A 1 630 ? -3.528 -14.768 17.952 1.00 96.38 630 MET A N 1
ATOM 4768 C CA . MET A 1 630 ? -2.281 -15.209 18.589 1.00 96.38 630 MET A CA 1
ATOM 4769 C C . MET A 1 630 ? -2.182 -16.745 18.611 1.00 96.38 630 MET A C 1
ATOM 4771 O O . MET A 1 630 ? -2.423 -17.385 19.635 1.00 96.38 630 MET A O 1
ATOM 4775 N N . GLY A 1 631 ? -1.865 -17.346 17.468 1.00 95.50 631 GLY A N 1
ATOM 4776 C CA . GLY A 1 631 ? -1.657 -18.781 17.299 1.00 95.50 631 GLY A CA 1
ATOM 4777 C C . GLY A 1 631 ? -1.757 -19.208 15.833 1.00 95.50 631 GLY A C 1
ATOM 4778 O O . GLY A 1 631 ? -2.113 -18.391 14.985 1.00 95.50 631 GLY A O 1
ATOM 4779 N N . PRO A 1 632 ? -1.502 -20.491 15.527 1.00 95.94 632 PRO A N 1
ATOM 4780 C CA . PRO A 1 632 ? -1.499 -20.986 14.156 1.00 95.94 632 PRO A CA 1
ATOM 4781 C C . PRO A 1 632 ? -2.880 -20.871 13.499 1.00 95.94 632 PRO A C 1
ATOM 4783 O O . PRO A 1 632 ? -3.917 -21.078 14.143 1.00 95.94 632 PRO A O 1
ATOM 4786 N N . PHE A 1 633 ? -2.878 -20.549 12.208 1.00 97.38 633 PHE A N 1
ATOM 4787 C CA . PHE A 1 633 ? -4.043 -20.527 11.331 1.00 97.38 633 PHE A CA 1
ATOM 4788 C C . PHE A 1 633 ? -4.088 -21.820 10.505 1.00 97.38 633 PHE A C 1
ATOM 4790 O O . PHE A 1 633 ? -3.067 -22.405 10.147 1.00 97.38 633 PHE A O 1
ATOM 4797 N N . VAL A 1 634 ? -5.298 -22.259 10.181 1.00 96.06 634 VAL A N 1
ATOM 4798 C CA . VAL A 1 634 ? -5.577 -23.389 9.299 1.00 96.06 634 VAL A CA 1
ATOM 4799 C C . VAL A 1 634 ? -5.422 -22.930 7.851 1.00 96.06 634 VAL A C 1
ATOM 4801 O O . VAL A 1 634 ? -6.110 -22.009 7.409 1.00 96.06 634 VAL A O 1
ATOM 4804 N N . ARG A 1 635 ? -4.519 -23.582 7.115 1.00 94.94 635 ARG A N 1
ATOM 4805 C CA . ARG A 1 635 ? -4.312 -23.402 5.672 1.00 94.94 635 ARG A CA 1
ATOM 4806 C C . ARG A 1 635 ? -5.578 -23.759 4.894 1.00 94.94 635 ARG A C 1
ATOM 4808 O O . ARG A 1 635 ? -6.153 -24.821 5.123 1.00 94.94 635 ARG A O 1
ATOM 4815 N N . ASP A 1 636 ? -5.965 -22.919 3.939 1.00 94.31 636 ASP A N 1
ATOM 4816 C CA . ASP A 1 636 ? -7.060 -23.241 3.027 1.00 94.31 636 ASP A CA 1
ATOM 4817 C C . ASP A 1 636 ? -6.694 -24.429 2.114 1.00 94.31 636 ASP A C 1
ATOM 4819 O O . ASP A 1 636 ? -5.590 -24.513 1.560 1.00 94.31 636 ASP A O 1
ATOM 4823 N N . THR A 1 637 ? -7.626 -25.366 1.943 1.00 92.38 637 THR A N 1
ATOM 4824 C CA . THR A 1 637 ? -7.471 -26.511 1.036 1.00 92.38 637 THR A CA 1
ATOM 4825 C C . THR A 1 637 ? -7.385 -26.099 -0.433 1.00 92.38 637 THR A C 1
ATOM 4827 O O . THR A 1 637 ? -6.805 -26.833 -1.228 1.00 92.38 637 THR A O 1
ATOM 4830 N N . MET A 1 638 ? -7.912 -24.924 -0.788 1.00 92.94 638 MET A N 1
ATOM 4831 C CA . MET A 1 638 ? -7.888 -24.367 -2.142 1.00 92.94 638 MET A CA 1
ATOM 4832 C C . MET A 1 638 ? -6.591 -23.605 -2.472 1.00 92.94 638 MET A C 1
ATOM 4834 O O . MET A 1 638 ? -6.459 -23.103 -3.585 1.00 92.94 638 MET A O 1
ATOM 4838 N N . ASN A 1 639 ? -5.620 -23.515 -1.550 1.00 93.00 639 ASN A N 1
ATOM 4839 C CA . ASN A 1 639 ? -4.381 -22.762 -1.778 1.00 93.00 639 ASN A CA 1
ATOM 4840 C C . ASN A 1 639 ? -3.542 -23.311 -2.955 1.00 93.00 639 ASN A C 1
ATOM 4842 O O . ASN A 1 639 ? -3.183 -24.495 -2.934 1.00 93.00 639 ASN A O 1
ATOM 4846 N N . PRO A 1 640 ? -3.132 -22.460 -3.922 1.00 94.19 640 PRO A N 1
ATOM 4847 C CA . PRO A 1 640 ? -3.304 -21.003 -3.951 1.00 94.19 640 PRO A CA 1
ATOM 4848 C C . PRO A 1 640 ? -4.702 -20.584 -4.427 1.00 94.19 640 PRO A C 1
ATOM 4850 O O . PRO A 1 640 ? -5.146 -20.987 -5.503 1.00 94.19 640 PRO A O 1
ATOM 4853 N N . VAL A 1 641 ? -5.357 -19.721 -3.647 1.00 95.62 641 VAL A N 1
ATOM 4854 C CA . VAL A 1 641 ? -6.717 -19.236 -3.934 1.00 95.62 641 VAL A CA 1
ATOM 4855 C C . VAL A 1 641 ? -6.765 -18.154 -5.019 1.00 95.62 641 VAL A C 1
ATOM 4857 O O . VAL A 1 641 ? -7.801 -17.958 -5.655 1.00 95.62 641 VAL A O 1
ATOM 4860 N N . VAL A 1 642 ? -5.635 -17.487 -5.274 1.00 95.06 642 VAL A N 1
ATOM 4861 C CA . VAL A 1 642 ? -5.417 -16.660 -6.468 1.00 95.06 642 VAL A CA 1
ATOM 4862 C C . VAL A 1 642 ? -4.109 -17.082 -7.116 1.00 95.06 642 VAL A C 1
ATOM 4864 O O . VAL A 1 642 ? -3.050 -17.020 -6.487 1.00 95.06 642 VAL A O 1
ATOM 4867 N N . LYS A 1 643 ? -4.179 -17.493 -8.381 1.00 92.50 643 LYS A N 1
ATOM 4868 C CA . LYS A 1 643 ? -3.007 -17.786 -9.213 1.00 92.50 643 LYS A CA 1
ATOM 4869 C C . LYS A 1 643 ? -2.492 -16.519 -9.891 1.00 92.50 643 LYS A C 1
ATOM 4871 O O . LYS A 1 643 ? -3.281 -15.637 -10.216 1.00 92.50 643 LYS A O 1
ATOM 4876 N N . SER A 1 644 ? -1.190 -16.449 -10.160 1.00 88.50 644 SER A N 1
ATOM 4877 C CA . SER A 1 644 ? -0.593 -15.320 -10.886 1.00 88.50 644 SER A CA 1
ATOM 4878 C C . SER A 1 644 ? -1.313 -15.030 -12.217 1.00 88.50 644 SER A C 1
ATOM 4880 O O . SER A 1 644 ? -1.395 -15.901 -13.085 1.00 88.50 644 SER A O 1
ATOM 4882 N N . GLY A 1 645 ? -1.854 -13.816 -12.359 1.00 89.50 645 GLY A N 1
ATOM 4883 C CA . GLY A 1 645 ? -2.580 -13.334 -13.539 1.00 89.50 645 GLY A CA 1
ATOM 4884 C C . GLY A 1 645 ? -4.093 -13.598 -13.516 1.00 89.50 645 GLY A C 1
ATOM 4885 O O . GLY A 1 645 ? -4.799 -13.145 -14.417 1.00 89.50 645 GLY A O 1
ATOM 4886 N N . GLN A 1 646 ? -4.621 -14.313 -12.517 1.00 93.25 646 GLN A N 1
ATOM 4887 C CA . GLN A 1 646 ? -6.035 -14.688 -12.425 1.00 93.25 646 GLN A CA 1
ATOM 4888 C C . GLN A 1 646 ? -6.976 -13.486 -12.255 1.00 93.25 646 GLN A C 1
ATOM 4890 O O . GLN A 1 646 ? -8.012 -13.452 -12.916 1.00 93.25 646 GLN A O 1
ATOM 4895 N N . ILE A 1 647 ? -6.659 -12.516 -11.388 1.00 95.25 647 ILE A N 1
ATOM 4896 C CA . ILE A 1 647 ? -7.549 -11.361 -11.161 1.00 95.25 647 ILE A CA 1
ATOM 4897 C C . ILE A 1 647 ? -7.278 -10.289 -12.213 1.00 95.25 647 ILE A C 1
ATOM 4899 O O . ILE A 1 647 ? -8.206 -9.744 -12.815 1.00 95.25 647 ILE A O 1
ATOM 4903 N N . TRP A 1 648 ? -6.002 -10.009 -12.477 1.00 95.50 648 TRP A N 1
ATOM 4904 C CA . TRP A 1 648 ? -5.606 -8.909 -13.354 1.00 95.50 648 TRP A CA 1
ATOM 4905 C C . TRP A 1 648 ? -5.959 -9.121 -14.826 1.00 95.50 648 TRP A C 1
ATOM 4907 O O . TRP A 1 648 ? -6.397 -8.167 -15.467 1.00 95.50 648 TRP A O 1
ATOM 4917 N N . SER A 1 649 ? -5.915 -10.356 -15.338 1.00 93.31 649 SER A N 1
ATOM 4918 C CA . SER A 1 649 ? -6.424 -10.649 -16.690 1.00 93.31 649 SER A CA 1
ATOM 4919 C C . SER A 1 649 ? -7.925 -10.362 -16.846 1.00 93.31 649 SER A C 1
ATOM 4921 O O . SER A 1 649 ? -8.373 -10.064 -17.952 1.00 93.31 649 SER A O 1
ATOM 4923 N N . SER A 1 650 ? -8.698 -10.393 -15.751 1.00 94.19 650 SER A N 1
ATOM 4924 C CA . SER A 1 650 ? -10.121 -10.031 -15.734 1.00 94.19 650 SER A CA 1
ATOM 4925 C C . SER A 1 650 ? -10.335 -8.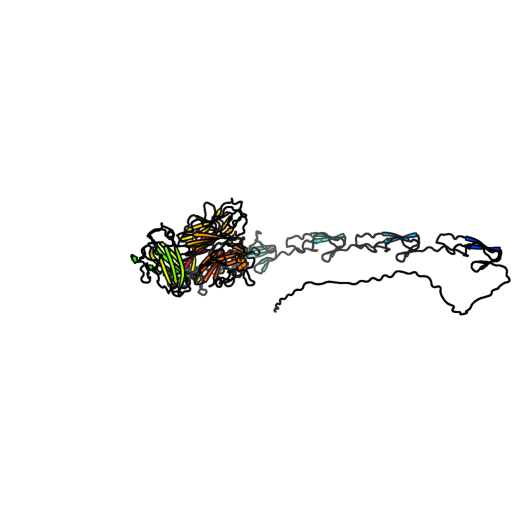520 -15.570 1.00 94.19 650 SER A C 1
ATOM 4927 O O . SER A 1 650 ? -11.145 -7.939 -16.292 1.00 94.19 650 SER A O 1
ATOM 4929 N N . ILE A 1 651 ? -9.585 -7.851 -14.680 1.00 96.19 651 ILE A N 1
ATOM 4930 C CA . ILE A 1 651 ? -9.653 -6.384 -14.497 1.00 96.19 651 ILE A CA 1
ATOM 4931 C C . ILE A 1 651 ? -9.249 -5.647 -15.785 1.00 96.19 651 ILE A C 1
ATOM 4933 O O . ILE A 1 651 ? -9.948 -4.733 -16.224 1.00 96.19 651 ILE A O 1
ATOM 4937 N N . CYS A 1 652 ? -8.155 -6.068 -16.423 1.00 95.62 652 CYS A N 1
ATOM 4938 C CA . CYS A 1 652 ? -7.600 -5.427 -17.618 1.00 95.62 652 CYS A CA 1
ATOM 4939 C C . CYS A 1 652 ? -8.244 -5.903 -18.935 1.00 95.62 652 CYS A C 1
ATOM 4941 O O . CYS A 1 652 ? -7.734 -5.617 -20.020 1.00 95.62 652 CYS A O 1
ATOM 4943 N N . ASN A 1 653 ? -9.369 -6.623 -18.875 1.00 93.06 653 ASN A N 1
ATOM 4944 C CA . ASN A 1 653 ? -10.079 -7.095 -20.059 1.00 93.06 653 ASN A CA 1
ATOM 4945 C C . ASN A 1 653 ? -10.899 -5.962 -20.711 1.00 93.06 653 ASN A C 1
ATOM 4947 O O . ASN A 1 653 ? -12.073 -5.754 -20.399 1.00 93.06 653 ASN A O 1
ATOM 4951 N N . GLY A 1 654 ? -10.274 -5.209 -21.617 1.00 89.19 654 GLY A N 1
ATOM 4952 C CA . GLY A 1 654 ? -10.927 -4.167 -22.414 1.00 89.19 654 GLY A CA 1
ATOM 4953 C C . GLY A 1 654 ? -9.933 -3.267 -23.152 1.00 89.19 654 GLY A C 1
ATOM 4954 O O . GLY A 1 654 ? -8.732 -3.313 -22.905 1.00 89.19 654 GLY A O 1
ATOM 4955 N N . PHE A 1 655 ? -10.431 -2.435 -24.070 1.00 85.50 655 PHE A N 1
ATOM 4956 C CA . PHE A 1 655 ? -9.613 -1.435 -24.783 1.00 85.50 655 PHE A CA 1
ATOM 4957 C C . PHE A 1 655 ? -9.540 -0.080 -24.061 1.00 85.50 655 PHE A C 1
ATOM 4959 O O . PHE A 1 655 ? -8.750 0.779 -24.442 1.00 85.50 655 PHE A O 1
ATOM 4966 N N . ASP A 1 656 ? -10.396 0.114 -23.063 1.00 89.25 656 ASP A N 1
ATOM 4967 C CA . ASP A 1 656 ? -10.609 1.331 -22.282 1.00 89.25 656 ASP A CA 1
ATOM 4968 C C . ASP A 1 656 ? -10.034 1.246 -20.857 1.00 89.25 656 ASP A C 1
ATOM 4970 O O . ASP A 1 656 ? -10.184 2.188 -20.085 1.00 89.25 656 ASP A O 1
ATOM 4974 N N . LYS A 1 657 ? -9.363 0.136 -20.519 1.00 94.38 657 LYS A N 1
ATOM 4975 C CA . LYS A 1 657 ? -8.769 -0.105 -19.199 1.00 94.38 657 LYS A CA 1
ATOM 4976 C C . LYS A 1 657 ? -7.476 0.679 -18.996 1.00 94.38 657 LYS A C 1
ATOM 4978 O O . LYS A 1 657 ? -6.666 0.834 -19.911 1.00 94.38 657 LYS A O 1
ATOM 4983 N N . HIS A 1 658 ? -7.232 1.078 -17.755 1.00 95.88 658 HIS A N 1
ATOM 4984 C CA . HIS A 1 658 ? -6.015 1.754 -17.309 1.00 95.88 658 HIS A CA 1
ATOM 4985 C C . HIS A 1 658 ? -4.870 0.791 -16.951 1.00 95.88 658 HIS A C 1
ATOM 4987 O O . HIS A 1 658 ? -3.852 1.223 -16.408 1.00 95.88 658 HIS A O 1
ATOM 4993 N N . CYS A 1 659 ? -4.998 -0.498 -17.282 1.00 95.06 659 CYS A N 1
ATOM 4994 C CA . CYS A 1 659 ? -3.968 -1.517 -17.093 1.00 95.06 659 CYS A CA 1
ATOM 4995 C C . CYS A 1 659 ? -3.845 -2.464 -18.311 1.00 95.06 659 CYS A C 1
ATOM 4997 O O . CYS A 1 659 ? -4.848 -2.745 -18.970 1.00 95.06 659 CYS A O 1
ATOM 4999 N N . PRO A 1 660 ? -2.633 -2.954 -18.643 1.00 93.06 660 PRO A N 1
ATOM 5000 C CA . PRO A 1 660 ? -2.418 -3.939 -19.706 1.00 93.06 660 PRO A CA 1
ATOM 5001 C C . PRO A 1 660 ? -2.960 -5.344 -19.370 1.00 93.06 660 PRO A C 1
ATOM 5003 O O . PRO A 1 660 ? -2.867 -5.768 -18.220 1.00 93.06 660 PRO A O 1
ATOM 5006 N N . PRO A 1 661 ? -3.450 -6.125 -20.356 1.00 90.19 661 PRO A N 1
ATOM 5007 C CA . PRO A 1 661 ? -3.941 -7.495 -20.134 1.00 90.19 661 PRO A CA 1
ATOM 5008 C C . PRO A 1 661 ? -2.906 -8.500 -19.600 1.00 90.19 661 PRO A C 1
ATOM 5010 O O . PRO A 1 661 ? -3.285 -9.575 -19.145 1.00 90.19 661 PRO A O 1
ATOM 5013 N N . ASP A 1 662 ? -1.614 -8.178 -19.691 1.00 90.94 662 ASP A N 1
ATOM 5014 C CA . ASP A 1 662 ? -0.477 -8.972 -19.212 1.00 90.94 662 ASP A CA 1
ATOM 5015 C C . ASP A 1 662 ? 0.060 -8.526 -17.834 1.00 90.94 662 ASP A C 1
ATOM 5017 O O . ASP A 1 662 ? 1.133 -8.967 -17.420 1.00 90.94 662 ASP A O 1
ATOM 5021 N N . THR A 1 663 ? -0.673 -7.676 -17.105 1.00 92.94 663 THR A N 1
ATOM 5022 C CA . THR A 1 663 ? -0.411 -7.413 -15.680 1.00 92.94 663 THR A CA 1
ATOM 5023 C C . THR A 1 663 ? -0.626 -8.688 -14.858 1.00 92.94 663 THR A C 1
ATOM 5025 O O . THR A 1 663 ? -1.661 -9.346 -14.970 1.00 92.94 663 THR A O 1
ATOM 5028 N N . GLY A 1 664 ? 0.352 -9.043 -14.021 1.00 91.19 664 GLY A N 1
ATOM 5029 C CA . GLY A 1 664 ? 0.282 -10.189 -13.116 1.00 91.19 664 GLY A CA 1
ATOM 5030 C C . GLY A 1 664 ? -0.182 -9.805 -11.712 1.00 91.19 664 GLY A C 1
ATOM 5031 O O . GLY A 1 664 ? 0.030 -8.681 -11.261 1.00 91.19 664 GLY A O 1
ATOM 5032 N N . ASP A 1 665 ? -0.773 -10.764 -10.999 1.00 90.44 665 ASP A N 1
ATOM 5033 C CA . ASP A 1 665 ? -1.038 -10.657 -9.559 1.00 90.44 665 ASP A CA 1
ATOM 5034 C C . ASP A 1 665 ? 0.277 -10.694 -8.771 1.00 90.44 665 ASP A C 1
ATOM 5036 O O . ASP A 1 665 ? 0.999 -11.694 -8.813 1.00 90.44 665 ASP A O 1
ATOM 5040 N N . GLU A 1 666 ? 0.573 -9.623 -8.029 1.00 79.12 666 GLU A N 1
ATOM 5041 C CA . GLU A 1 666 ? 1.776 -9.515 -7.203 1.00 79.12 666 GLU A CA 1
ATOM 5042 C C . GLU A 1 666 ? 1.456 -8.895 -5.838 1.00 79.12 666 GLU A C 1
ATOM 5044 O O . GLU A 1 666 ? 1.359 -7.684 -5.708 1.00 79.12 666 GLU A O 1
ATOM 5049 N N . GLY A 1 667 ? 1.385 -9.714 -4.790 1.00 76.44 667 GLY A N 1
ATOM 5050 C CA . GLY A 1 667 ? 1.561 -9.266 -3.404 1.00 76.44 667 GLY A CA 1
ATOM 5051 C C . GLY A 1 667 ? 0.552 -8.276 -2.808 1.00 76.44 667 GLY A C 1
ATOM 5052 O O . GLY A 1 667 ? -0.439 -7.875 -3.412 1.00 76.44 667 GLY A O 1
ATOM 5053 N N . THR A 1 668 ? 0.810 -7.932 -1.542 1.00 89.56 668 THR A N 1
ATOM 5054 C CA . THR A 1 668 ? 0.122 -6.904 -0.730 1.00 89.56 668 THR A CA 1
ATOM 5055 C C . THR A 1 668 ? -1.403 -6.767 -0.901 1.00 89.56 668 THR A C 1
ATOM 5057 O O . THR A 1 668 ? -1.901 -5.637 -1.001 1.00 89.56 668 THR A O 1
ATOM 5060 N N . PRO A 1 669 ? -2.197 -7.858 -0.923 1.00 94.88 669 PRO A N 1
ATOM 5061 C CA . PRO A 1 669 ? -3.648 -7.728 -0.902 1.00 94.88 669 PRO A CA 1
ATOM 5062 C C . PRO A 1 669 ? -4.099 -7.019 0.382 1.00 94.88 669 PRO A C 1
ATOM 5064 O O . PRO A 1 669 ? -3.492 -7.194 1.436 1.00 94.88 669 PRO A O 1
ATOM 5067 N N . GLN A 1 670 ? -5.187 -6.253 0.314 1.00 96.31 670 GLN A N 1
ATOM 5068 C CA . GLN A 1 670 ? -5.837 -5.675 1.494 1.00 96.31 670 GLN A CA 1
ATOM 5069 C C . GLN A 1 670 ? -7.315 -6.055 1.514 1.00 96.31 670 GLN A C 1
ATOM 5071 O O . GLN A 1 670 ? -8.067 -5.634 0.635 1.00 96.31 670 GLN A O 1
ATOM 5076 N N . ILE A 1 671 ? -7.743 -6.795 2.539 1.00 97.12 671 ILE A N 1
ATOM 5077 C CA . ILE A 1 671 ? -9.157 -7.034 2.834 1.00 97.12 671 ILE A CA 1
ATOM 5078 C C . ILE A 1 671 ? -9.697 -5.763 3.501 1.00 97.12 671 ILE A C 1
ATOM 5080 O O . ILE A 1 671 ? -9.368 -5.460 4.644 1.00 97.12 671 ILE A O 1
ATOM 5084 N N . MET A 1 672 ? -10.481 -4.975 2.766 1.00 93.69 672 MET A N 1
ATOM 5085 C CA . MET A 1 672 ? -10.911 -3.636 3.193 1.00 93.69 672 MET A CA 1
ATOM 5086 C C . MET A 1 672 ? -12.177 -3.665 4.053 1.00 93.69 672 MET A C 1
ATOM 5088 O O . MET A 1 672 ? -12.316 -2.859 4.968 1.00 93.69 672 MET A O 1
ATOM 5092 N N . LYS A 1 673 ? -13.126 -4.553 3.729 1.00 91.50 673 LYS A N 1
ATOM 5093 C CA . LYS A 1 673 ? -14.405 -4.719 4.441 1.00 91.50 673 LYS A CA 1
ATOM 5094 C C . LYS A 1 673 ? -15.089 -6.035 4.071 1.00 91.50 673 LYS A C 1
ATOM 5096 O O . LYS A 1 673 ? -14.810 -6.594 3.009 1.00 91.50 673 LYS A O 1
ATOM 5101 N N . LYS A 1 674 ? -16.057 -6.450 4.890 1.00 92.25 674 LYS A N 1
ATOM 5102 C CA . LYS A 1 674 ? -17.093 -7.433 4.542 1.00 92.25 674 LYS A CA 1
ATOM 5103 C C . LYS A 1 674 ? -18.454 -6.725 4.519 1.00 92.25 674 LYS A C 1
ATOM 5105 O O . LYS A 1 674 ? -18.741 -5.955 5.430 1.00 92.25 674 LYS A O 1
ATOM 5110 N N . THR A 1 675 ? -19.275 -6.932 3.491 1.00 87.94 675 THR A N 1
ATOM 5111 C CA . THR A 1 675 ? -20.680 -6.476 3.467 1.00 87.94 675 THR A CA 1
ATOM 5112 C C . THR A 1 675 ? -21.500 -7.322 2.491 1.00 87.94 675 THR A C 1
ATOM 5114 O O . THR A 1 675 ? -20.953 -7.802 1.502 1.00 87.94 675 THR A O 1
ATOM 5117 N N . ASP A 1 676 ? -22.779 -7.557 2.799 1.00 85.81 676 ASP A N 1
ATOM 5118 C CA . ASP A 1 676 ? -23.702 -8.411 2.030 1.00 85.81 676 ASP A CA 1
ATOM 5119 C C . ASP A 1 676 ? -23.079 -9.791 1.647 1.00 85.81 676 ASP A C 1
ATOM 5121 O O . ASP A 1 676 ? -23.190 -10.285 0.518 1.00 85.81 676 ASP A O 1
ATOM 5125 N N . ASP A 1 677 ? -22.380 -10.401 2.619 1.00 89.69 677 ASP A N 1
ATOM 5126 C CA . ASP A 1 677 ? -21.589 -11.645 2.530 1.00 89.69 677 ASP A CA 1
ATOM 5127 C C . ASP A 1 677 ? -20.432 -11.647 1.503 1.00 89.69 677 ASP A C 1
ATOM 5129 O O . ASP A 1 677 ? -19.938 -12.709 1.123 1.00 89.69 677 ASP A O 1
ATOM 5133 N N . TYR A 1 678 ? -19.973 -10.478 1.050 1.00 95.44 678 TYR A N 1
ATOM 5134 C CA . TYR A 1 678 ? -18.763 -10.322 0.239 1.00 95.44 678 TYR A CA 1
ATOM 5135 C C . TYR A 1 678 ? -17.628 -9.670 1.029 1.00 95.44 678 TYR A C 1
ATOM 5137 O O . TYR A 1 678 ? -17.788 -8.585 1.589 1.00 95.44 678 TYR A O 1
ATOM 5145 N N . PHE A 1 679 ? -16.447 -10.283 0.987 1.00 97.25 679 PHE A N 1
ATOM 5146 C CA . PHE A 1 679 ? -15.171 -9.658 1.318 1.00 97.25 679 PHE A CA 1
ATOM 5147 C C . PHE A 1 679 ? -14.681 -8.840 0.123 1.00 97.25 679 PHE A C 1
ATOM 5149 O O . PHE A 1 679 ? -14.545 -9.362 -0.984 1.00 97.25 679 PHE A O 1
ATOM 5156 N N . TYR A 1 680 ? -14.393 -7.563 0.351 1.00 96.88 680 TYR A N 1
ATOM 5157 C CA . TYR A 1 680 ? -13.880 -6.633 -0.651 1.00 96.88 680 TYR A CA 1
ATOM 5158 C C . TYR A 1 680 ? -12.376 -6.496 -0.489 1.00 96.88 680 TYR A C 1
ATOM 5160 O O . TYR A 1 680 ? -11.901 -6.071 0.567 1.00 96.88 680 TYR A O 1
ATOM 5168 N N . VAL A 1 681 ? -11.631 -6.835 -1.538 1.00 97.56 681 VAL A N 1
ATOM 5169 C CA . VAL A 1 681 ? -10.174 -6.941 -1.491 1.00 97.56 681 VAL A CA 1
ATOM 5170 C C . VAL A 1 681 ? -9.559 -6.075 -2.582 1.00 97.56 681 VAL A C 1
ATOM 5172 O O . VAL A 1 681 ? -9.977 -6.130 -3.739 1.00 97.56 681 VAL A O 1
ATOM 5175 N N . SER A 1 682 ? -8.571 -5.257 -2.216 1.00 96.38 682 SER A N 1
ATOM 5176 C CA . SER A 1 682 ? -7.719 -4.579 -3.192 1.00 96.38 682 SER A CA 1
ATOM 5177 C C . SER A 1 682 ? -6.438 -5.376 -3.406 1.00 96.38 682 SER A C 1
ATOM 5179 O O . SER A 1 682 ? -5.897 -5.953 -2.464 1.00 96.38 682 SER A O 1
ATOM 5181 N N . PHE A 1 683 ? -5.964 -5.408 -4.646 1.00 95.50 683 PHE A N 1
ATOM 5182 C CA . PHE A 1 683 ? -4.841 -6.226 -5.102 1.00 95.50 683 PHE A CA 1
ATOM 5183 C C . PHE A 1 683 ? -3.763 -5.325 -5.678 1.00 95.50 683 PHE A C 1
ATOM 5185 O O . PHE A 1 683 ? -4.085 -4.378 -6.395 1.00 95.50 683 PHE A O 1
ATOM 5192 N N . HIS A 1 684 ? -2.499 -5.621 -5.401 1.00 93.25 684 HIS A N 1
ATOM 5193 C CA . HIS A 1 684 ? -1.405 -5.051 -6.173 1.00 93.25 684 HIS A CA 1
ATOM 5194 C C . HIS A 1 684 ? -1.180 -5.893 -7.440 1.00 93.25 684 HIS A C 1
ATOM 5196 O O . HIS A 1 684 ? -1.477 -7.093 -7.488 1.00 93.25 684 HIS A O 1
ATOM 5202 N N . GLY A 1 685 ? -0.762 -5.230 -8.511 1.00 93.50 685 GLY A N 1
ATOM 5203 C CA . GLY A 1 685 ? -0.516 -5.834 -9.808 1.00 93.50 685 GLY A CA 1
ATOM 5204 C C . GLY A 1 685 ? 0.718 -5.242 -10.435 1.00 93.50 685 GLY A C 1
ATOM 5205 O O . GLY A 1 685 ? 0.915 -4.030 -10.395 1.00 93.50 685 GLY A O 1
ATOM 5206 N N . PHE A 1 686 ? 1.528 -6.096 -11.041 1.00 92.62 686 PHE A N 1
ATOM 5207 C CA . PHE A 1 686 ? 2.814 -5.701 -11.583 1.00 92.62 686 PHE A CA 1
ATOM 5208 C C . PHE A 1 686 ? 3.016 -6.260 -12.982 1.00 92.62 686 PHE A C 1
ATOM 5210 O O . PHE A 1 686 ? 2.637 -7.393 -13.295 1.00 92.62 686 PHE A O 1
ATOM 5217 N N . ARG A 1 687 ? 3.643 -5.452 -13.834 1.00 92.00 687 ARG A N 1
ATOM 5218 C CA . ARG A 1 687 ? 3.964 -5.816 -15.206 1.00 92.00 687 ARG A CA 1
ATOM 5219 C C . ARG A 1 687 ? 5.472 -5.784 -15.420 1.00 92.00 687 ARG A C 1
ATOM 5221 O O . ARG A 1 687 ? 6.071 -4.743 -15.670 1.00 92.00 687 ARG A O 1
ATOM 5228 N N . GLY A 1 688 ? 6.093 -6.962 -15.410 1.00 88.62 688 GLY A N 1
ATOM 5229 C CA . GLY A 1 688 ? 7.545 -7.095 -15.588 1.00 88.62 688 GLY A CA 1
ATOM 5230 C C . GLY A 1 688 ? 8.092 -6.598 -16.938 1.00 88.62 688 GLY A C 1
ATOM 5231 O O . GLY A 1 688 ? 9.292 -6.368 -17.048 1.00 88.62 688 GLY A O 1
ATOM 5232 N N . ALA A 1 689 ? 7.242 -6.413 -17.957 1.00 89.56 689 ALA A N 1
ATOM 5233 C CA . ALA A 1 689 ? 7.651 -5.959 -19.290 1.00 89.56 689 ALA A CA 1
ATOM 5234 C C . ALA A 1 689 ? 8.074 -4.476 -19.346 1.00 89.56 689 ALA A C 1
ATOM 5236 O O . ALA A 1 689 ? 8.927 -4.115 -20.156 1.00 89.56 689 ALA A O 1
ATOM 5237 N N . ASP A 1 690 ? 7.484 -3.626 -18.504 1.00 89.62 690 ASP A N 1
ATOM 5238 C CA . ASP A 1 690 ? 7.753 -2.181 -18.420 1.00 89.62 690 ASP A CA 1
ATOM 5239 C C . ASP A 1 690 ? 7.931 -1.677 -16.972 1.00 89.62 690 ASP A C 1
ATOM 5241 O O . ASP A 1 690 ? 8.102 -0.480 -16.749 1.00 89.62 690 ASP A O 1
ATOM 5245 N N . LEU A 1 691 ? 7.955 -2.602 -16.005 1.00 91.12 691 LEU A N 1
ATOM 5246 C CA . LEU A 1 691 ? 8.102 -2.376 -14.564 1.00 91.12 691 LEU A CA 1
ATOM 5247 C C . LEU A 1 691 ? 6.980 -1.523 -13.945 1.00 91.12 691 LEU A C 1
ATOM 5249 O O . LEU A 1 691 ? 7.189 -0.896 -12.904 1.00 91.12 691 LEU A O 1
ATOM 5253 N N . THR A 1 692 ? 5.795 -1.494 -14.563 1.00 93.12 692 THR A N 1
ATOM 5254 C CA . THR A 1 692 ? 4.657 -0.702 -14.076 1.00 93.12 692 THR A CA 1
ATOM 5255 C C . THR A 1 692 ? 3.851 -1.405 -12.982 1.00 93.12 692 THR A C 1
ATOM 5257 O O . THR A 1 692 ? 3.730 -2.632 -12.958 1.00 93.12 692 THR A O 1
ATOM 5260 N N . GLY A 1 693 ? 3.318 -0.595 -12.063 1.00 94.69 693 GLY A N 1
ATOM 5261 C CA . GLY A 1 693 ? 2.557 -1.016 -10.886 1.00 94.69 693 GLY A CA 1
ATOM 5262 C C . GLY A 1 693 ? 1.117 -0.506 -10.899 1.00 94.69 693 GLY A C 1
ATOM 5263 O O . GLY A 1 693 ? 0.838 0.624 -11.318 1.00 94.69 693 GLY A O 1
ATOM 5264 N N . TYR A 1 694 ? 0.195 -1.328 -10.414 1.00 95.81 694 TYR A N 1
ATOM 5265 C CA . TYR A 1 694 ? -1.242 -1.088 -10.452 1.00 95.81 694 TYR A CA 1
ATOM 5266 C C . TYR A 1 694 ? -1.908 -1.502 -9.138 1.00 95.81 694 TYR A C 1
ATOM 5268 O O . TYR A 1 694 ? -1.491 -2.457 -8.482 1.00 95.81 694 TYR A O 1
ATOM 5276 N N . ARG A 1 695 ? -3.010 -0.832 -8.784 1.00 96.62 695 ARG A N 1
ATOM 5277 C CA . ARG A 1 695 ? -3.917 -1.284 -7.718 1.00 96.62 695 ARG A CA 1
ATOM 5278 C C . ARG A 1 695 ? -5.273 -1.629 -8.314 1.00 96.62 695 ARG A C 1
ATOM 5280 O O . ARG A 1 695 ? -5.858 -0.816 -9.022 1.00 96.62 695 ARG A O 1
ATOM 5287 N N . GLY A 1 696 ? -5.757 -2.834 -8.054 1.00 95.94 696 GLY A N 1
ATOM 5288 C CA . GLY A 1 696 ? -7.014 -3.381 -8.560 1.00 95.94 696 GLY A CA 1
ATOM 5289 C C . GLY A 1 696 ? -7.956 -3.735 -7.417 1.00 95.94 696 GLY A C 1
ATOM 5290 O O . GLY A 1 696 ? -7.589 -3.628 -6.245 1.00 95.94 696 GLY A O 1
ATOM 5291 N N . MET A 1 697 ? -9.173 -4.162 -7.745 1.00 96.56 697 MET A N 1
ATOM 5292 C CA . MET A 1 697 ? -10.179 -4.539 -6.756 1.00 96.56 697 MET A CA 1
ATOM 5293 C C . MET A 1 697 ? -11.043 -5.691 -7.252 1.00 96.56 697 MET A C 1
ATOM 5295 O O . MET A 1 697 ? -11.486 -5.693 -8.398 1.00 96.56 697 MET A O 1
ATOM 5299 N N . ALA A 1 698 ? -11.318 -6.634 -6.359 1.00 97.19 698 ALA A N 1
ATOM 5300 C CA . ALA A 1 698 ? -12.291 -7.694 -6.566 1.00 97.19 698 ALA A CA 1
ATOM 5301 C C . ALA A 1 698 ? -13.041 -7.967 -5.256 1.00 97.19 698 ALA A C 1
ATOM 5303 O O . ALA A 1 698 ? -12.648 -7.497 -4.182 1.00 97.19 698 ALA A O 1
ATOM 5304 N N . ARG A 1 699 ? -14.113 -8.751 -5.332 1.00 97.50 699 ARG A N 1
ATOM 5305 C CA . ARG A 1 699 ? -14.802 -9.279 -4.151 1.00 97.50 699 ARG A CA 1
ATOM 5306 C C . ARG A 1 699 ? -14.956 -10.792 -4.223 1.00 97.50 699 ARG A C 1
ATOM 5308 O O . ARG A 1 699 ? -14.975 -11.361 -5.312 1.00 97.50 699 ARG A O 1
ATOM 5315 N N . SER A 1 700 ? -15.078 -11.432 -3.068 1.00 97.56 700 SER A N 1
ATOM 5316 C CA . SER A 1 700 ? -15.295 -12.876 -2.943 1.00 97.56 700 SER A CA 1
ATOM 5317 C C . SER A 1 700 ? -16.135 -13.195 -1.709 1.00 97.56 700 SER A C 1
ATOM 5319 O O . SER A 1 700 ? -16.136 -12.427 -0.752 1.00 97.56 700 SER A O 1
ATOM 5321 N N . ARG A 1 701 ? -16.851 -14.323 -1.720 1.00 96.50 701 ARG A N 1
ATOM 5322 C CA . ARG A 1 701 ? -17.575 -14.844 -0.545 1.00 96.50 701 ARG A CA 1
ATOM 5323 C C . ARG A 1 701 ? -16.763 -15.872 0.249 1.00 96.50 701 ARG A C 1
ATOM 5325 O O . ARG A 1 701 ? -17.033 -16.095 1.422 1.00 96.50 701 ARG A O 1
ATOM 5332 N N . ASP A 1 702 ? -15.787 -16.500 -0.402 1.00 94.88 702 ASP A N 1
ATOM 5333 C CA . ASP A 1 702 ? -15.091 -17.711 0.053 1.00 94.88 702 ASP A CA 1
ATOM 5334 C C . ASP A 1 702 ? -13.564 -17.656 -0.164 1.00 94.88 702 ASP A C 1
ATOM 5336 O O . ASP A 1 702 ? -12.869 -18.636 0.080 1.00 94.88 702 ASP A O 1
ATOM 5340 N N . PHE A 1 703 ? -13.048 -16.514 -0.630 1.00 96.12 703 PHE A N 1
ATOM 5341 C CA . PHE A 1 703 ? -11.674 -16.273 -1.084 1.00 96.12 703 PHE A CA 1
ATOM 5342 C C . PHE A 1 703 ? -11.206 -17.102 -2.292 1.00 96.12 703 PHE A C 1
ATOM 5344 O O . PHE A 1 703 ? -10.104 -16.854 -2.772 1.00 96.12 703 PHE A O 1
ATOM 5351 N N . ALA A 1 704 ? -12.017 -18.011 -2.840 1.00 91.31 704 ALA A N 1
ATOM 5352 C CA . ALA A 1 704 ? -11.672 -18.852 -3.990 1.00 91.31 704 ALA A CA 1
ATOM 5353 C C . ALA A 1 704 ? -12.338 -18.377 -5.295 1.00 91.31 704 ALA A C 1
ATOM 5355 O O . ALA A 1 704 ? -11.722 -18.404 -6.362 1.00 91.31 704 ALA A O 1
ATOM 5356 N N . ASN A 1 705 ? -13.587 -17.915 -5.214 1.00 95.00 705 ASN A N 1
ATOM 5357 C CA . ASN A 1 705 ? -14.372 -17.410 -6.335 1.00 95.00 705 ASN A CA 1
ATOM 5358 C C . ASN A 1 705 ? -14.391 -15.877 -6.306 1.00 95.00 705 ASN A C 1
ATOM 5360 O O . ASN A 1 705 ? -14.841 -15.280 -5.327 1.00 95.00 705 ASN A O 1
ATOM 5364 N N . TRP A 1 706 ? -13.904 -15.239 -7.373 1.00 96.44 706 TRP A N 1
ATOM 5365 C CA . TRP A 1 706 ? -13.650 -13.796 -7.412 1.00 96.44 706 TRP A CA 1
ATOM 5366 C C . TRP A 1 706 ? -14.468 -13.079 -8.486 1.00 96.44 706 TRP A C 1
ATOM 5368 O O . TRP A 1 706 ? -14.501 -13.493 -9.643 1.00 96.44 706 TRP A O 1
ATOM 5378 N N . GLU A 1 707 ? -15.072 -11.955 -8.108 1.00 97.31 707 GLU A N 1
ATOM 5379 C CA . GLU A 1 707 ? -15.806 -11.050 -8.992 1.00 97.31 707 GLU A CA 1
ATOM 5380 C C . GLU A 1 707 ? -15.030 -9.734 -9.149 1.00 97.31 707 GLU A C 1
ATOM 5382 O O . GLU A 1 707 ? -14.776 -9.040 -8.163 1.00 97.31 707 GLU A O 1
ATOM 5387 N N . THR A 1 708 ? -14.667 -9.374 -10.385 1.00 95.50 708 THR A N 1
ATOM 5388 C CA . THR A 1 708 ? -13.945 -8.125 -10.719 1.00 95.50 708 THR A CA 1
ATOM 5389 C C . THR A 1 708 ? -14.838 -7.052 -11.353 1.00 95.50 708 THR A C 1
ATOM 5391 O O . THR A 1 708 ? -14.368 -5.966 -11.686 1.00 95.50 708 THR A O 1
ATOM 5394 N N . VAL A 1 709 ? -16.127 -7.352 -11.548 1.00 92.38 709 VAL A N 1
ATOM 5395 C CA . VAL A 1 709 ? -17.116 -6.471 -12.184 1.00 92.38 709 VAL A CA 1
ATOM 5396 C C . VAL A 1 709 ? -18.403 -6.435 -11.362 1.00 92.38 709 VAL A C 1
ATOM 5398 O O . VAL A 1 709 ? -18.855 -7.455 -10.850 1.00 92.38 709 VAL A O 1
ATOM 5401 N N . GLY A 1 710 ? -18.988 -5.248 -11.217 1.00 90.88 710 GLY A N 1
ATOM 5402 C CA . GLY A 1 710 ? -20.163 -4.988 -10.385 1.00 90.88 710 GLY A CA 1
ATOM 5403 C C . GLY A 1 710 ? -20.438 -3.486 -10.311 1.00 90.88 710 GLY A C 1
ATOM 5404 O O . GLY A 1 710 ? -19.569 -2.692 -10.662 1.00 90.88 710 GLY A O 1
ATOM 5405 N N . ALA A 1 711 ? -21.631 -3.079 -9.870 1.00 87.19 711 ALA A N 1
ATOM 5406 C CA . ALA A 1 711 ? -21.996 -1.656 -9.751 1.00 87.19 711 ALA A CA 1
ATOM 5407 C C . ALA A 1 711 ? -21.196 -0.906 -8.661 1.00 87.19 711 ALA A C 1
ATOM 5409 O O . ALA A 1 711 ? -21.155 0.319 -8.629 1.00 87.19 711 ALA A O 1
ATOM 5410 N N . ASP A 1 712 ? -20.578 -1.671 -7.769 1.00 89.38 712 ASP A N 1
ATOM 5411 C CA . ASP A 1 712 ? -19.808 -1.289 -6.592 1.00 89.38 712 ASP A CA 1
ATOM 5412 C C . ASP A 1 712 ? -18.300 -1.589 -6.736 1.00 89.38 712 ASP A C 1
ATOM 5414 O O . ASP A 1 712 ? -17.545 -1.462 -5.772 1.00 89.38 712 ASP A O 1
ATOM 5418 N N . LEU A 1 713 ? -17.861 -1.977 -7.939 1.00 94.88 713 LEU A N 1
ATOM 5419 C CA . LEU A 1 713 ? -16.465 -2.218 -8.310 1.00 94.88 713 LEU A CA 1
ATOM 5420 C C . LEU A 1 713 ? -16.048 -1.255 -9.439 1.00 94.88 713 LEU A C 1
ATOM 5422 O O . LEU A 1 713 ? -16.893 -0.870 -10.247 1.00 94.88 713 LEU A O 1
ATOM 5426 N N . PRO A 1 714 ? -14.757 -0.890 -9.553 1.00 94.06 714 PRO A N 1
ATOM 5427 C CA . PRO A 1 714 ? -14.285 0.070 -10.558 1.00 94.06 714 PRO A CA 1
ATOM 5428 C C . PRO A 1 714 ? -14.459 -0.400 -12.010 1.00 94.06 714 PRO A C 1
ATOM 5430 O O . PRO A 1 714 ? -14.465 0.436 -12.910 1.00 94.06 714 PRO A O 1
ATOM 5433 N N . ASN A 1 715 ? -14.557 -1.719 -12.252 1.00 92.06 715 ASN A N 1
ATOM 5434 C CA . ASN A 1 715 ? -14.445 -2.330 -13.588 1.00 92.06 715 ASN A CA 1
ATOM 5435 C C . ASN A 1 715 ? -13.154 -1.889 -14.323 1.00 92.06 715 ASN A C 1
ATOM 5437 O O . ASN A 1 715 ? -13.130 -1.781 -15.546 1.00 92.06 715 ASN A O 1
ATOM 5441 N N . ASP A 1 716 ? -12.094 -1.583 -13.573 1.00 96.12 716 ASP A N 1
ATOM 5442 C CA . ASP A 1 716 ? -10.795 -1.105 -14.053 1.00 96.12 716 ASP A CA 1
ATOM 5443 C C . ASP A 1 716 ? -9.773 -1.147 -12.896 1.00 96.12 716 ASP A C 1
ATOM 5445 O O . ASP A 1 716 ? -10.125 -1.468 -11.756 1.00 96.12 716 ASP A O 1
ATOM 5449 N N . ALA A 1 717 ? -8.517 -0.784 -13.152 1.00 96.75 717 ALA A N 1
ATOM 5450 C CA . ALA A 1 717 ? -7.563 -0.458 -12.099 1.00 96.75 717 ALA A CA 1
ATOM 5451 C C . ALA A 1 717 ? -8.062 0.741 -11.265 1.00 96.75 717 ALA A C 1
ATOM 5453 O O . ALA A 1 717 ? -8.446 1.775 -11.814 1.00 96.75 717 ALA A O 1
ATOM 5454 N N . LEU A 1 718 ? -7.999 0.624 -9.936 1.00 96.94 718 LEU A N 1
ATOM 5455 C CA . LEU A 1 718 ? -8.208 1.729 -8.994 1.00 96.94 718 LEU A CA 1
ATOM 5456 C C . LEU A 1 718 ? -7.110 2.790 -9.135 1.00 96.94 718 LEU A C 1
ATOM 5458 O O . LEU A 1 718 ? -7.396 3.982 -9.092 1.00 96.94 718 LEU A O 1
ATOM 5462 N N . GLN A 1 719 ? -5.853 2.351 -9.271 1.00 96.38 719 GLN A N 1
ATOM 5463 C CA . GLN A 1 719 ? -4.688 3.220 -9.440 1.00 96.38 719 GLN A CA 1
ATOM 5464 C C . GLN A 1 719 ? -3.711 2.666 -10.486 1.00 96.38 719 GLN A C 1
ATOM 5466 O O . GLN A 1 719 ? -3.517 1.454 -10.596 1.00 96.38 719 GLN A O 1
ATOM 5471 N N . SER A 1 720 ? -3.064 3.574 -11.218 1.00 95.44 720 SER A N 1
ATOM 5472 C CA . SER A 1 720 ? -2.006 3.311 -12.203 1.00 95.44 720 SER A CA 1
ATOM 5473 C C . SER A 1 720 ? -0.978 4.455 -12.205 1.00 95.44 720 SER A C 1
ATOM 5475 O O . SER A 1 720 ? -1.074 5.401 -11.421 1.00 95.44 720 SER A O 1
ATOM 5477 N N . SER A 1 721 ? -0.020 4.444 -13.138 1.00 94.00 721 SER A N 1
ATOM 5478 C CA . SER A 1 721 ? 0.871 5.594 -13.373 1.00 94.00 721 SER A CA 1
ATOM 5479 C C . SER A 1 721 ? 0.132 6.897 -13.714 1.00 94.00 721 SER A C 1
ATOM 5481 O O . SER A 1 721 ? 0.697 7.979 -13.544 1.00 94.00 721 SER A O 1
ATOM 5483 N N . MET A 1 722 ? -1.136 6.843 -14.148 1.00 92.62 722 MET A N 1
ATOM 5484 C CA . MET A 1 722 ? -1.942 8.042 -14.402 1.00 92.62 722 MET A CA 1
ATOM 5485 C C . MET A 1 722 ? -2.118 8.923 -13.159 1.00 92.62 722 MET A C 1
ATOM 5487 O O . MET A 1 722 ? -2.107 10.146 -13.300 1.00 92.62 722 MET A O 1
ATOM 5491 N N . ASP A 1 723 ? -2.222 8.322 -11.973 1.00 93.81 723 ASP A N 1
ATOM 5492 C CA . ASP A 1 723 ? -2.527 9.026 -10.723 1.00 93.81 723 ASP A CA 1
ATOM 5493 C C . ASP A 1 723 ? -1.330 9.818 -10.162 1.00 93.81 723 ASP A C 1
ATOM 5495 O O . ASP A 1 723 ? -1.525 10.741 -9.373 1.00 93.81 723 ASP A O 1
ATOM 5499 N N . CYS A 1 724 ? -0.104 9.504 -10.608 1.00 92.56 724 CYS A N 1
ATOM 5500 C CA . CYS A 1 724 ? 1.146 10.084 -10.095 1.00 92.56 724 CYS A CA 1
ATOM 5501 C C . CYS A 1 724 ? 2.055 10.756 -11.143 1.00 92.56 724 CYS A C 1
ATOM 5503 O O . CYS A 1 724 ? 2.867 11.616 -10.794 1.00 92.56 724 CYS A O 1
ATOM 5505 N N . ARG A 1 725 ? 1.931 10.429 -12.440 1.00 90.56 725 ARG A N 1
ATOM 5506 C CA . ARG A 1 725 ? 2.818 10.933 -13.520 1.00 90.56 725 ARG A CA 1
ATOM 5507 C C . ARG A 1 725 ? 2.860 12.456 -13.702 1.00 90.56 725 ARG A C 1
ATOM 5509 O O . ARG A 1 725 ? 3.710 12.954 -14.435 1.00 90.56 725 ARG A O 1
ATOM 5516 N N . THR A 1 726 ? 1.913 13.194 -13.125 1.00 85.00 726 THR A N 1
ATOM 5517 C CA . THR A 1 726 ? 1.855 14.663 -13.195 1.00 85.00 726 THR A CA 1
ATOM 5518 C C . THR A 1 726 ? 2.747 15.345 -12.157 1.00 85.00 726 THR A C 1
ATOM 5520 O O . THR A 1 726 ? 3.033 16.531 -12.308 1.00 85.00 726 THR A O 1
ATOM 5523 N N . TRP A 1 727 ? 3.200 14.615 -11.132 1.00 84.25 727 TRP A N 1
ATOM 5524 C CA . TRP A 1 727 ? 3.968 15.160 -10.010 1.00 84.25 727 TRP A CA 1
ATOM 5525 C C . TRP A 1 727 ? 5.187 14.315 -9.597 1.00 84.25 727 TRP A C 1
ATOM 5527 O O . TRP A 1 727 ? 6.101 14.873 -8.998 1.00 84.25 727 TRP A O 1
ATOM 5537 N N . ILE A 1 728 ? 5.271 13.039 -9.999 1.00 87.38 728 ILE A N 1
ATOM 5538 C CA . ILE A 1 728 ? 6.517 12.252 -10.032 1.00 87.38 728 ILE A CA 1
ATOM 5539 C C . ILE A 1 728 ? 6.920 12.015 -11.493 1.00 87.38 728 ILE A C 1
ATOM 5541 O O . ILE A 1 728 ? 6.229 11.328 -12.254 1.00 87.38 728 ILE A O 1
ATOM 5545 N N . ILE A 1 729 ? 8.076 12.558 -11.890 1.00 86.94 729 ILE A N 1
ATOM 5546 C CA . ILE A 1 729 ? 8.653 12.329 -13.222 1.00 86.94 729 ILE A CA 1
ATOM 5547 C C . ILE A 1 729 ? 9.074 10.862 -13.328 1.00 86.94 729 ILE A C 1
ATOM 5549 O O . ILE A 1 729 ? 9.886 10.389 -12.536 1.00 86.94 729 ILE A O 1
ATOM 5553 N N . GLY A 1 730 ? 8.539 10.158 -14.329 1.00 90.19 730 GLY A N 1
ATOM 5554 C CA . GLY A 1 730 ? 8.813 8.735 -14.543 1.00 90.19 730 GLY A CA 1
ATOM 5555 C C . GLY A 1 730 ? 8.031 7.794 -13.623 1.00 90.19 730 GLY A C 1
ATOM 5556 O O . GLY A 1 730 ? 8.433 6.645 -13.487 1.00 90.19 730 GLY A O 1
ATOM 5557 N N . CYS A 1 731 ? 6.945 8.252 -12.982 1.00 93.12 731 CYS A N 1
ATOM 5558 C CA . CYS A 1 731 ? 6.158 7.392 -12.096 1.00 93.12 731 CYS A CA 1
ATOM 5559 C C . CYS A 1 731 ? 5.695 6.102 -12.794 1.00 93.12 731 CYS A C 1
ATOM 5561 O O . CYS A 1 731 ? 5.036 6.158 -13.836 1.00 93.12 731 CYS A O 1
ATOM 5563 N N . ILE A 1 732 ? 5.998 4.953 -12.189 1.00 94.25 732 ILE A N 1
ATOM 5564 C CA . ILE A 1 732 ? 5.657 3.623 -12.717 1.00 94.25 732 ILE A CA 1
ATOM 5565 C C . ILE A 1 732 ? 4.255 3.161 -12.293 1.00 94.25 732 ILE A C 1
ATOM 5567 O O . ILE A 1 732 ? 3.732 2.204 -12.855 1.00 94.25 732 ILE A O 1
ATOM 5571 N N . GLY A 1 733 ? 3.633 3.862 -11.340 1.00 93.88 733 GLY A N 1
ATOM 5572 C CA . GLY A 1 733 ? 2.305 3.568 -10.808 1.00 93.88 733 GLY A CA 1
ATOM 5573 C C . GLY A 1 733 ? 2.314 3.182 -9.334 1.00 93.88 733 GLY A C 1
ATOM 5574 O O . GLY A 1 733 ? 3.135 3.685 -8.566 1.00 93.88 733 GLY A O 1
ATOM 5575 N N . ALA A 1 734 ? 1.348 2.349 -8.954 1.00 93.75 734 ALA A N 1
ATOM 5576 C CA . ALA A 1 734 ? 1.018 2.012 -7.573 1.00 93.75 734 ALA A CA 1
ATOM 5577 C C . ALA A 1 734 ? 1.740 0.746 -7.091 1.00 93.75 734 ALA A C 1
ATOM 5579 O O . ALA A 1 734 ? 1.724 -0.256 -7.798 1.00 93.75 734 ALA A O 1
ATOM 5580 N N . GLY A 1 735 ? 2.315 0.798 -5.887 1.00 92.31 735 GLY A N 1
ATOM 5581 C CA . GLY A 1 735 ? 2.861 -0.342 -5.142 1.00 92.31 735 GLY A CA 1
ATOM 5582 C C . GLY A 1 735 ? 1.886 -0.873 -4.081 1.00 92.31 735 GLY A C 1
ATOM 5583 O O . GLY A 1 735 ? 0.677 -0.992 -4.324 1.00 92.31 735 GLY A O 1
ATOM 5584 N N . ALA A 1 736 ? 2.386 -1.158 -2.872 1.00 92.38 736 ALA A N 1
ATOM 5585 C CA . ALA A 1 736 ? 1.513 -1.514 -1.756 1.00 92.38 736 ALA A CA 1
ATOM 5586 C C . ALA A 1 736 ? 0.574 -0.350 -1.403 1.00 92.38 736 ALA A C 1
ATOM 5588 O O . ALA A 1 736 ? 0.939 0.825 -1.504 1.00 92.38 736 ALA A O 1
ATOM 5589 N N . ALA A 1 737 ? -0.643 -0.670 -0.965 1.00 94.44 737 ALA A N 1
ATOM 5590 C CA . ALA A 1 737 ? -1.613 0.337 -0.561 1.00 94.44 737 ALA A CA 1
ATOM 5591 C C . ALA A 1 737 ? -2.453 -0.121 0.628 1.00 94.44 737 ALA A C 1
ATOM 5593 O O . ALA A 1 737 ? -2.764 -1.305 0.764 1.00 94.44 737 ALA A O 1
ATOM 5594 N N . SER A 1 738 ? -2.889 0.848 1.429 1.00 95.31 738 SER A N 1
ATOM 5595 C CA . SER A 1 738 ? -3.927 0.662 2.434 1.00 95.31 738 SER A CA 1
ATOM 5596 C C . SER A 1 738 ? -5.003 1.725 2.262 1.00 95.31 738 SER A C 1
ATOM 5598 O O . SER A 1 738 ? -4.732 2.927 2.203 1.00 95.31 738 SER A O 1
ATOM 5600 N N . MET A 1 739 ? -6.238 1.250 2.139 1.00 95.25 739 MET A N 1
ATOM 5601 C CA . MET A 1 739 ? -7.434 2.047 1.948 1.00 95.25 739 MET A CA 1
ATOM 5602 C C . MET A 1 739 ? -8.326 1.983 3.189 1.00 95.25 739 MET A C 1
ATOM 5604 O O . MET A 1 739 ? -8.483 0.922 3.797 1.00 95.25 739 MET A O 1
ATOM 5608 N N . ILE A 1 740 ? -8.941 3.112 3.537 1.00 92.19 740 ILE A N 1
ATOM 5609 C CA . ILE A 1 740 ? -9.935 3.237 4.607 1.00 92.19 740 ILE A CA 1
ATOM 5610 C C . ILE A 1 740 ? -11.072 4.157 4.158 1.00 92.19 740 ILE A C 1
ATOM 5612 O O . ILE A 1 740 ? -10.867 5.062 3.351 1.00 92.19 740 ILE A O 1
ATOM 5616 N N . ARG A 1 741 ? -12.279 3.965 4.692 1.00 88.56 741 ARG A N 1
ATOM 5617 C CA . ARG A 1 741 ? -13.416 4.861 4.448 1.00 88.56 741 ARG A CA 1
ATOM 5618 C C . ARG A 1 741 ? -13.622 5.811 5.628 1.00 88.56 741 ARG A C 1
ATOM 5620 O O . ARG A 1 741 ? -13.575 5.370 6.774 1.00 88.56 741 ARG A O 1
ATOM 5627 N N . SER A 1 742 ? -13.804 7.104 5.369 1.00 86.75 742 SER A N 1
ATOM 5628 C CA . SER A 1 742 ? -14.012 8.186 6.354 1.00 86.75 742 SER A CA 1
ATOM 5629 C C . SER A 1 742 ? -14.830 9.296 5.691 1.00 86.75 742 SER A C 1
ATOM 5631 O O . SER A 1 742 ? -14.702 9.476 4.489 1.00 86.75 742 SER A O 1
ATOM 5633 N N . ASP A 1 743 ? -15.673 10.035 6.415 1.00 80.75 743 ASP A N 1
ATOM 5634 C CA . ASP A 1 743 ? -16.401 11.214 5.881 1.00 80.75 743 ASP A CA 1
ATOM 5635 C C . ASP A 1 743 ? -17.136 10.991 4.532 1.00 80.75 743 ASP A C 1
ATOM 5637 O O . ASP A 1 743 ? -17.186 11.873 3.673 1.00 80.75 743 ASP A O 1
ATOM 5641 N N . GLY A 1 744 ? -17.651 9.778 4.288 1.00 80.25 744 GLY A N 1
ATOM 5642 C CA . GLY A 1 744 ? -18.285 9.392 3.015 1.00 80.25 744 GLY A CA 1
ATOM 5643 C C . GLY A 1 744 ? -17.328 9.185 1.824 1.00 80.25 744 GLY A C 1
ATOM 5644 O O . GLY A 1 744 ? -17.785 8.916 0.711 1.00 80.25 744 GLY A O 1
ATOM 5645 N N . GLN A 1 745 ? -16.016 9.268 2.045 1.00 89.56 745 GLN A N 1
ATOM 5646 C CA . GLN A 1 745 ? -14.942 9.123 1.063 1.00 89.56 745 GLN A CA 1
ATOM 5647 C C . GLN A 1 745 ? -14.103 7.867 1.339 1.00 89.56 745 GLN A C 1
ATOM 5649 O O . GLN A 1 745 ? -13.788 7.540 2.484 1.00 89.56 745 GLN A O 1
ATOM 5654 N N . ASN A 1 746 ? -13.682 7.175 0.283 1.00 92.94 746 ASN A N 1
ATOM 5655 C CA . ASN A 1 746 ? -12.577 6.225 0.347 1.00 92.94 746 ASN A CA 1
ATOM 5656 C C . ASN A 1 746 ? -11.267 7.012 0.281 1.00 92.94 746 ASN A C 1
ATOM 5658 O O . ASN A 1 746 ? -11.103 7.827 -0.623 1.00 92.94 746 ASN A O 1
ATOM 5662 N N . TYR A 1 747 ? -10.341 6.746 1.193 1.00 95.62 747 TYR A N 1
ATOM 5663 C CA . TYR A 1 747 ? -8.993 7.305 1.232 1.00 95.62 747 TYR A CA 1
ATOM 5664 C C . TYR A 1 747 ? -7.987 6.189 1.012 1.00 95.62 747 TYR A C 1
ATOM 5666 O O . TYR A 1 747 ? -8.066 5.170 1.694 1.00 95.62 747 TYR A O 1
ATOM 5674 N N . THR A 1 748 ? -7.037 6.378 0.100 1.00 96.50 748 THR A N 1
ATOM 5675 C CA . THR A 1 748 ? -5.975 5.407 -0.186 1.00 96.50 748 THR A CA 1
ATOM 5676 C C . THR A 1 748 ? -4.605 6.024 0.064 1.00 96.50 748 THR A C 1
ATOM 5678 O O . THR A 1 748 ? -4.306 7.111 -0.434 1.00 96.50 748 THR A O 1
ATOM 5681 N N . PHE A 1 749 ? -3.789 5.331 0.856 1.00 96.19 749 PHE A N 1
ATOM 5682 C CA . PHE A 1 749 ? -2.365 5.595 1.036 1.00 96.19 749 PHE A CA 1
ATOM 5683 C C . PHE A 1 749 ? -1.615 4.559 0.206 1.00 96.19 749 PHE A C 1
ATOM 5685 O O . PHE A 1 749 ? -1.688 3.371 0.519 1.00 96.19 749 PHE A O 1
ATOM 5692 N N . VAL A 1 750 ? -0.927 4.987 -0.852 1.00 94.81 750 VAL A N 1
ATOM 5693 C CA . VAL A 1 750 ? -0.330 4.083 -1.848 1.00 94.81 750 VAL A CA 1
ATOM 5694 C C . VAL A 1 750 ? 1.122 4.444 -2.140 1.00 94.81 750 VAL A C 1
ATOM 5696 O O . VAL A 1 750 ? 1.461 5.615 -2.316 1.00 94.81 750 VAL A O 1
ATOM 5699 N N . GLU A 1 751 ? 1.986 3.431 -2.163 1.00 93.75 751 GLU A N 1
ATOM 5700 C CA . GLU A 1 751 ? 3.392 3.563 -2.546 1.00 93.75 751 GLU A CA 1
ATOM 5701 C C . GLU A 1 751 ? 3.475 3.975 -4.017 1.00 93.75 751 GLU A C 1
ATOM 5703 O O . GLU A 1 751 ? 2.799 3.399 -4.870 1.00 93.75 751 GLU A O 1
ATOM 5708 N N . VAL A 1 752 ? 4.312 4.964 -4.322 1.00 92.12 752 VAL A N 1
ATOM 5709 C CA . VAL A 1 752 ? 4.572 5.422 -5.689 1.00 92.12 752 VAL A CA 1
ATOM 5710 C C . VAL A 1 752 ? 6.073 5.570 -5.911 1.00 92.12 752 VAL A C 1
ATOM 5712 O O . VAL A 1 752 ? 6.791 6.151 -5.093 1.00 92.12 752 VAL A O 1
ATOM 5715 N N . ALA A 1 753 ? 6.545 5.035 -7.035 1.00 90.81 753 ALA A N 1
ATOM 5716 C CA . ALA A 1 753 ? 7.962 4.958 -7.374 1.00 90.81 753 ALA A CA 1
ATOM 5717 C C . ALA A 1 753 ? 8.232 5.415 -8.813 1.00 90.81 753 ALA A C 1
ATOM 5719 O O . ALA A 1 753 ? 7.336 5.386 -9.657 1.00 90.81 753 ALA A O 1
ATOM 5720 N N . ASN A 1 754 ? 9.476 5.807 -9.114 1.00 90.88 754 ASN A N 1
ATOM 5721 C CA . ASN A 1 754 ? 9.861 6.324 -10.438 1.00 90.88 754 ASN A CA 1
ATOM 5722 C C . ASN A 1 754 ? 10.875 5.483 -11.236 1.00 90.88 754 ASN A C 1
ATOM 5724 O O . ASN A 1 754 ? 11.378 5.952 -12.258 1.00 90.88 754 ASN A O 1
ATOM 5728 N N . LYS A 1 755 ? 11.207 4.265 -10.781 1.00 90.62 755 LYS A N 1
ATOM 5729 C CA . LYS A 1 755 ? 12.098 3.344 -11.519 1.00 90.62 755 LYS A CA 1
ATOM 5730 C C . LYS A 1 755 ? 11.641 1.890 -11.489 1.00 90.62 755 LYS A C 1
ATOM 5732 O O . LYS A 1 755 ? 11.508 1.286 -12.545 1.00 90.62 755 LYS A O 1
ATOM 5737 N N . SER A 1 756 ? 11.454 1.314 -10.302 1.00 88.19 756 SER A N 1
ATOM 5738 C CA . SER A 1 756 ? 11.003 -0.073 -10.146 1.00 88.19 756 SER A CA 1
ATOM 5739 C C . SER A 1 756 ? 10.437 -0.307 -8.752 1.00 88.19 756 SER A C 1
ATOM 5741 O O . SER A 1 756 ? 10.972 0.217 -7.774 1.00 88.19 756 SER A O 1
ATOM 5743 N N . LEU A 1 757 ? 9.423 -1.167 -8.644 1.00 84.06 757 LEU A N 1
ATOM 5744 C CA . LEU A 1 757 ? 8.931 -1.664 -7.356 1.00 84.06 757 LEU A CA 1
ATOM 5745 C C . LEU A 1 757 ? 9.954 -2.570 -6.643 1.00 84.06 757 LEU A C 1
ATOM 5747 O O . LEU A 1 757 ? 9.943 -2.683 -5.421 1.00 84.06 757 LEU A O 1
ATOM 5751 N N . GLY A 1 758 ? 10.929 -3.115 -7.379 1.00 83.12 758 GLY A N 1
ATOM 5752 C CA . GLY A 1 758 ? 12.053 -3.896 -6.854 1.00 83.12 758 GLY A CA 1
ATOM 5753 C C . GLY A 1 758 ? 13.161 -3.077 -6.175 1.00 83.12 758 GLY A C 1
ATOM 5754 O O . GLY A 1 758 ? 14.329 -3.437 -6.292 1.00 83.12 758 GLY A O 1
ATOM 5755 N N . CYS A 1 759 ? 12.830 -1.971 -5.500 1.00 82.81 759 CYS A N 1
ATOM 5756 C CA . CYS A 1 759 ? 13.753 -1.216 -4.641 1.00 82.81 759 CYS A CA 1
ATOM 5757 C C . CYS A 1 759 ? 15.061 -0.732 -5.322 1.00 82.81 759 CYS A C 1
ATOM 5759 O O . CYS A 1 759 ? 16.160 -0.923 -4.803 1.00 82.81 759 CYS A O 1
ATOM 5761 N N . THR A 1 760 ? 14.976 -0.084 -6.492 1.00 87.31 760 THR A N 1
ATOM 5762 C CA . THR A 1 760 ? 16.173 0.367 -7.237 1.00 87.31 760 THR A CA 1
ATOM 5763 C C . THR A 1 760 ? 16.884 1.551 -6.556 1.00 87.31 760 THR A C 1
ATOM 5765 O O . THR A 1 760 ? 16.238 2.559 -6.267 1.00 87.31 760 THR A O 1
ATOM 5768 N N . PRO A 1 761 ? 18.219 1.512 -6.359 1.00 85.81 761 PRO A N 1
ATOM 5769 C CA . PRO A 1 761 ? 18.975 2.621 -5.779 1.00 85.81 761 PRO A CA 1
ATOM 5770 C C . PRO A 1 761 ? 18.756 3.976 -6.468 1.00 85.81 761 PRO A C 1
ATOM 5772 O O . PRO A 1 761 ? 18.665 4.101 -7.699 1.00 85.81 761 PRO A O 1
ATOM 5775 N N . GLY A 1 762 ? 18.692 5.031 -5.654 1.00 81.44 762 GLY A N 1
ATOM 5776 C CA . GLY A 1 762 ? 18.540 6.400 -6.143 1.00 81.44 762 GLY A CA 1
ATOM 5777 C C . GLY A 1 762 ? 17.202 6.681 -6.838 1.00 81.44 762 GLY A C 1
ATOM 5778 O O . GLY A 1 762 ? 17.161 7.548 -7.713 1.00 81.44 762 GLY A O 1
ATOM 5779 N N . GLN A 1 763 ? 16.156 5.897 -6.567 1.00 87.00 763 GLN A N 1
ATOM 5780 C CA . GLN A 1 763 ? 14.790 6.176 -7.020 1.00 87.00 763 GLN A CA 1
ATOM 5781 C C . GLN A 1 763 ? 14.050 7.067 -6.018 1.00 87.00 763 GLN A C 1
ATOM 5783 O O . GLN A 1 763 ? 14.369 7.078 -4.829 1.00 87.00 763 GLN A O 1
ATOM 5788 N N . GLU A 1 764 ? 13.050 7.798 -6.501 1.00 87.69 764 GLU A N 1
ATOM 5789 C CA . GLU A 1 764 ? 12.049 8.396 -5.624 1.00 87.69 764 GLU A CA 1
ATOM 5790 C C . GLU A 1 764 ? 11.067 7.301 -5.198 1.00 87.69 764 GLU A C 1
ATOM 5792 O O . GLU A 1 764 ? 10.604 6.523 -6.036 1.00 87.69 764 GLU A O 1
ATOM 5797 N N . TRP A 1 765 ? 10.782 7.239 -3.898 1.00 89.75 765 TRP A N 1
ATOM 5798 C CA . TRP A 1 765 ? 9.807 6.332 -3.306 1.00 89.75 765 TRP A CA 1
ATOM 5799 C C . TRP A 1 765 ? 9.021 7.088 -2.238 1.00 89.75 765 TRP A C 1
ATOM 5801 O O . TRP A 1 765 ? 9.507 7.324 -1.127 1.00 89.75 765 TRP A O 1
ATOM 5811 N N . SER A 1 766 ? 7.820 7.502 -2.618 1.00 90.69 766 SER A N 1
ATOM 5812 C CA . SER A 1 766 ? 6.942 8.387 -1.856 1.00 90.69 766 SER A CA 1
ATOM 5813 C C . SER A 1 766 ? 5.600 7.690 -1.615 1.00 90.69 766 SER A C 1
ATOM 5815 O O . SER A 1 766 ? 5.318 6.642 -2.195 1.00 90.69 766 SER A O 1
ATOM 5817 N N . VAL A 1 767 ? 4.752 8.269 -0.765 1.00 93.88 767 VAL A N 1
ATOM 5818 C CA . VAL A 1 767 ? 3.377 7.788 -0.559 1.00 93.88 767 VAL A CA 1
ATOM 5819 C C . VAL A 1 767 ? 2.400 8.843 -1.043 1.00 93.88 767 VAL A C 1
ATOM 5821 O O . VAL A 1 767 ? 2.395 9.969 -0.535 1.00 93.88 767 VAL A O 1
ATOM 5824 N N . ALA A 1 768 ? 1.564 8.474 -2.008 1.00 94.31 768 ALA A N 1
ATOM 5825 C CA . ALA A 1 768 ? 0.422 9.275 -2.415 1.00 94.31 768 ALA A CA 1
ATOM 5826 C C . ALA A 1 768 ? -0.710 9.112 -1.395 1.00 94.31 768 ALA A C 1
ATOM 5828 O O . ALA A 1 768 ? -0.935 8.016 -0.877 1.00 94.31 768 ALA A O 1
ATOM 5829 N N . LEU A 1 769 ? -1.454 10.189 -1.160 1.00 96.06 769 LEU A N 1
ATOM 5830 C CA . LEU A 1 769 ? -2.740 10.149 -0.474 1.00 96.06 769 LEU A CA 1
ATOM 5831 C C . LEU A 1 769 ? -3.798 10.627 -1.468 1.00 96.06 769 LEU A C 1
ATOM 5833 O O . LEU A 1 769 ? -3.719 11.756 -1.952 1.00 96.06 769 LEU A O 1
ATOM 5837 N N . LEU A 1 770 ? -4.763 9.770 -1.801 1.00 95.81 770 LEU A N 1
ATOM 5838 C CA . LEU A 1 770 ? -5.862 10.115 -2.706 1.00 95.81 770 LEU A CA 1
ATOM 5839 C C . LEU A 1 770 ? -7.220 9.805 -2.075 1.00 95.81 770 LEU A C 1
ATOM 5841 O O . LEU A 1 770 ? -7.310 8.953 -1.188 1.00 95.81 770 LEU A O 1
ATOM 5845 N N . ARG A 1 771 ? -8.281 10.463 -2.557 1.00 96.00 771 ARG A N 1
ATOM 5846 C CA . ARG A 1 771 ? -9.663 10.177 -2.147 1.00 96.00 771 ARG A CA 1
ATOM 5847 C C . ARG A 1 771 ? -10.661 10.087 -3.301 1.00 96.00 771 ARG A C 1
ATOM 5849 O O . ARG A 1 771 ? -10.454 10.675 -4.361 1.00 96.00 771 ARG A O 1
ATOM 5856 N N . SER A 1 772 ? -11.753 9.359 -3.079 1.00 95.12 772 SER A N 1
ATOM 5857 C CA . SER A 1 772 ? -12.910 9.296 -3.980 1.00 95.12 772 SER A CA 1
ATOM 5858 C C . SER A 1 772 ? -14.166 8.835 -3.224 1.00 95.12 772 SER A C 1
ATOM 5860 O O . SER A 1 772 ? -14.059 7.950 -2.371 1.00 95.12 772 SER A O 1
ATOM 5862 N N . PRO A 1 773 ? -15.375 9.360 -3.516 1.00 90.44 773 PRO A N 1
ATOM 5863 C CA . PRO A 1 773 ? -16.600 8.941 -2.823 1.00 90.44 773 PRO A CA 1
ATOM 5864 C C . PRO A 1 773 ? -16.975 7.481 -3.119 1.00 90.44 773 PRO A C 1
ATOM 5866 O O . PRO A 1 773 ? -17.633 6.834 -2.302 1.00 90.44 773 PRO A O 1
ATOM 5869 N N . ILE A 1 774 ? -16.518 6.957 -4.260 1.00 90.31 774 ILE A N 1
ATOM 5870 C CA . ILE A 1 774 ? -16.732 5.591 -4.756 1.00 90.31 774 ILE A CA 1
ATOM 5871 C C . ILE A 1 774 ? -15.383 4.883 -4.961 1.00 90.31 774 ILE A C 1
ATOM 5873 O O . ILE A 1 774 ? -14.325 5.487 -4.786 1.00 90.31 774 ILE A O 1
ATOM 5877 N N . TYR A 1 775 ? -15.390 3.601 -5.325 1.00 94.31 775 TYR A N 1
ATOM 5878 C CA . TYR A 1 775 ? -14.183 2.922 -5.809 1.00 94.31 775 TYR A CA 1
ATOM 5879 C C . TYR A 1 775 ? -13.989 3.263 -7.292 1.00 94.31 775 TYR A C 1
ATOM 5881 O O . TYR A 1 775 ? -14.398 2.514 -8.173 1.00 94.31 775 TYR A O 1
ATOM 5889 N N . ALA A 1 776 ? -13.459 4.458 -7.559 1.00 95.25 776 ALA A N 1
ATOM 5890 C CA . ALA A 1 776 ? -13.298 4.974 -8.916 1.00 95.25 776 ALA A CA 1
ATOM 5891 C C . ALA A 1 776 ? -12.132 4.307 -9.667 1.00 95.25 776 ALA A C 1
ATOM 5893 O O . ALA A 1 776 ? -11.185 3.808 -9.055 1.00 95.25 776 ALA A O 1
ATOM 5894 N N . ALA A 1 777 ? -12.185 4.355 -10.998 1.00 95.88 777 ALA A N 1
ATOM 5895 C CA . ALA A 1 777 ? -11.058 4.003 -11.855 1.00 95.88 777 ALA A CA 1
ATOM 5896 C C . ALA A 1 777 ? -9.898 5.013 -11.722 1.00 95.88 777 ALA A C 1
ATOM 5898 O O . ALA A 1 777 ? -10.083 6.161 -11.301 1.00 95.88 777 ALA A O 1
ATOM 5899 N N . SER A 1 778 ? -8.702 4.579 -12.115 1.00 96.25 778 SER A N 1
ATOM 5900 C CA . SER A 1 778 ? -7.485 5.392 -12.178 1.00 96.25 778 SER A CA 1
ATOM 5901 C C . SER A 1 778 ? -7.702 6.703 -12.950 1.00 96.25 778 SER A C 1
ATOM 5903 O O . SER A 1 778 ? -8.431 6.758 -13.939 1.00 96.25 778 SER A O 1
ATOM 5905 N N . GLY A 1 779 ? -7.095 7.790 -12.470 1.00 92.06 779 GLY A N 1
ATOM 5906 C CA . GLY A 1 779 ? -7.248 9.140 -13.019 1.00 92.06 779 GLY A CA 1
ATOM 5907 C C . GLY A 1 779 ? -8.496 9.899 -12.550 1.00 92.06 779 GLY A C 1
ATOM 5908 O O . GLY A 1 779 ? -8.553 11.114 -12.735 1.00 92.06 779 GLY A O 1
ATOM 5909 N N . ALA A 1 780 ? -9.467 9.233 -11.912 1.00 93.69 780 ALA A N 1
ATOM 5910 C CA . ALA A 1 780 ? -10.663 9.863 -11.335 1.00 93.69 780 ALA A CA 1
ATOM 5911 C C . ALA A 1 780 ? -10.581 10.086 -9.807 1.00 93.69 780 ALA A C 1
ATOM 5913 O O . ALA A 1 780 ? -11.565 10.495 -9.187 1.00 93.69 780 ALA A O 1
ATOM 5914 N N . TRP A 1 781 ? -9.423 9.825 -9.192 1.00 94.50 781 TRP A N 1
ATOM 5915 C CA . TRP A 1 781 ? -9.167 10.075 -7.771 1.00 94.50 781 TRP A CA 1
ATOM 5916 C C . TRP A 1 781 ? -8.665 11.505 -7.528 1.00 94.50 781 TRP A C 1
ATOM 5918 O O . TRP A 1 781 ? -7.811 12.020 -8.252 1.00 94.50 781 TRP A O 1
ATOM 5928 N N . GLU A 1 782 ? -9.155 12.147 -6.467 1.00 93.94 782 GLU A N 1
ATOM 5929 C CA . GLU A 1 782 ? -8.644 13.444 -6.023 1.00 93.94 782 GLU A CA 1
ATOM 5930 C C . GLU A 1 782 ? -7.319 13.238 -5.278 1.00 93.94 782 GLU A C 1
ATOM 5932 O O . GLU A 1 782 ? -7.274 12.561 -4.250 1.00 93.94 782 GLU A O 1
ATOM 5937 N N . ASN A 1 783 ? -6.241 13.835 -5.786 1.00 92.19 783 ASN A N 1
ATOM 5938 C CA . ASN A 1 783 ? -4.945 13.854 -5.110 1.00 92.19 783 ASN A CA 1
ATOM 5939 C C . ASN A 1 783 ? -4.978 14.816 -3.910 1.00 92.19 783 ASN A C 1
ATOM 5941 O O . ASN A 1 783 ? -5.560 15.899 -3.989 1.00 92.19 783 ASN A O 1
ATOM 5945 N N . TYR A 1 784 ? -4.308 14.454 -2.815 1.00 93.50 784 TYR A N 1
ATOM 5946 C CA . TYR A 1 784 ? -4.077 15.370 -1.698 1.00 93.50 784 TYR A CA 1
ATOM 5947 C C . TYR A 1 784 ? -3.280 16.611 -2.163 1.00 93.50 784 TYR A C 1
ATOM 5949 O O . TYR A 1 784 ? -2.387 16.459 -2.998 1.00 93.50 784 TYR A O 1
ATOM 5957 N N . PRO A 1 785 ? -3.518 17.833 -1.634 1.00 87.38 785 PRO A N 1
ATOM 5958 C CA . PRO A 1 785 ? -2.964 19.073 -2.205 1.00 87.38 785 PRO A CA 1
ATOM 5959 C C . PRO A 1 785 ? -1.434 19.164 -2.320 1.00 87.38 785 PRO A C 1
ATOM 5961 O O . PRO A 1 785 ? -0.923 19.965 -3.100 1.00 87.38 785 PRO A O 1
ATOM 5964 N N . SER A 1 786 ? -0.686 18.372 -1.548 1.00 84.38 786 SER A N 1
ATOM 5965 C CA . SER A 1 786 ? 0.779 18.308 -1.628 1.00 84.38 786 SER A CA 1
ATOM 5966 C C . SER A 1 786 ? 1.313 17.223 -2.571 1.00 84.38 786 SER A C 1
ATOM 5968 O O . SER A 1 786 ? 2.533 17.103 -2.708 1.00 84.38 786 SER A O 1
ATOM 5970 N N . ASN A 1 787 ? 0.434 16.483 -3.251 1.00 84.75 787 ASN A N 1
ATOM 5971 C CA . ASN A 1 787 ? 0.703 15.330 -4.111 1.00 84.75 787 ASN A CA 1
ATOM 5972 C C . ASN A 1 787 ? 1.348 14.140 -3.361 1.00 84.75 787 ASN A C 1
ATOM 5974 O O . ASN A 1 787 ? 0.649 13.216 -2.945 1.00 84.75 787 ASN A O 1
ATOM 5978 N N . SER A 1 788 ? 2.662 14.187 -3.114 1.00 88.50 788 SER A N 1
ATOM 5979 C CA . SER A 1 788 ? 3.362 13.250 -2.224 1.00 88.50 788 SER A CA 1
ATOM 5980 C C . SER A 1 788 ? 3.033 13.589 -0.768 1.00 88.50 788 SER A C 1
ATOM 5982 O O . SER A 1 788 ? 3.515 14.601 -0.255 1.00 88.50 788 SER A O 1
ATOM 5984 N N . PHE A 1 789 ? 2.239 12.761 -0.087 1.00 93.06 789 PHE A N 1
ATOM 5985 C CA . PHE A 1 789 ? 1.854 12.994 1.307 1.00 93.06 789 PHE A CA 1
ATOM 5986 C C . PHE A 1 789 ? 2.960 12.607 2.291 1.00 93.06 789 PHE A C 1
ATOM 5988 O O . PHE A 1 789 ? 3.272 13.385 3.192 1.00 93.06 789 PHE A O 1
ATOM 5995 N N . ILE A 1 790 ? 3.583 11.440 2.097 1.00 93.25 790 ILE A N 1
ATOM 5996 C CA . ILE A 1 790 ? 4.751 10.999 2.875 1.00 93.25 790 ILE A CA 1
ATOM 5997 C C . ILE A 1 790 ? 5.965 10.956 1.955 1.00 93.25 790 ILE A C 1
ATOM 5999 O O . ILE A 1 790 ? 5.891 10.418 0.849 1.00 93.25 790 ILE A O 1
ATOM 6003 N N . MET A 1 791 ? 7.085 11.505 2.420 1.00 88.38 791 MET A N 1
ATOM 6004 C CA . MET A 1 791 ? 8.369 11.471 1.717 1.00 88.38 791 MET A CA 1
ATOM 6005 C C . MET A 1 791 ? 9.500 11.211 2.712 1.00 88.38 791 MET A C 1
ATOM 6007 O O . MET A 1 791 ? 9.431 11.656 3.858 1.00 88.38 791 MET A O 1
ATOM 6011 N N . ASN A 1 792 ? 10.565 10.548 2.268 1.00 82.75 792 ASN A N 1
ATOM 6012 C CA . ASN A 1 792 ? 11.828 10.521 3.005 1.00 82.75 792 ASN A CA 1
ATOM 6013 C C . ASN A 1 792 ? 12.622 11.807 2.705 1.00 82.75 792 ASN A C 1
ATOM 6015 O O . ASN A 1 792 ? 12.687 12.220 1.548 1.00 82.75 792 ASN A O 1
ATOM 6019 N N . GLU A 1 793 ? 13.215 12.447 3.720 1.00 77.31 793 GLU A N 1
ATOM 6020 C CA . GLU A 1 793 ? 14.095 13.613 3.508 1.00 77.31 793 GLU A CA 1
ATOM 6021 C C . GLU A 1 793 ? 15.371 13.233 2.738 1.00 77.31 793 GLU A C 1
ATOM 6023 O O . GLU A 1 793 ? 15.938 14.070 2.037 1.00 77.31 793 GLU A O 1
ATOM 6028 N N . ASN A 1 794 ? 15.803 11.971 2.833 1.00 73.06 794 ASN A N 1
ATOM 6029 C CA . ASN A 1 794 ? 16.987 11.453 2.156 1.00 73.06 794 ASN A CA 1
ATOM 6030 C C . ASN A 1 794 ? 16.620 10.350 1.154 1.00 73.06 794 ASN A C 1
ATOM 6032 O O . ASN A 1 794 ? 15.782 9.489 1.420 1.00 73.06 794 ASN A O 1
ATOM 6036 N N . VAL A 1 795 ? 17.296 10.323 0.005 1.00 70.06 795 VAL A N 1
ATOM 6037 C CA . VAL A 1 795 ? 17.121 9.244 -0.977 1.00 70.06 795 VAL A CA 1
ATOM 6038 C C . VAL A 1 795 ? 17.697 7.948 -0.402 1.00 70.06 795 VAL A C 1
ATOM 6040 O O . VAL A 1 795 ? 18.888 7.878 -0.101 1.00 70.06 795 VAL A O 1
ATOM 6043 N N . SER A 1 796 ? 16.862 6.914 -0.248 1.00 70.00 796 SER A N 1
ATOM 6044 C CA . SER A 1 796 ? 17.301 5.626 0.304 1.00 70.00 796 SER A CA 1
ATOM 6045 C C . SER A 1 796 ? 18.364 4.979 -0.600 1.00 70.00 796 SER A C 1
ATOM 6047 O O . SER A 1 796 ? 18.092 4.764 -1.789 1.00 70.00 796 SER A O 1
ATOM 6049 N N . PRO A 1 797 ? 19.542 4.590 -0.067 1.00 68.38 797 PRO A N 1
ATOM 6050 C CA . PRO A 1 797 ? 20.528 3.816 -0.823 1.00 68.38 797 PRO A CA 1
ATOM 6051 C C . PRO A 1 797 ? 19.947 2.496 -1.344 1.00 68.38 797 PRO A C 1
ATOM 6053 O O . PRO A 1 797 ? 20.286 2.062 -2.441 1.00 68.38 797 PRO A O 1
ATOM 6056 N N . GLY A 1 798 ? 19.031 1.896 -0.575 1.00 69.75 798 GLY A N 1
ATOM 6057 C CA . GLY A 1 798 ? 18.315 0.667 -0.915 1.00 69.75 798 GLY A CA 1
ATOM 6058 C C . GLY A 1 798 ? 17.020 0.874 -1.705 1.00 69.75 798 GLY A C 1
ATOM 6059 O O . GLY A 1 798 ? 16.241 -0.064 -1.796 1.00 69.75 798 GLY A O 1
ATOM 6060 N N . GLY A 1 799 ? 16.739 2.076 -2.223 1.00 79.62 799 GLY A N 1
ATOM 6061 C CA . GLY A 1 799 ? 15.642 2.360 -3.163 1.00 79.62 799 GLY A CA 1
ATOM 6062 C C . GLY A 1 799 ? 14.213 2.358 -2.599 1.00 79.62 799 GLY A C 1
ATOM 6063 O O . GLY A 1 799 ? 13.430 3.242 -2.935 1.00 79.62 799 GLY A O 1
ATOM 6064 N N . CYS A 1 800 ? 13.854 1.412 -1.736 1.00 82.50 800 CYS A N 1
ATOM 6065 C CA . CYS A 1 800 ? 12.587 1.415 -1.004 1.00 82.50 800 CYS A CA 1
ATOM 6066 C C . CYS A 1 800 ? 12.771 2.180 0.311 1.00 82.50 800 CYS A C 1
ATOM 6068 O O . CYS A 1 800 ? 13.417 1.707 1.242 1.00 82.50 800 CYS A O 1
ATOM 6070 N N . ALA A 1 801 ? 12.269 3.412 0.373 1.00 82.19 801 ALA A N 1
ATOM 6071 C CA . ALA A 1 801 ? 12.446 4.276 1.542 1.00 82.19 801 ALA A CA 1
ATOM 6072 C C . ALA A 1 801 ? 11.370 4.063 2.620 1.00 82.19 801 ALA A C 1
ATOM 6074 O O . ALA A 1 801 ? 11.665 4.147 3.811 1.00 82.19 801 ALA A O 1
ATOM 6075 N N . LEU A 1 802 ? 10.138 3.802 2.186 1.00 88.81 802 LEU A N 1
ATOM 6076 C CA . LEU A 1 802 ? 8.915 3.733 2.987 1.00 88.81 802 LEU A CA 1
ATOM 6077 C C . LEU A 1 802 ? 8.149 2.496 2.525 1.00 88.81 802 LEU A C 1
ATOM 6079 O O . LEU A 1 802 ? 8.036 2.316 1.318 1.00 88.81 802 LEU A O 1
ATOM 6083 N N . GLN A 1 803 ? 7.654 1.642 3.416 1.00 88.00 803 GLN A N 1
ATOM 6084 C CA . GLN A 1 803 ? 6.927 0.446 2.983 1.00 88.00 803 GLN A CA 1
ATOM 6085 C C . GLN A 1 803 ? 5.752 0.073 3.894 1.00 88.00 803 GLN A C 1
ATOM 6087 O O . GLN A 1 803 ? 5.801 0.293 5.106 1.00 88.00 803 GLN A O 1
ATOM 6092 N N . TYR A 1 804 ? 4.743 -0.572 3.301 1.00 90.69 804 TYR A N 1
ATOM 6093 C CA . TYR A 1 804 ? 3.597 -1.200 3.976 1.00 90.69 804 TYR A CA 1
ATOM 6094 C C . TYR A 1 804 ? 2.821 -0.239 4.887 1.00 90.69 804 TYR A C 1
ATOM 6096 O O . TYR A 1 804 ? 2.667 -0.463 6.091 1.00 90.69 804 TYR A O 1
ATOM 6104 N N . MET A 1 805 ? 2.312 0.852 4.308 1.00 93.00 805 MET A N 1
ATOM 6105 C CA . MET A 1 805 ? 1.399 1.734 5.032 1.00 93.00 805 MET A CA 1
ATOM 6106 C C . MET A 1 805 ? 0.146 0.976 5.450 1.00 93.00 805 MET A C 1
ATOM 6108 O O . MET A 1 805 ? -0.475 0.287 4.650 1.00 93.00 805 MET A O 1
ATOM 6112 N N . ASN A 1 806 ? -0.238 1.167 6.702 1.00 95.06 806 ASN A N 1
ATOM 6113 C CA . ASN A 1 806 ? -1.439 0.647 7.323 1.00 95.06 806 ASN A CA 1
ATOM 6114 C C . ASN A 1 806 ? -2.206 1.837 7.900 1.00 95.06 806 ASN A C 1
ATOM 6116 O O . ASN A 1 806 ? -1.756 2.439 8.876 1.00 95.06 806 ASN A O 1
ATOM 6120 N N . ILE A 1 807 ? -3.342 2.185 7.293 1.00 95.25 807 ILE A N 1
ATOM 6121 C CA . ILE A 1 807 ? -4.289 3.163 7.837 1.00 95.25 807 ILE A CA 1
ATOM 6122 C C . ILE A 1 807 ? -5.444 2.394 8.494 1.00 95.25 807 ILE A C 1
ATOM 6124 O O . ILE A 1 807 ? -6.099 1.570 7.859 1.00 95.25 807 ILE A O 1
ATOM 6128 N N . PHE A 1 808 ? -5.670 2.617 9.787 1.00 93.25 808 PHE A N 1
ATOM 6129 C CA . PHE A 1 808 ? -6.627 1.845 10.586 1.00 93.25 808 PHE A CA 1
ATOM 6130 C C . PHE A 1 808 ? -7.299 2.712 11.657 1.00 93.25 808 PHE A C 1
ATOM 6132 O O . PHE A 1 808 ? -6.930 3.869 11.871 1.00 93.25 808 PHE A O 1
ATOM 6139 N N . ARG A 1 809 ? -8.320 2.153 12.315 1.00 89.81 809 ARG A N 1
ATOM 6140 C CA . ARG A 1 809 ? -9.031 2.783 13.434 1.00 89.81 809 ARG A CA 1
ATOM 6141 C C . ARG A 1 809 ? -8.809 2.021 14.726 1.00 89.81 809 ARG A C 1
ATOM 6143 O O . ARG A 1 809 ? -8.788 0.795 14.712 1.00 89.81 809 ARG A O 1
ATOM 6150 N N . ASP A 1 810 ? -8.785 2.741 15.835 1.00 89.62 810 ASP A N 1
ATOM 6151 C CA . ASP A 1 810 ? -9.079 2.190 17.155 1.00 89.62 810 ASP A CA 1
ATOM 6152 C C . ASP A 1 810 ? -10.132 3.079 17.823 1.00 89.62 810 ASP A C 1
ATOM 6154 O O . ASP A 1 810 ? -9.907 4.275 17.998 1.00 89.62 810 ASP A O 1
ATOM 6158 N N . ARG A 1 811 ? -11.310 2.516 18.122 1.00 84.12 811 ARG A N 1
ATOM 6159 C CA . ARG A 1 811 ? -12.397 3.155 18.894 1.00 84.12 811 ARG A CA 1
ATOM 6160 C C . ARG A 1 811 ? -12.654 4.641 18.551 1.00 84.12 811 ARG A C 1
ATOM 6162 O O . ARG A 1 811 ? -12.779 5.476 19.444 1.00 84.12 811 ARG A O 1
ATOM 6169 N N . GLY A 1 812 ? -12.767 4.966 17.259 1.00 79.31 812 GLY A N 1
ATOM 6170 C CA . GLY A 1 812 ? -13.062 6.320 16.749 1.00 79.31 812 GLY A CA 1
ATOM 6171 C C . GLY A 1 812 ? -11.855 7.259 16.577 1.00 79.31 812 GLY A C 1
ATOM 6172 O O . GLY A 1 812 ? -12.031 8.434 16.244 1.00 79.31 812 GLY A O 1
ATOM 6173 N N . GLU A 1 813 ? -10.635 6.767 16.799 1.00 86.94 813 GLU A N 1
ATOM 6174 C CA . GLU A 1 813 ? -9.374 7.451 16.498 1.00 86.94 813 GLU A CA 1
ATOM 6175 C C . GLU A 1 813 ? -8.697 6.793 15.282 1.00 86.94 813 GLU A C 1
ATOM 6177 O O . GLU A 1 813 ? -8.762 5.574 15.109 1.00 86.94 813 GLU A O 1
ATOM 6182 N N . ILE A 1 814 ? -8.064 7.594 14.417 1.00 91.75 814 ILE A N 1
ATOM 6183 C CA . ILE A 1 814 ? -7.424 7.123 13.177 1.00 91.75 814 ILE A CA 1
ATOM 6184 C C . ILE A 1 814 ? -5.903 7.096 13.353 1.00 91.75 814 ILE A C 1
ATOM 6186 O O . ILE A 1 814 ? -5.301 8.078 13.793 1.00 91.75 814 ILE A O 1
ATOM 6190 N N . PHE A 1 815 ? -5.278 5.988 12.957 1.00 94.44 815 PHE A N 1
ATOM 6191 C CA . PHE A 1 815 ? -3.842 5.752 13.084 1.00 94.44 815 PHE A CA 1
ATOM 6192 C C . PHE A 1 815 ? -3.218 5.320 11.758 1.00 94.44 815 PHE A C 1
ATOM 6194 O O . PHE A 1 815 ? -3.823 4.593 10.972 1.00 94.44 815 PHE A O 1
ATOM 6201 N N . LEU A 1 816 ? -1.979 5.757 11.539 1.00 96.06 816 LEU A N 1
ATOM 6202 C CA . LEU A 1 816 ? -1.163 5.452 10.369 1.00 96.06 816 LEU A CA 1
ATOM 6203 C C . LEU A 1 816 ? 0.145 4.798 10.828 1.00 96.06 816 LEU A C 1
ATOM 6205 O O . LEU A 1 816 ? 0.905 5.394 11.590 1.00 96.06 816 LEU A O 1
ATOM 6209 N N . SER A 1 817 ? 0.418 3.585 10.357 1.00 94.94 817 SER A N 1
ATOM 6210 C CA . SER A 1 817 ? 1.633 2.817 10.657 1.00 94.94 817 SER A CA 1
ATOM 6211 C C . SER A 1 817 ? 2.388 2.494 9.368 1.00 94.94 817 SER A C 1
ATOM 6213 O O . SER A 1 817 ? 1.743 2.198 8.365 1.00 94.94 817 SER A O 1
ATOM 6215 N N . PHE A 1 818 ? 3.721 2.586 9.351 1.00 93.19 818 PHE A N 1
ATOM 6216 C CA . PHE A 1 818 ? 4.546 2.192 8.197 1.00 93.19 818 PHE A CA 1
ATOM 6217 C C . PHE A 1 818 ? 6.018 1.945 8.558 1.00 93.19 818 PHE A C 1
ATOM 6219 O O . PHE A 1 818 ? 6.593 2.598 9.439 1.00 93.19 818 PHE A O 1
ATOM 6226 N N . GLY A 1 819 ? 6.652 1.041 7.809 1.00 90.19 819 GLY A N 1
ATOM 6227 C CA . GLY A 1 819 ? 8.087 0.777 7.880 1.00 90.19 819 GLY A CA 1
ATOM 6228 C C . GLY A 1 819 ? 8.909 1.829 7.136 1.00 90.19 819 GLY A C 1
ATOM 6229 O O . GLY A 1 819 ? 8.496 2.317 6.083 1.00 90.19 819 GLY A O 1
ATOM 6230 N N . TYR A 1 820 ? 10.094 2.174 7.647 1.00 86.94 820 TYR A N 1
ATOM 6231 C CA . TYR A 1 820 ? 10.998 3.137 7.001 1.00 86.94 820 TYR A CA 1
ATOM 6232 C C . TYR A 1 820 ? 12.455 2.668 7.036 1.00 86.94 820 TYR A C 1
ATOM 6234 O O . TYR A 1 820 ? 12.963 2.263 8.078 1.00 86.94 820 TYR A O 1
ATOM 6242 N N . TYR A 1 821 ? 13.145 2.714 5.896 1.00 84.00 821 TYR A N 1
ATOM 6243 C CA . TYR A 1 821 ? 14.504 2.182 5.788 1.00 84.00 821 TYR A CA 1
ATOM 6244 C C . TYR A 1 821 ? 15.483 2.900 6.732 1.00 84.00 821 TYR A C 1
ATOM 6246 O O . TYR A 1 821 ? 15.607 4.124 6.694 1.00 84.00 821 TYR A O 1
ATOM 6254 N N . THR A 1 822 ? 16.247 2.123 7.506 1.00 79.31 822 THR A N 1
ATOM 6255 C CA . THR A 1 822 ? 17.437 2.580 8.236 1.00 79.31 822 THR A CA 1
ATOM 6256 C C . THR A 1 822 ? 18.631 1.684 7.890 1.00 79.31 822 THR A C 1
ATOM 6258 O O . THR A 1 822 ? 18.430 0.479 7.689 1.00 79.31 822 THR A O 1
ATOM 6261 N N . PRO A 1 823 ? 19.864 2.224 7.816 1.00 75.56 823 PRO A N 1
ATOM 6262 C CA . PRO A 1 823 ? 21.065 1.422 7.573 1.00 75.56 823 PRO A CA 1
ATOM 6263 C C . PRO A 1 823 ? 21.348 0.367 8.651 1.00 75.56 823 PRO A C 1
ATOM 6265 O O . PRO A 1 823 ? 21.913 -0.674 8.339 1.00 75.56 823 PRO A O 1
ATOM 6268 N N . GLU A 1 824 ? 20.984 0.634 9.908 1.00 73.12 824 GLU A N 1
ATOM 6269 C CA . GLU A 1 824 ? 21.392 -0.179 11.062 1.00 73.12 824 GLU A CA 1
ATOM 6270 C C . GLU A 1 824 ? 20.428 -1.327 11.371 1.00 73.12 824 GLU A C 1
ATOM 6272 O O . GLU A 1 824 ? 20.847 -2.355 11.899 1.00 73.12 824 GLU A O 1
ATOM 6277 N N . TYR A 1 825 ? 19.133 -1.140 11.093 1.00 60.34 825 TYR A N 1
ATOM 6278 C CA . TYR A 1 825 ? 18.079 -2.012 11.623 1.00 60.34 825 TYR A CA 1
ATOM 6279 C C . TYR A 1 825 ? 17.122 -2.571 10.575 1.00 60.34 825 TYR A C 1
ATOM 6281 O O . TYR A 1 825 ? 16.332 -3.434 10.938 1.00 60.34 825 TYR A O 1
ATOM 6289 N N . HIS A 1 826 ? 17.195 -2.095 9.323 1.00 69.06 826 HIS A N 1
ATOM 6290 C CA . HIS A 1 826 ? 16.268 -2.394 8.227 1.00 69.06 826 HIS A CA 1
ATOM 6291 C C . HIS A 1 826 ? 14.787 -2.262 8.638 1.00 69.06 826 HIS A C 1
ATOM 6293 O O . HIS A 1 826 ? 14.218 -3.109 9.306 1.00 69.06 826 HIS A O 1
ATOM 6299 N N . TYR A 1 827 ? 14.129 -1.192 8.202 1.00 81.31 827 TYR A N 1
ATOM 6300 C CA . TYR A 1 827 ? 12.688 -0.972 8.391 1.00 81.31 827 TYR A CA 1
ATOM 6301 C C . TYR A 1 827 ? 12.089 -1.164 9.808 1.00 81.31 827 TYR A C 1
ATOM 6303 O O . TYR A 1 827 ? 11.118 -1.905 9.976 1.00 81.31 827 TYR A O 1
ATOM 6311 N N . PRO A 1 828 ? 12.565 -0.432 10.832 1.00 86.44 828 PRO A N 1
ATOM 6312 C CA . PRO A 1 828 ? 11.720 -0.125 11.988 1.00 86.44 828 PRO A CA 1
ATOM 6313 C C . PRO A 1 828 ? 10.372 0.497 11.565 1.00 86.44 828 PRO A C 1
ATOM 6315 O O . PRO A 1 828 ? 10.263 1.162 10.533 1.00 86.44 828 PRO A O 1
ATOM 6318 N N . ASN A 1 829 ? 9.344 0.308 12.392 1.00 89.56 829 ASN A N 1
ATOM 6319 C CA . ASN A 1 829 ? 7.969 0.747 12.154 1.00 89.56 829 ASN A CA 1
ATOM 6320 C C . ASN A 1 829 ? 7.665 2.046 12.930 1.00 89.56 829 ASN A C 1
ATOM 6322 O O . ASN A 1 829 ? 7.961 2.130 14.126 1.00 89.56 829 ASN A O 1
ATOM 6326 N N . LYS A 1 830 ? 7.060 3.059 12.293 1.00 91.94 830 LYS A N 1
ATOM 6327 C CA . LYS A 1 830 ? 6.564 4.279 12.970 1.00 91.94 830 LYS A CA 1
ATOM 6328 C C . LYS A 1 830 ? 5.042 4.236 13.061 1.00 91.94 830 LYS A C 1
ATOM 6330 O O . LYS A 1 830 ? 4.388 3.987 12.056 1.00 91.94 830 LYS A O 1
ATOM 6335 N N . ASN A 1 831 ? 4.490 4.547 14.233 1.00 94.50 831 ASN A N 1
ATOM 6336 C CA . ASN A 1 831 ? 3.050 4.686 14.454 1.00 94.50 831 ASN A CA 1
ATOM 6337 C C . ASN A 1 831 ? 2.698 6.156 14.694 1.00 94.50 831 ASN A C 1
ATOM 6339 O O . ASN A 1 831 ? 3.268 6.797 15.582 1.00 94.50 831 ASN A O 1
ATOM 6343 N N . TYR A 1 832 ? 1.737 6.668 13.935 1.00 95.38 832 TYR A N 1
ATOM 6344 C CA . TYR A 1 832 ? 1.211 8.025 14.021 1.00 95.38 832 TYR A CA 1
ATOM 6345 C C . TYR A 1 832 ? -0.284 8.004 14.345 1.00 95.38 832 TYR A C 1
ATOM 6347 O O . TYR A 1 832 ? -1.004 7.116 13.894 1.00 95.38 832 TYR A O 1
ATOM 6355 N N . GLN A 1 833 ? -0.758 9.014 15.068 1.00 94.12 833 GLN A N 1
ATOM 6356 C CA . GLN A 1 833 ? -2.177 9.255 15.343 1.00 94.12 833 GLN A CA 1
ATOM 6357 C C . GLN A 1 833 ? -2.632 10.525 14.626 1.00 94.12 833 GLN A C 1
ATOM 6359 O O . GLN A 1 833 ? -1.893 11.510 14.598 1.00 94.12 833 GLN A O 1
ATOM 6364 N N . LEU A 1 834 ? -3.844 10.520 14.076 1.00 93.38 834 LEU A N 1
ATOM 6365 C CA . LEU A 1 834 ? -4.492 11.724 13.571 1.00 93.38 834 LEU A CA 1
ATOM 6366 C C . LEU A 1 834 ? -4.972 12.587 14.748 1.00 93.38 834 LEU A C 1
ATOM 6368 O O . LEU A 1 834 ? -5.824 12.158 15.527 1.00 93.38 834 LEU A O 1
ATOM 6372 N N . VAL A 1 835 ? -4.436 13.799 14.875 1.00 91.50 835 VAL A N 1
ATOM 6373 C CA . VAL A 1 835 ? -4.725 14.729 15.978 1.00 91.50 835 VAL A CA 1
ATOM 6374 C C . VAL A 1 835 ? -5.235 16.077 15.450 1.00 91.50 835 VAL A C 1
ATOM 6376 O O . VAL A 1 835 ? -4.910 16.449 14.319 1.00 91.50 835 VAL A O 1
ATOM 6379 N N . PRO A 1 836 ? -6.051 16.820 16.224 1.00 88.56 836 PRO A N 1
ATOM 6380 C CA . PRO A 1 836 ? -6.522 18.141 15.818 1.00 88.56 836 PRO A CA 1
ATOM 6381 C C . PRO A 1 836 ? -5.388 19.173 15.804 1.00 88.56 836 PRO A C 1
ATOM 6383 O O . PRO A 1 836 ? -4.430 19.085 16.570 1.00 88.56 836 PRO A O 1
ATOM 6386 N N . GLY A 1 837 ? -5.554 20.202 14.976 1.00 85.69 837 GLY A N 1
ATOM 6387 C CA . GLY A 1 837 ? -4.613 21.307 14.814 1.00 85.69 837 GLY A CA 1
ATOM 6388 C C . GLY A 1 837 ? -3.922 21.291 13.452 1.00 85.69 837 GLY A C 1
ATOM 6389 O O . GLY A 1 837 ? -3.716 20.236 12.851 1.00 85.69 837 GLY A O 1
ATOM 6390 N N . THR A 1 838 ? -3.558 22.480 12.973 1.00 86.31 838 THR A N 1
ATOM 6391 C CA . THR A 1 838 ? -2.793 22.665 11.734 1.00 86.31 838 THR A CA 1
ATOM 6392 C C . THR A 1 838 ? -1.458 21.923 11.802 1.00 86.31 838 THR A C 1
ATOM 6394 O O . THR A 1 838 ? -0.813 21.873 12.850 1.00 86.31 838 THR A O 1
ATOM 6397 N N . GLY A 1 839 ? -1.008 21.384 10.671 1.00 82.88 839 GLY A N 1
ATOM 6398 C CA . GLY A 1 839 ? 0.291 20.721 10.578 1.00 82.88 839 GLY A CA 1
ATOM 6399 C C . GLY A 1 839 ? 0.951 20.910 9.215 1.00 82.88 839 GLY A C 1
ATOM 6400 O O . GLY A 1 839 ? 0.464 21.676 8.379 1.00 82.88 839 GLY A O 1
ATOM 6401 N N . PRO A 1 840 ? 2.090 20.246 8.968 1.00 84.38 840 PRO A N 1
ATOM 6402 C CA . PRO A 1 840 ? 2.741 20.304 7.670 1.00 84.38 840 PRO A CA 1
ATOM 6403 C C . PRO A 1 840 ? 1.902 19.567 6.616 1.00 84.38 840 PRO A C 1
ATOM 6405 O O . PRO A 1 840 ? 1.420 18.461 6.844 1.00 84.38 840 PRO A O 1
ATOM 6408 N N . LEU A 1 841 ? 1.808 20.137 5.410 1.00 83.44 841 LEU A N 1
ATOM 6409 C CA . LEU A 1 841 ? 1.125 19.507 4.268 1.00 83.44 841 LEU A CA 1
ATOM 6410 C C . LEU A 1 841 ? 1.803 18.211 3.776 1.00 83.44 841 LEU A C 1
ATOM 6412 O O . LEU A 1 841 ? 1.266 17.537 2.899 1.00 83.44 841 LEU A O 1
ATOM 6416 N N . ARG A 1 842 ? 2.990 17.869 4.288 1.00 86.94 842 ARG A N 1
ATOM 6417 C CA . ARG A 1 842 ? 3.691 16.608 4.021 1.00 86.94 842 ARG A CA 1
ATOM 6418 C C . ARG A 1 842 ? 4.272 16.053 5.312 1.00 86.94 842 ARG A C 1
ATOM 6420 O O . ARG A 1 842 ? 4.868 16.794 6.093 1.00 86.94 842 ARG A O 1
ATOM 6427 N N . LEU A 1 843 ? 4.165 14.744 5.492 1.00 90.62 843 LEU A N 1
ATOM 6428 C CA . LEU A 1 843 ? 4.841 14.015 6.553 1.00 90.62 843 LEU A CA 1
ATOM 6429 C C . LEU A 1 843 ? 6.260 13.680 6.078 1.00 90.62 843 LEU A C 1
ATOM 6431 O O . LEU A 1 843 ? 6.470 12.783 5.261 1.00 90.62 843 LEU A O 1
ATOM 6435 N N . LEU A 1 844 ? 7.237 14.444 6.567 1.00 87.69 844 LEU A N 1
ATOM 6436 C CA . LEU A 1 844 ? 8.650 14.223 6.268 1.00 87.69 844 LEU A CA 1
ATOM 6437 C C . LEU A 1 844 ? 9.238 13.184 7.224 1.00 87.69 844 LEU A C 1
ATOM 6439 O O . LEU A 1 844 ? 9.213 13.335 8.448 1.00 87.69 844 LEU A O 1
ATOM 6443 N N . VAL A 1 845 ? 9.766 12.112 6.648 1.00 83.81 845 VAL A N 1
ATOM 6444 C CA . VAL A 1 845 ? 10.404 11.015 7.368 1.00 83.81 845 VAL A CA 1
ATOM 6445 C C . VAL A 1 845 ? 11.905 11.281 7.392 1.00 83.81 845 VAL A C 1
ATOM 6447 O O . VAL A 1 845 ? 12.558 11.267 6.353 1.00 83.81 845 VAL A O 1
ATOM 6450 N N . LYS A 1 846 ? 12.419 11.526 8.599 1.00 73.69 846 LYS A N 1
ATOM 6451 C CA . LYS A 1 846 ? 13.847 11.489 8.944 1.00 73.69 846 LYS A CA 1
ATOM 6452 C C . LYS A 1 846 ? 14.243 10.109 9.457 1.00 73.69 846 LYS A C 1
ATOM 6454 O O . LYS A 1 846 ? 13.389 9.496 10.160 1.00 73.69 846 LYS A O 1
#